Protein AF-0000000077854621 (afdb_homodimer)

Structure (mmCIF, N/CA/C/O backbone):
data_AF-0000000077854621-model_v1
#
loop_
_entity.id
_entity.type
_entity.pdbx_description
1 polymer 'C6 finger domain protein'
#
loop_
_atom_site.group_PDB
_atom_site.id
_atom_site.type_symbol
_atom_site.label_atom_id
_atom_site.label_alt_id
_atom_site.label_comp_id
_atom_site.label_asym_id
_atom_site.label_entity_id
_atom_site.label_seq_id
_atom_site.pdbx_PDB_ins_code
_atom_site.Cartn_x
_atom_site.Cartn_y
_atom_site.Cartn_z
_atom_site.occupancy
_atom_site.B_iso_or_equiv
_atom_site.auth_seq_id
_atom_site.auth_comp_id
_atom_site.auth_asym_id
_atom_site.auth_atom_id
_atom_site.pdbx_PDB_model_num
ATOM 1 N N . MET A 1 1 ? 61.125 0.786 28.875 1 24.34 1 MET A N 1
ATOM 2 C CA . MET A 1 1 ? 61 -0.634 28.562 1 24.34 1 MET A CA 1
ATOM 3 C C . MET A 1 1 ? 60.125 -0.839 27.328 1 24.34 1 MET A C 1
ATOM 5 O O . MET A 1 1 ? 59.094 -0.171 27.172 1 24.34 1 MET A O 1
ATOM 9 N N . PRO A 1 2 ? 60.594 -1.505 26.188 1 27.94 2 PRO A N 1
ATOM 10 C CA . PRO A 1 2 ? 60.094 -1.519 24.812 1 27.94 2 PRO A CA 1
ATOM 11 C C . PRO A 1 2 ? 58.781 -2.256 24.688 1 27.94 2 PRO A C 1
ATOM 13 O O . PRO A 1 2 ? 58.562 -3.309 25.297 1 27.94 2 PRO A O 1
ATOM 16 N N . ARG A 1 3 ? 57.625 -1.532 24.562 1 32.66 3 ARG A N 1
ATOM 17 C CA . ARG A 1 3 ? 56.219 -1.881 24.562 1 32.66 3 ARG A CA 1
ATOM 18 C C . ARG A 1 3 ? 55.938 -2.947 23.516 1 32.66 3 ARG A C 1
ATOM 20 O O . ARG A 1 3 ? 56.188 -2.742 22.328 1 32.66 3 ARG A O 1
ATOM 27 N N . GLU A 1 4 ? 56.125 -4.27 23.906 1 29.75 4 GLU A N 1
ATOM 28 C CA . GLU A 1 4 ? 55.969 -5.48 23.094 1 29.75 4 GLU A CA 1
ATOM 29 C C . GLU A 1 4 ? 54.625 -5.457 22.328 1 29.75 4 GLU A C 1
ATOM 31 O O . GLU A 1 4 ? 53.562 -5.324 22.938 1 29.75 4 GLU A O 1
ATOM 36 N N . THR A 1 5 ? 54.625 -5.168 21.078 1 33.22 5 THR A N 1
ATOM 37 C CA . THR A 1 5 ? 53.688 -4.824 20.016 1 33.22 5 THR A CA 1
ATOM 38 C C . THR A 1 5 ? 52.719 -5.977 19.75 1 33.22 5 THR A C 1
ATOM 40 O O . THR A 1 5 ? 51.531 -5.758 19.5 1 33.22 5 THR A O 1
ATOM 43 N N . ILE A 1 6 ? 53.125 -7.246 19.656 1 38.62 6 ILE A N 1
ATOM 44 C CA . ILE A 1 6 ? 52.562 -7.891 18.469 1 38.62 6 ILE A CA 1
ATOM 45 C C . ILE A 1 6 ? 51.188 -8.461 18.781 1 38.62 6 ILE A C 1
ATOM 47 O O . ILE A 1 6 ? 51.062 -9.453 19.516 1 38.62 6 ILE A O 1
ATOM 51 N N . LYS A 1 7 ? 50.125 -7.867 19.219 1 48.09 7 LYS A N 1
ATOM 52 C CA . LYS A 1 7 ? 48.812 -8.422 19.625 1 48.09 7 LYS A CA 1
ATOM 53 C C . LYS A 1 7 ? 48.125 -9.117 18.453 1 48.09 7 LYS A C 1
ATOM 55 O O . LYS A 1 7 ? 47.812 -8.484 17.453 1 48.09 7 LYS A O 1
ATOM 60 N N . GLN A 1 8 ? 48.406 -10.461 18.125 1 49.38 8 GLN A N 1
ATOM 61 C CA . GLN A 1 8 ? 47.844 -11.211 17.016 1 49.38 8 GLN A CA 1
ATOM 62 C C . GLN A 1 8 ? 46.344 -11.438 17.188 1 49.38 8 GLN A C 1
ATOM 64 O O . GLN A 1 8 ? 45.906 -11.812 18.281 1 49.38 8 GLN A O 1
ATOM 69 N N . ALA A 1 9 ? 45.469 -11.086 16.391 1 59.97 9 ALA A N 1
ATOM 70 C CA . ALA A 1 9 ? 44 -11.203 16.375 1 59.97 9 ALA A CA 1
ATOM 71 C C . ALA A 1 9 ? 43.562 -12.648 16.156 1 59.97 9 ALA A C 1
ATOM 73 O O . ALA A 1 9 ? 44.312 -13.453 15.594 1 59.97 9 ALA A O 1
ATOM 74 N N . CYS A 1 10 ? 42.531 -13.172 16.75 1 59.91 10 CYS A N 1
ATOM 75 C CA . CYS A 1 10 ? 42.031 -14.547 16.641 1 59.91 10 CYS A CA 1
ATOM 76 C C . CYS A 1 10 ? 41.719 -14.906 15.195 1 59.91 10 CYS A C 1
ATOM 78 O O . CYS A 1 10 ? 41.562 -14.023 14.352 1 59.91 10 CYS A O 1
ATOM 80 N N . ASP A 1 11 ? 41.625 -16.016 14.586 1 62.38 11 ASP A N 1
ATOM 81 C CA . ASP A 1 11 ? 41.438 -16.484 13.219 1 62.38 11 ASP A CA 1
ATOM 82 C C . ASP A 1 11 ? 40.156 -15.906 12.602 1 62.38 11 ASP A C 1
ATOM 84 O O . ASP A 1 11 ? 40.125 -15.547 11.422 1 62.38 11 ASP A O 1
ATOM 88 N N . ALA A 1 12 ? 39.031 -15.766 13.328 1 59 12 ALA A N 1
ATOM 89 C CA . ALA A 1 12 ? 37.781 -15.227 12.812 1 59 12 ALA A CA 1
ATOM 90 C C . ALA A 1 12 ? 37.875 -13.719 12.641 1 59 12 ALA A C 1
ATOM 92 O O . ALA A 1 12 ? 37.406 -13.172 11.625 1 59 12 ALA A O 1
ATOM 93 N N . CYS A 1 13 ? 38.281 -13.062 13.609 1 60.16 13 CYS A N 1
ATOM 94 C CA . CYS A 1 13 ? 38.438 -11.609 13.547 1 60.16 13 CYS A CA 1
ATOM 95 C C . CYS A 1 13 ? 39.531 -11.219 12.562 1 60.16 13 CYS A C 1
ATOM 97 O O . CYS A 1 13 ? 39.5 -10.125 12 1 60.16 13 CYS A O 1
ATOM 99 N N . ARG A 1 14 ? 40.531 -11.977 12.312 1 65.88 14 ARG A N 1
ATOM 100 C CA . ARG A 1 14 ? 41.531 -11.742 11.289 1 65.88 14 ARG A CA 1
ATOM 101 C C . ARG A 1 14 ? 40.906 -11.633 9.906 1 65.88 14 ARG A C 1
ATOM 103 O O . ARG A 1 14 ? 41.312 -10.773 9.109 1 65.88 14 ARG A O 1
ATOM 110 N N . ARG A 1 15 ? 39.938 -12.422 9.68 1 59.47 15 ARG A N 1
ATOM 111 C CA . ARG A 1 15 ? 39.219 -12.391 8.391 1 59.47 15 ARG A CA 1
ATOM 112 C C . ARG A 1 15 ? 38.375 -11.133 8.266 1 59.47 15 ARG A C 1
ATOM 114 O O . ARG A 1 15 ? 38.219 -10.594 7.176 1 59.47 15 ARG A O 1
ATOM 121 N N . ARG A 1 16 ? 37.781 -10.57 9.398 1 55.69 16 ARG A N 1
ATOM 122 C CA . ARG A 1 16 ? 36.906 -9.398 9.438 1 55.69 16 ARG A CA 1
ATOM 123 C C . ARG A 1 16 ? 37.719 -8.133 9.695 1 55.69 16 ARG A C 1
ATOM 125 O O . ARG A 1 16 ? 37.156 -7.035 9.75 1 55.69 16 ARG A O 1
ATOM 132 N N . LYS A 1 17 ? 39 -8.188 9.695 1 58.53 17 LYS A N 1
ATOM 133 C CA . LYS A 1 17 ? 39.969 -7.113 9.961 1 58.53 17 LYS A CA 1
ATOM 134 C C . LYS A 1 17 ? 39.562 -6.332 11.219 1 58.53 17 LYS A C 1
ATOM 136 O O . LYS A 1 17 ? 39.656 -5.102 11.234 1 58.53 17 LYS A O 1
ATOM 141 N N . VAL A 1 18 ? 38.969 -7 12.234 1 62.25 18 VAL A N 1
ATOM 142 C CA . VAL A 1 18 ? 38.688 -6.367 13.523 1 62.25 18 VAL A CA 1
ATOM 143 C C . VAL A 1 18 ? 39.75 -6.801 14.539 1 62.25 18 VAL A C 1
ATOM 145 O O . VAL A 1 18 ? 40.281 -7.914 14.461 1 62.25 18 VAL A O 1
ATOM 148 N N . LYS A 1 19 ? 40.156 -5.914 15.352 1 61.94 19 LYS A N 1
ATOM 149 C CA . LYS A 1 19 ? 41.125 -6.121 16.422 1 61.94 19 LYS A CA 1
ATOM 150 C C . LYS A 1 19 ? 40.562 -6.992 17.531 1 61.94 19 LYS A C 1
ATOM 152 O O . LYS A 1 19 ? 39.5 -6.691 18.078 1 61.94 19 LYS A O 1
ATOM 157 N N . CYS A 1 20 ? 40.75 -8.312 17.562 1 58.81 20 CYS A N 1
ATOM 158 C CA . CYS A 1 20 ? 40.312 -9.266 18.594 1 58.81 20 CYS A CA 1
ATOM 159 C C . CYS A 1 20 ? 41.531 -9.992 19.188 1 58.81 20 CYS A C 1
ATOM 161 O O . CYS A 1 20 ? 42.5 -10.258 18.484 1 58.81 20 CYS A O 1
ATOM 163 N N . THR A 1 21 ? 41.875 -9.945 20.516 1 63.12 21 THR A N 1
ATOM 164 C CA . THR A 1 21 ? 42.938 -10.711 21.141 1 63.12 21 THR A CA 1
ATOM 165 C C . THR A 1 21 ? 42.375 -11.844 22 1 63.12 21 THR A C 1
ATOM 167 O O . THR A 1 21 ? 41.219 -11.789 22.422 1 63.12 21 THR A O 1
ATOM 170 N N . THR A 1 22 ? 43.031 -13.047 22.047 1 57.56 22 THR A N 1
ATOM 171 C CA . THR A 1 22 ? 42.656 -14.164 22.891 1 57.56 22 THR A CA 1
ATOM 172 C C . THR A 1 22 ? 42.375 -13.695 24.312 1 57.56 22 THR A C 1
ATOM 174 O O . THR A 1 22 ? 41.562 -14.289 25.031 1 57.56 22 THR A O 1
ATOM 177 N N . GLN A 1 23 ? 43.062 -12.68 24.906 1 63.22 23 GLN A N 1
ATOM 178 C CA . GLN A 1 23 ? 42.875 -12.195 26.266 1 63.22 23 GLN A CA 1
ATOM 179 C C . GLN A 1 23 ? 41.75 -11.172 26.344 1 63.22 23 GLN A C 1
ATOM 181 O O . GLN A 1 23 ? 41.156 -10.961 27.406 1 63.22 23 GLN A O 1
ATOM 186 N N . ARG A 1 24 ? 41.531 -10.328 25.188 1 58.25 24 ARG A N 1
ATOM 187 C CA . ARG A 1 24 ? 40.438 -9.359 25.109 1 58.25 24 ARG A CA 1
ATOM 188 C C . ARG A 1 24 ? 39.594 -9.57 23.844 1 58.25 24 ARG A C 1
ATOM 190 O O . ARG A 1 24 ? 39.875 -8.93 22.812 1 58.25 24 ARG A O 1
ATOM 197 N N . PRO A 1 25 ? 38.719 -10.516 23.75 1 55.84 25 PRO A N 1
ATOM 198 C CA . PRO A 1 25 ? 37.875 -10.828 22.594 1 55.84 25 PRO A CA 1
ATOM 199 C C . PRO A 1 25 ? 37 -9.641 22.141 1 55.84 25 PRO A C 1
ATOM 201 O O . PRO A 1 25 ? 36.656 -8.797 22.969 1 55.84 25 PRO A O 1
ATOM 204 N N . CYS A 1 26 ? 37.031 -9.172 20.859 1 58.97 26 CYS A N 1
ATOM 205 C CA . CYS A 1 26 ? 36.219 -8.07 20.391 1 58.97 26 CYS A CA 1
ATOM 206 C C . CYS A 1 26 ? 34.75 -8.312 20.703 1 58.97 26 CYS A C 1
ATOM 208 O O . CYS A 1 26 ? 34.344 -9.438 21.016 1 58.97 26 CYS A O 1
ATOM 210 N N . GLU A 1 27 ? 33.844 -7.27 20.812 1 63.38 27 GLU A N 1
ATOM 211 C CA . GLU A 1 27 ? 32.438 -7.332 21.219 1 63.38 27 GLU A CA 1
ATOM 212 C C . GLU A 1 27 ? 31.672 -8.352 20.391 1 63.38 27 GLU A C 1
ATOM 214 O O . GLU A 1 27 ? 30.875 -9.125 20.922 1 63.38 27 GLU A O 1
ATOM 219 N N . PRO A 1 28 ? 31.891 -8.383 19.156 1 57.59 28 PRO A N 1
ATOM 220 C CA . PRO A 1 28 ? 31.109 -9.391 18.422 1 57.59 28 PRO A CA 1
ATOM 221 C C . PRO A 1 28 ? 31.516 -10.82 18.781 1 57.59 28 PRO A C 1
ATOM 223 O O . PRO A 1 28 ? 30.656 -11.703 18.859 1 57.59 28 PRO A O 1
ATOM 226 N N . CYS A 1 29 ? 32.719 -11 18.953 1 58.22 29 CYS A N 1
ATOM 227 C CA . CYS A 1 29 ? 33.094 -12.344 19.359 1 58.22 29 CYS A CA 1
ATOM 228 C C . CYS A 1 29 ? 32.594 -12.664 20.75 1 58.22 29 CYS A C 1
ATOM 230 O O . CYS A 1 29 ? 32.156 -13.789 21.016 1 58.22 29 CYS A O 1
ATOM 232 N N . GLN A 1 30 ? 32.656 -11.695 21.672 1 62.84 30 GLN A N 1
ATOM 233 C CA . GLN A 1 30 ? 32.125 -11.891 23.016 1 62.84 30 GLN A CA 1
ATOM 234 C C . GLN A 1 30 ? 30.609 -12.18 22.984 1 62.84 30 GLN A C 1
ATOM 236 O O . GLN A 1 30 ? 30.125 -13.055 23.703 1 62.84 30 GLN A O 1
ATOM 241 N N . SER A 1 31 ? 29.875 -11.453 22.25 1 57.25 31 SER A N 1
ATOM 242 C CA . SER A 1 31 ? 28.422 -11.602 22.219 1 57.25 31 SER A CA 1
ATOM 243 C C . SER A 1 31 ? 28 -12.891 21.531 1 57.25 31 SER A C 1
ATOM 245 O O . SER A 1 31 ? 26.984 -13.484 21.875 1 57.25 31 SER A O 1
ATOM 247 N N . ALA A 1 32 ? 28.703 -13.336 20.5 1 54.53 32 ALA A N 1
ATOM 248 C CA . ALA A 1 32 ? 28.406 -14.578 19.781 1 54.53 32 ALA A CA 1
ATOM 249 C C . ALA A 1 32 ? 29.078 -15.773 20.469 1 54.53 32 ALA A C 1
ATOM 251 O O . ALA A 1 32 ? 28.969 -16.906 20 1 54.53 32 ALA A O 1
ATOM 252 N N . ASN A 1 33 ? 29.406 -15.773 21.734 1 50.69 33 ASN A N 1
ATOM 253 C CA . ASN A 1 33 ? 30.078 -16.781 22.547 1 50.69 33 ASN A CA 1
ATOM 254 C C . ASN A 1 33 ? 31.047 -17.625 21.719 1 50.69 33 ASN A C 1
ATOM 256 O O . ASN A 1 33 ? 31.109 -18.844 21.875 1 50.69 33 ASN A O 1
ATOM 260 N N . LEU A 1 34 ? 31.625 -17.031 20.766 1 48.34 34 LEU A N 1
ATOM 261 C CA . LEU A 1 34 ? 32.594 -17.766 19.953 1 48.34 34 LEU A CA 1
ATOM 262 C C . LEU A 1 34 ? 33.969 -17.781 20.641 1 48.34 34 LEU A C 1
ATOM 264 O O . LEU A 1 34 ? 34.344 -16.812 21.297 1 48.34 34 LEU A O 1
ATOM 268 N N . VAL A 1 35 ? 34.531 -18.953 21 1 52.56 35 VAL A N 1
ATOM 269 C CA . VAL A 1 35 ? 35.844 -19.141 21.578 1 52.56 35 VAL A CA 1
ATOM 270 C C . VAL A 1 35 ? 36.906 -18.688 20.594 1 52.56 35 VAL A C 1
ATOM 272 O O . VAL A 1 35 ? 36.969 -19.188 19.469 1 52.56 35 VAL A O 1
ATOM 275 N N . CYS A 1 36 ? 37.5 -17.484 20.859 1 49.81 36 CYS A N 1
ATOM 276 C CA . CYS A 1 36 ? 38.562 -16.922 20.047 1 49.81 36 CYS A CA 1
ATOM 277 C C . CYS A 1 36 ? 39.781 -17.859 20.016 1 49.81 36 CYS A C 1
ATOM 279 O O . CYS A 1 36 ? 40.406 -18.109 21.031 1 49.81 36 CYS A O 1
ATOM 281 N N . ARG A 1 37 ? 39.781 -18.953 19.297 1 54.47 37 ARG A N 1
ATOM 282 C CA . ARG A 1 37 ? 40.938 -19.844 19.188 1 54.47 37 ARG A CA 1
ATOM 283 C C . ARG A 1 37 ? 41.969 -19.297 18.188 1 54.47 37 ARG A C 1
ATOM 285 O O . ARG A 1 37 ? 41.594 -18.688 17.188 1 54.47 37 ARG A O 1
ATOM 292 N N . THR A 1 38 ? 43.156 -18.953 18.703 1 46.31 38 THR A N 1
ATOM 293 C CA . THR A 1 38 ? 44.25 -18.547 17.875 1 46.31 38 THR A CA 1
ATOM 294 C C . THR A 1 38 ? 45.062 -19.766 17.406 1 46.31 38 THR A C 1
ATOM 296 O O . THR A 1 38 ? 45.594 -20.516 18.234 1 46.31 38 THR A O 1
ATOM 299 N N . SER A 1 39 ? 44.562 -20.609 16.453 1 42.34 39 SER A N 1
ATOM 300 C CA . SER A 1 39 ? 45.469 -21.672 16 1 42.34 39 SER A CA 1
ATOM 301 C C . SER A 1 39 ? 46.812 -21.125 15.578 1 42.34 39 SER A C 1
ATOM 303 O O . SER A 1 39 ? 46.906 -20.062 14.945 1 42.34 39 SER A O 1
ATOM 305 N N . ALA A 1 40 ? 47.812 -21.344 16.422 1 36.53 40 ALA A N 1
ATOM 306 C CA . ALA A 1 40 ? 49.219 -20.922 16.312 1 36.53 40 ALA A CA 1
ATOM 307 C C . ALA A 1 40 ? 49.812 -21.297 14.969 1 36.53 40 ALA A C 1
ATOM 309 O O . ALA A 1 40 ? 51 -21.078 14.719 1 36.53 40 ALA A O 1
ATOM 310 N N . ILE A 1 41 ? 49.125 -22.359 14.305 1 31.61 41 ILE A N 1
ATOM 311 C CA . ILE A 1 41 ? 50.125 -22.922 13.391 1 31.61 41 ILE A CA 1
ATOM 312 C C . ILE A 1 41 ? 50.562 -21.859 12.383 1 31.61 41 ILE A C 1
ATOM 314 O O . ILE A 1 41 ? 49.719 -21.344 11.625 1 31.61 41 ILE A O 1
ATOM 318 N N . ARG A 1 42 ? 51.562 -21.156 12.852 1 29.98 42 ARG A N 1
ATOM 319 C CA . ARG A 1 42 ? 52.219 -20.172 12.008 1 29.98 42 ARG A CA 1
ATOM 320 C C . ARG A 1 42 ? 52.656 -20.797 10.68 1 29.98 42 ARG A C 1
ATOM 322 O O . ARG A 1 42 ? 53.5 -21.703 10.648 1 29.98 42 ARG A O 1
ATOM 329 N N . LEU A 1 43 ? 51.594 -21.328 9.93 1 25.22 43 LEU A N 1
ATOM 330 C CA . LEU A 1 43 ? 52.25 -21.938 8.781 1 25.22 43 LEU A CA 1
ATOM 331 C C . LEU A 1 43 ? 53.188 -20.938 8.094 1 25.22 43 LEU A C 1
ATOM 333 O O . LEU A 1 43 ? 52.812 -19.781 7.895 1 25.22 43 LEU A O 1
ATOM 337 N N . LYS A 1 44 ? 54.344 -21.156 8.352 1 24.89 44 LYS A N 1
ATOM 338 C CA . LYS A 1 44 ? 55.469 -20.438 7.789 1 24.89 44 LYS A CA 1
ATOM 339 C C . LYS A 1 44 ? 55.281 -20.156 6.301 1 24.89 44 LYS A C 1
ATOM 341 O O . LYS A 1 44 ? 54.969 -21.062 5.531 1 24.89 44 LYS A O 1
ATOM 346 N N . LYS A 1 45 ? 54.812 -18.969 5.988 1 24.62 45 LYS A N 1
ATOM 347 C CA . LYS A 1 45 ? 54.469 -18.469 4.652 1 24.62 45 LYS A CA 1
ATOM 348 C C . LYS A 1 45 ? 55.656 -18.656 3.689 1 24.62 45 LYS A C 1
ATOM 350 O O . LYS A 1 45 ? 55.656 -18.094 2.592 1 24.62 45 LYS A O 1
ATOM 355 N N . GLY A 1 46 ? 56.531 -19.625 3.936 1 19.67 46 GLY A N 1
ATOM 356 C CA . GLY A 1 46 ? 57.781 -19.328 3.254 1 19.67 46 GLY A CA 1
ATOM 357 C C . GLY A 1 46 ? 57.625 -19.234 1.748 1 19.67 46 GLY A C 1
ATOM 358 O O . GLY A 1 46 ? 58.281 -18.391 1.108 1 19.67 46 GLY A O 1
ATOM 359 N N . ARG A 1 47 ? 57.031 -20.125 0.979 1 23.75 47 ARG A N 1
ATOM 360 C CA . ARG A 1 47 ? 57.844 -20.578 -0.128 1 23.75 47 ARG A CA 1
ATOM 361 C C . ARG A 1 47 ? 57.812 -19.609 -1.295 1 23.75 47 ARG A C 1
ATOM 363 O O . ARG A 1 47 ? 56.719 -19.094 -1.637 1 23.75 47 ARG A O 1
ATOM 370 N N . GLN A 1 48 ? 58.938 -18.984 -1.866 1 20.38 48 GLN A N 1
ATOM 371 C CA . GLN A 1 48 ? 59.469 -18.031 -2.834 1 20.38 48 GLN A CA 1
ATOM 372 C C . GLN A 1 48 ? 59.094 -18.438 -4.262 1 20.38 48 GLN A C 1
ATOM 374 O O . GLN A 1 48 ? 59.469 -17.75 -5.219 1 20.38 48 GLN A O 1
ATOM 379 N N . GLY A 1 49 ? 58.281 -19.516 -4.605 1 19.23 49 GLY A N 1
ATOM 380 C CA . GLY A 1 49 ? 58.719 -20.234 -5.801 1 19.23 49 GLY A CA 1
ATOM 381 C C . GLY A 1 49 ? 58.5 -19.453 -7.078 1 19.23 49 GLY A C 1
ATOM 382 O O . GLY A 1 49 ? 57.719 -18.5 -7.098 1 19.23 49 GLY A O 1
ATOM 383 N N . SER A 1 50 ? 59.406 -19.594 -8.32 1 20.12 50 SER A N 1
ATOM 384 C CA . SER A 1 50 ? 59.906 -19.016 -9.562 1 20.12 50 SER A CA 1
ATOM 385 C C . SER A 1 50 ? 58.844 -18.953 -10.641 1 20.12 50 SER A C 1
ATOM 387 O O . SER A 1 50 ? 58.906 -18.141 -11.562 1 20.12 50 SER A O 1
ATOM 389 N N . THR A 1 51 ? 57.875 -19.922 -10.664 1 20.56 51 THR A N 1
ATOM 390 C CA . THR A 1 51 ? 57.531 -20.547 -11.938 1 20.56 51 THR A CA 1
ATOM 391 C C . THR A 1 51 ? 56.594 -19.625 -12.75 1 20.56 51 THR A C 1
ATOM 393 O O . THR A 1 51 ? 55.375 -19.641 -12.562 1 20.56 51 THR A O 1
ATOM 396 N N . ALA A 1 52 ? 56.906 -18.281 -12.93 1 19.31 52 ALA A N 1
ATOM 397 C CA . ALA A 1 52 ? 56.156 -17.203 -13.562 1 19.31 52 ALA A CA 1
ATOM 398 C C . ALA A 1 52 ? 55.844 -17.531 -15.023 1 19.31 52 ALA A C 1
ATOM 400 O O . ALA A 1 52 ? 54.938 -16.953 -15.617 1 19.31 52 ALA A O 1
ATOM 401 N N . ASN A 1 53 ? 56.812 -18.328 -15.672 1 17.8 53 ASN A N 1
ATOM 402 C CA . ASN A 1 53 ? 57.125 -17.906 -17.031 1 17.8 53 ASN A CA 1
ATOM 403 C C . ASN A 1 53 ? 55.969 -18.188 -18 1 17.8 53 ASN A C 1
ATOM 405 O O . ASN A 1 53 ? 55.969 -17.672 -19.109 1 17.8 53 ASN A O 1
ATOM 409 N N . VAL A 1 54 ? 55.312 -19.344 -17.781 1 19.05 54 VAL A N 1
ATOM 410 C CA . VAL A 1 54 ? 55.094 -20.141 -18.984 1 19.05 54 VAL A CA 1
ATOM 411 C C . VAL A 1 54 ? 53.938 -19.516 -19.781 1 19.05 54 VAL A C 1
ATOM 413 O O . VAL A 1 54 ? 53.469 -20.109 -20.75 1 19.05 54 VAL A O 1
ATOM 416 N N . LEU A 1 55 ? 53.469 -18.328 -19.375 1 18.48 55 LEU A N 1
ATOM 417 C CA . LEU A 1 55 ? 52.125 -18 -19.859 1 18.48 55 LEU A CA 1
ATOM 418 C C . LEU A 1 55 ? 52.156 -17.688 -21.359 1 18.48 55 LEU A C 1
ATOM 420 O O . LEU A 1 55 ? 51.125 -17.344 -21.953 1 18.48 55 LEU A O 1
ATOM 424 N N . THR A 1 56 ? 53.375 -17.641 -21.953 1 17.5 56 THR A N 1
ATOM 425 C CA . THR A 1 56 ? 53.5 -16.75 -23.109 1 17.5 56 THR A CA 1
ATOM 426 C C . THR A 1 56 ? 52.688 -17.281 -24.297 1 17.5 56 THR A C 1
ATOM 428 O O . THR A 1 56 ? 52.031 -16.531 -24.984 1 17.5 56 THR A O 1
ATOM 431 N N . GLU A 1 57 ? 53.156 -18.516 -24.812 1 18.14 57 GLU A N 1
ATOM 432 C CA . GLU A 1 57 ? 53.406 -18.75 -26.234 1 18.14 57 GLU A CA 1
ATOM 433 C C . GLU A 1 57 ? 52.094 -18.953 -26.984 1 18.14 57 GLU A C 1
ATOM 435 O O . GLU A 1 57 ? 52.031 -18.734 -28.203 1 18.14 57 GLU A O 1
ATOM 440 N N . LEU A 1 58 ? 51.219 -19.734 -26.438 1 18.23 58 LEU A N 1
ATOM 441 C CA . LEU A 1 58 ? 50.406 -20.453 -27.406 1 18.23 58 LEU A CA 1
ATOM 442 C C . LEU A 1 58 ? 49.531 -19.484 -28.203 1 18.23 58 LEU A C 1
ATOM 444 O O . LEU A 1 58 ? 48.469 -19.875 -28.672 1 18.23 58 LEU A O 1
ATOM 448 N N . ARG A 1 59 ? 50.031 -18.172 -28.531 1 20.3 59 ARG A N 1
ATOM 449 C CA . ARG A 1 59 ? 49.438 -17.094 -29.297 1 20.3 59 ARG A CA 1
ATOM 450 C C . ARG A 1 59 ? 49.031 -17.562 -30.688 1 20.3 59 ARG A C 1
ATOM 452 O O . ARG A 1 59 ? 48.25 -16.906 -31.375 1 20.3 59 ARG A O 1
ATOM 459 N N . GLN A 1 60 ? 49.844 -18.438 -31.344 1 19.42 60 GLN A N 1
ATOM 460 C CA . GLN A 1 60 ? 50.062 -18.109 -32.75 1 19.42 60 GLN A CA 1
ATOM 461 C C . GLN A 1 60 ? 48.844 -18.469 -33.594 1 19.42 60 GLN A C 1
ATOM 463 O O . GLN A 1 60 ? 48.438 -17.703 -34.469 1 19.42 60 GLN A O 1
ATOM 468 N N . HIS A 1 61 ? 48.688 -19.734 -34 1 19.58 61 HIS A N 1
ATOM 469 C CA . HIS A 1 61 ? 48.469 -20.109 -35.375 1 19.58 61 HIS A CA 1
ATOM 470 C C . HIS A 1 61 ? 47 -19.906 -35.781 1 19.58 61 HIS A C 1
ATOM 472 O O . HIS A 1 61 ? 46.656 -20 -36.938 1 19.58 61 HIS A O 1
ATOM 478 N N . SER A 1 62 ? 46.062 -20.312 -34.906 1 20.98 62 SER A N 1
ATOM 479 C CA . SER A 1 62 ? 44.844 -20.859 -35.531 1 20.98 62 SER A CA 1
ATOM 480 C C . SER A 1 62 ? 44.125 -19.781 -36.312 1 20.98 62 SER A C 1
ATOM 482 O O . SER A 1 62 ? 43.531 -18.875 -35.719 1 20.98 62 SER A O 1
ATOM 484 N N . SER A 1 63 ? 44.531 -19.281 -37.562 1 21.16 63 SER A N 1
ATOM 485 C CA . SER A 1 63 ? 44.344 -18.234 -38.594 1 21.16 63 SER A CA 1
ATOM 486 C C . SER A 1 63 ? 42.875 -18.141 -39 1 21.16 63 SER A C 1
ATOM 488 O O . SER A 1 63 ? 42.281 -17.062 -39 1 21.16 63 SER A O 1
ATOM 490 N N . GLU A 1 64 ? 42.406 -18.828 -40.219 1 22.28 64 GLU A N 1
ATOM 491 C CA . GLU A 1 64 ? 41.875 -18.406 -41.531 1 22.28 64 GLU A CA 1
ATOM 492 C C . GLU A 1 64 ? 40.344 -18.375 -41.531 1 22.28 64 GLU A C 1
ATOM 494 O O . GLU A 1 64 ? 39.75 -17.719 -42.375 1 22.28 64 GLU A O 1
ATOM 499 N N . TYR A 1 65 ? 39.688 -19.484 -41.281 1 21.06 65 TYR A N 1
ATOM 500 C CA . TYR A 1 65 ? 38.406 -19.672 -41.969 1 21.06 65 TYR A CA 1
ATOM 501 C C . TYR A 1 65 ? 37.406 -18.609 -41.531 1 21.06 65 TYR A C 1
ATOM 503 O O . TYR A 1 65 ? 37 -18.562 -40.375 1 21.06 65 TYR A O 1
ATOM 511 N N . ALA A 1 66 ? 37.375 -17.422 -42.312 1 25.38 66 ALA A N 1
ATOM 512 C CA . ALA A 1 66 ? 36.625 -16.172 -42.219 1 25.38 66 ALA A CA 1
ATOM 513 C C . ALA A 1 66 ? 35.125 -16.438 -42.25 1 25.38 66 ALA A C 1
ATOM 515 O O . ALA A 1 66 ? 34.531 -16.766 -43.281 1 25.38 66 ALA A O 1
ATOM 516 N N . PRO A 1 67 ? 34.531 -17.328 -41.375 1 23.62 67 PRO A N 1
ATOM 517 C CA . PRO A 1 67 ? 33.156 -17.578 -41.812 1 23.62 67 PRO A CA 1
ATOM 518 C C . PRO A 1 67 ? 32.406 -16.312 -42.188 1 23.62 67 PRO A C 1
ATOM 520 O O . PRO A 1 67 ? 32.719 -15.234 -41.625 1 23.62 67 PRO A O 1
ATOM 523 N N . SER A 1 68 ? 31.875 -16.188 -43.406 1 26.28 68 SER A N 1
ATOM 524 C CA . SER A 1 68 ? 31.188 -15.07 -44.031 1 26.28 68 SER A CA 1
ATOM 525 C C . SER A 1 68 ? 30.125 -14.477 -43.094 1 26.28 68 SER A C 1
ATOM 527 O O . SER A 1 68 ? 29.422 -15.219 -42.406 1 26.28 68 SER A O 1
ATOM 529 N N . PRO A 1 69 ? 30.281 -13.133 -42.75 1 26.16 69 PRO A N 1
ATOM 530 C CA . PRO A 1 69 ? 29.547 -12.336 -41.781 1 26.16 69 PRO A CA 1
ATOM 531 C C . PRO A 1 69 ? 28.031 -12.359 -42 1 26.16 69 PRO A C 1
ATOM 533 O O . PRO A 1 69 ? 27.578 -11.977 -43.094 1 26.16 69 PRO A O 1
ATOM 536 N N . SER A 1 70 ? 27.375 -13.516 -41.812 1 28.14 70 SER A N 1
ATOM 537 C CA . SER A 1 70 ? 25.969 -13.445 -42.25 1 28.14 70 SER A CA 1
ATOM 538 C C . SER A 1 70 ? 25.359 -12.102 -41.875 1 28.14 70 SER A C 1
ATOM 540 O O . SER A 1 70 ? 25.688 -11.516 -40.844 1 28.14 70 SER A O 1
ATOM 542 N N . PRO A 1 71 ? 24.828 -11.312 -42.938 1 28.02 71 PRO A N 1
ATOM 543 C CA . PRO A 1 71 ? 24.344 -9.93 -42.781 1 28.02 71 PRO A CA 1
ATOM 544 C C . PRO A 1 71 ? 23.5 -9.719 -41.531 1 28.02 71 PRO A C 1
ATOM 546 O O . PRO A 1 71 ? 22.688 -10.578 -41.188 1 28.02 71 PRO A O 1
ATOM 549 N N . SER A 1 72 ? 24.109 -9.172 -40.562 1 28.42 72 SER A N 1
ATOM 550 C CA . SER A 1 72 ? 23.578 -8.812 -39.25 1 28.42 72 SER A CA 1
ATOM 551 C C . SER A 1 72 ? 22.203 -8.156 -39.375 1 28.42 72 SER A C 1
ATOM 553 O O . SER A 1 72 ? 22.016 -7.258 -40.219 1 28.42 72 SER A O 1
ATOM 555 N N . PRO A 1 73 ? 21.125 -8.938 -39.281 1 29.08 73 PRO A N 1
ATOM 556 C CA . PRO A 1 73 ? 19.891 -8.211 -39.625 1 29.08 73 PRO A CA 1
ATOM 557 C C . PRO A 1 73 ? 19.938 -6.754 -39.188 1 29.08 73 PRO A C 1
ATOM 559 O O . PRO A 1 73 ? 20.672 -6.406 -38.25 1 29.08 73 PRO A O 1
ATOM 562 N N . PRO A 1 74 ? 19.703 -5.746 -40.094 1 26.56 74 PRO A N 1
ATOM 563 C CA . PRO A 1 74 ? 19.828 -4.316 -39.781 1 26.56 74 PRO A CA 1
ATOM 564 C C . PRO A 1 74 ? 19.375 -3.969 -38.375 1 26.56 74 PRO A C 1
ATOM 566 O O . PRO A 1 74 ? 18.5 -4.637 -37.812 1 26.56 74 PRO A O 1
ATOM 569 N N . ALA A 1 75 ? 20.266 -3.561 -37.594 1 30.28 75 ALA A N 1
ATOM 570 C CA . ALA A 1 75 ? 20.109 -2.873 -36.312 1 30.28 75 ALA A CA 1
ATOM 571 C C . ALA A 1 75 ? 18.891 -1.942 -36.344 1 30.28 75 ALA A C 1
ATOM 573 O O . ALA A 1 75 ? 18.938 -0.884 -36.969 1 30.28 75 ALA A O 1
ATOM 574 N N . VAL A 1 76 ? 17.734 -2.516 -36.625 1 29.39 76 VAL A N 1
ATOM 575 C CA . VAL A 1 76 ? 16.641 -1.561 -36.469 1 29.39 76 VAL A CA 1
ATOM 576 C C . VAL A 1 76 ? 16.953 -0.633 -35.281 1 29.39 76 VAL A C 1
ATOM 578 O O . VAL A 1 76 ? 17.016 -1.075 -34.125 1 29.39 76 VAL A O 1
ATOM 581 N N . ARG A 1 77 ? 17.969 0.164 -35.375 1 30.33 77 ARG A N 1
ATOM 582 C CA . ARG A 1 77 ? 18.219 1.362 -34.594 1 30.33 77 ARG A CA 1
ATOM 583 C C . ARG A 1 77 ? 16.922 2.012 -34.125 1 30.33 77 ARG A C 1
ATOM 585 O O . ARG A 1 77 ? 16.203 2.6 -34.938 1 30.33 77 ARG A O 1
ATOM 592 N N . GLN A 1 78 ? 16.078 1.258 -33.375 1 30.7 78 GLN A N 1
ATOM 593 C CA . GLN A 1 78 ? 14.93 1.895 -32.75 1 30.7 78 GLN A CA 1
ATOM 594 C C . GLN A 1 78 ? 15.273 3.309 -32.281 1 30.7 78 GLN A C 1
ATOM 596 O O . GLN A 1 78 ? 15.945 3.494 -31.266 1 30.7 78 GLN A O 1
ATOM 601 N N . ASP A 1 79 ? 15.859 4.039 -33.125 1 31.44 79 ASP A N 1
ATOM 602 C CA . ASP A 1 79 ? 15.727 5.48 -32.938 1 31.44 79 ASP A CA 1
ATOM 603 C C . ASP A 1 79 ? 14.367 5.836 -32.344 1 31.44 79 ASP A C 1
ATOM 605 O O . ASP A 1 79 ? 13.453 6.215 -33.062 1 31.44 79 ASP A O 1
ATOM 609 N N . ARG A 1 80 ? 13.625 4.922 -31.766 1 35.19 80 ARG A N 1
ATOM 610 C CA . ARG A 1 80 ? 12.438 5.355 -31.031 1 35.19 80 ARG A CA 1
ATOM 611 C C . ARG A 1 80 ? 12.609 6.777 -30.5 1 35.19 80 ARG A C 1
ATOM 613 O O . ARG A 1 80 ? 13.453 7.035 -29.656 1 35.19 80 ARG A O 1
ATOM 620 N N . GLY A 1 81 ? 12.727 7.711 -31.281 1 35.78 81 GLY A N 1
ATOM 621 C CA . GLY A 1 81 ? 12.75 9.141 -31.016 1 35.78 81 GLY A CA 1
ATOM 622 C C . GLY A 1 81 ? 12.117 9.5 -29.688 1 35.78 81 GLY A C 1
ATOM 623 O O . GLY A 1 81 ? 10.914 9.352 -29.5 1 35.78 81 GLY A O 1
ATOM 624 N N . LEU A 1 82 ? 12.578 9.133 -28.547 1 43.16 82 LEU A N 1
ATOM 625 C CA . LEU A 1 82 ? 12.336 9.719 -27.234 1 43.16 82 LEU A CA 1
ATOM 626 C C . LEU A 1 82 ? 11.875 11.164 -27.359 1 43.16 82 LEU A C 1
ATOM 628 O O . LEU A 1 82 ? 12.68 12.062 -27.609 1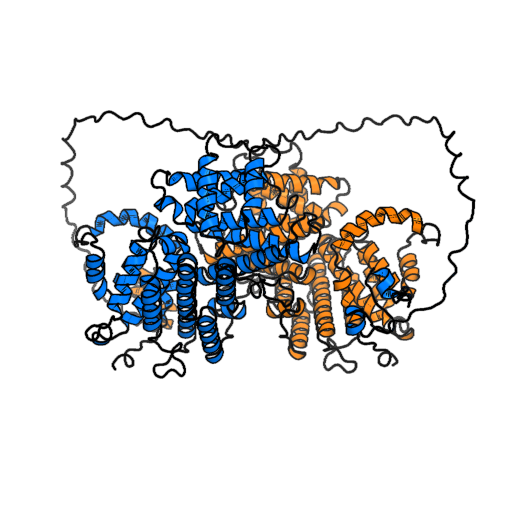 43.16 82 LEU A O 1
ATOM 632 N N . HIS A 1 83 ? 11.094 11.461 -28.188 1 50.94 83 HIS A N 1
ATOM 633 C CA . HIS A 1 83 ? 10.617 12.836 -28.141 1 50.94 83 HIS A CA 1
ATOM 634 C C . HIS A 1 83 ? 10.695 13.398 -26.719 1 50.94 83 HIS A C 1
ATOM 636 O O . HIS A 1 83 ? 10.016 12.906 -25.812 1 50.94 83 HIS A O 1
ATOM 642 N N . GLY A 1 84 ? 11.969 13.648 -26.266 1 64.44 84 GLY A N 1
ATOM 643 C CA . GLY A 1 84 ? 12.477 14.148 -25 1 64.44 84 GLY A CA 1
ATOM 644 C C . GLY A 1 84 ? 11.594 15.227 -24.391 1 64.44 84 GLY A C 1
ATOM 645 O O . GLY A 1 84 ? 10.781 15.828 -25.078 1 64.44 84 GLY A O 1
ATOM 646 N N . PHE A 1 85 ? 11.297 15.219 -23.234 1 82.5 85 PHE A N 1
ATOM 647 C CA . PHE A 1 85 ? 10.609 16.25 -22.469 1 82.5 85 PHE A CA 1
ATOM 648 C C . PHE A 1 85 ? 11.148 17.625 -22.797 1 82.5 85 PHE A C 1
ATOM 650 O O . PHE A 1 85 ? 12.359 17.828 -22.906 1 82.5 85 PHE A O 1
ATOM 657 N N . ARG A 1 86 ? 10.156 18.469 -23.297 1 86.25 86 ARG A N 1
ATOM 658 C CA . ARG A 1 86 ? 10.531 19.859 -23.531 1 86.25 86 ARG A CA 1
ATOM 659 C C . ARG A 1 86 ? 10.148 20.734 -22.344 1 86.25 86 ARG A C 1
ATOM 661 O O . ARG A 1 86 ? 8.969 20.844 -22.016 1 86.25 86 ARG A O 1
ATOM 668 N N . ARG A 1 87 ? 11.109 21.453 -21.828 1 91.31 87 ARG A N 1
ATOM 669 C CA . ARG A 1 87 ? 10.914 22.328 -20.672 1 91.31 87 ARG A CA 1
ATOM 670 C C . ARG A 1 87 ? 10.117 23.562 -21.062 1 91.31 87 ARG A C 1
ATOM 672 O O . ARG A 1 87 ? 10.289 24.109 -22.156 1 91.31 87 ARG A O 1
ATOM 679 N N . THR A 1 88 ? 9.211 23.953 -20.188 1 91.56 88 THR A N 1
ATOM 680 C CA . THR A 1 88 ? 8.516 25.219 -20.375 1 91.56 88 THR A CA 1
ATOM 681 C C . THR A 1 88 ? 9.453 26.406 -20.109 1 91.56 88 THR A C 1
ATOM 683 O O . THR A 1 88 ? 9.914 26.578 -18.969 1 91.56 88 THR A O 1
ATOM 686 N N . PRO A 1 89 ? 9.672 27.188 -21.109 1 90.19 89 PRO A N 1
ATOM 687 C CA . PRO A 1 89 ? 10.641 28.281 -20.938 1 90.19 89 PRO A CA 1
ATOM 688 C C . PRO A 1 89 ? 10.203 29.297 -19.875 1 90.19 89 PRO A C 1
ATOM 690 O O . PRO A 1 89 ? 9.039 29.703 -19.859 1 90.19 89 PRO A O 1
ATOM 693 N N . GLY A 1 90 ? 11.07 29.688 -18.984 1 88.69 90 GLY A N 1
ATOM 694 C CA . GLY A 1 90 ? 10.859 30.766 -18.031 1 88.69 90 GLY A CA 1
ATOM 695 C C . GLY A 1 90 ? 10.062 30.328 -16.812 1 88.69 90 GLY A C 1
ATOM 696 O O . GLY A 1 90 ? 9.812 31.141 -15.906 1 88.69 90 GLY A O 1
ATOM 697 N N . LEU A 1 91 ? 9.617 29.125 -16.797 1 93.12 91 LEU A N 1
ATOM 698 C CA . LEU A 1 91 ? 8.789 28.672 -15.68 1 93.12 91 LEU A CA 1
ATOM 699 C C . LEU A 1 91 ? 9.609 28.578 -14.398 1 93.12 91 LEU A C 1
ATOM 701 O O . LEU A 1 91 ? 9.219 29.109 -13.359 1 93.12 91 LEU A O 1
ATOM 705 N N . LEU A 1 92 ? 10.766 27.875 -14.508 1 92.88 92 LEU A N 1
ATOM 706 C CA . LEU A 1 92 ? 11.641 27.703 -13.352 1 92.88 92 LEU A CA 1
ATOM 707 C C . LEU A 1 92 ? 12.805 28.688 -13.398 1 92.88 92 LEU A C 1
ATOM 709 O O . LEU A 1 92 ? 13.906 28.328 -13.805 1 92.88 92 LEU A O 1
ATOM 713 N N . HIS A 1 93 ? 12.539 29.875 -12.875 1 92.06 93 HIS A N 1
ATOM 714 C CA . HIS A 1 93 ? 13.586 30.891 -12.781 1 92.06 93 HIS A CA 1
ATOM 715 C C . HIS A 1 93 ? 14.445 30.672 -11.539 1 92.06 93 HIS A C 1
ATOM 717 O O . HIS A 1 93 ? 13.93 30.344 -10.469 1 92.06 93 HIS A O 1
ATOM 723 N N . THR A 1 94 ? 15.68 31 -11.664 1 92.56 94 THR A N 1
ATOM 724 C CA . THR A 1 94 ? 16.625 30.797 -10.578 1 92.56 94 THR A CA 1
ATOM 725 C C . THR A 1 94 ? 16.234 31.625 -9.352 1 92.56 94 THR A C 1
ATOM 727 O O . THR A 1 94 ? 16.406 31.172 -8.211 1 92.56 94 THR A O 1
ATOM 730 N N . SER A 1 95 ? 15.75 32.812 -9.57 1 94.44 95 SER A N 1
ATOM 731 C CA . SER A 1 95 ? 15.344 33.656 -8.461 1 94.44 95 SER A CA 1
ATOM 732 C C . SER A 1 95 ? 14.195 33.031 -7.672 1 94.44 95 SER A C 1
ATOM 734 O O . SER A 1 95 ? 14.18 33.094 -6.438 1 94.44 95 SER A O 1
ATOM 736 N N . LEU A 1 96 ? 13.234 32.5 -8.391 1 95.62 96 LEU A N 1
ATOM 737 C CA . LEU A 1 96 ? 12.125 31.812 -7.734 1 95.62 96 LEU A CA 1
ATOM 738 C C . LEU A 1 96 ? 12.609 30.609 -6.938 1 95.62 96 LEU A C 1
ATOM 740 O O . LEU A 1 96 ? 12.203 30.406 -5.789 1 95.62 96 LEU A O 1
ATOM 744 N N . VAL A 1 97 ? 13.484 29.859 -7.551 1 97.62 97 VAL A N 1
ATOM 745 C CA . VAL A 1 97 ? 14 28.625 -6.941 1 97.62 97 VAL A CA 1
ATOM 746 C C . VAL A 1 97 ? 14.727 28.969 -5.641 1 97.62 97 VAL A C 1
ATOM 748 O O . VAL A 1 97 ? 14.5 28.328 -4.613 1 97.62 97 VAL A O 1
ATOM 751 N N . GLN A 1 98 ? 15.523 29.984 -5.684 1 97.31 98 GLN A N 1
ATOM 752 C CA . GLN A 1 98 ? 16.281 30.375 -4.5 1 97.31 98 GLN A CA 1
ATOM 753 C C . GLN A 1 98 ? 15.367 30.938 -3.424 1 97.31 98 GLN A C 1
ATOM 755 O O . GLN A 1 98 ? 15.586 30.719 -2.232 1 97.31 98 GLN A O 1
ATOM 760 N N . SER A 1 99 ? 14.375 31.703 -3.855 1 96.88 99 SER A N 1
ATOM 761 C CA . SER A 1 99 ? 13.406 32.219 -2.908 1 96.88 99 SER A CA 1
ATOM 762 C C . SER A 1 99 ? 12.656 31.109 -2.193 1 96.88 99 SER A C 1
ATOM 764 O O . SER A 1 99 ? 12.445 31.172 -0.98 1 96.88 99 SER A O 1
ATOM 766 N N . CYS A 1 100 ? 12.258 30.094 -2.934 1 97.44 100 CYS A N 1
ATOM 767 C CA . CYS A 1 100 ? 11.586 28.938 -2.357 1 97.44 100 CYS A CA 1
ATOM 768 C C . CYS A 1 100 ? 12.5 28.203 -1.392 1 97.44 100 CYS A C 1
ATOM 770 O O . CYS A 1 100 ? 12.078 27.797 -0.306 1 97.44 100 CYS A O 1
ATOM 772 N N . ALA A 1 101 ? 13.703 28.031 -1.798 1 98 101 ALA A N 1
ATOM 773 C CA . ALA A 1 101 ? 14.688 27.344 -0.966 1 98 101 ALA A CA 1
ATOM 774 C C . ALA A 1 101 ? 14.891 28.062 0.362 1 98 101 ALA A C 1
ATOM 776 O O . ALA A 1 101 ? 14.867 27.438 1.426 1 98 101 ALA A O 1
ATOM 777 N N . ASP A 1 102 ? 15.031 29.328 0.319 1 96.94 102 ASP A N 1
ATOM 778 C CA . ASP A 1 102 ? 15.242 30.141 1.521 1 96.94 102 ASP A CA 1
ATOM 779 C C . ASP A 1 102 ? 14.055 30.016 2.479 1 96.94 102 ASP A C 1
ATOM 781 O O . ASP A 1 102 ? 14.242 29.891 3.691 1 96.94 102 ASP A O 1
ATOM 785 N N . TYR A 1 103 ? 12.922 30.078 1.922 1 96.44 103 TYR A N 1
ATOM 786 C CA . TYR A 1 103 ? 11.727 29.969 2.742 1 96.44 103 TYR A CA 1
ATOM 787 C C . TYR A 1 103 ? 11.625 28.578 3.387 1 96.44 103 TYR A C 1
ATOM 789 O O . TYR A 1 103 ? 11.406 28.469 4.594 1 96.44 103 TYR A O 1
ATOM 797 N N . PHE A 1 104 ? 11.805 27.594 2.598 1 97.06 104 PHE A N 1
ATOM 798 C CA . PHE A 1 104 ? 11.602 26.203 3.033 1 97.06 104 PHE A CA 1
ATOM 799 C C . PHE A 1 104 ? 12.633 25.812 4.086 1 97.06 104 PHE A C 1
ATOM 801 O O . PHE A 1 104 ? 12.281 25.312 5.152 1 97.06 104 PHE A O 1
ATOM 808 N N . PHE A 1 105 ? 13.891 26 3.854 1 96.62 105 PHE A N 1
ATOM 809 C CA . PHE A 1 105 ? 14.953 25.469 4.703 1 96.62 105 PHE A CA 1
ATOM 810 C C . PHE A 1 105 ? 15.047 26.266 6.004 1 96.62 105 PHE A C 1
ATOM 812 O O . PHE A 1 105 ? 15.57 25.766 7 1 96.62 105 PHE A O 1
ATOM 819 N N . ALA A 1 106 ? 14.414 27.406 6.062 1 94.75 106 ALA A N 1
ATOM 820 C CA . ALA A 1 106 ? 14.367 28.188 7.293 1 94.75 106 ALA A CA 1
ATOM 821 C C . ALA A 1 106 ? 13.219 27.75 8.188 1 94.75 106 ALA A C 1
ATOM 823 O O . ALA A 1 106 ? 13.227 28 9.398 1 94.75 106 ALA A O 1
ATOM 824 N N . ARG A 1 107 ? 12.289 27.016 7.605 1 94.69 107 ARG A N 1
ATOM 825 C CA . ARG A 1 107 ? 11.055 26.859 8.375 1 94.69 107 ARG A CA 1
ATOM 826 C C . ARG A 1 107 ? 10.625 25.406 8.438 1 94.69 107 ARG A C 1
ATOM 828 O O . ARG A 1 107 ? 9.984 24.984 9.398 1 94.69 107 ARG A O 1
ATOM 835 N N . MET A 1 108 ? 10.93 24.594 7.434 1 95.25 108 MET A N 1
ATOM 836 C CA . MET A 1 108 ? 10.188 23.359 7.246 1 95.25 108 MET A CA 1
ATOM 837 C C . MET A 1 108 ? 11.055 22.141 7.555 1 95.25 108 MET A C 1
ATOM 839 O O . MET A 1 108 ? 10.594 21 7.473 1 95.25 108 MET A O 1
ATOM 843 N N . MET A 1 109 ? 12.234 22.297 8.023 1 93.69 109 MET A N 1
ATOM 844 C CA . MET A 1 109 ? 13.164 21.188 8.25 1 93.69 109 MET A CA 1
ATOM 845 C C . MET A 1 109 ? 12.727 20.344 9.445 1 93.69 109 MET A C 1
ATOM 847 O O . MET A 1 109 ? 13.18 19.219 9.617 1 93.69 109 MET A O 1
ATOM 851 N N . GLY A 1 110 ? 11.891 20.891 10.297 1 93.25 110 GLY A N 1
ATOM 852 C CA . GLY A 1 110 ? 11.367 20.141 11.422 1 93.25 110 GLY A CA 1
ATOM 853 C C . GLY A 1 110 ? 10.133 19.328 11.078 1 93.25 110 GLY A C 1
ATOM 854 O O . GLY A 1 110 ? 9.719 18.453 11.852 1 93.25 110 GLY A O 1
ATOM 855 N N . THR A 1 111 ? 9.555 19.516 9.883 1 94.69 111 THR A N 1
ATOM 856 C CA . THR A 1 111 ? 8.344 18.828 9.453 1 94.69 111 THR A CA 1
ATOM 857 C C . THR A 1 111 ? 8.633 17.922 8.266 1 94.69 111 THR A C 1
ATOM 859 O O . THR A 1 111 ? 8.133 16.797 8.195 1 94.69 111 THR A O 1
ATOM 862 N N . VAL A 1 112 ? 9.398 18.453 7.348 1 95.94 112 VAL A N 1
ATOM 863 C CA . VAL A 1 112 ? 9.781 17.688 6.16 1 95.94 112 VAL A CA 1
ATOM 864 C C . VAL A 1 112 ? 11.305 17.656 6.031 1 95.94 112 VAL A C 1
ATOM 866 O O . VAL A 1 112 ? 11.867 18.281 5.137 1 95.94 112 VAL A O 1
ATOM 869 N N . PRO A 1 113 ? 11.984 16.812 6.789 1 94.5 113 PRO A N 1
ATOM 870 C CA . PRO A 1 113 ? 13.445 16.828 6.863 1 94.5 113 PRO A CA 1
ATOM 871 C C . PRO A 1 113 ? 14.102 15.883 5.863 1 94.5 113 PRO A C 1
ATOM 873 O O . PRO A 1 113 ? 15.078 15.211 6.195 1 94.5 113 PRO A O 1
ATOM 876 N N . ILE A 1 114 ? 13.625 15.805 4.625 1 91.44 114 ILE A N 1
ATOM 877 C CA . ILE A 1 114 ? 14.156 14.766 3.744 1 91.44 114 ILE A CA 1
ATOM 878 C C . ILE A 1 114 ? 14.945 15.406 2.605 1 91.44 114 ILE A C 1
ATOM 880 O O . ILE A 1 114 ? 15.461 14.711 1.729 1 91.44 114 ILE A O 1
ATOM 884 N N . LEU A 1 115 ? 14.984 16.672 2.562 1 92.5 115 LEU A N 1
ATOM 885 C CA . LEU A 1 115 ? 15.812 17.391 1.592 1 92.5 115 LEU A CA 1
ATOM 886 C C . LEU A 1 115 ? 16.75 18.359 2.291 1 92.5 115 LEU A C 1
ATOM 888 O O . LEU A 1 115 ? 16.312 19.281 2.971 1 92.5 115 LEU A O 1
ATOM 892 N N . LEU A 1 116 ? 18.016 18.141 2.16 1 92.06 116 LEU A N 1
ATOM 893 C CA . LEU A 1 116 ? 19.016 19.016 2.754 1 92.06 116 LEU A CA 1
ATOM 894 C C . LEU A 1 116 ? 19.375 20.156 1.794 1 92.06 116 LEU A C 1
ATOM 896 O O . LEU A 1 116 ? 19.328 19.969 0.575 1 92.06 116 LEU A O 1
ATOM 900 N N . PRO A 1 117 ? 19.812 21.266 2.342 1 94.94 117 PRO A N 1
ATOM 901 C CA . PRO A 1 117 ? 20.125 22.422 1.492 1 94.94 117 PRO A CA 1
ATOM 902 C C . PRO A 1 117 ? 21.203 22.109 0.449 1 94.94 117 PRO A C 1
ATOM 904 O O . PRO A 1 117 ? 21.031 22.438 -0.728 1 94.94 117 PRO A O 1
ATOM 907 N N . ASP A 1 118 ? 22.203 21.438 0.837 1 94.12 118 ASP A N 1
ATOM 908 C CA . ASP A 1 118 ? 23.312 21.156 -0.072 1 94.12 118 ASP A CA 1
ATOM 909 C C . ASP A 1 118 ? 22.875 20.203 -1.188 1 94.12 118 ASP A C 1
ATOM 911 O O . ASP A 1 118 ? 23.25 20.391 -2.348 1 94.12 118 ASP A O 1
ATOM 915 N N . THR A 1 119 ? 22.156 19.219 -0.774 1 92.12 119 THR A N 1
ATOM 916 C CA . THR A 1 119 ? 21.656 18.266 -1.76 1 92.12 119 THR A CA 1
ATOM 917 C C . THR A 1 119 ? 20.734 18.953 -2.764 1 92.12 119 THR A C 1
ATOM 919 O O . THR A 1 119 ? 20.797 18.672 -3.961 1 92.12 119 THR A O 1
ATOM 922 N N . PHE A 1 120 ? 19.953 19.844 -2.279 1 96.31 120 PHE A N 1
ATOM 923 C CA . PHE A 1 120 ? 19.047 20.578 -3.154 1 96.31 120 PHE A CA 1
ATOM 924 C C . PHE A 1 120 ? 19.812 21.453 -4.125 1 96.31 120 PHE A C 1
ATOM 926 O O . PHE A 1 120 ? 19.484 21.516 -5.309 1 96.31 120 PHE A O 1
ATOM 933 N N . GLN A 1 121 ? 20.828 22.109 -3.641 1 96.38 121 GLN A N 1
ATOM 934 C CA . GLN A 1 121 ? 21.625 23 -4.488 1 96.38 121 GLN A CA 1
ATOM 935 C C . GLN A 1 121 ? 22.344 22.219 -5.586 1 96.38 121 GLN A C 1
ATOM 937 O O . GLN A 1 121 ? 22.547 22.734 -6.688 1 96.38 121 GLN A O 1
ATOM 942 N N . LYS A 1 122 ? 22.656 21.016 -5.254 1 94.44 122 LYS A N 1
ATOM 943 C CA . LYS A 1 122 ? 23.234 20.172 -6.285 1 94.44 122 LYS A CA 1
ATOM 944 C C . LYS A 1 122 ? 22.25 19.922 -7.418 1 94.44 122 LYS A C 1
ATOM 946 O O . LYS A 1 122 ? 22.625 19.938 -8.594 1 94.44 122 LYS A O 1
ATOM 951 N N . HIS A 1 123 ? 21.016 19.719 -7.082 1 94.94 123 HIS A N 1
ATOM 952 C CA . HIS A 1 123 ? 19.984 19.547 -8.094 1 94.94 123 HIS A CA 1
ATOM 953 C C . HIS A 1 123 ? 19.766 20.828 -8.891 1 94.94 123 HIS A C 1
ATOM 955 O O . HIS A 1 123 ? 19.547 20.781 -10.102 1 94.94 123 HIS A O 1
ATOM 961 N N . VAL A 1 124 ? 19.828 21.953 -8.18 1 96.81 124 VAL A N 1
ATOM 962 C CA . VAL A 1 124 ? 19.625 23.25 -8.836 1 96.81 124 VAL A CA 1
ATOM 963 C C . VAL A 1 124 ? 20.719 23.469 -9.875 1 96.81 124 VAL A C 1
ATOM 965 O O . VAL A 1 124 ? 20.453 23.953 -10.984 1 96.81 124 VAL A O 1
ATOM 968 N N . ARG A 1 125 ? 21.922 23.094 -9.586 1 95.44 125 ARG A N 1
ATOM 969 C CA . ARG A 1 125 ? 23.047 23.281 -10.492 1 95.44 125 ARG A CA 1
ATOM 970 C C . ARG A 1 125 ? 22.906 22.391 -11.719 1 95.44 125 ARG A C 1
ATOM 972 O O . ARG A 1 125 ? 23.359 22.734 -12.812 1 95.44 125 ARG A O 1
ATOM 979 N N . ARG A 1 126 ? 22.188 21.297 -11.5 1 93.81 126 ARG A N 1
ATOM 980 C CA . ARG A 1 126 ? 22.125 20.297 -12.562 1 93.81 126 ARG A CA 1
ATOM 981 C C . ARG A 1 126 ? 20.797 20.375 -13.32 1 93.81 126 ARG A C 1
ATOM 983 O O . ARG A 1 126 ? 20.609 19.672 -14.312 1 93.81 126 ARG A O 1
ATOM 990 N N . MET A 1 127 ? 19.891 21.203 -12.922 1 92.38 127 MET A N 1
ATOM 991 C CA . MET A 1 127 ? 18.531 21.172 -13.445 1 92.38 127 MET A CA 1
ATOM 992 C C . MET A 1 127 ? 18.5 21.609 -14.906 1 92.38 127 MET A C 1
ATOM 994 O O . MET A 1 127 ? 17.625 21.188 -15.672 1 92.38 127 MET A O 1
ATOM 998 N N . ASP A 1 128 ? 19.547 22.328 -15.352 1 89.31 128 ASP A N 1
ATOM 999 C CA . ASP A 1 128 ? 19.547 22.828 -16.719 1 89.31 128 ASP A CA 1
ATOM 1000 C C . ASP A 1 128 ? 20.25 21.844 -17.656 1 89.31 128 ASP A C 1
ATOM 1002 O O . ASP A 1 128 ? 20.219 22.016 -18.875 1 89.31 128 ASP A O 1
ATOM 1006 N N . ASP A 1 129 ? 20.828 20.797 -17.031 1 86.88 129 ASP A N 1
ATOM 1007 C CA . ASP A 1 129 ? 21.438 19.75 -17.844 1 86.88 129 ASP A CA 1
ATOM 1008 C C . ASP A 1 129 ? 20.375 18.812 -18.422 1 86.88 129 ASP A C 1
ATOM 1010 O O . ASP A 1 129 ? 19.625 18.172 -17.672 1 86.88 129 ASP A O 1
ATOM 1014 N N . ASP A 1 130 ? 20.312 18.688 -19.703 1 79.19 130 ASP A N 1
ATOM 1015 C CA . ASP A 1 130 ? 19.312 17.875 -20.359 1 79.19 130 ASP A CA 1
ATOM 1016 C C . ASP A 1 130 ? 19.453 16.406 -19.969 1 79.19 130 ASP A C 1
ATOM 1018 O O . ASP A 1 130 ? 18.484 15.641 -20.031 1 79.19 130 ASP A O 1
ATOM 1022 N N . ALA A 1 131 ? 20.562 16.062 -19.547 1 78.31 131 ALA A N 1
ATOM 1023 C CA . ALA A 1 131 ? 20.828 14.672 -19.172 1 78.31 131 ALA A CA 1
ATOM 1024 C C . ALA A 1 131 ? 20.312 14.367 -17.781 1 78.31 131 ALA A C 1
ATOM 1026 O O . ALA A 1 131 ? 20.188 13.203 -17.391 1 78.31 131 ALA A O 1
ATOM 1027 N N . CYS A 1 132 ? 19.922 15.445 -17.047 1 86.69 132 CYS A N 1
ATOM 1028 C CA . CYS A 1 132 ? 19.531 15.219 -15.664 1 86.69 132 CYS A CA 1
ATOM 1029 C C . CYS A 1 132 ? 18.078 15.617 -15.445 1 86.69 132 CYS A C 1
ATOM 1031 O O . CYS A 1 132 ? 17.781 16.5 -14.633 1 86.69 132 CYS A O 1
ATOM 1033 N N . LEU A 1 133 ? 17.188 14.984 -16.031 1 90.69 133 LEU A N 1
ATOM 1034 C CA . LEU A 1 133 ? 15.766 15.273 -15.93 1 90.69 133 LEU A CA 1
ATOM 1035 C C . LEU A 1 133 ? 15.281 15.102 -14.492 1 90.69 133 LEU A C 1
ATOM 1037 O O . LEU A 1 133 ? 14.336 15.773 -14.062 1 90.69 133 LEU A O 1
ATOM 1041 N N . TYR A 1 134 ? 15.969 14.258 -13.781 1 91.62 134 TYR A N 1
ATOM 1042 C CA . TYR A 1 134 ? 15.602 14.047 -12.391 1 91.62 134 TYR A CA 1
ATOM 1043 C C . TYR A 1 134 ? 15.758 15.328 -11.578 1 91.62 134 TYR A C 1
ATOM 1045 O O . TYR A 1 134 ? 14.891 15.672 -10.773 1 91.62 134 TYR A O 1
ATOM 1053 N N . SER A 1 135 ? 16.859 15.945 -11.828 1 94.56 135 SER A N 1
ATOM 1054 C CA . SER A 1 135 ? 17.125 17.188 -11.094 1 94.56 135 SER A CA 1
ATOM 1055 C C . SER A 1 135 ? 16.094 18.266 -11.438 1 94.56 135 SER A C 1
ATOM 1057 O O . SER A 1 135 ? 15.625 18.984 -10.555 1 94.56 135 SER A O 1
ATOM 1059 N N . TYR A 1 136 ? 15.773 18.375 -12.703 1 96.25 136 TYR A N 1
ATOM 1060 C CA . TYR A 1 136 ? 14.758 19.328 -13.125 1 96.25 136 TYR A CA 1
ATOM 1061 C C . TYR A 1 136 ? 13.414 19.016 -12.469 1 96.25 136 TYR A C 1
ATOM 1063 O O . TYR A 1 136 ? 12.742 19.922 -11.977 1 96.25 136 TYR A O 1
ATOM 1071 N N . CYS A 1 137 ? 13.016 17.734 -12.469 1 96.56 137 CYS A N 1
ATOM 1072 C CA . CYS A 1 137 ? 11.766 17.312 -11.844 1 96.56 137 CYS A CA 1
ATOM 1073 C C . CYS A 1 137 ? 11.766 17.609 -10.352 1 96.56 137 CYS A C 1
ATOM 1075 O O . CYS A 1 137 ? 10.766 18.109 -9.812 1 96.56 137 CYS A O 1
ATOM 1077 N N . MET A 1 138 ? 12.891 17.375 -9.695 1 96.81 138 MET A N 1
ATOM 1078 C CA . MET A 1 138 ? 13.055 17.609 -8.258 1 96.81 138 MET A CA 1
ATOM 1079 C C . MET A 1 138 ? 12.828 19.078 -7.93 1 96.81 138 MET A C 1
ATOM 1081 O O . MET A 1 138 ? 12.062 19.406 -7.023 1 96.81 138 MET A O 1
ATOM 1085 N N . VAL A 1 139 ? 13.43 19.906 -8.703 1 98.31 139 VAL A N 1
ATOM 1086 C CA . VAL A 1 139 ? 13.367 21.344 -8.43 1 98.31 139 VAL A CA 1
ATOM 1087 C C . VAL A 1 139 ? 11.961 21.859 -8.719 1 98.31 139 VAL A C 1
ATOM 1089 O O . VAL A 1 139 ? 11.406 22.641 -7.934 1 98.31 139 VAL A O 1
ATOM 1092 N N . ALA A 1 140 ? 11.367 21.422 -9.812 1 98.31 140 ALA A N 1
ATOM 1093 C CA . ALA A 1 140 ? 10.008 21.828 -10.141 1 98.31 140 ALA A CA 1
ATOM 1094 C C . ALA A 1 140 ? 9.016 21.375 -9.07 1 98.31 140 ALA A C 1
ATOM 1096 O O . ALA A 1 140 ? 8.18 22.156 -8.625 1 98.31 140 ALA A O 1
ATOM 1097 N N . ALA A 1 141 ? 9.109 20.109 -8.641 1 98.31 141 ALA A N 1
ATOM 1098 C CA . ALA A 1 141 ? 8.227 19.562 -7.613 1 98.31 141 ALA A CA 1
ATOM 1099 C C . ALA A 1 141 ? 8.43 20.281 -6.281 1 98.31 141 ALA A C 1
ATOM 1101 O O . ALA A 1 141 ? 7.469 20.562 -5.566 1 98.31 141 ALA A O 1
ATOM 1102 N N . PHE A 1 142 ? 9.68 20.594 -5.988 1 98.44 142 PHE A N 1
ATOM 1103 C CA . PHE A 1 142 ? 10.016 21.281 -4.754 1 98.44 142 PHE A CA 1
ATOM 1104 C C . PHE A 1 142 ? 9.359 22.672 -4.723 1 98.44 142 PHE A C 1
ATOM 1106 O O . PHE A 1 142 ? 8.711 23.031 -3.738 1 98.44 142 PHE A O 1
ATOM 1113 N N . CYS A 1 143 ? 9.539 23.375 -5.758 1 98.38 143 CYS A N 1
ATOM 1114 C CA . CYS A 1 143 ? 8.961 24.703 -5.812 1 98.38 143 CYS A CA 1
ATOM 1115 C C . CYS A 1 143 ? 7.441 24.641 -5.793 1 98.38 143 CYS A C 1
ATOM 1117 O O . CYS A 1 143 ? 6.793 25.453 -5.121 1 98.38 143 CYS A O 1
ATOM 1119 N N . ALA A 1 144 ? 6.879 23.719 -6.559 1 98 144 ALA A N 1
ATOM 1120 C CA . ALA A 1 144 ? 5.434 23.516 -6.504 1 98 144 ALA A CA 1
ATOM 1121 C C . ALA A 1 144 ? 4.969 23.234 -5.078 1 98 144 ALA A C 1
ATOM 1123 O O . ALA A 1 144 ? 3.953 23.781 -4.629 1 98 144 ALA A O 1
ATOM 1124 N N . PHE A 1 145 ? 5.707 22.438 -4.352 1 97.38 145 PHE A N 1
ATOM 1125 C CA . PHE A 1 145 ? 5.391 22.062 -2.975 1 97.38 145 PHE A CA 1
ATOM 1126 C C . PHE A 1 145 ? 5.414 23.297 -2.07 1 97.38 145 PHE A C 1
ATOM 1128 O O . PHE A 1 145 ? 4.496 23.5 -1.275 1 97.38 145 PHE A O 1
ATOM 1135 N N . VAL A 1 146 ? 6.426 24.062 -2.17 1 97 146 VAL A N 1
ATOM 1136 C CA . VAL A 1 146 ? 6.57 25.25 -1.326 1 97 146 VAL A CA 1
ATOM 1137 C C . VAL A 1 146 ? 5.414 26.219 -1.585 1 97 146 VAL A C 1
ATOM 1139 O O . VAL A 1 146 ? 4.816 26.734 -0.645 1 97 146 VAL A O 1
ATOM 1142 N N . LEU A 1 147 ? 5.039 26.391 -2.807 1 95.69 147 LEU A N 1
ATOM 1143 C CA . LEU A 1 147 ? 3.988 27.344 -3.162 1 95.69 147 LEU A CA 1
ATOM 1144 C C . LEU A 1 147 ? 2.621 26.828 -2.719 1 95.69 147 LEU A C 1
ATOM 1146 O O . LEU A 1 147 ? 1.744 27.625 -2.361 1 95.69 147 LEU A O 1
ATOM 1150 N N . THR A 1 148 ? 2.457 25.516 -2.73 1 93.19 148 THR A N 1
ATOM 1151 C CA . THR A 1 148 ? 1.125 24.953 -2.527 1 93.19 148 THR A CA 1
ATOM 1152 C C . THR A 1 148 ? 0.902 24.609 -1.06 1 93.19 148 THR A C 1
ATOM 1154 O O . THR A 1 148 ? -0.21 24.75 -0.545 1 93.19 148 THR A O 1
ATOM 1157 N N . GLN A 1 149 ? 1.894 24.141 -0.373 1 90.06 149 GLN A N 1
ATOM 1158 C CA . GLN A 1 149 ? 1.714 23.516 0.932 1 90.06 149 GLN A CA 1
ATOM 1159 C C . GLN A 1 149 ? 2.055 24.484 2.061 1 90.06 149 GLN A C 1
ATOM 1161 O O . GLN A 1 149 ? 1.72 24.234 3.221 1 90.06 149 GLN A O 1
ATOM 1166 N N . THR A 1 150 ? 2.707 25.562 1.712 1 90.56 150 THR A N 1
ATOM 1167 C CA . THR A 1 150 ? 3.17 26.438 2.779 1 90.56 150 THR A CA 1
ATOM 1168 C C . THR A 1 150 ? 2.529 27.812 2.662 1 90.56 150 THR A C 1
ATOM 1170 O O . THR A 1 150 ? 1.637 28.016 1.837 1 90.56 150 THR A O 1
ATOM 1173 N N . GLY A 1 151 ? 2.971 28.766 3.572 1 87.12 151 GLY A N 1
ATOM 1174 C CA . GLY A 1 151 ? 2.494 30.141 3.557 1 87.12 151 GLY A CA 1
ATOM 1175 C C . GLY A 1 151 ? 3.293 31.047 2.633 1 87.12 151 GLY A C 1
ATOM 1176 O O . GLY A 1 151 ? 3.16 32.281 2.68 1 87.12 151 GLY A O 1
ATOM 1177 N N . TYR A 1 152 ? 4.035 30.438 1.764 1 91.81 152 TYR A N 1
ATOM 1178 C CA . TYR A 1 152 ? 4.945 31.188 0.905 1 91.81 152 TYR A CA 1
ATOM 1179 C C . TYR A 1 152 ? 4.195 32.25 0.116 1 91.81 152 TYR A C 1
ATOM 1181 O O . TYR A 1 152 ? 4.641 33.406 0.031 1 91.81 152 TYR A O 1
ATOM 1189 N N . LEU A 1 153 ? 3.082 31.969 -0.439 1 88.56 153 LEU A N 1
ATOM 1190 C CA . LEU A 1 153 ? 2.348 32.875 -1.307 1 88.56 153 LEU A CA 1
ATOM 1191 C C . LEU A 1 153 ? 1.797 34.062 -0.512 1 88.56 153 LEU A C 1
ATOM 1193 O O . LEU A 1 153 ? 1.621 35.156 -1.057 1 88.56 153 LEU A O 1
ATOM 1197 N N . SER A 1 154 ? 1.536 33.781 0.74 1 84.12 154 SER A N 1
ATOM 1198 C CA . SER A 1 154 ? 1.068 34.844 1.593 1 84.12 154 SER A CA 1
ATOM 1199 C C . SER A 1 154 ? 2.154 35.906 1.795 1 84.12 154 SER A C 1
ATOM 1201 O O . SER A 1 154 ? 1.857 37.094 1.967 1 84.12 154 SER A O 1
ATOM 1203 N N . TRP A 1 155 ? 3.359 35.5 1.724 1 85.5 155 TRP A N 1
ATOM 1204 C CA . TRP A 1 155 ? 4.5 36.375 1.954 1 85.5 155 TRP A CA 1
ATOM 1205 C C . TRP A 1 155 ? 4.992 37 0.644 1 85.5 155 TRP A C 1
ATOM 1207 O O . TRP A 1 155 ? 5.742 37.969 0.649 1 85.5 155 TRP A O 1
ATOM 1217 N N . HIS A 1 156 ? 4.57 36.406 -0.362 1 88.62 156 HIS A N 1
ATOM 1218 C CA . HIS A 1 156 ? 5 36.844 -1.681 1 88.62 156 HIS A CA 1
ATOM 1219 C C . HIS A 1 156 ? 3.803 37.125 -2.588 1 88.62 156 HIS A C 1
ATOM 1221 O O . HIS A 1 156 ? 3.615 36.438 -3.594 1 88.62 156 HIS A O 1
ATOM 1227 N N . GLY A 1 157 ? 3.096 38.156 -2.314 1 81.69 157 GLY A N 1
ATOM 1228 C CA . GLY A 1 157 ? 1.843 38.5 -2.969 1 81.69 157 GLY A CA 1
ATOM 1229 C C . GLY A 1 157 ? 1.997 38.75 -4.453 1 81.69 157 GLY A C 1
ATOM 1230 O O . GLY A 1 157 ? 1.023 38.688 -5.207 1 81.69 157 GLY A O 1
ATOM 1231 N N . GLU A 1 158 ? 3.193 38.875 -4.918 1 84.62 158 GLU A N 1
ATOM 1232 C CA . GLU A 1 158 ? 3.436 39.188 -6.324 1 84.62 158 GLU A CA 1
ATOM 1233 C C . GLU A 1 158 ? 3.4 37.938 -7.188 1 84.62 158 GLU A C 1
ATOM 1235 O O . GLU A 1 158 ? 3.26 38.031 -8.406 1 84.62 158 GLU A O 1
ATOM 1240 N N . ILE A 1 159 ? 3.496 36.875 -6.52 1 87.12 159 ILE A N 1
ATOM 1241 C CA . ILE A 1 159 ? 3.533 35.594 -7.25 1 87.12 159 ILE A CA 1
ATOM 1242 C C . ILE A 1 159 ? 2.113 35.188 -7.617 1 87.12 159 ILE A C 1
ATOM 1244 O O . ILE A 1 159 ? 1.208 35.219 -6.781 1 87.12 159 ILE A O 1
ATOM 1248 N N . SER A 1 160 ? 1.931 34.844 -8.859 1 84.44 160 SER A N 1
ATOM 1249 C CA . SER A 1 160 ? 0.621 34.438 -9.344 1 84.44 160 SER A CA 1
ATOM 1250 C C . SER A 1 160 ? 0.19 33.125 -8.695 1 84.44 160 SER A C 1
ATOM 1252 O O . SER A 1 160 ? 0.985 32.188 -8.594 1 84.44 160 SER A O 1
ATOM 1254 N N . PRO A 1 161 ? -0.996 33.031 -8.297 1 79.19 161 PRO A N 1
ATOM 1255 C CA . PRO A 1 161 ? -1.478 31.766 -7.711 1 79.19 161 PRO A CA 1
ATOM 1256 C C . PRO A 1 161 ? -1.475 30.609 -8.703 1 79.19 161 PRO A C 1
ATOM 1258 O O . PRO A 1 161 ? -1.394 29.453 -8.305 1 79.19 161 PRO A O 1
ATOM 1261 N N . GLY A 1 162 ? -1.522 30.938 -9.977 1 91.44 162 GLY A N 1
ATOM 1262 C CA . GLY A 1 162 ? -1.52 29.922 -11.008 1 91.44 162 GLY A CA 1
ATOM 1263 C C . GLY A 1 162 ? -0.16 29.266 -11.203 1 91.44 162 GLY A C 1
ATOM 1264 O O . GLY A 1 162 ? -0.055 28.203 -11.805 1 91.44 162 GLY A O 1
ATOM 1265 N N . LEU A 1 163 ? 0.841 29.953 -10.656 1 94.94 163 LEU A N 1
ATOM 1266 C CA . LEU A 1 163 ? 2.197 29.453 -10.844 1 94.94 163 LEU A CA 1
ATOM 1267 C C . LEU A 1 163 ? 2.373 28.094 -10.172 1 94.94 163 LEU A C 1
ATOM 1269 O O . LEU A 1 163 ? 3.047 27.203 -10.703 1 94.94 163 LEU A O 1
ATOM 1273 N N . ALA A 1 164 ? 1.823 27.906 -9 1 95.62 164 ALA A N 1
ATOM 1274 C CA . ALA A 1 164 ? 1.911 26.641 -8.273 1 95.62 164 ALA A CA 1
ATOM 1275 C C . ALA A 1 164 ? 1.385 25.5 -9.125 1 95.62 164 ALA A C 1
ATOM 1277 O O . ALA A 1 164 ? 2.021 24.438 -9.219 1 95.62 164 ALA A O 1
ATOM 1278 N N . ARG A 1 165 ? 0.302 25.734 -9.781 1 95.94 165 ARG A N 1
ATOM 1279 C CA . ARG A 1 165 ? -0.297 24.719 -10.641 1 95.94 165 ARG A CA 1
ATOM 1280 C C . ARG A 1 165 ? 0.576 24.453 -11.859 1 95.94 165 ARG A C 1
ATOM 1282 O O . ARG A 1 165 ? 0.754 23.297 -12.258 1 95.94 165 ARG A O 1
ATOM 1289 N N . ALA A 1 166 ? 1.021 25.5 -12.43 1 97.12 166 ALA A N 1
ATOM 1290 C CA . ALA A 1 166 ? 1.893 25.359 -13.594 1 97.12 166 ALA A CA 1
ATOM 1291 C C . ALA A 1 166 ? 3.131 24.531 -13.25 1 97.12 166 ALA A C 1
ATOM 1293 O O . ALA A 1 166 ? 3.564 23.703 -14.047 1 97.12 166 ALA A O 1
ATOM 1294 N N . LEU A 1 167 ? 3.682 24.781 -12.109 1 97.94 167 LEU A N 1
ATOM 1295 C CA . LEU A 1 167 ? 4.867 24.047 -11.672 1 97.94 167 LEU A CA 1
ATOM 1296 C C . LEU A 1 167 ? 4.535 22.578 -11.422 1 97.94 167 LEU A C 1
ATOM 1298 O O . LEU A 1 167 ? 5.32 21.703 -11.773 1 97.94 167 LEU A O 1
ATOM 1302 N N . LEU A 1 168 ? 3.398 22.312 -10.797 1 97.75 168 LEU A N 1
ATOM 1303 C CA . LEU A 1 168 ? 2.967 20.938 -10.578 1 97.75 168 LEU A CA 1
ATOM 1304 C C . LEU A 1 168 ? 2.777 20.219 -11.906 1 97.75 168 LEU A C 1
ATOM 1306 O O . LEU A 1 168 ? 3.248 19.094 -12.07 1 97.75 168 LEU A O 1
ATOM 1310 N N . ASP A 1 169 ? 2.143 20.891 -12.812 1 96.25 169 ASP A N 1
ATOM 1311 C CA . ASP A 1 169 ? 1.922 20.297 -14.133 1 96.25 169 ASP A CA 1
ATOM 1312 C C . ASP A 1 169 ? 3.246 20 -14.82 1 96.25 169 ASP A C 1
ATOM 1314 O O . ASP A 1 169 ? 3.395 18.953 -15.453 1 96.25 169 ASP A O 1
ATOM 1318 N N . GLU A 1 170 ? 4.168 20.922 -14.68 1 96.94 170 GLU A N 1
ATOM 1319 C CA . GLU A 1 170 ? 5.496 20.719 -15.25 1 96.94 170 GLU A CA 1
ATOM 1320 C C . GLU A 1 170 ? 6.195 19.516 -14.617 1 96.94 170 GLU A C 1
ATOM 1322 O O . GLU A 1 170 ? 6.793 18.703 -15.32 1 96.94 170 GLU A O 1
ATOM 1327 N N . ALA A 1 171 ? 6.141 19.422 -13.312 1 97.38 171 ALA A N 1
ATOM 1328 C CA . ALA A 1 171 ? 6.758 18.297 -12.602 1 97.38 171 ALA A CA 1
ATOM 1329 C C . ALA A 1 171 ? 6.133 16.969 -13.016 1 97.38 171 ALA A C 1
ATOM 1331 O O . ALA A 1 171 ? 6.844 15.992 -13.234 1 97.38 171 ALA A O 1
ATOM 1332 N N . MET A 1 172 ? 4.836 16.953 -13.18 1 95.19 172 MET A N 1
ATOM 1333 C CA . MET A 1 172 ? 4.121 15.75 -13.609 1 95.19 172 MET A CA 1
ATOM 1334 C C . MET A 1 172 ? 4.512 15.352 -15.023 1 95.19 172 MET A C 1
ATOM 1336 O O . MET A 1 172 ? 4.699 14.172 -15.312 1 95.19 172 MET A O 1
ATOM 1340 N N . ALA A 1 173 ? 4.664 16.344 -15.867 1 93.25 173 ALA A N 1
ATOM 1341 C CA . ALA A 1 173 ? 5.035 16.078 -17.266 1 93.25 173 ALA A CA 1
ATOM 1342 C C . ALA A 1 173 ? 6.438 15.492 -17.344 1 93.25 173 ALA A C 1
ATOM 1344 O O . ALA A 1 173 ? 6.656 14.5 -18.062 1 93.25 173 ALA A O 1
ATOM 1345 N N . VAL A 1 174 ? 7.387 16.078 -16.641 1 93.75 174 VAL A N 1
ATOM 1346 C CA . VAL A 1 174 ? 8.766 15.602 -16.703 1 93.75 174 VAL A CA 1
ATOM 1347 C C . VAL A 1 174 ? 8.852 14.227 -16.062 1 93.75 174 VAL A C 1
ATOM 1349 O O . VAL A 1 174 ? 9.625 13.375 -16.5 1 93.75 174 VAL A O 1
ATOM 1352 N N . ARG A 1 175 ? 8.094 13.961 -15 1 93.31 175 ARG A N 1
ATOM 1353 C CA . ARG A 1 175 ? 8.125 12.695 -14.273 1 93.31 175 ARG A CA 1
ATOM 1354 C C . ARG A 1 175 ? 7.785 11.531 -15.203 1 93.31 175 ARG A C 1
ATOM 1356 O O . ARG A 1 175 ? 8.328 10.43 -15.047 1 93.31 175 ARG A O 1
ATOM 1363 N N . ARG A 1 176 ? 6.965 11.773 -16.172 1 88.12 176 ARG A N 1
ATOM 1364 C CA . ARG A 1 176 ? 6.559 10.734 -17.125 1 88.12 176 ARG A CA 1
ATOM 1365 C C . ARG A 1 176 ? 7.75 10.227 -17.922 1 88.12 176 ARG A C 1
ATOM 1367 O O . ARG A 1 176 ? 7.695 9.141 -18.5 1 88.12 176 ARG A O 1
ATOM 1374 N N . HIS A 1 177 ? 8.797 10.961 -17.922 1 87.06 177 HIS A N 1
ATOM 1375 C CA . HIS A 1 177 ? 9.969 10.602 -18.719 1 87.06 177 HIS A CA 1
ATOM 1376 C C . HIS A 1 177 ? 11.078 10.047 -17.828 1 87.06 177 HIS A C 1
ATOM 1378 O O . HIS A 1 177 ? 12.172 9.75 -18.312 1 87.06 177 HIS A O 1
ATOM 1384 N N . LEU A 1 178 ? 10.734 9.977 -16.562 1 88.19 178 LEU A N 1
ATOM 1385 C CA . LEU A 1 178 ? 11.719 9.422 -15.641 1 88.19 178 LEU A CA 1
ATOM 1386 C C . LEU A 1 178 ? 11.516 7.918 -15.477 1 88.19 178 LEU A C 1
ATOM 1388 O O . LEU A 1 178 ? 10.391 7.426 -15.57 1 88.19 178 LEU A O 1
ATOM 1392 N N . ASP A 1 179 ? 12.602 7.219 -15.367 1 84.25 179 ASP A N 1
ATOM 1393 C CA . ASP A 1 179 ? 12.547 5.816 -14.969 1 84.25 179 ASP A CA 1
ATOM 1394 C C . ASP A 1 179 ? 12.773 5.66 -13.469 1 84.25 179 ASP A C 1
ATOM 1396 O O . ASP A 1 179 ? 13.914 5.719 -13 1 84.25 179 ASP A O 1
ATOM 1400 N N . LEU A 1 180 ? 11.766 5.363 -12.773 1 83.81 180 LEU A N 1
ATOM 1401 C CA . LEU A 1 180 ? 11.781 5.305 -11.312 1 83.81 180 LEU A CA 1
ATOM 1402 C C . LEU A 1 180 ? 12.656 4.152 -10.828 1 83.81 180 LEU A C 1
ATOM 1404 O O . LEU A 1 180 ? 13.055 4.121 -9.664 1 83.81 180 LEU A O 1
ATOM 1408 N N . PHE A 1 181 ? 13.047 3.242 -11.727 1 80.81 181 PHE A N 1
ATOM 1409 C CA . PHE A 1 181 ? 13.75 2.049 -11.281 1 80.81 181 PHE A CA 1
ATOM 1410 C C . PHE A 1 181 ? 15.211 2.082 -11.727 1 80.81 181 PHE A C 1
ATOM 1412 O O . PHE A 1 181 ? 16.016 1.273 -11.273 1 80.81 181 PHE A O 1
ATOM 1419 N N . ALA A 1 182 ? 15.508 2.887 -12.625 1 75.06 182 ALA A N 1
ATOM 1420 C CA . ALA A 1 182 ? 16.875 2.98 -13.125 1 75.06 182 ALA A CA 1
ATOM 1421 C C . ALA A 1 182 ? 17.703 3.941 -12.273 1 75.06 182 ALA A C 1
ATOM 1423 O O . ALA A 1 182 ? 18.922 3.793 -12.172 1 75.06 182 ALA A O 1
ATOM 1424 N N . GLY A 1 183 ? 17.078 4.922 -11.641 1 67.88 183 GLY A N 1
ATOM 1425 C CA . GLY A 1 183 ? 17.797 5.93 -10.883 1 67.88 183 GLY A CA 1
ATOM 1426 C C . GLY A 1 183 ? 17.781 5.668 -9.383 1 67.88 183 GLY A C 1
ATOM 1427 O O . GLY A 1 183 ? 17.594 4.531 -8.945 1 67.88 183 GLY A O 1
ATOM 1428 N N . SER A 1 184 ? 18.203 6.633 -8.656 1 80.19 184 SER A N 1
ATOM 1429 C CA . SER A 1 184 ? 18.203 6.633 -7.195 1 80.19 184 SER A CA 1
ATOM 1430 C C . SER A 1 184 ? 16.797 6.477 -6.633 1 80.19 184 SER A C 1
ATOM 1432 O O . SER A 1 184 ? 15.93 7.312 -6.887 1 80.19 184 SER A O 1
ATOM 1434 N N . THR A 1 185 ? 16.594 5.414 -5.926 1 83.88 185 THR A N 1
ATOM 1435 C CA . THR A 1 185 ? 15.305 5.176 -5.285 1 83.88 185 THR A CA 1
ATOM 1436 C C . THR A 1 185 ? 14.953 6.32 -4.336 1 83.88 185 THR A C 1
ATOM 1438 O O . THR A 1 185 ? 13.797 6.73 -4.25 1 83.88 185 THR A O 1
ATOM 1441 N N . ARG A 1 186 ? 16 6.926 -3.742 1 87.81 186 ARG A N 1
ATOM 1442 C CA . ARG A 1 186 ? 15.797 8.016 -2.797 1 87.81 186 ARG A CA 1
ATOM 1443 C C . ARG A 1 186 ? 15.188 9.234 -3.492 1 87.81 186 ARG A C 1
ATOM 1445 O O . ARG A 1 186 ? 14.242 9.844 -2.98 1 87.81 186 ARG A O 1
ATOM 1452 N N . GLN A 1 187 ? 15.742 9.547 -4.625 1 90.5 187 GLN A N 1
ATOM 1453 C CA . GLN A 1 187 ? 15.242 10.703 -5.367 1 90.5 187 GLN A CA 1
ATOM 1454 C C . GLN A 1 187 ? 13.797 10.492 -5.812 1 90.5 187 GLN A C 1
ATOM 1456 O O . GLN A 1 187 ? 12.984 11.414 -5.758 1 90.5 187 GLN A O 1
ATOM 1461 N N . GLY A 1 188 ? 13.539 9.234 -6.223 1 92.69 188 GLY A N 1
ATOM 1462 C CA . GLY A 1 188 ? 12.172 8.914 -6.605 1 92.69 188 GLY A CA 1
ATOM 1463 C C . GLY A 1 188 ? 11.18 9.055 -5.461 1 92.69 188 GLY A C 1
ATOM 1464 O O . GLY A 1 188 ? 10.078 9.57 -5.652 1 92.69 188 GLY A O 1
ATOM 1465 N N . ILE A 1 189 ? 11.586 8.664 -4.254 1 95.62 189 ILE A N 1
ATOM 1466 C CA . ILE A 1 189 ? 10.742 8.75 -3.07 1 95.62 189 ILE A CA 1
ATOM 1467 C C . ILE A 1 189 ? 10.461 10.219 -2.742 1 95.62 189 ILE A C 1
ATOM 1469 O O . ILE A 1 189 ? 9.32 10.594 -2.475 1 95.62 189 ILE A O 1
ATOM 1473 N N . ILE A 1 190 ? 11.5 11.023 -2.816 1 96 190 ILE A N 1
ATOM 1474 C CA . ILE A 1 190 ? 11.367 12.43 -2.469 1 96 190 ILE A CA 1
ATOM 1475 C C . ILE A 1 190 ? 10.422 13.125 -3.455 1 96 190 ILE A C 1
ATOM 1477 O O . ILE A 1 190 ? 9.531 13.875 -3.053 1 96 190 ILE A O 1
ATOM 1481 N N . ILE A 1 191 ? 10.586 12.875 -4.727 1 96.94 191 ILE A N 1
ATOM 1482 C CA . ILE A 1 191 ? 9.727 13.477 -5.742 1 96.94 191 ILE A CA 1
ATOM 1483 C C . ILE A 1 191 ? 8.281 13.055 -5.516 1 96.94 191 ILE A C 1
ATOM 1485 O O . ILE A 1 191 ? 7.375 13.891 -5.516 1 96.94 191 ILE A O 1
ATOM 1489 N N . SER A 1 192 ? 8.047 11.734 -5.301 1 97.44 192 SER A N 1
ATOM 1490 C CA . SER A 1 192 ? 6.695 11.242 -5.035 1 97.44 192 SER A CA 1
ATOM 1491 C C . SER A 1 192 ? 6.094 11.922 -3.809 1 97.44 192 SER A C 1
ATOM 1493 O O . SER A 1 192 ? 4.914 12.281 -3.809 1 97.44 192 SER A O 1
ATOM 1495 N N . PHE A 1 193 ? 6.855 12.141 -2.83 1 97.94 193 PHE A N 1
ATOM 1496 C CA . PHE A 1 193 ? 6.387 12.773 -1.601 1 97.94 193 PHE A CA 1
ATOM 1497 C C . PHE A 1 193 ? 6 14.227 -1.848 1 97.94 193 PHE A C 1
ATOM 1499 O O . PHE A 1 193 ? 4.973 14.695 -1.348 1 97.94 193 PHE A O 1
ATOM 1506 N N . LEU A 1 194 ? 6.891 14.898 -2.561 1 98.38 194 LEU A N 1
ATOM 1507 C CA . LEU A 1 194 ? 6.598 16.297 -2.879 1 98.38 194 LEU A CA 1
ATOM 1508 C C . LEU A 1 194 ? 5.316 16.406 -3.697 1 98.38 194 LEU A C 1
ATOM 1510 O O . LEU A 1 194 ? 4.496 17.297 -3.451 1 98.38 194 LEU A O 1
ATOM 1514 N N . LEU A 1 195 ? 5.152 15.492 -4.605 1 98.19 195 LEU A N 1
ATOM 1515 C CA . LEU A 1 195 ? 3.939 15.5 -5.41 1 98.19 195 LEU A CA 1
ATOM 1516 C C . LEU A 1 195 ? 2.715 15.195 -4.555 1 98.19 195 LEU A C 1
ATOM 1518 O O . LEU A 1 195 ? 1.651 15.789 -4.75 1 98.19 195 LEU A O 1
ATOM 1522 N N . TYR A 1 196 ? 2.877 14.281 -3.639 1 98.06 196 TYR A N 1
ATOM 1523 C CA . TYR A 1 196 ? 1.827 14.016 -2.66 1 98.06 196 TYR A CA 1
ATOM 1524 C C . TYR A 1 196 ? 1.389 15.305 -1.975 1 98.06 196 TYR A C 1
ATOM 1526 O O . TYR A 1 196 ? 0.198 15.625 -1.942 1 98.06 196 TYR A O 1
ATOM 1534 N N . GLY A 1 197 ? 2.344 16.047 -1.513 1 96.81 197 GLY A N 1
ATOM 1535 C CA . GLY A 1 197 ? 2.037 17.297 -0.844 1 96.81 197 GLY A CA 1
ATOM 1536 C C . GLY A 1 197 ? 1.334 18.297 -1.742 1 96.81 197 GLY A C 1
ATOM 1537 O O . GLY A 1 197 ? 0.4 18.969 -1.312 1 96.81 197 GLY A O 1
ATOM 1538 N N . CYS A 1 198 ? 1.802 18.375 -2.957 1 96.81 198 CYS A N 1
ATOM 1539 C CA . CYS A 1 198 ? 1.19 19.312 -3.9 1 96.81 198 CYS A CA 1
ATOM 1540 C C . CYS A 1 198 ? -0.275 18.969 -4.137 1 96.81 198 CYS A C 1
ATOM 1542 O O . CYS A 1 198 ? -1.139 19.844 -4.105 1 96.81 198 CYS A O 1
ATOM 1544 N N . HIS A 1 199 ? -0.508 17.703 -4.32 1 94.88 199 HIS A N 1
ATOM 1545 C CA . HIS A 1 199 ? -1.871 17.281 -4.621 1 94.88 199 HIS A CA 1
ATOM 1546 C C . HIS A 1 199 ? -2.781 17.453 -3.41 1 94.88 199 HIS A C 1
ATOM 1548 O O . HIS A 1 199 ? -3.965 17.766 -3.557 1 94.88 199 HIS A O 1
ATOM 1554 N N . ILE A 1 200 ? -2.303 17.266 -2.234 1 93.62 200 ILE A N 1
ATOM 1555 C CA . ILE A 1 200 ? -3.068 17.578 -1.033 1 93.62 200 ILE A CA 1
ATOM 1556 C C . ILE A 1 200 ? -3.453 19.062 -1.036 1 93.62 200 ILE A C 1
ATOM 1558 O O . ILE A 1 200 ? -4.605 19.406 -0.762 1 93.62 200 ILE A O 1
ATOM 1562 N N . GLY A 1 201 ? -2.477 19.891 -1.37 1 91.19 201 GLY A N 1
ATOM 1563 C CA . GLY A 1 201 ? -2.715 21.328 -1.399 1 91.19 201 GLY A CA 1
ATOM 1564 C C . GLY A 1 201 ? -3.787 21.734 -2.391 1 91.19 201 GLY A C 1
ATOM 1565 O O . GLY A 1 201 ? -4.555 22.672 -2.135 1 91.19 201 GLY A O 1
ATOM 1566 N N . PHE A 1 202 ? -3.861 21.062 -3.449 1 90.81 202 PHE A N 1
ATOM 1567 C CA . PHE A 1 202 ? -4.832 21.391 -4.48 1 90.81 202 PHE A CA 1
ATOM 1568 C C . PHE A 1 202 ? -6.148 20.656 -4.254 1 90.81 202 PHE A C 1
ATOM 1570 O O . PHE A 1 202 ? -7.105 20.844 -5.008 1 90.81 202 PHE A O 1
ATOM 1577 N N . GLY A 1 203 ? -6.172 19.781 -3.283 1 87.25 203 GLY A N 1
ATOM 1578 C CA . GLY A 1 203 ? -7.391 19.062 -2.955 1 87.25 203 GLY A CA 1
ATOM 1579 C C . GLY A 1 203 ? -7.621 17.844 -3.83 1 87.25 203 GLY A C 1
ATOM 1580 O O . GLY A 1 203 ? -8.727 17.312 -3.877 1 87.25 203 GLY A O 1
ATOM 1581 N N . ASN A 1 204 ? -6.574 17.422 -4.609 1 90.5 204 ASN A N 1
ATOM 1582 C CA . ASN A 1 204 ? -6.66 16.219 -5.418 1 90.5 204 ASN A CA 1
ATOM 1583 C C . ASN A 1 204 ? -6.395 14.961 -4.586 1 90.5 204 ASN A C 1
ATOM 1585 O O . ASN A 1 204 ? -5.281 14.43 -4.594 1 90.5 204 ASN A O 1
ATOM 1589 N N . GLN A 1 205 ? -7.363 14.406 -4.031 1 88.81 205 GLN A N 1
ATOM 1590 C CA . GLN A 1 205 ? -7.207 13.375 -3.016 1 88.81 205 GLN A CA 1
ATOM 1591 C C . GLN A 1 205 ? -6.727 12.062 -3.633 1 88.81 205 GLN A C 1
ATOM 1593 O O . GLN A 1 205 ? -5.871 11.375 -3.066 1 88.81 205 GLN A O 1
ATOM 1598 N N . ARG A 1 206 ? -7.285 11.688 -4.754 1 89.69 206 ARG A N 1
ATOM 1599 C CA . ARG A 1 206 ? -6.883 10.438 -5.395 1 89.69 206 ARG A CA 1
ATOM 1600 C C . ARG A 1 206 ? -5.414 10.484 -5.801 1 89.69 206 ARG A C 1
ATOM 1602 O O . ARG A 1 206 ? -4.676 9.516 -5.582 1 89.69 206 ARG A O 1
ATOM 1609 N N . HIS A 1 207 ? -5.043 11.648 -6.402 1 93.31 207 HIS A N 1
ATOM 1610 C CA . HIS A 1 207 ? -3.646 11.82 -6.777 1 93.31 207 HIS A CA 1
ATOM 1611 C C . HIS A 1 207 ? -2.738 11.789 -5.555 1 93.31 207 HIS A C 1
ATOM 1613 O O . HIS A 1 207 ? -1.68 11.156 -5.578 1 93.31 207 HIS A O 1
ATOM 1619 N N . ALA A 1 208 ? -3.229 12.523 -4.539 1 96 208 ALA A N 1
ATOM 1620 C CA . ALA A 1 208 ? -2.436 12.57 -3.312 1 96 208 ALA A CA 1
ATOM 1621 C C . ALA A 1 208 ? -2.207 11.172 -2.75 1 96 208 ALA A C 1
ATOM 1623 O O . ALA A 1 208 ? -1.072 10.797 -2.443 1 96 208 ALA A O 1
ATOM 1624 N N . TYR A 1 209 ? -3.258 10.383 -2.67 1 95.31 209 TYR A N 1
ATOM 1625 C CA . TYR A 1 209 ? -3.154 9.016 -2.168 1 95.31 209 TYR A CA 1
ATOM 1626 C C . TYR A 1 209 ? -2.217 8.188 -3.039 1 95.31 209 TYR A C 1
ATOM 1628 O O . TYR A 1 209 ? -1.387 7.434 -2.525 1 95.31 209 TYR A O 1
ATOM 1636 N N . TYR A 1 210 ? -2.371 8.305 -4.336 1 95.88 210 TYR A N 1
ATOM 1637 C CA . TYR A 1 210 ? -1.543 7.562 -5.285 1 95.88 210 TYR A CA 1
ATOM 1638 C C . TYR A 1 210 ? -0.063 7.836 -5.043 1 95.88 210 TYR A C 1
ATOM 1640 O O . TYR A 1 210 ? 0.741 6.906 -4.957 1 95.88 210 TYR A O 1
ATOM 1648 N N . PHE A 1 211 ? 0.34 9.07 -4.91 1 97.56 211 PHE A N 1
ATOM 1649 C CA . PHE A 1 211 ? 1.753 9.414 -4.809 1 97.56 211 PHE A CA 1
ATOM 1650 C C . PHE A 1 211 ? 2.293 9.07 -3.424 1 97.56 211 PHE A C 1
ATOM 1652 O O . PHE A 1 211 ? 3.463 8.711 -3.281 1 97.56 211 PHE A O 1
ATOM 1659 N N . LEU A 1 212 ? 1.437 9.195 -2.4 1 98.19 212 LEU A N 1
ATOM 1660 C CA . LEU A 1 212 ? 1.858 8.711 -1.089 1 98.19 212 LEU A CA 1
ATOM 1661 C C . LEU A 1 212 ? 2.156 7.219 -1.127 1 98.19 212 LEU A C 1
ATOM 1663 O O . LEU A 1 212 ? 3.186 6.773 -0.611 1 98.19 212 LEU A O 1
ATOM 1667 N N . ARG A 1 213 ? 1.283 6.449 -1.748 1 97.5 213 ARG A N 1
ATOM 1668 C CA . ARG A 1 213 ? 1.48 5.012 -1.896 1 97.5 213 ARG A CA 1
ATOM 1669 C C . ARG A 1 213 ? 2.717 4.711 -2.738 1 97.5 213 ARG A C 1
ATOM 1671 O O . ARG A 1 213 ? 3.449 3.762 -2.459 1 97.5 213 ARG A O 1
ATOM 1678 N N . GLU A 1 214 ? 2.861 5.508 -3.785 1 96.56 214 GLU A N 1
ATOM 1679 C CA . GLU A 1 214 ? 4.059 5.332 -4.602 1 96.56 214 GLU A CA 1
ATOM 1680 C C . GLU A 1 214 ? 5.324 5.539 -3.777 1 96.56 214 GLU A C 1
ATOM 1682 O O . GLU A 1 214 ? 6.27 4.754 -3.877 1 96.56 214 GLU A O 1
ATOM 1687 N N . ALA A 1 215 ? 5.344 6.582 -2.965 1 97.06 215 ALA A N 1
ATOM 1688 C CA . ALA A 1 215 ? 6.508 6.855 -2.123 1 97.06 215 ALA A CA 1
ATOM 1689 C C . ALA A 1 215 ? 6.781 5.691 -1.174 1 97.06 215 ALA A C 1
ATOM 1691 O O . ALA A 1 215 ? 7.918 5.23 -1.057 1 97.06 215 ALA A O 1
ATOM 1692 N N . THR A 1 216 ? 5.73 5.203 -0.503 1 96.81 216 THR A N 1
ATOM 1693 C CA . THR A 1 216 ? 5.914 4.121 0.453 1 96.81 216 THR A CA 1
ATOM 1694 C C . THR A 1 216 ? 6.273 2.82 -0.264 1 96.81 216 THR A C 1
ATOM 1696 O O . THR A 1 216 ? 7 1.986 0.277 1 96.81 216 THR A O 1
ATOM 1699 N N . THR A 1 217 ? 5.758 2.615 -1.508 1 96.06 217 THR A N 1
ATOM 1700 C CA . THR A 1 217 ? 6.102 1.44 -2.301 1 96.06 217 THR A CA 1
ATOM 1701 C C . THR A 1 217 ? 7.582 1.442 -2.658 1 96.06 217 THR A C 1
ATOM 1703 O O . THR A 1 217 ? 8.273 0.435 -2.48 1 96.06 217 THR A O 1
ATOM 1706 N N . LEU A 1 218 ? 8.07 2.586 -3.184 1 93.38 218 LEU A N 1
ATOM 1707 C CA . LEU A 1 218 ? 9.484 2.699 -3.525 1 93.38 218 LEU A CA 1
ATOM 1708 C C . LEU A 1 218 ? 10.359 2.482 -2.295 1 93.38 218 LEU A C 1
ATOM 1710 O O . LEU A 1 218 ? 11.398 1.823 -2.375 1 93.38 218 LEU A O 1
ATOM 1714 N N . TYR A 1 219 ? 9.938 2.99 -1.143 1 93 219 TYR A N 1
ATOM 1715 C CA . TYR A 1 219 ? 10.68 2.818 0.1 1 93 219 TYR A CA 1
ATOM 1716 C C . TYR A 1 219 ? 10.75 1.349 0.493 1 93 219 TYR A C 1
ATOM 1718 O O . TYR A 1 219 ? 11.836 0.829 0.778 1 93 219 TYR A O 1
ATOM 1726 N N . THR A 1 220 ? 9.586 0.661 0.508 1 90.12 220 THR A N 1
ATOM 1727 C CA . THR A 1 220 ? 9.508 -0.731 0.936 1 90.12 220 THR A CA 1
ATOM 1728 C C . THR A 1 220 ? 10.266 -1.638 -0.027 1 90.12 220 THR A C 1
ATOM 1730 O O . THR A 1 220 ? 10.898 -2.605 0.396 1 90.12 220 THR A O 1
ATOM 1733 N N . ALA A 1 221 ? 10.156 -1.342 -1.301 1 86 221 ALA A N 1
ATOM 1734 C CA . ALA A 1 221 ? 10.867 -2.131 -2.301 1 86 221 ALA A CA 1
ATOM 1735 C C . ALA A 1 221 ? 12.375 -1.989 -2.137 1 86 221 ALA A C 1
ATOM 1737 O O . ALA A 1 221 ? 13.125 -2.955 -2.316 1 86 221 ALA A O 1
ATOM 1738 N N . GLY A 1 222 ? 12.891 -0.827 -1.863 1 76.38 222 GLY A N 1
ATOM 1739 C CA . GLY A 1 222 ? 14.312 -0.567 -1.703 1 76.38 222 GLY A CA 1
ATOM 1740 C C . GLY A 1 222 ? 14.883 -1.151 -0.427 1 76.38 222 GLY A C 1
ATOM 1741 O O . GLY A 1 222 ? 16 -1.661 -0.42 1 76.38 222 GLY A O 1
ATOM 1742 N N . MET A 1 223 ? 14.203 -0.94 0.67 1 67 223 MET A N 1
ATOM 1743 C CA . MET A 1 223 ? 14.656 -1.401 1.98 1 67 223 MET A CA 1
ATOM 1744 C C . MET A 1 223 ? 14.766 -2.922 2.014 1 67 223 MET A C 1
ATOM 1746 O O . MET A 1 223 ? 15.727 -3.467 2.564 1 67 223 MET A O 1
ATOM 1750 N N . LEU A 1 224 ? 13.773 -3.48 1.449 1 58.81 224 LEU A N 1
ATOM 1751 C CA . LEU A 1 224 ? 13.688 -4.934 1.561 1 58.81 224 LEU A CA 1
ATOM 1752 C C . LEU A 1 224 ? 14.633 -5.609 0.576 1 58.81 224 LEU A C 1
ATOM 1754 O O . LEU A 1 224 ? 15.133 -6.707 0.838 1 58.81 224 LEU A O 1
ATOM 1758 N N . ASP A 1 225 ? 14.797 -5.137 -0.632 1 59.19 225 ASP A N 1
ATOM 1759 C CA . ASP A 1 225 ? 15.57 -5.844 -1.646 1 59.19 225 ASP A CA 1
ATOM 1760 C C . ASP A 1 225 ? 17.047 -5.461 -1.574 1 59.19 225 ASP A C 1
ATOM 1762 O O . ASP A 1 225 ? 17.922 -6.262 -1.912 1 59.19 225 ASP A O 1
ATOM 1766 N N . GLN A 1 226 ? 17.5 -4.227 -1.416 1 54.25 226 GLN A N 1
ATOM 1767 C CA . GLN A 1 226 ? 18.922 -3.875 -1.541 1 54.25 226 GLN A CA 1
ATOM 1768 C C . GLN A 1 226 ? 19.422 -3.188 -0.277 1 54.25 226 GLN A C 1
ATOM 1770 O O . GLN A 1 226 ? 19.609 -1.968 -0.258 1 54.25 226 GLN A O 1
ATOM 1775 N N . PRO A 1 227 ? 19.422 -4.027 0.81 1 46.72 227 PRO A N 1
ATOM 1776 C CA . PRO A 1 227 ? 20.172 -3.273 1.812 1 46.72 227 PRO A CA 1
ATOM 1777 C C . PRO A 1 227 ? 21.594 -2.969 1.366 1 46.72 227 PRO A C 1
ATOM 1779 O O . PRO A 1 227 ? 22.328 -3.873 0.94 1 46.72 227 PRO A O 1
ATOM 1782 N N . GLY A 1 228 ? 21.891 -1.768 0.783 1 46.66 228 GLY A N 1
ATOM 1783 C CA . GLY A 1 228 ? 23.25 -1.401 0.423 1 46.66 228 GLY A CA 1
ATOM 1784 C C . GLY A 1 228 ? 23.406 -1.085 -1.053 1 46.66 228 GLY A C 1
ATOM 1785 O O . GLY A 1 228 ? 24.516 -0.795 -1.513 1 46.66 228 GLY A O 1
ATOM 1786 N N . ALA A 1 229 ? 22.578 -1.538 -1.879 1 43.84 229 ALA A N 1
ATOM 1787 C CA . ALA A 1 229 ? 22.859 -1.47 -3.311 1 43.84 229 ALA A CA 1
ATOM 1788 C C . ALA A 1 229 ? 23.016 -0.024 -3.77 1 43.84 229 ALA A C 1
ATOM 1790 O O . ALA A 1 229 ? 23.484 0.233 -4.887 1 43.84 229 ALA A O 1
ATOM 1791 N N . ASP A 1 230 ? 22.094 0.743 -3.373 1 46.25 230 ASP A N 1
ATOM 1792 C CA . ASP A 1 230 ? 22.297 2.066 -3.953 1 46.25 230 ASP A CA 1
ATOM 1793 C C . ASP A 1 230 ? 23.672 2.625 -3.582 1 46.25 230 ASP A C 1
ATOM 1795 O O . ASP A 1 230 ? 23.984 2.789 -2.4 1 46.25 230 ASP A O 1
ATOM 1799 N N . GLY A 1 231 ? 24.609 2.145 -4.207 1 42.75 231 GLY A N 1
ATOM 1800 C CA . GLY A 1 231 ? 25.969 2.66 -4.168 1 42.75 231 GLY A CA 1
ATOM 1801 C C . GLY A 1 231 ? 26.047 4.078 -3.641 1 42.75 231 GLY A C 1
ATOM 1802 O O . GLY A 1 231 ? 27.125 4.664 -3.588 1 42.75 231 GLY A O 1
ATOM 1803 N N . ASP A 1 232 ? 25.172 4.883 -4.18 1 44.91 232 ASP A N 1
ATOM 1804 C CA . ASP A 1 232 ? 25.547 6.258 -3.855 1 44.91 232 ASP A CA 1
ATOM 1805 C C . ASP A 1 232 ? 25.797 6.418 -2.357 1 44.91 232 ASP A C 1
ATOM 1807 O O . ASP A 1 232 ? 25.281 5.641 -1.55 1 44.91 232 ASP A O 1
ATOM 1811 N N . GLU A 1 233 ? 26.641 7.367 -2.141 1 45.62 233 GLU A N 1
ATOM 1812 C CA . GLU A 1 233 ? 27.281 7.988 -0.984 1 45.62 233 GLU A CA 1
ATOM 1813 C C . GLU A 1 233 ? 26.344 7.977 0.228 1 45.62 233 GLU A C 1
ATOM 1815 O O . GLU A 1 233 ? 26.797 7.742 1.354 1 45.62 233 GLU A O 1
ATOM 1820 N N . GLU A 1 234 ? 25.141 8.664 0.328 1 48.91 234 GLU A N 1
ATOM 1821 C CA . GLU A 1 234 ? 24.766 9.258 1.609 1 48.91 234 GLU A CA 1
ATOM 1822 C C . GLU A 1 234 ? 23.969 8.273 2.455 1 48.91 234 GLU A C 1
ATOM 1824 O O . GLU A 1 234 ? 22.734 8.352 2.508 1 48.91 234 GLU A O 1
ATOM 1829 N N . HIS A 1 235 ? 24.391 7.094 2.48 1 57.38 235 HIS A N 1
ATOM 1830 C CA . HIS A 1 235 ? 23.922 6.227 3.555 1 57.38 235 HIS A CA 1
ATOM 1831 C C . HIS A 1 235 ? 23.984 6.941 4.902 1 57.38 235 HIS A C 1
ATOM 1833 O O . HIS A 1 235 ? 24.875 6.676 5.711 1 57.38 235 HIS A O 1
ATOM 1839 N N . ASP A 1 236 ? 23.578 7.996 4.883 1 71.94 236 ASP A N 1
ATOM 1840 C CA . ASP A 1 236 ? 23.406 8.734 6.137 1 71.94 236 ASP A CA 1
ATOM 1841 C C . ASP A 1 236 ? 22.266 8.156 6.965 1 71.94 236 ASP A C 1
ATOM 1843 O O . ASP A 1 236 ? 21.094 8.359 6.633 1 71.94 236 ASP A O 1
ATOM 1847 N N . PRO A 1 237 ? 22.625 7.242 7.816 1 75.94 237 PRO A N 1
ATOM 1848 C CA . PRO A 1 237 ? 21.609 6.645 8.672 1 75.94 237 PRO A CA 1
ATOM 1849 C C . PRO A 1 237 ? 20.578 7.668 9.172 1 75.94 237 PRO A C 1
ATOM 1851 O O . PRO A 1 237 ? 19.406 7.34 9.328 1 75.94 237 PRO A O 1
ATOM 1854 N N . SER A 1 238 ? 21.125 8.805 9.336 1 81.25 238 SER A N 1
ATOM 1855 C CA . SER A 1 238 ? 20.219 9.844 9.812 1 81.25 238 SER A CA 1
ATOM 1856 C C . SER A 1 238 ? 19.141 10.156 8.781 1 81.25 238 SER A C 1
ATOM 1858 O O . SER A 1 238 ? 17.984 10.398 9.141 1 81.25 238 SER A O 1
ATOM 1860 N N . PHE A 1 239 ? 19.562 10.086 7.574 1 85.75 239 PHE A N 1
ATOM 1861 C CA . PHE A 1 239 ? 18.594 10.352 6.516 1 85.75 239 PHE A CA 1
ATOM 1862 C C . PHE A 1 239 ? 17.562 9.242 6.441 1 85.75 239 PHE A C 1
ATOM 1864 O O . PHE A 1 239 ? 16.375 9.508 6.258 1 85.75 239 PHE A O 1
ATOM 1871 N N . GLN A 1 240 ? 18.031 8.016 6.621 1 87.19 240 GLN A N 1
ATOM 1872 C CA . GLN A 1 240 ? 17.125 6.879 6.527 1 87.19 240 GLN A CA 1
ATOM 1873 C C . GLN A 1 240 ? 16.062 6.93 7.625 1 87.19 240 GLN A C 1
ATOM 1875 O O . GLN A 1 240 ? 14.891 6.621 7.379 1 87.19 240 GLN A O 1
ATOM 1880 N N . GLY A 1 241 ? 16.547 7.297 8.766 1 91.06 241 GLY A N 1
ATOM 1881 C CA . GLY A 1 241 ? 15.586 7.449 9.844 1 91.06 241 GLY A CA 1
ATOM 1882 C C . GLY A 1 241 ? 14.562 8.539 9.586 1 91.06 241 GLY A C 1
ATOM 1883 O O . GLY A 1 241 ? 13.359 8.328 9.789 1 91.06 241 GLY A O 1
ATOM 1884 N N . ARG A 1 242 ? 14.984 9.672 9.109 1 93.5 242 ARG A N 1
ATOM 1885 C CA . ARG A 1 242 ? 14.094 10.789 8.812 1 93.5 242 ARG A CA 1
ATOM 1886 C C . ARG A 1 242 ? 13.102 10.422 7.715 1 93.5 242 ARG A C 1
ATOM 1888 O O . ARG A 1 242 ? 11.914 10.758 7.801 1 93.5 242 ARG A O 1
ATOM 1895 N N . LEU A 1 243 ? 13.617 9.75 6.738 1 93.44 243 LEU A N 1
ATOM 1896 C CA . LEU A 1 243 ? 12.766 9.352 5.625 1 93.44 243 LEU A CA 1
ATOM 1897 C C . LEU A 1 243 ? 11.68 8.383 6.086 1 93.44 243 LEU A C 1
ATOM 1899 O O . LEU A 1 243 ? 10.508 8.555 5.75 1 93.44 243 LEU A O 1
ATOM 1903 N N . PHE A 1 244 ? 12.047 7.328 6.887 1 94.31 244 PHE A N 1
ATOM 1904 C CA . PHE A 1 244 ? 11.078 6.355 7.375 1 94.31 244 PHE A CA 1
ATOM 1905 C C . PHE A 1 244 ? 9.984 7.043 8.18 1 94.31 244 PHE A C 1
ATOM 1907 O O . PHE A 1 244 ? 8.797 6.832 7.93 1 94.31 244 PHE A O 1
ATOM 1914 N N . TRP A 1 245 ? 10.367 7.84 9.047 1 96.25 245 TRP A N 1
ATOM 1915 C CA . TRP A 1 245 ? 9.398 8.422 9.969 1 96.25 245 TRP A CA 1
ATOM 1916 C C . TRP A 1 245 ? 8.531 9.461 9.266 1 96.25 245 TRP A C 1
ATOM 1918 O O . TRP A 1 245 ? 7.348 9.602 9.57 1 96.25 245 TRP A O 1
ATOM 1928 N N . LEU A 1 246 ? 9.109 10.219 8.344 1 97.19 246 LEU A N 1
ATOM 1929 C CA . LEU A 1 246 ? 8.289 11.156 7.582 1 97.19 246 LEU A CA 1
ATOM 1930 C C . LEU A 1 246 ? 7.195 10.422 6.816 1 97.19 246 LEU A C 1
ATOM 1932 O O . LEU A 1 246 ? 6.035 10.852 6.824 1 97.19 246 LEU A O 1
ATOM 1936 N N . LEU A 1 247 ? 7.586 9.352 6.141 1 97.25 247 LEU A N 1
ATOM 1937 C CA . LEU A 1 247 ? 6.609 8.578 5.383 1 97.25 247 LEU A CA 1
ATOM 1938 C C . LEU A 1 247 ? 5.566 7.965 6.312 1 97.25 247 LEU A C 1
ATOM 1940 O O . LEU A 1 247 ? 4.375 7.957 5.992 1 97.25 247 LEU A O 1
ATOM 1944 N N . LEU A 1 248 ? 6.008 7.473 7.453 1 97.19 248 LEU A N 1
ATOM 1945 C CA . LEU A 1 248 ? 5.09 6.871 8.422 1 97.19 248 LEU A CA 1
ATOM 1946 C C . LEU A 1 248 ? 4.078 7.898 8.914 1 97.19 248 LEU A C 1
ATOM 1948 O O . LEU A 1 248 ? 2.875 7.625 8.945 1 97.19 248 LEU A O 1
ATOM 1952 N N . ILE A 1 249 ? 4.559 9.023 9.281 1 97.81 249 ILE A N 1
ATOM 1953 C CA . ILE A 1 249 ? 3.707 10.094 9.789 1 97.81 249 ILE A CA 1
ATOM 1954 C C . ILE A 1 249 ? 2.68 10.484 8.734 1 97.81 249 ILE A C 1
ATOM 1956 O O . ILE A 1 249 ? 1.487 10.602 9.023 1 97.81 249 ILE A O 1
ATOM 1960 N N . SER A 1 250 ? 3.152 10.688 7.543 1 98.12 250 SER A N 1
ATOM 1961 C CA . SER A 1 250 ? 2.277 11.102 6.457 1 98.12 250 SER A CA 1
ATOM 1962 C C . SER A 1 250 ? 1.229 10.039 6.148 1 98.12 250 SER A C 1
ATOM 1964 O O . SER A 1 250 ? 0.061 10.359 5.914 1 98.12 250 SER A O 1
ATOM 1966 N N . GLU A 1 251 ? 1.682 8.773 6.102 1 97.81 251 GLU A N 1
ATOM 1967 C CA . GLU A 1 251 ? 0.758 7.68 5.832 1 97.81 251 GLU A CA 1
ATOM 1968 C C . GLU A 1 251 ? -0.312 7.578 6.914 1 97.81 251 GLU A C 1
ATOM 1970 O O . GLU A 1 251 ? -1.499 7.438 6.609 1 97.81 251 GLU A O 1
ATOM 1975 N N . ARG A 1 252 ? 0.045 7.703 8.156 1 97.75 252 ARG A N 1
ATOM 1976 C CA . ARG A 1 252 ? -0.899 7.582 9.258 1 97.75 252 ARG A CA 1
ATOM 1977 C C . ARG A 1 252 ? -1.861 8.766 9.289 1 97.75 252 ARG A C 1
ATOM 1979 O O . ARG A 1 252 ? -3.066 8.586 9.477 1 97.75 252 ARG A O 1
ATOM 1986 N N . ALA A 1 253 ? -1.255 9.953 9.133 1 97.56 253 ALA A N 1
ATOM 1987 C CA . ALA A 1 253 ? -2.115 11.133 9.102 1 97.56 253 ALA A CA 1
ATOM 1988 C C . ALA A 1 253 ? -3.143 11.031 7.977 1 97.56 253 ALA A C 1
ATOM 1990 O O . ALA A 1 253 ? -4.328 11.297 8.188 1 97.56 253 ALA A O 1
ATOM 1991 N N . HIS A 1 254 ? -2.68 10.641 6.832 1 96.19 254 HIS A N 1
ATOM 1992 C CA . HIS A 1 254 ? -3.568 10.492 5.684 1 96.19 254 HIS A CA 1
ATOM 1993 C C . HIS A 1 254 ? -4.602 9.398 5.926 1 96.19 254 HIS A C 1
ATOM 1995 O O . HIS A 1 254 ? -5.773 9.555 5.574 1 96.19 254 HIS A O 1
ATOM 2001 N N . ALA A 1 255 ? -4.156 8.289 6.469 1 95.69 255 ALA A N 1
ATOM 2002 C CA . ALA A 1 255 ? -5.031 7.148 6.723 1 95.69 255 ALA A CA 1
ATOM 2003 C C . ALA A 1 255 ? -6.141 7.516 7.703 1 95.69 255 ALA A C 1
ATOM 2005 O O . ALA A 1 255 ? -7.297 7.133 7.512 1 95.69 255 ALA A O 1
ATOM 2006 N N . ILE A 1 256 ? -5.84 8.219 8.727 1 95.62 256 ILE A N 1
ATOM 2007 C CA . ILE A 1 256 ? -6.832 8.625 9.711 1 95.62 256 ILE A CA 1
ATOM 2008 C C . ILE A 1 256 ? -7.844 9.57 9.07 1 95.62 256 ILE A C 1
ATOM 2010 O O . ILE A 1 256 ? -9.055 9.391 9.227 1 95.62 256 ILE A O 1
ATOM 2014 N N . ARG A 1 257 ? -7.316 10.5 8.289 1 92.38 257 ARG A N 1
ATOM 2015 C CA . ARG A 1 257 ? -8.172 11.531 7.715 1 92.38 257 ARG A CA 1
ATOM 2016 C C . ARG A 1 257 ? -9.078 10.961 6.633 1 92.38 257 ARG A C 1
ATOM 2018 O O . ARG A 1 257 ? -10.234 11.359 6.508 1 92.38 257 ARG A O 1
ATOM 2025 N N . ARG A 1 258 ? -8.539 10.023 5.938 1 91.12 258 ARG A N 1
ATOM 2026 C CA . ARG A 1 258 ? -9.266 9.594 4.746 1 91.12 258 ARG A CA 1
ATOM 2027 C C . ARG A 1 258 ? -9.68 8.133 4.859 1 91.12 258 ARG A C 1
ATOM 2029 O O . ARG A 1 258 ? -10.133 7.531 3.881 1 91.12 258 ARG A O 1
ATOM 2036 N N . HIS A 1 259 ? -9.492 7.504 5.977 1 88.88 259 HIS A N 1
ATOM 2037 C CA . HIS A 1 259 ? -9.883 6.121 6.238 1 88.88 259 HIS A CA 1
ATOM 2038 C C . HIS A 1 259 ? -9.227 5.168 5.25 1 88.88 259 HIS A C 1
ATOM 2040 O O . HIS A 1 259 ? -9.898 4.344 4.629 1 88.88 259 HIS A O 1
ATOM 2046 N N . ARG A 1 260 ? -7.941 5.375 5.078 1 91.25 260 ARG A N 1
ATOM 2047 C CA . ARG A 1 260 ? -7.168 4.523 4.18 1 91.25 260 ARG A CA 1
ATOM 2048 C C . ARG A 1 260 ? -6.359 3.494 4.965 1 91.25 260 ARG A C 1
ATOM 2050 O O . ARG A 1 260 ? -6.062 3.697 6.145 1 91.25 260 ARG A O 1
ATOM 2057 N N . PRO A 1 261 ? -6 2.379 4.328 1 90.5 261 PRO A N 1
ATOM 2058 C CA . PRO A 1 261 ? -5.102 1.428 4.988 1 90.5 261 PRO A CA 1
ATOM 2059 C C . PRO A 1 261 ? -3.66 1.925 5.047 1 90.5 261 PRO A C 1
ATOM 2061 O O . PRO A 1 261 ? -3.301 2.879 4.352 1 90.5 261 PRO A O 1
ATOM 2064 N N . ILE A 1 262 ? -2.887 1.302 5.934 1 93.25 262 ILE A N 1
ATOM 2065 C CA . ILE A 1 262 ? -1.48 1.672 6.047 1 93.25 262 ILE A CA 1
ATOM 2066 C C . ILE A 1 262 ? -0.602 0.468 5.715 1 93.25 262 ILE A C 1
ATOM 2068 O O . ILE A 1 262 ? -1.058 -0.677 5.773 1 93.25 262 ILE A O 1
ATOM 2072 N N . THR A 1 263 ? 0.629 0.708 5.336 1 91.69 263 THR A N 1
ATOM 2073 C CA . THR A 1 263 ? 1.536 -0.357 4.922 1 91.69 263 THR A CA 1
ATOM 2074 C C . THR A 1 263 ? 2.781 -0.38 5.801 1 91.69 263 THR A C 1
ATOM 2076 O O . THR A 1 263 ? 3.324 -1.448 6.094 1 91.69 263 THR A O 1
ATOM 2079 N N . LEU A 1 264 ? 3.279 0.82 6.254 1 91.88 264 LEU A N 1
ATOM 2080 C CA . LEU A 1 264 ? 4.527 0.889 7.004 1 91.88 264 LEU A CA 1
ATOM 2081 C C . LEU A 1 264 ? 4.328 0.409 8.438 1 91.88 264 LEU A C 1
ATOM 2083 O O . LEU A 1 264 ? 3.332 0.751 9.078 1 91.88 264 LEU A O 1
ATOM 2087 N N . GLN A 1 265 ? 5.203 -0.435 8.883 1 88.25 265 GLN A N 1
ATOM 2088 C CA . GLN A 1 265 ? 5.156 -0.983 10.234 1 88.25 265 GLN A CA 1
ATOM 2089 C C . GLN A 1 265 ? 6.438 -0.675 11 1 88.25 265 GLN A C 1
ATOM 2091 O O . GLN A 1 265 ? 7.52 -0.605 10.414 1 88.25 265 GLN A O 1
ATOM 2096 N N . ILE A 1 266 ? 6.23 -0.418 12.242 1 89.25 266 ILE A N 1
ATOM 2097 C CA . ILE A 1 266 ? 7.391 -0.213 13.102 1 89.25 266 ILE A CA 1
ATOM 2098 C C . ILE A 1 266 ? 7.934 -1.562 13.57 1 89.25 266 ILE A C 1
ATOM 2100 O O . ILE A 1 266 ? 7.258 -2.293 14.297 1 89.25 266 ILE A O 1
ATOM 2104 N N . THR A 1 267 ? 9.039 -1.908 13.062 1 82.44 267 THR A N 1
ATOM 2105 C CA . THR A 1 267 ? 9.719 -3.146 13.422 1 82.44 267 THR A CA 1
ATOM 2106 C C . THR A 1 267 ? 11 -2.854 14.195 1 82.44 267 THR A C 1
ATOM 2108 O O . THR A 1 267 ? 11.445 -1.704 14.266 1 82.44 267 THR A O 1
ATOM 2111 N N . PRO A 1 268 ? 11.609 -3.785 14.812 1 77.81 268 PRO A N 1
ATOM 2112 C CA . PRO A 1 268 ? 12.844 -3.537 15.57 1 77.81 268 PRO A CA 1
ATOM 2113 C C . PRO A 1 268 ? 13.992 -3.053 14.688 1 77.81 268 PRO A C 1
ATOM 2115 O O . PRO A 1 268 ? 14.914 -2.393 15.18 1 77.81 268 PRO A O 1
ATOM 2118 N N . ASP A 1 269 ? 13.867 -3.322 13.375 1 77.75 269 ASP A N 1
ATOM 2119 C CA . ASP A 1 269 ? 14.969 -3.002 12.477 1 77.75 269 ASP A CA 1
ATOM 2120 C C . ASP A 1 269 ? 14.758 -1.647 11.805 1 77.75 269 ASP A C 1
ATOM 2122 O O . ASP A 1 269 ? 15.484 -1.281 10.883 1 77.75 269 ASP A O 1
ATOM 2126 N N . ILE A 1 270 ? 13.883 -0.887 12.32 1 82.75 270 ILE A N 1
ATOM 2127 C CA . ILE A 1 270 ? 13.625 0.408 11.695 1 82.75 270 ILE A CA 1
ATOM 2128 C C . ILE A 1 270 ? 14.781 1.358 11.992 1 82.75 270 ILE A C 1
ATOM 2130 O O . ILE A 1 270 ? 15.391 1.293 13.07 1 82.75 270 ILE A O 1
ATOM 2134 N N . PRO A 1 271 ? 15.039 2.18 11 1 83.5 271 PRO A N 1
ATOM 2135 C CA . PRO A 1 271 ? 16.109 3.15 11.25 1 83.5 271 PRO A CA 1
ATOM 2136 C C . PRO A 1 271 ? 15.781 4.102 12.398 1 83.5 271 PRO A C 1
ATOM 2138 O O . PRO A 1 271 ? 14.633 4.535 12.539 1 83.5 271 PRO A O 1
ATOM 2141 N N . ALA A 1 272 ? 16.766 4.34 13.25 1 79.88 272 ALA A N 1
ATOM 2142 C CA . ALA A 1 272 ? 16.578 5.18 14.43 1 79.88 272 ALA A CA 1
ATOM 2143 C C . ALA A 1 272 ? 16.594 6.66 14.055 1 79.88 272 ALA A C 1
ATOM 2145 O O . ALA A 1 272 ? 17.25 7.062 13.094 1 79.88 272 ALA A O 1
ATOM 2146 N N . LEU A 1 273 ? 15.672 7.363 14.734 1 84.06 273 LEU A N 1
ATOM 2147 C CA . LEU A 1 273 ? 15.742 8.812 14.633 1 84.06 273 LEU A CA 1
ATOM 2148 C C . LEU A 1 273 ? 16.781 9.383 15.594 1 84.06 273 LEU A C 1
ATOM 2150 O O . LEU A 1 273 ? 16.797 9.031 16.781 1 84.06 273 LEU A O 1
ATOM 2154 N N . ASP A 1 274 ? 17.891 9.734 15.258 1 76.44 274 ASP A N 1
ATOM 2155 C CA . ASP A 1 274 ? 18.969 10.219 16.109 1 76.44 274 ASP A CA 1
ATOM 2156 C C . ASP A 1 274 ? 18.562 11.516 16.812 1 76.44 274 ASP A C 1
ATOM 2158 O O . ASP A 1 274 ? 19.031 12.594 16.438 1 76.44 274 ASP A O 1
ATOM 2162 N N . THR A 1 275 ? 17.703 11.438 17.812 1 74.75 275 THR A N 1
ATOM 2163 C CA . THR A 1 275 ? 17.266 12.625 18.516 1 74.75 275 THR A CA 1
ATOM 2164 C C . THR A 1 275 ? 18.062 12.82 19.797 1 74.75 275 THR A C 1
ATOM 2166 O O . THR A 1 275 ? 18.094 13.922 20.359 1 74.75 275 THR A O 1
ATOM 2169 N N . ALA A 1 276 ? 18.672 11.828 20.344 1 64.5 276 ALA A N 1
ATOM 2170 C CA . ALA A 1 276 ? 19.281 11.852 21.672 1 64.5 276 ALA A CA 1
ATOM 2171 C C . ALA A 1 276 ? 20.5 12.773 21.688 1 64.5 276 ALA A C 1
ATOM 2173 O O . ALA A 1 276 ? 20.812 13.375 22.719 1 64.5 276 ALA A O 1
ATOM 2174 N N . GLN A 1 277 ? 21.062 12.828 20.625 1 67.06 277 GLN A N 1
ATOM 2175 C CA . GLN A 1 277 ? 22.344 13.508 20.734 1 67.06 277 GLN A CA 1
ATOM 2176 C C . GLN A 1 277 ? 22.328 14.852 20.016 1 67.06 277 GLN A C 1
ATOM 2178 O O . GLN A 1 277 ? 23.375 15.406 19.688 1 67.06 277 GLN A O 1
ATOM 2183 N N . THR A 1 278 ? 21.062 15.375 19.922 1 76.44 278 THR A N 1
ATOM 2184 C CA . THR A 1 278 ? 21.109 16.609 19.125 1 76.44 278 THR A CA 1
ATOM 2185 C C . THR A 1 278 ? 20.406 17.75 19.859 1 76.44 278 THR A C 1
ATOM 2187 O O . THR A 1 278 ? 19.469 17.516 20.625 1 76.44 278 THR A O 1
ATOM 2190 N N . ASP A 1 279 ? 20.969 18.969 19.828 1 85.62 279 ASP A N 1
ATOM 2191 C CA . ASP A 1 279 ? 20.328 20.172 20.328 1 85.62 279 ASP A CA 1
ATOM 2192 C C . ASP A 1 279 ? 19.641 20.922 19.188 1 85.62 279 ASP A C 1
ATOM 2194 O O . ASP A 1 279 ? 19.172 22.062 19.375 1 85.62 279 ASP A O 1
ATOM 2198 N N . ASP A 1 280 ? 19.562 20.328 18.062 1 89.88 280 ASP A N 1
ATOM 2199 C CA . ASP A 1 280 ? 18.891 20.953 16.938 1 89.88 280 ASP A CA 1
ATOM 2200 C C . ASP A 1 280 ? 17.375 20.922 17.125 1 89.88 280 ASP A C 1
ATOM 2202 O O . ASP A 1 280 ? 16.75 19.859 17.172 1 89.88 280 ASP A O 1
ATOM 2206 N N . PRO A 1 281 ? 16.781 22.109 17.203 1 92.94 281 PRO A N 1
ATOM 2207 C CA . PRO A 1 281 ? 15.336 22.172 17.453 1 92.94 281 PRO A CA 1
ATOM 2208 C C . PRO A 1 281 ? 14.516 21.453 16.391 1 92.94 281 PRO A C 1
ATOM 2210 O O . PRO A 1 281 ? 13.461 20.875 16.703 1 92.94 281 PRO A O 1
ATOM 2213 N N . PHE A 1 282 ? 14.977 21.5 15.227 1 92.12 282 PHE A N 1
ATOM 2214 C CA . PHE A 1 282 ? 14.227 20.891 14.141 1 92.12 282 PHE A CA 1
ATOM 2215 C C . PHE A 1 282 ? 14.211 19.359 14.297 1 92.12 282 PHE A C 1
ATOM 2217 O O . PHE A 1 282 ? 13.188 18.719 14.062 1 92.12 282 PHE A O 1
ATOM 2224 N N . ILE A 1 283 ? 15.328 18.812 14.68 1 91.88 283 ILE A N 1
ATOM 2225 C CA . ILE A 1 283 ? 15.414 17.375 14.891 1 91.88 283 ILE A CA 1
ATOM 2226 C C . ILE A 1 283 ? 14.57 16.984 16.094 1 91.88 283 ILE A C 1
ATOM 2228 O O . ILE A 1 283 ? 13.867 15.961 16.062 1 91.88 283 ILE A O 1
ATOM 2232 N N . LEU A 1 284 ? 14.625 17.812 17.109 1 93.19 284 LEU A N 1
ATOM 2233 C CA . LEU A 1 284 ? 13.836 17.547 18.312 1 93.19 284 LEU A CA 1
ATOM 2234 C C . LEU A 1 284 ? 12.344 17.625 18 1 93.19 284 LEU A C 1
ATOM 2236 O O . LEU A 1 284 ? 11.57 16.766 18.438 1 93.19 284 LEU A O 1
ATOM 2240 N N . GLY A 1 285 ? 11.992 18.688 17.312 1 95.19 285 GLY A N 1
ATOM 2241 C CA . GLY A 1 285 ? 10.594 18.828 16.922 1 95.19 285 GLY A CA 1
ATOM 2242 C C . GLY A 1 285 ? 10.094 17.672 16.094 1 95.19 285 GLY A C 1
ATOM 2243 O O . GLY A 1 285 ? 8.992 17.156 16.328 1 95.19 285 GLY A O 1
ATOM 2244 N N . PHE A 1 286 ? 10.93 17.219 15.141 1 96 286 PHE A N 1
ATOM 2245 C CA . PHE A 1 286 ? 10.547 16.078 14.305 1 96 286 PHE A CA 1
ATOM 2246 C C . PHE A 1 286 ? 10.422 14.812 15.141 1 96 286 PHE A C 1
ATOM 2248 O O . PHE A 1 286 ? 9.547 13.977 14.883 1 96 286 PHE A O 1
ATOM 2255 N N . GLY A 1 287 ? 11.328 14.664 16.047 1 95.12 287 GLY A N 1
ATOM 2256 C CA . GLY A 1 287 ? 11.234 13.539 16.969 1 95.12 287 GLY A CA 1
ATOM 2257 C C . GLY A 1 287 ? 9.922 13.5 17.734 1 95.12 287 GLY A C 1
ATOM 2258 O O . GLY A 1 287 ? 9.32 12.438 17.891 1 95.12 287 GLY A O 1
ATOM 2259 N N . CYS A 1 288 ? 9.438 14.648 18.203 1 96.38 288 CYS A N 1
ATOM 2260 C CA . CYS A 1 288 ? 8.164 14.75 18.906 1 96.38 288 CYS A CA 1
ATOM 2261 C C . CYS A 1 288 ? 7.008 14.383 17.984 1 96.38 288 CYS A C 1
ATOM 2263 O O . CYS A 1 288 ? 6.062 13.711 18.406 1 96.38 288 CYS A O 1
ATOM 2265 N N . LEU A 1 289 ? 7.141 14.852 16.781 1 97.25 289 LEU A N 1
ATOM 2266 C CA . LEU A 1 289 ? 6.117 14.531 15.789 1 97.25 289 LEU A CA 1
ATOM 2267 C C . LEU A 1 289 ? 6.043 13.031 15.547 1 97.25 289 LEU A C 1
ATOM 2269 O O . LEU A 1 289 ? 4.949 12.469 15.445 1 97.25 289 LEU A O 1
ATOM 2273 N N . ALA A 1 290 ? 7.191 12.414 15.414 1 96.5 290 ALA A N 1
ATOM 2274 C CA . ALA A 1 290 ? 7.258 10.961 15.25 1 96.5 290 ALA A CA 1
ATOM 2275 C C . ALA A 1 290 ? 6.594 10.25 16.422 1 96.5 290 ALA A C 1
ATOM 2277 O O . ALA A 1 290 ? 5.84 9.297 16.234 1 96.5 290 ALA A O 1
ATOM 2278 N N . GLU A 1 291 ? 6.824 10.742 17.594 1 96.5 291 GLU A N 1
ATOM 2279 C CA . GLU A 1 291 ? 6.254 10.125 18.781 1 96.5 291 GLU A CA 1
ATOM 2280 C C . GLU A 1 291 ? 4.738 10.289 18.828 1 96.5 291 GLU A C 1
ATOM 2282 O O . GLU A 1 291 ? 4.027 9.406 19.312 1 96.5 291 GLU A O 1
ATOM 2287 N N . LEU A 1 292 ? 4.27 11.391 18.312 1 98.19 292 LEU A N 1
ATOM 2288 C CA . LEU A 1 292 ? 2.832 11.625 18.266 1 98.19 292 LEU A CA 1
ATOM 2289 C C . LEU A 1 292 ? 2.137 10.562 17.422 1 98.19 292 LEU A C 1
ATOM 2291 O O . LEU A 1 292 ? 1.062 10.078 17.781 1 98.19 292 LEU A O 1
ATOM 2295 N N . TYR A 1 293 ? 2.73 10.156 16.328 1 98.06 293 TYR A N 1
ATOM 2296 C CA . TYR A 1 293 ? 2.041 9.312 15.367 1 98.06 293 TYR A CA 1
ATOM 2297 C C . TYR A 1 293 ? 2.422 7.844 15.555 1 98.06 293 TYR A C 1
ATOM 2299 O O . TYR A 1 293 ? 1.76 6.953 15.016 1 98.06 293 TYR A O 1
ATOM 2307 N N . ARG A 1 294 ? 3.398 7.555 16.344 1 96 294 ARG A N 1
ATOM 2308 C CA . ARG A 1 294 ? 3.949 6.223 16.562 1 96 294 ARG A CA 1
ATOM 2309 C C . ARG A 1 294 ? 2.859 5.242 16.984 1 96 294 ARG A C 1
ATOM 2311 O O . ARG A 1 294 ? 2.783 4.129 16.469 1 96 294 ARG A O 1
ATOM 2318 N N . PRO A 1 295 ? 1.936 5.609 17.812 1 95.75 295 PRO A N 1
ATOM 2319 C CA . PRO A 1 295 ? 1.005 4.605 18.328 1 95.75 295 PRO A CA 1
ATOM 2320 C C . PRO A 1 295 ? -0.144 4.309 17.375 1 95.75 295 PRO A C 1
ATOM 2322 O O . PRO A 1 295 ? -0.907 3.363 17.594 1 95.75 295 PRO A O 1
ATOM 2325 N N . PHE A 1 296 ? -0.31 5.102 16.391 1 96.25 296 PHE A N 1
ATOM 2326 C CA . PHE A 1 296 ? -1.438 4.93 15.484 1 96.25 296 PHE A CA 1
ATOM 2327 C C . PHE A 1 296 ? -1.116 3.896 14.414 1 96.25 296 PHE A C 1
ATOM 2329 O O . PHE A 1 296 ? -1.03 4.23 13.227 1 96.25 296 PHE A O 1
ATOM 2336 N N . ASP A 1 297 ? -1.08 2.66 14.828 1 90.94 297 ASP A N 1
ATOM 2337 C CA . ASP A 1 297 ? -0.665 1.53 14 1 90.94 297 ASP A CA 1
ATOM 2338 C C . ASP A 1 297 ? -1.871 0.842 13.367 1 90.94 297 ASP A C 1
ATOM 2340 O O . ASP A 1 297 ? -2.963 1.41 13.32 1 90.94 297 ASP A O 1
ATOM 2344 N N . GLN A 1 298 ? -1.653 -0.319 12.867 1 87.69 298 GLN A N 1
ATOM 2345 C CA . GLN A 1 298 ? -2.68 -1.065 12.148 1 87.69 298 GLN A CA 1
ATOM 2346 C C . GLN A 1 298 ? -3.859 -1.396 13.055 1 87.69 298 GLN A C 1
ATOM 2348 O O . GLN A 1 298 ? -5.008 -1.406 12.609 1 87.69 298 GLN A O 1
ATOM 2353 N N . SER A 1 299 ? -3.576 -1.759 14.297 1 86 299 SER A N 1
ATOM 2354 C CA . SER A 1 299 ? -4.648 -2.078 15.234 1 86 299 SER A CA 1
ATOM 2355 C C . SER A 1 299 ? -5.59 -0.893 15.422 1 86 299 SER A C 1
ATOM 2357 O O . SER A 1 299 ? -6.812 -1.061 15.438 1 86 299 SER A O 1
ATOM 2359 N N . PHE A 1 300 ? -4.992 0.277 15.602 1 91.88 300 PHE A N 1
ATOM 2360 C CA . PHE A 1 300 ? -5.812 1.475 15.734 1 91.88 300 PHE A CA 1
ATOM 2361 C C . PHE A 1 300 ? -6.637 1.705 14.477 1 91.88 300 PHE A C 1
ATOM 2363 O O . PHE A 1 300 ? -7.84 1.956 14.555 1 91.88 300 PHE A O 1
ATOM 2370 N N . LEU A 1 301 ? -6 1.635 13.312 1 90.5 301 LEU A N 1
ATOM 2371 C CA . LEU A 1 301 ? -6.664 1.961 12.055 1 90.5 301 LEU A CA 1
ATOM 2372 C C . LEU A 1 301 ? -7.727 0.921 11.711 1 90.5 301 LEU A C 1
ATOM 2374 O O . LEU A 1 301 ? -8.742 1.247 11.102 1 90.5 301 LEU A O 1
ATOM 2378 N N . SER A 1 302 ? -7.5 -0.338 12.078 1 86.5 302 SER A N 1
ATOM 2379 C CA . SER A 1 302 ? -8.523 -1.354 11.859 1 86.5 302 SER A CA 1
ATOM 2380 C C . SER A 1 302 ? -9.789 -1.043 12.648 1 86.5 302 SER A C 1
ATOM 2382 O O . SER A 1 302 ? -10.898 -1.226 12.148 1 86.5 302 SER A O 1
ATOM 2384 N N . GLN A 1 303 ? -9.625 -0.558 13.828 1 87.75 303 GLN A N 1
ATOM 2385 C CA . GLN A 1 303 ? -10.781 -0.139 14.617 1 87.75 303 GLN A CA 1
ATOM 2386 C C . GLN A 1 303 ? -11.391 1.143 14.062 1 87.75 303 GLN A C 1
ATOM 2388 O O . GLN A 1 303 ? -12.617 1.275 14 1 87.75 303 GLN A O 1
ATOM 2393 N N . TRP A 1 304 ? -10.492 2.043 13.742 1 90.12 304 TRP A N 1
ATOM 2394 C CA . TRP A 1 304 ? -10.898 3.33 13.188 1 90.12 304 TRP A CA 1
ATOM 2395 C C . TRP A 1 304 ? -11.727 3.139 11.922 1 90.12 304 TRP A C 1
ATOM 2397 O O . TRP A 1 304 ? -12.711 3.854 11.703 1 90.12 304 TRP A O 1
ATOM 2407 N N . ASN A 1 305 ? -11.367 2.133 11.164 1 83 305 ASN A N 1
ATOM 2408 C CA . ASN A 1 305 ? -12.047 1.865 9.898 1 83 305 ASN A CA 1
ATOM 2409 C C . ASN A 1 305 ? -13.164 0.844 10.07 1 83 305 ASN A C 1
ATOM 2411 O O . ASN A 1 305 ? -13.844 0.492 9.102 1 83 305 ASN A O 1
ATOM 2415 N N . GLY A 1 306 ? -13.352 0.309 11.297 1 78.5 306 GLY A N 1
ATOM 2416 C CA . GLY A 1 306 ? -14.477 -0.568 11.594 1 78.5 306 GLY A CA 1
ATOM 2417 C C . GLY A 1 306 ? -14.227 -2.01 11.195 1 78.5 306 GLY A C 1
ATOM 2418 O O . GLY A 1 306 ? -15.172 -2.781 11.016 1 78.5 306 GLY A O 1
ATOM 2419 N N . THR A 1 307 ? -13 -2.473 11.016 1 74.25 307 THR A N 1
ATOM 2420 C CA . THR A 1 307 ? -12.719 -3.828 10.555 1 74.25 307 THR A CA 1
ATOM 2421 C C . THR A 1 307 ? -12.445 -4.754 11.742 1 74.25 307 THR A C 1
ATOM 2423 O O . THR A 1 307 ? -12.609 -5.969 11.633 1 74.25 307 THR A O 1
ATOM 2426 N N . GLN A 1 308 ? -11.898 -4.242 12.781 1 74.31 308 GLN A N 1
ATOM 2427 C CA . GLN A 1 308 ? -11.617 -5.039 13.969 1 74.31 308 GLN A CA 1
ATOM 2428 C C . GLN A 1 308 ? -12 -4.293 15.242 1 74.31 308 GLN A C 1
ATOM 2430 O O . GLN A 1 308 ? -12.078 -3.062 15.25 1 74.31 308 GLN A O 1
ATOM 2435 N N . THR A 1 309 ? -12.336 -5.078 16.203 1 67.12 309 THR A N 1
ATOM 2436 C CA . THR A 1 309 ? -12.57 -4.496 17.516 1 67.12 309 THR A CA 1
ATOM 2437 C C . THR A 1 309 ? -11.477 -4.906 18.5 1 67.12 309 THR A C 1
ATOM 2439 O O . THR A 1 309 ? -11.492 -6.027 19.016 1 67.12 309 THR A O 1
ATOM 2442 N N . ALA A 1 310 ? -10.508 -4.055 18.484 1 67 310 ALA A N 1
ATOM 2443 C CA . ALA A 1 310 ? -9.344 -4.488 19.25 1 67 310 ALA A CA 1
ATOM 2444 C C . ALA A 1 310 ? -9.133 -3.609 20.469 1 67 310 ALA A C 1
ATOM 2446 O O . ALA A 1 310 ? -8.57 -4.059 21.484 1 67 310 ALA A O 1
ATOM 2447 N N . TYR A 1 311 ? -9.688 -2.396 20.531 1 78.94 311 TYR A N 1
ATOM 2448 C CA . TYR A 1 311 ? -9.273 -1.467 21.578 1 78.94 311 TYR A CA 1
ATOM 2449 C C . TYR A 1 311 ? -10.211 -1.54 22.781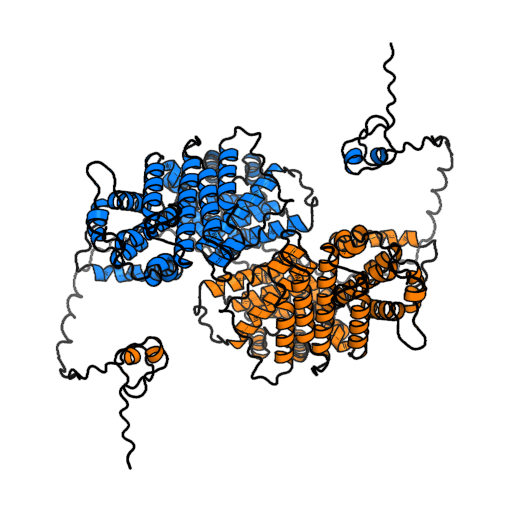 1 78.94 311 TYR A C 1
ATOM 2451 O O . TYR A 1 311 ? -11.43 -1.679 22.609 1 78.94 311 TYR A O 1
ATOM 2459 N N . SER A 1 312 ? -9.594 -1.522 23.844 1 89 312 SER A N 1
ATOM 2460 C CA . SER A 1 312 ? -10.289 -1.403 25.125 1 89 312 SER A CA 1
ATOM 2461 C C . SER A 1 312 ? -10.242 0.028 25.641 1 89 312 SER A C 1
ATOM 2463 O O . SER A 1 312 ? -9.516 0.868 25.109 1 89 312 SER A O 1
ATOM 2465 N N . ARG A 1 313 ? -11.039 0.281 26.688 1 91.94 313 ARG A N 1
ATOM 2466 C CA . ARG A 1 313 ? -11 1.579 27.359 1 91.94 313 ARG A CA 1
ATOM 2467 C C . ARG A 1 313 ? -9.594 1.898 27.859 1 91.94 313 ARG A C 1
ATOM 2469 O O . ARG A 1 313 ? -9.102 3.014 27.672 1 91.94 313 ARG A O 1
ATOM 2476 N N . ASP A 1 314 ? -8.977 0.878 28.344 1 93.5 314 ASP A N 1
ATOM 2477 C CA . ASP A 1 314 ? -7.645 1.063 28.891 1 93.5 314 ASP A CA 1
ATOM 2478 C C . ASP A 1 314 ? -6.633 1.395 27.797 1 93.5 314 ASP A C 1
ATOM 2480 O O . ASP A 1 314 ? -5.73 2.209 28.016 1 93.5 314 ASP A O 1
ATOM 2484 N N . SER A 1 315 ? -6.773 0.752 26.703 1 92.75 315 SER A N 1
ATOM 2485 C CA . SER A 1 315 ? -5.867 1.01 25.578 1 92.75 315 SER A CA 1
ATOM 2486 C C . SER A 1 315 ? -5.996 2.445 25.078 1 92.75 315 SER A C 1
ATOM 2488 O O . SER A 1 315 ? -5.004 3.066 24.703 1 92.75 315 SER A O 1
ATOM 2490 N N . LEU A 1 316 ? -7.188 2.992 25.094 1 94.19 316 LEU A N 1
ATOM 2491 C CA . LEU A 1 316 ? -7.406 4.359 24.641 1 94.19 316 LEU A CA 1
ATOM 2492 C C . LEU A 1 316 ? -6.836 5.363 25.641 1 94.19 316 LEU A C 1
ATOM 2494 O O . LEU A 1 316 ? -6.301 6.402 25.25 1 94.19 316 LEU A O 1
ATOM 2498 N N . VAL A 1 317 ? -6.988 5.012 26.938 1 95.88 317 VAL A N 1
ATOM 2499 C CA . VAL A 1 317 ? -6.422 5.863 27.984 1 95.88 317 VAL A CA 1
ATOM 2500 C C . VAL A 1 317 ? -4.898 5.891 27.859 1 95.88 317 VAL A C 1
ATOM 2502 O O . VAL A 1 317 ? -4.281 6.945 28 1 95.88 317 VAL A O 1
ATOM 2505 N N . GLN A 1 318 ? -4.359 4.754 27.547 1 95.62 318 GLN A N 1
ATOM 2506 C CA . GLN A 1 318 ? -2.912 4.684 27.359 1 95.62 318 GLN A CA 1
ATOM 2507 C C . GLN A 1 318 ? -2.475 5.516 26.156 1 95.62 318 GLN A C 1
ATOM 2509 O O . GLN A 1 318 ? -1.419 6.152 26.188 1 95.62 318 GLN A O 1
ATOM 2514 N N . LEU A 1 319 ? -3.229 5.469 25.109 1 96.12 319 LEU A N 1
ATOM 2515 C CA . LEU A 1 319 ? -2.951 6.266 23.922 1 96.12 319 LEU A CA 1
ATOM 2516 C C . LEU A 1 319 ? -2.988 7.758 24.234 1 96.12 319 LEU A C 1
ATOM 2518 O O . LEU A 1 319 ? -2.127 8.516 23.797 1 96.12 319 LEU A O 1
ATOM 2522 N N . GLU A 1 320 ? -3.955 8.188 25.016 1 96.25 320 GLU A N 1
ATOM 2523 C CA . GLU A 1 320 ? -4.09 9.57 25.453 1 96.25 320 GLU A CA 1
ATOM 2524 C C . GLU A 1 320 ? -2.883 10.008 26.281 1 96.25 320 GLU A C 1
ATOM 2526 O O . GLU A 1 320 ? -2.35 11.102 26.078 1 96.25 320 GLU A O 1
ATOM 2531 N N . ASP A 1 321 ? -2.52 9.164 27.156 1 96.62 321 ASP A N 1
ATOM 2532 C CA . ASP A 1 321 ? -1.369 9.469 28 1 96.62 321 ASP A CA 1
ATOM 2533 C C . ASP A 1 321 ? -0.098 9.609 27.156 1 96.62 321 ASP A C 1
ATOM 2535 O O . ASP A 1 321 ? 0.724 10.492 27.422 1 96.62 321 ASP A O 1
ATOM 2539 N N . HIS A 1 322 ? 0.012 8.75 26.203 1 97.75 322 HIS A N 1
ATOM 2540 C CA . HIS A 1 322 ? 1.162 8.82 25.312 1 97.75 322 HIS A CA 1
ATOM 2541 C C . HIS A 1 322 ? 1.204 10.156 24.578 1 97.75 322 HIS A C 1
ATOM 2543 O O . HIS A 1 322 ? 2.266 10.766 24.453 1 97.75 322 HIS A O 1
ATOM 2549 N N . LEU A 1 323 ? 0.129 10.664 24.078 1 97.69 323 LEU A N 1
ATOM 2550 C CA . LEU A 1 323 ? 0.066 11.914 23.328 1 97.69 323 LEU A CA 1
ATOM 2551 C C . LEU A 1 323 ? 0.453 13.094 24.203 1 97.69 323 LEU A C 1
ATOM 2553 O O . LEU A 1 323 ? 1.132 14.016 23.734 1 97.69 323 LEU A O 1
ATOM 2557 N N . GLN A 1 324 ? -0.029 13.023 25.438 1 95.12 324 GLN A N 1
ATOM 2558 C CA . GLN A 1 324 ? 0.29 14.109 26.359 1 95.12 324 GLN A CA 1
ATOM 2559 C C . GLN A 1 324 ? 1.787 14.164 26.656 1 95.12 324 GLN A C 1
ATOM 2561 O O . GLN A 1 324 ? 2.363 15.242 26.766 1 95.12 324 GLN A O 1
ATOM 2566 N N . HIS A 1 325 ? 2.395 13.031 26.625 1 95.44 325 HIS A N 1
ATOM 2567 C CA . HIS A 1 325 ? 3.814 12.961 26.953 1 95.44 325 HIS A CA 1
ATOM 2568 C C . HIS A 1 325 ? 4.676 13.195 25.719 1 95.44 325 HIS A C 1
ATOM 2570 O O . HIS A 1 325 ? 5.848 13.562 25.828 1 95.44 325 HIS A O 1
ATOM 2576 N N . ALA A 1 326 ? 4.137 12.914 24.547 1 96.75 326 ALA A N 1
ATOM 2577 C CA . ALA A 1 326 ? 4.887 13.078 23.297 1 96.75 326 ALA A CA 1
ATOM 2578 C C . ALA A 1 326 ? 5.266 14.531 23.078 1 96.75 326 ALA A C 1
ATOM 2580 O O . ALA A 1 326 ? 6.316 14.828 22.5 1 96.75 326 ALA A O 1
ATOM 2581 N N . VAL A 1 327 ? 4.398 15.469 23.438 1 96.56 327 VAL A N 1
ATOM 2582 C CA . VAL A 1 327 ? 4.664 16.906 23.406 1 96.56 327 VAL A CA 1
ATOM 2583 C C . VAL A 1 327 ? 4.375 17.516 24.781 1 96.56 327 VAL A C 1
ATOM 2585 O O . VAL A 1 327 ? 3.305 18.094 25 1 96.56 327 VAL A O 1
ATOM 2588 N N . PRO A 1 328 ? 5.363 17.5 25.547 1 91.31 328 PRO A N 1
ATOM 2589 C CA . PRO A 1 328 ? 5.148 17.984 26.906 1 91.31 328 PRO A CA 1
ATOM 2590 C C . PRO A 1 328 ? 4.77 19.453 26.953 1 91.31 328 PRO A C 1
ATOM 2592 O O . PRO A 1 328 ? 5.125 20.219 26.062 1 91.31 328 PRO A O 1
ATOM 2595 N N . SER A 1 329 ? 4.109 19.875 28.031 1 89.5 329 SER A N 1
ATOM 2596 C CA . SER A 1 329 ? 3.592 21.234 28.172 1 89.5 329 SER A CA 1
ATOM 2597 C C . SER A 1 329 ? 4.727 22.25 28.281 1 89.5 329 SER A C 1
ATOM 2599 O O . SER A 1 329 ? 4.57 23.406 27.859 1 89.5 329 SER A O 1
ATOM 2601 N N . ASP A 1 330 ? 5.867 21.781 28.719 1 90.19 330 ASP A N 1
ATOM 2602 C CA . ASP A 1 330 ? 6.969 22.703 28.938 1 90.19 330 ASP A CA 1
ATOM 2603 C C . ASP A 1 330 ? 7.949 22.688 27.766 1 90.19 330 ASP A C 1
ATOM 2605 O O . ASP A 1 330 ? 9.039 23.25 27.859 1 90.19 330 ASP A O 1
ATOM 2609 N N . LEU A 1 331 ? 7.586 22.016 26.75 1 90.88 331 LEU A N 1
ATOM 2610 C CA . LEU A 1 331 ? 8.445 21.984 25.562 1 90.88 331 LEU A CA 1
ATOM 2611 C C . LEU A 1 331 ? 8.641 23.375 25 1 90.88 331 LEU A C 1
ATOM 2613 O O . LEU A 1 331 ? 7.668 24.109 24.797 1 90.88 331 LEU A O 1
ATOM 2617 N N . ASP A 1 332 ? 9.883 23.75 24.812 1 91.38 332 ASP A N 1
ATOM 2618 C CA . ASP A 1 332 ? 10.195 25.078 24.297 1 91.38 332 ASP A CA 1
ATOM 2619 C C . ASP A 1 332 ? 10.953 24.984 22.969 1 91.38 332 ASP A C 1
ATOM 2621 O O . ASP A 1 332 ? 12.188 24.875 22.969 1 91.38 332 ASP A O 1
ATOM 2625 N N . LEU A 1 333 ? 10.219 25 21.906 1 94.88 333 LEU A N 1
ATOM 2626 C CA . LEU A 1 333 ? 10.75 25 20.547 1 94.88 333 LEU A CA 1
ATOM 2627 C C . LEU A 1 333 ? 10.227 26.188 19.766 1 94.88 333 LEU A C 1
ATOM 2629 O O . LEU A 1 333 ? 9.312 26.891 20.219 1 94.88 333 LEU A O 1
ATOM 2633 N N . PRO A 1 334 ? 10.914 26.531 18.641 1 95.62 334 PRO A N 1
ATOM 2634 C CA . PRO A 1 334 ? 10.422 27.656 17.828 1 95.62 334 PRO A CA 1
ATOM 2635 C C . PRO A 1 334 ? 8.938 27.516 17.469 1 95.62 334 PRO A C 1
ATOM 2637 O O . PRO A 1 334 ? 8.445 26.406 17.281 1 95.62 334 PRO A O 1
ATOM 2640 N N . ASP A 1 335 ? 8.266 28.625 17.297 1 96.69 335 ASP A N 1
ATOM 2641 C CA . ASP A 1 335 ? 6.82 28.688 17.094 1 96.69 335 ASP A CA 1
ATOM 2642 C C . ASP A 1 335 ? 6.398 27.828 15.906 1 96.69 335 ASP A C 1
ATOM 2644 O O . ASP A 1 335 ? 5.336 27.203 15.93 1 96.69 335 ASP A O 1
ATOM 2648 N N . VAL A 1 336 ? 7.211 27.875 14.922 1 96.25 336 VAL A N 1
ATOM 2649 C CA . VAL A 1 336 ? 6.844 27.156 13.703 1 96.25 336 VAL A CA 1
ATOM 2650 C C . VAL A 1 336 ? 6.715 25.656 14 1 96.25 336 VAL A C 1
ATOM 2652 O O . VAL A 1 336 ? 5.82 24.984 13.484 1 96.25 336 VAL A O 1
ATOM 2655 N N . LEU A 1 337 ? 7.582 25.094 14.844 1 96.88 337 LEU A N 1
ATOM 2656 C CA . LEU A 1 337 ? 7.52 23.688 15.242 1 96.88 337 LEU A CA 1
ATOM 2657 C C . LEU A 1 337 ? 6.359 23.453 16.203 1 96.88 337 LEU A C 1
ATOM 2659 O O . LEU A 1 337 ? 5.621 22.469 16.062 1 96.88 337 LEU A O 1
ATOM 2663 N N . MET A 1 338 ? 6.23 24.422 17.094 1 97.31 338 MET A N 1
ATOM 2664 C CA . MET A 1 338 ? 5.191 24.266 18.109 1 97.31 338 MET A CA 1
ATOM 2665 C C . MET A 1 338 ? 3.805 24.297 17.469 1 97.31 338 MET A C 1
ATOM 2667 O O . MET A 1 338 ? 2.893 23.609 17.953 1 97.31 338 MET A O 1
ATOM 2671 N N . ALA A 1 339 ? 3.643 25.078 16.453 1 97.19 339 ALA A N 1
ATOM 2672 C CA . ALA A 1 339 ? 2.357 25.156 15.758 1 97.19 339 ALA A CA 1
ATOM 2673 C C . ALA A 1 339 ? 1.928 23.781 15.242 1 97.19 339 ALA A C 1
ATOM 2675 O O . ALA A 1 339 ? 0.804 23.344 15.492 1 97.19 339 ALA A O 1
ATOM 2676 N N . ASP A 1 340 ? 2.814 23.109 14.539 1 97.06 340 ASP A N 1
ATOM 2677 C CA . ASP A 1 340 ? 2.518 21.781 13.992 1 97.06 340 ASP A CA 1
ATOM 2678 C C . ASP A 1 340 ? 2.312 20.766 15.102 1 97.06 340 ASP A C 1
ATOM 2680 O O . ASP A 1 340 ? 1.383 19.953 15.047 1 97.06 340 ASP A O 1
ATOM 2684 N N . LEU A 1 341 ? 3.141 20.797 16.125 1 98 341 LEU A N 1
ATOM 2685 C CA . LEU A 1 341 ? 3.125 19.812 17.203 1 98 341 LEU A CA 1
ATOM 2686 C C . LEU A 1 341 ? 1.846 19.922 18.031 1 98 341 LEU A C 1
ATOM 2688 O O . LEU A 1 341 ? 1.151 18.938 18.25 1 98 341 LEU A O 1
ATOM 2692 N N . ARG A 1 342 ? 1.514 21.141 18.422 1 98 342 ARG A N 1
ATOM 2693 C CA . ARG A 1 342 ? 0.372 21.344 19.312 1 98 342 ARG A CA 1
ATOM 2694 C C . ARG A 1 342 ? -0.941 21.078 18.578 1 98 342 ARG A C 1
ATOM 2696 O O . ARG A 1 342 ? -1.854 20.469 19.141 1 98 342 ARG A O 1
ATOM 2703 N N . VAL A 1 343 ? -1.03 21.547 17.359 1 97.94 343 VAL A N 1
ATOM 2704 C CA . VAL A 1 343 ? -2.25 21.312 16.594 1 97.94 343 VAL A CA 1
ATOM 2705 C C . VAL A 1 343 ? -2.426 19.828 16.328 1 97.94 343 VAL A C 1
ATOM 2707 O O . VAL A 1 343 ? -3.521 19.281 16.484 1 97.94 343 VAL A O 1
ATOM 2710 N N . SER A 1 344 ? -1.361 19.141 15.883 1 98.38 344 SER A N 1
ATOM 2711 C CA . SER A 1 344 ? -1.431 17.703 15.625 1 98.38 344 SER A CA 1
ATOM 2712 C C . SER A 1 344 ? -1.788 16.938 16.891 1 98.38 344 SER A C 1
ATOM 2714 O O . SER A 1 344 ? -2.57 15.984 16.844 1 98.38 344 SER A O 1
ATOM 2716 N N . GLN A 1 345 ? -1.202 17.344 18.016 1 98.56 345 GLN A N 1
ATOM 2717 C CA . GLN A 1 345 ? -1.477 16.688 19.297 1 98.56 345 GLN A CA 1
ATOM 2718 C C . GLN A 1 345 ? -2.963 16.75 19.641 1 98.56 345 GLN A C 1
ATOM 2720 O O . GLN A 1 345 ? -3.576 15.734 19.953 1 98.56 345 GLN A O 1
ATOM 2725 N N . GLN A 1 346 ? -3.539 17.953 19.547 1 98.31 346 GLN A N 1
ATOM 2726 C CA . GLN A 1 346 ? -4.949 18.109 19.891 1 98.31 346 GLN A CA 1
ATOM 2727 C C . GLN A 1 346 ? -5.848 17.406 18.875 1 98.31 346 GLN A C 1
ATOM 2729 O O . GLN A 1 346 ? -6.895 16.875 19.219 1 98.31 346 GLN A O 1
ATOM 2734 N N . TRP A 1 347 ? -5.43 17.484 17.641 1 98.44 347 TRP A N 1
ATOM 2735 C CA . TRP A 1 347 ? -6.184 16.781 16.609 1 98.44 347 TRP A CA 1
ATOM 2736 C C . TRP A 1 347 ? -6.227 15.281 16.891 1 98.44 347 TRP A C 1
ATOM 2738 O O . TRP A 1 347 ? -7.293 14.664 16.828 1 98.44 347 TRP A O 1
ATOM 2748 N N . LEU A 1 348 ? -5.109 14.68 17.188 1 98.56 348 LEU A N 1
ATOM 2749 C CA . LEU A 1 348 ? -5.047 13.25 17.469 1 98.56 348 LEU A CA 1
ATOM 2750 C C . LEU A 1 348 ? -5.867 12.891 18.703 1 98.56 348 LEU A C 1
ATOM 2752 O O . LEU A 1 348 ? -6.523 11.844 18.734 1 98.56 348 LEU A O 1
ATOM 2756 N N . ARG A 1 349 ? -5.828 13.758 19.688 1 97.94 349 ARG A N 1
ATOM 2757 C CA . ARG A 1 349 ? -6.668 13.555 20.859 1 97.94 349 ARG A CA 1
ATOM 2758 C C . ARG A 1 349 ? -8.148 13.539 20.469 1 97.94 349 ARG A C 1
ATOM 2760 O O . ARG A 1 349 ? -8.93 12.758 21.016 1 97.94 349 ARG A O 1
ATOM 2767 N N . THR A 1 350 ? -8.484 14.406 19.609 1 97.69 350 THR A N 1
ATOM 2768 C CA . THR A 1 350 ? -9.852 14.445 19.109 1 97.69 350 THR A CA 1
ATOM 2769 C C . THR A 1 350 ? -10.211 13.141 18.406 1 97.69 350 THR A C 1
ATOM 2771 O O . THR A 1 350 ? -11.32 12.625 18.578 1 97.69 350 THR A O 1
ATOM 2774 N N . MET A 1 351 ? -9.328 12.602 17.609 1 96.75 351 MET A N 1
ATOM 2775 C CA . MET A 1 351 ? -9.562 11.344 16.906 1 96.75 351 MET A CA 1
ATOM 2776 C C . MET A 1 351 ? -9.766 10.195 17.891 1 96.75 351 MET A C 1
ATOM 2778 O O . MET A 1 351 ? -10.625 9.336 17.688 1 96.75 351 MET A O 1
ATOM 2782 N N . ILE A 1 352 ? -8.953 10.164 18.953 1 96.56 352 ILE A N 1
ATOM 2783 C CA . ILE A 1 352 ? -9.086 9.133 19.969 1 96.56 352 ILE A CA 1
ATOM 2784 C C . ILE A 1 352 ? -10.469 9.227 20.625 1 96.56 352 ILE A C 1
ATOM 2786 O O . ILE A 1 352 ? -11.133 8.211 20.828 1 96.56 352 ILE A O 1
ATOM 2790 N N . TRP A 1 353 ? -10.859 10.422 20.906 1 96.5 353 TRP A N 1
ATOM 2791 C CA . TRP A 1 353 ? -12.164 10.625 21.516 1 96.5 353 TRP A CA 1
ATOM 2792 C C . TRP A 1 353 ? -13.281 10.156 20.594 1 96.5 353 TRP A C 1
ATOM 2794 O O . TRP A 1 353 ? -14.25 9.539 21.047 1 96.5 353 TRP A O 1
ATOM 2804 N N . GLN A 1 354 ? -13.156 10.477 19.359 1 94.31 354 GLN A N 1
ATOM 2805 C CA . GLN A 1 354 ? -14.141 10.031 18.375 1 94.31 354 GLN A CA 1
ATOM 2806 C C . GLN A 1 354 ? -14.203 8.508 18.312 1 94.31 354 GLN A C 1
ATOM 2808 O O . GLN A 1 354 ? -15.289 7.93 18.188 1 94.31 354 GLN A O 1
ATOM 2813 N N . LEU A 1 355 ? -13.07 7.934 18.375 1 93.62 355 LEU A N 1
ATOM 2814 C CA . LEU A 1 355 ? -13.047 6.477 18.391 1 93.62 355 LEU A CA 1
ATOM 2815 C C . LEU A 1 355 ? -13.75 5.938 19.641 1 93.62 355 LEU A C 1
ATOM 2817 O O . LEU A 1 355 ? -14.5 4.961 19.547 1 93.62 355 LEU A O 1
ATOM 2821 N N . ALA A 1 356 ? -13.469 6.535 20.781 1 93.31 356 ALA A N 1
ATOM 2822 C CA . ALA A 1 356 ? -14.109 6.137 22.031 1 93.31 356 ALA A CA 1
ATOM 2823 C C . ALA A 1 356 ? -15.625 6.285 21.953 1 93.31 356 ALA A C 1
ATOM 2825 O O . ALA A 1 356 ? -16.375 5.453 22.469 1 93.31 356 ALA A O 1
ATOM 2826 N N . THR A 1 357 ? -16.047 7.348 21.344 1 91.06 357 THR A N 1
ATOM 2827 C CA . THR A 1 357 ? -17.469 7.598 21.141 1 91.06 357 THR A CA 1
ATOM 2828 C C . THR A 1 357 ? -18.094 6.492 20.312 1 91.06 357 THR A C 1
ATOM 2830 O O . THR A 1 357 ? -19.141 5.949 20.672 1 91.06 357 THR A O 1
ATOM 2833 N N . GLY A 1 358 ? -17.453 6.16 19.203 1 86.75 358 GLY A N 1
ATOM 2834 C CA . GLY A 1 358 ? -17.969 5.117 18.328 1 86.75 358 GLY A CA 1
ATOM 2835 C C . GLY A 1 358 ? -18 3.752 18.984 1 86.75 358 GLY A C 1
ATOM 2836 O O . GLY A 1 358 ? -18.859 2.93 18.672 1 86.75 358 GLY A O 1
ATOM 2837 N N . ALA A 1 359 ? -17.078 3.545 19.906 1 87.31 359 ALA A N 1
ATOM 2838 C CA . ALA A 1 359 ? -16.969 2.252 20.578 1 87.31 359 ALA A CA 1
ATOM 2839 C C . ALA A 1 359 ? -17.875 2.191 21.797 1 87.31 359 ALA A C 1
ATOM 2841 O O . ALA A 1 359 ? -17.969 1.153 22.453 1 87.31 359 ALA A O 1
ATOM 2842 N N . GLY A 1 360 ? -18.516 3.301 22.188 1 88.25 360 GLY A N 1
ATOM 2843 C CA . GLY A 1 360 ? -19.406 3.338 23.328 1 88.25 360 GLY A CA 1
ATOM 2844 C C . GLY A 1 360 ? -18.688 3.35 24.656 1 88.25 360 GLY A C 1
ATOM 2845 O O . GLY A 1 360 ? -19.188 2.842 25.656 1 88.25 360 GLY A O 1
ATOM 2846 N N . PHE A 1 361 ? -17.531 3.906 24.609 1 91.88 361 PHE A N 1
ATOM 2847 C CA . PHE A 1 361 ? -16.703 3.857 25.812 1 91.88 361 PHE A CA 1
ATOM 2848 C C . PHE A 1 361 ? -16.922 5.086 26.672 1 91.88 361 PHE A C 1
ATOM 2850 O O . PHE A 1 361 ? -16.469 5.141 27.812 1 91.88 361 PHE A O 1
ATOM 2857 N N . LEU A 1 362 ? -17.609 6.102 26.25 1 91.75 362 LEU A N 1
ATOM 2858 C CA . LEU A 1 362 ? -17.781 7.359 26.984 1 91.75 362 LEU A CA 1
ATOM 2859 C C . LEU A 1 362 ? -18.734 7.188 28.156 1 91.75 362 LEU A C 1
ATOM 2861 O O . LEU A 1 362 ? -19.594 6.301 28.125 1 91.75 362 LEU A O 1
ATOM 2865 N N . SER A 1 363 ? -18.453 7.957 29.125 1 89.75 363 SER A N 1
ATOM 2866 C CA . SER A 1 363 ? -19.281 7.902 30.328 1 89.75 363 SER A CA 1
ATOM 2867 C C . SER A 1 363 ? -19.406 9.281 30.969 1 89.75 363 SER A C 1
ATOM 2869 O O . SER A 1 363 ? -18.547 10.141 30.766 1 89.75 363 SER A O 1
ATOM 2871 N N . SER A 1 364 ? -20.484 9.523 31.719 1 82.44 364 SER A N 1
ATOM 2872 C CA . SER A 1 364 ? -20.656 10.75 32.5 1 82.44 364 SER A CA 1
ATOM 2873 C C . SER A 1 364 ? -19.828 10.727 33.781 1 82.44 364 SER A C 1
ATOM 2875 O O . SER A 1 364 ? -19.594 11.773 34.375 1 82.44 364 SER A O 1
ATOM 2877 N N . THR A 1 365 ? -19.547 9.555 34.156 1 88.94 365 THR A N 1
ATOM 2878 C CA . THR A 1 365 ? -18.625 9.375 35.281 1 88.94 365 THR A CA 1
ATOM 2879 C C . THR A 1 365 ? -17.391 8.602 34.844 1 88.94 365 THR A C 1
ATOM 2881 O O . THR A 1 365 ? -17.188 7.465 35.25 1 88.94 365 THR A O 1
ATOM 2884 N N . PRO A 1 366 ? -16.625 9.297 34.031 1 89.94 366 PRO A N 1
ATOM 2885 C CA . PRO A 1 366 ? -15.523 8.578 33.406 1 89.94 366 PRO A CA 1
ATOM 2886 C C . PRO A 1 366 ? -14.383 8.258 34.375 1 89.94 366 PRO A C 1
ATOM 2888 O O . PRO A 1 366 ? -14.141 9.016 35.312 1 89.94 366 PRO A O 1
ATOM 2891 N N . THR A 1 367 ? -13.664 7.184 34.156 1 90.31 367 THR A N 1
ATOM 2892 C CA . THR A 1 367 ? -12.477 6.805 34.938 1 90.31 367 THR A CA 1
ATOM 2893 C C . THR A 1 367 ? -11.289 7.684 34.531 1 90.31 367 THR A C 1
ATOM 2895 O O . THR A 1 367 ? -10.344 7.836 35.312 1 90.31 367 THR A O 1
ATOM 2898 N N . HIS A 1 368 ? -11.391 8.188 33.375 1 93.88 368 HIS A N 1
ATOM 2899 C CA . HIS A 1 368 ? -10.383 9.086 32.812 1 93.88 368 HIS A CA 1
ATOM 2900 C C . HIS A 1 368 ? -11.031 10.203 32.031 1 93.88 368 HIS A C 1
ATOM 2902 O O . HIS A 1 368 ? -12.008 9.977 31.297 1 93.88 368 HIS A O 1
ATOM 2908 N N . PRO A 1 369 ? -10.445 11.391 32.062 1 93.81 369 PRO A N 1
ATOM 2909 C CA . PRO A 1 369 ? -11.062 12.531 31.375 1 93.81 369 PRO A CA 1
ATOM 2910 C C . PRO A 1 369 ? -11.289 12.273 29.891 1 93.81 369 PRO A C 1
ATOM 2912 O O . PRO A 1 369 ? -12.25 12.781 29.312 1 93.81 369 PRO A O 1
ATOM 2915 N N . CYS A 1 370 ? -10.461 11.5 29.281 1 94.69 370 CYS A N 1
ATOM 2916 C CA . CYS A 1 370 ? -10.539 11.305 27.844 1 94.69 370 CYS A CA 1
ATOM 2917 C C . CYS A 1 370 ? -11.766 10.484 27.469 1 94.69 370 CYS A C 1
ATOM 2919 O O . CYS A 1 370 ? -12.164 10.445 26.312 1 94.69 370 CYS A O 1
ATOM 2921 N N . LEU A 1 371 ? -12.398 9.883 28.469 1 95.31 371 LEU A N 1
ATOM 2922 C CA . LEU A 1 371 ? -13.602 9.086 28.219 1 95.31 371 LEU A CA 1
ATOM 2923 C C . LEU A 1 371 ? -14.852 9.867 28.609 1 95.31 371 LEU A C 1
ATOM 2925 O O . LEU A 1 371 ? -15.945 9.305 28.672 1 95.31 371 LEU A O 1
ATOM 2929 N N . ASP A 1 372 ? -14.625 11.125 28.828 1 94.62 372 ASP A N 1
ATOM 2930 C CA . ASP A 1 372 ? -15.734 12.016 29.141 1 94.62 372 ASP A CA 1
ATOM 2931 C C . ASP A 1 372 ? -16.391 12.539 27.875 1 94.62 372 ASP A C 1
ATOM 2933 O O . ASP A 1 372 ? -15.711 12.844 26.891 1 94.62 372 ASP A O 1
ATOM 2937 N N . PHE A 1 373 ? -17.703 12.703 27.953 1 91.06 373 PHE A N 1
ATOM 2938 C CA . PHE A 1 373 ? -18.453 13.242 26.828 1 91.06 373 PHE A CA 1
ATOM 2939 C C . PHE A 1 373 ? -18.047 14.68 26.531 1 91.06 373 PHE A C 1
ATOM 2941 O O . PHE A 1 373 ? -18.125 15.133 25.391 1 91.06 373 PHE A O 1
ATOM 2948 N N . ARG A 1 374 ? -17.516 15.312 27.516 1 92.12 374 ARG A N 1
ATOM 2949 C CA . ARG A 1 374 ? -17.188 16.734 27.391 1 92.12 374 ARG A CA 1
ATOM 2950 C C . ARG A 1 374 ? -15.711 16.938 27.094 1 92.12 374 ARG A C 1
ATOM 2952 O O . ARG A 1 374 ? -15.242 18.078 27.031 1 92.12 374 ARG A O 1
ATOM 2959 N N . TYR A 1 375 ? -15.031 15.906 26.812 1 95.94 375 TYR A N 1
ATOM 2960 C CA . TYR A 1 375 ? -13.578 16 26.688 1 95.94 375 TYR A CA 1
ATOM 2961 C C . TYR A 1 375 ? -13.195 16.906 25.531 1 95.94 375 TYR A C 1
ATOM 2963 O O . TYR A 1 375 ? -12.18 17.609 25.594 1 95.94 375 TYR A O 1
ATOM 2971 N N . PRO A 1 376 ? -13.938 17 24.406 1 96.31 376 PRO A N 1
ATOM 2972 C CA . PRO A 1 376 ? -13.602 17.906 23.312 1 96.31 376 PRO A CA 1
ATOM 2973 C C . PRO A 1 376 ? -13.578 19.375 23.734 1 96.31 376 PRO A C 1
ATOM 2975 O O . PRO A 1 376 ? -12.906 20.188 23.109 1 96.31 376 PRO A O 1
ATOM 2978 N N . LEU A 1 377 ? -14.32 19.766 24.797 1 95.31 377 LEU A N 1
ATOM 2979 C CA . LEU A 1 377 ? -14.242 21.125 25.328 1 95.31 377 LEU A CA 1
ATOM 2980 C C . LEU A 1 377 ? -12.844 21.422 25.859 1 95.31 377 LEU A C 1
ATOM 2982 O O . LEU A 1 377 ? -12.312 22.516 25.625 1 95.31 377 LEU A O 1
ATOM 2986 N N . GLN A 1 378 ? -12.336 20.406 26.531 1 95.94 378 GLN A N 1
ATOM 2987 C CA . GLN A 1 378 ? -10.977 20.562 27.047 1 95.94 378 GLN A CA 1
ATOM 2988 C C . GLN A 1 378 ? -9.961 20.625 25.906 1 95.94 378 GLN A C 1
ATOM 2990 O O . GLN A 1 378 ? -9.008 21.391 25.969 1 95.94 378 GLN A O 1
ATOM 2995 N N . ILE A 1 379 ? -10.141 19.781 24.891 1 97.88 379 ILE A N 1
ATOM 2996 C CA . ILE A 1 379 ? -9.258 19.781 23.734 1 97.88 379 ILE A CA 1
ATOM 2997 C C . ILE A 1 379 ? -9.289 21.141 23.047 1 97.88 379 ILE A C 1
ATOM 2999 O O . ILE A 1 379 ? -8.25 21.688 22.688 1 97.88 379 ILE A O 1
ATOM 3003 N N . ALA A 1 380 ? -10.453 21.688 22.875 1 97.75 380 ALA A N 1
ATOM 3004 C CA . ALA A 1 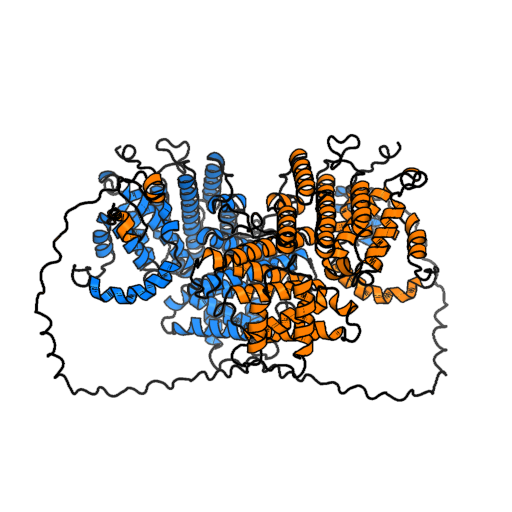380 ? -10.617 22.984 22.25 1 97.75 380 ALA A CA 1
ATOM 3005 C C . ALA A 1 380 ? -9.945 24.078 23.078 1 97.75 380 ALA A C 1
ATOM 3007 O O . ALA A 1 380 ? -9.328 25 22.516 1 97.75 380 ALA A O 1
ATOM 3008 N N . ARG A 1 381 ? -10.133 23.984 24.344 1 96.31 381 ARG A N 1
ATOM 3009 C CA . ARG A 1 381 ? -9.461 24.938 25.234 1 96.31 381 ARG A CA 1
ATOM 3010 C C . ARG A 1 381 ? -7.949 24.859 25.062 1 96.31 381 ARG A C 1
ATOM 3012 O O . ARG A 1 381 ? -7.293 25.891 24.875 1 96.31 381 ARG A O 1
ATOM 3019 N N . ASP A 1 382 ? -7.441 23.672 25.141 1 96.38 382 ASP A N 1
ATOM 3020 C CA . ASP A 1 382 ? -5.996 23.484 25.016 1 96.38 382 ASP A CA 1
ATOM 3021 C C . ASP A 1 382 ? -5.484 23.984 23.672 1 96.38 382 ASP A C 1
ATOM 3023 O O . ASP A 1 382 ? -4.43 24.625 23.594 1 96.38 382 ASP A O 1
ATOM 3027 N N . LEU A 1 383 ? -6.215 23.672 22.609 1 98 383 LEU A N 1
ATOM 3028 C CA . LEU A 1 383 ? -5.82 24.109 21.281 1 98 383 LEU A CA 1
ATOM 3029 C C . LEU A 1 383 ? -5.852 25.641 21.188 1 98 383 LEU A C 1
ATOM 3031 O O . LEU A 1 383 ? -4.945 26.25 20.609 1 98 383 LEU A O 1
ATOM 3035 N N . SER A 1 384 ? -6.906 26.281 21.719 1 97.44 384 SER A N 1
ATOM 3036 C CA . SER A 1 384 ? -7.035 27.734 21.688 1 97.44 384 SER A CA 1
ATOM 3037 C C . SER A 1 384 ? -5.887 28.406 22.438 1 97.44 384 SER A C 1
ATOM 3039 O O . SER A 1 384 ? -5.266 29.344 21.922 1 97.44 384 SER A O 1
ATOM 3041 N N . LEU A 1 385 ? -5.637 27.875 23.594 1 95.38 385 LEU A N 1
ATOM 3042 C CA . LEU A 1 385 ? -4.566 28.438 24.406 1 95.38 385 LEU A CA 1
ATOM 3043 C C . LEU A 1 385 ? -3.217 28.281 23.703 1 95.38 385 LEU A C 1
ATOM 3045 O O . LEU A 1 385 ? -2.389 29.203 23.734 1 95.38 385 LEU A O 1
ATOM 3049 N N . ALA A 1 386 ? -2.99 27.156 23.109 1 95.5 386 ALA A N 1
ATOM 3050 C CA . ALA A 1 386 ? -1.734 26.906 22.406 1 95.5 386 ALA A CA 1
ATOM 3051 C C . ALA A 1 386 ? -1.575 27.828 21.203 1 95.5 386 ALA A C 1
ATOM 3053 O O . ALA A 1 386 ? -0.481 28.328 20.938 1 95.5 386 ALA A O 1
ATOM 3054 N N . THR A 1 387 ? -2.602 28.078 20.453 1 96.19 387 THR A N 1
ATOM 3055 C CA . THR A 1 387 ? -2.51 28.828 19.203 1 96.19 387 THR A CA 1
ATOM 3056 C C . THR A 1 387 ? -2.543 30.328 19.453 1 96.19 387 THR A C 1
ATOM 3058 O O . THR A 1 387 ? -2.076 31.109 18.625 1 96.19 387 THR A O 1
ATOM 3061 N N . TRP A 1 388 ? -3.059 30.703 20.578 1 93.94 388 TRP A N 1
ATOM 3062 C CA . TRP A 1 388 ? -3.086 32.125 20.922 1 93.94 388 TRP A CA 1
ATOM 3063 C C . TRP A 1 388 ? -1.672 32.656 21.094 1 93.94 388 TRP A C 1
ATOM 3065 O O . TRP A 1 388 ? -1.423 33.844 20.844 1 93.94 388 TRP A O 1
ATOM 3075 N N . LYS A 1 389 ? -0.825 31.797 21.5 1 91.69 389 LYS A N 1
ATOM 3076 C CA . LYS A 1 389 ? 0.543 32.188 21.797 1 91.69 389 LYS A CA 1
ATOM 3077 C C . LYS A 1 389 ? 1.428 32.156 20.562 1 91.69 389 LYS A C 1
ATOM 3079 O O . LYS A 1 389 ? 2.543 32.656 20.562 1 91.69 389 LYS A O 1
ATOM 3084 N N . LEU A 1 390 ? 0.931 31.641 19.531 1 94.94 390 LEU A N 1
ATOM 3085 C CA . LEU A 1 390 ? 1.753 31.406 18.344 1 94.94 390 LEU A CA 1
ATOM 3086 C C . LEU A 1 390 ? 1.606 32.562 17.344 1 94.94 390 LEU A C 1
ATOM 3088 O O . LEU A 1 390 ? 0.549 33.188 17.266 1 94.94 390 LEU A O 1
ATOM 3092 N N . SER A 1 391 ? 2.701 32.812 16.625 1 93.56 391 SER A N 1
ATOM 3093 C CA . SER A 1 391 ? 2.635 33.812 15.57 1 93.56 391 SER A CA 1
ATOM 3094 C C . SER A 1 391 ? 1.801 33.344 14.391 1 93.56 391 SER A C 1
ATOM 3096 O O . SER A 1 391 ? 1.767 32.125 14.109 1 93.56 391 SER A O 1
ATOM 3098 N N . ARG A 1 392 ? 1.194 34.25 13.75 1 90.75 392 ARG A N 1
ATOM 3099 C CA . ARG A 1 392 ? 0.395 33.906 12.578 1 90.75 392 ARG A CA 1
ATOM 3100 C C . ARG A 1 392 ? 1.257 33.281 11.484 1 90.75 392 ARG A C 1
ATOM 3102 O O . ARG A 1 392 ? 0.835 32.344 10.828 1 90.75 392 ARG A O 1
ATOM 3109 N N . ASP A 1 393 ? 2.416 33.812 11.344 1 91.81 393 ASP A N 1
ATOM 3110 C CA . ASP A 1 393 ? 3.346 33.312 10.328 1 91.81 393 ASP A CA 1
ATOM 3111 C C . ASP A 1 393 ? 3.699 31.844 10.578 1 91.81 393 ASP A C 1
ATOM 3113 O O . ASP A 1 393 ? 3.816 31.062 9.633 1 91.81 393 ASP A O 1
ATOM 3117 N N . SER A 1 394 ? 3.867 31.516 11.812 1 94.56 394 SER A N 1
ATOM 3118 C CA . SER A 1 394 ? 4.227 30.141 12.164 1 94.56 394 SER A CA 1
ATOM 3119 C C . SER A 1 394 ? 3.107 29.172 11.812 1 94.56 394 SER A C 1
ATOM 3121 O O . SER A 1 394 ? 3.367 28.047 11.359 1 94.56 394 SER A O 1
ATOM 3123 N N . MET A 1 395 ? 1.894 29.594 11.945 1 94.88 395 MET A N 1
ATOM 3124 C CA . MET A 1 395 ? 0.755 28.734 11.641 1 94.88 395 MET A CA 1
ATOM 3125 C C . MET A 1 395 ? 0.516 28.672 10.133 1 94.88 395 MET A C 1
ATOM 3127 O O . MET A 1 395 ? 0.235 27.594 9.594 1 94.88 395 MET A O 1
ATOM 3131 N N . GLU A 1 396 ? 0.767 29.797 9.469 1 92.69 396 GLU A N 1
ATOM 3132 C CA . GLU A 1 396 ? 0.579 29.859 8.023 1 92.69 396 GLU A CA 1
ATOM 3133 C C . GLU A 1 396 ? 1.559 28.938 7.301 1 92.69 396 GLU A C 1
ATOM 3135 O O . GLU A 1 396 ? 1.244 28.406 6.234 1 92.69 396 GLU A O 1
ATOM 3140 N N . THR A 1 397 ? 2.631 28.719 7.848 1 94.12 397 THR A N 1
ATOM 3141 C CA . THR A 1 397 ? 3.699 27.922 7.254 1 94.12 397 THR A CA 1
ATOM 3142 C C . THR A 1 397 ? 3.229 26.484 7.004 1 94.12 397 THR A C 1
ATOM 3144 O O . THR A 1 397 ? 3.666 25.844 6.047 1 94.12 397 THR A O 1
ATOM 3147 N N . HIS A 1 398 ? 2.326 25.953 7.824 1 93.5 398 HIS A N 1
ATOM 3148 C CA . HIS A 1 398 ? 1.914 24.562 7.734 1 93.5 398 HIS A CA 1
ATOM 3149 C C . HIS A 1 398 ? 0.713 24.391 6.809 1 93.5 398 HIS A C 1
ATOM 3151 O O . HIS A 1 398 ? 0.282 23.266 6.535 1 93.5 398 HIS A O 1
ATOM 3157 N N . GLY A 1 399 ? 0.198 25.438 6.297 1 88 399 GLY A N 1
ATOM 3158 C CA . GLY A 1 399 ? -0.741 25.453 5.188 1 88 399 GLY A CA 1
ATOM 3159 C C . GLY A 1 399 ? -2.049 24.75 5.504 1 88 399 GLY A C 1
ATOM 3160 O O . GLY A 1 399 ? -2.566 24.859 6.617 1 88 399 GLY A O 1
ATOM 3161 N N . ILE A 1 400 ? -2.541 24.062 4.523 1 87.06 400 ILE A N 1
ATOM 3162 C CA . ILE A 1 400 ? -3.889 23.5 4.543 1 87.06 400 ILE A CA 1
ATOM 3163 C C . ILE A 1 400 ? -3.951 22.344 5.535 1 87.06 400 ILE A C 1
ATOM 3165 O O . ILE A 1 400 ? -4.992 22.094 6.145 1 87.06 400 ILE A O 1
ATOM 3169 N N . GLY A 1 401 ? -2.883 21.641 5.664 1 90.38 401 GLY A N 1
ATOM 3170 C CA . GLY A 1 401 ? -2.859 20.531 6.609 1 90.38 401 GLY A CA 1
ATOM 3171 C C . GLY A 1 401 ? -3.195 20.953 8.023 1 90.38 401 GLY A C 1
ATOM 3172 O O . GLY A 1 401 ? -3.941 20.266 8.727 1 90.38 401 GLY A O 1
ATOM 3173 N N . LEU A 1 402 ? -2.695 22.062 8.461 1 94.62 402 LEU A N 1
ATOM 3174 C CA . LEU A 1 402 ? -2.963 22.578 9.797 1 94.62 402 LEU A CA 1
ATOM 3175 C C . LEU A 1 402 ? -4.414 23.031 9.93 1 94.62 402 LEU A C 1
ATOM 3177 O O . LEU A 1 402 ? -5.078 22.734 10.922 1 94.62 402 LEU A O 1
ATOM 3181 N N . ILE A 1 403 ? -4.902 23.641 8.961 1 93.94 403 ILE A N 1
ATOM 3182 C CA . ILE A 1 403 ? -6.254 24.188 8.984 1 93.94 403 ILE A CA 1
ATOM 3183 C C . ILE A 1 403 ? -7.27 23.062 9.039 1 93.94 403 ILE A C 1
ATOM 3185 O O . ILE A 1 403 ? -8.297 23.172 9.719 1 93.94 403 ILE A O 1
ATOM 3189 N N . GLU A 1 404 ? -6.973 22.062 8.273 1 93.81 404 GLU A N 1
ATOM 3190 C CA . GLU A 1 404 ? -7.875 20.922 8.273 1 93.81 404 GLU A CA 1
ATOM 3191 C C . GLU A 1 404 ? -7.996 20.297 9.664 1 93.81 404 GLU A C 1
ATOM 3193 O O . GLU A 1 404 ? -9.078 19.875 10.07 1 93.81 404 GLU A O 1
ATOM 3198 N N . LYS A 1 405 ? -6.949 20.219 10.367 1 96.56 405 LYS A N 1
ATOM 3199 C CA . LYS A 1 405 ? -6.965 19.688 11.727 1 96.56 405 LYS A CA 1
ATOM 3200 C C . LYS A 1 405 ? -7.766 20.594 12.656 1 96.56 405 LYS A C 1
ATOM 3202 O O . LYS A 1 405 ? -8.57 20.109 13.461 1 96.56 405 LYS A O 1
ATOM 3207 N N . VAL A 1 406 ? -7.531 21.891 12.523 1 97.56 406 VAL A N 1
ATOM 3208 C CA . VAL A 1 406 ? -8.281 22.844 13.328 1 97.56 406 VAL A CA 1
ATOM 3209 C C . VAL A 1 406 ? -9.766 22.75 13 1 97.56 406 VAL A C 1
ATOM 3211 O O . VAL A 1 406 ? -10.609 22.766 13.906 1 97.56 406 VAL A O 1
ATOM 3214 N N . PHE A 1 407 ? -10.031 22.656 11.773 1 96.62 407 PHE A N 1
ATOM 3215 C CA . PHE A 1 407 ? -11.398 22.5 11.297 1 96.62 407 PHE A CA 1
ATOM 3216 C C . PHE A 1 407 ? -12.07 21.297 11.961 1 96.62 407 PHE A C 1
ATOM 3218 O O . PHE A 1 407 ? -13.203 21.406 12.43 1 96.62 407 PHE A O 1
ATOM 3225 N N . GLU A 1 408 ? -11.391 20.172 11.992 1 96 408 GLU A N 1
ATOM 3226 C CA . GLU A 1 408 ? -11.953 18.953 12.555 1 96 408 GLU A CA 1
ATOM 3227 C C . GLU A 1 408 ? -12.203 19.109 14.055 1 96 408 GLU A C 1
ATOM 3229 O O . GLU A 1 408 ? -13.203 18.609 14.578 1 96 408 GLU A O 1
ATOM 3234 N N . VAL A 1 409 ? -11.328 19.734 14.719 1 97.94 409 VAL A N 1
ATOM 3235 C CA . VAL A 1 409 ? -11.508 19.984 16.141 1 97.94 409 VAL A CA 1
ATOM 3236 C C . VAL A 1 409 ? -12.719 20.891 16.359 1 97.94 409 VAL A C 1
ATOM 3238 O O . VAL A 1 409 ? -13.531 20.656 17.25 1 97.94 409 VAL A O 1
ATOM 3241 N N . ALA A 1 410 ? -12.812 21.891 15.516 1 97.69 410 ALA A N 1
ATOM 3242 C CA . ALA A 1 410 ? -13.938 22.812 15.609 1 97.69 410 ALA A CA 1
ATOM 3243 C C . ALA A 1 410 ? -15.258 22.094 15.352 1 97.69 410 ALA A C 1
ATOM 3245 O O . ALA A 1 410 ? -16.25 22.344 16.031 1 97.69 410 ALA A O 1
ATOM 3246 N N . CYS A 1 411 ? -15.273 21.203 14.391 1 95.81 411 CYS A N 1
ATOM 3247 C CA . CYS A 1 411 ? -16.469 20.438 14.086 1 95.81 411 CYS A CA 1
ATOM 3248 C C . CYS A 1 411 ? -16.875 19.562 15.273 1 95.81 411 CYS A C 1
ATOM 3250 O O . CYS A 1 411 ? -18.047 19.484 15.625 1 95.81 411 CYS A O 1
ATOM 3252 N N . THR A 1 412 ? -15.906 18.938 15.852 1 95.81 412 THR A N 1
ATOM 3253 C CA . THR A 1 412 ? -16.172 18.078 17 1 95.81 412 THR A CA 1
ATOM 3254 C C . THR A 1 412 ? -16.672 18.906 18.188 1 95.81 412 THR A C 1
ATOM 3256 O O . THR A 1 412 ? -17.578 18.484 18.906 1 95.81 412 THR A O 1
ATOM 3259 N N . LEU A 1 413 ? -16.047 20.062 18.375 1 96.69 413 LEU A N 1
ATOM 3260 C CA . LEU A 1 413 ? -16.5 20.984 19.422 1 96.69 413 LEU A CA 1
ATOM 3261 C C . LEU A 1 413 ? -17.953 21.375 19.219 1 96.69 413 LEU A C 1
ATOM 3263 O O . LEU A 1 413 ? -18.734 21.422 20.172 1 96.69 413 LEU A O 1
ATOM 3267 N N . THR A 1 414 ? -18.312 21.656 17.984 1 95.19 414 THR A N 1
ATOM 3268 C CA . THR A 1 414 ? -19.672 22.031 17.641 1 95.19 414 THR A CA 1
ATOM 3269 C C . THR A 1 414 ? -20.656 20.938 18.016 1 95.19 414 THR A C 1
ATOM 3271 O O . THR A 1 414 ? -21.719 21.203 18.594 1 95.19 414 THR A O 1
ATOM 3274 N N . ASP A 1 415 ? -20.297 19.719 17.781 1 92.38 415 ASP A N 1
ATOM 3275 C CA . ASP A 1 415 ? -21.141 18.578 18.094 1 92.38 415 ASP A CA 1
ATOM 3276 C C . ASP A 1 415 ? -21.359 18.469 19.609 1 92.38 415 ASP A C 1
ATOM 3278 O O . ASP A 1 415 ? -22.484 18.219 20.062 1 92.38 415 ASP A O 1
ATOM 3282 N N . VAL A 1 416 ? -20.312 18.656 20.344 1 93.19 416 VAL A N 1
ATOM 3283 C CA . VAL A 1 416 ? -20.406 18.5 21.797 1 93.19 416 VAL A CA 1
ATOM 3284 C C . VAL A 1 416 ? -21.188 19.672 22.391 1 93.19 416 VAL A C 1
ATOM 3286 O O . VAL A 1 416 ? -21.984 19.484 23.312 1 93.19 416 VAL A O 1
ATOM 3289 N N . MET A 1 417 ? -20.984 20.844 21.859 1 93.44 417 MET A N 1
ATOM 3290 C CA . MET A 1 417 ? -21.672 22.031 22.344 1 93.44 417 MET A CA 1
ATOM 3291 C C . MET A 1 417 ? -23.172 21.922 22.125 1 93.44 417 MET A C 1
ATOM 3293 O O . MET A 1 417 ? -23.969 22.453 22.922 1 93.44 417 MET A O 1
ATOM 3297 N N . ALA A 1 418 ? -23.547 21.234 21.078 1 90.25 418 ALA A N 1
ATOM 3298 C CA . ALA A 1 418 ? -24.969 21.047 20.781 1 90.25 418 ALA A CA 1
ATOM 3299 C C . ALA A 1 418 ? -25.656 20.234 21.859 1 90.25 418 ALA A C 1
ATOM 3301 O O . ALA A 1 418 ? -26.875 20.328 22.031 1 90.25 418 ALA A O 1
ATOM 3302 N N . CYS A 1 419 ? -24.875 19.5 22.578 1 86.88 419 CYS A N 1
ATOM 3303 C CA . CYS A 1 419 ? -25.422 18.641 23.625 1 86.88 419 CYS A CA 1
ATOM 3304 C C . CYS A 1 419 ? -25.375 19.328 24.984 1 86.88 419 CYS A C 1
ATOM 3306 O O . CYS A 1 419 ? -25.875 18.797 25.969 1 86.88 419 CYS A O 1
ATOM 3308 N N . LEU A 1 420 ? -24.844 20.5 25.047 1 85.56 420 LEU A N 1
ATOM 3309 C CA . LEU A 1 420 ? -24.719 21.203 26.312 1 85.56 420 LEU A CA 1
ATOM 3310 C C . LEU A 1 420 ? -25.922 22.109 26.562 1 85.56 420 LEU A C 1
ATOM 3312 O O . LEU A 1 420 ? -26.562 22.562 25.625 1 85.56 420 LEU A O 1
ATOM 3316 N N . SER A 1 421 ? -26.219 22.266 27.875 1 79.06 421 SER A N 1
ATOM 3317 C CA . SER A 1 421 ? -27.25 23.234 28.25 1 79.06 421 SER A CA 1
ATOM 3318 C C . SER A 1 421 ? -26.781 24.672 28 1 79.06 421 SER A C 1
ATOM 3320 O O . SER A 1 421 ? -25.594 24.906 27.781 1 79.06 421 SER A O 1
ATOM 3322 N N . SER A 1 422 ? -27.719 25.578 28 1 74.5 422 SER A N 1
ATOM 3323 C CA . SER A 1 422 ? -27.406 27 27.797 1 74.5 422 SER A CA 1
ATOM 3324 C C . SER A 1 422 ? -26.406 27.5 28.828 1 74.5 422 SER A C 1
ATOM 3326 O O . SER A 1 422 ? -25.531 28.312 28.516 1 74.5 422 SER A O 1
ATOM 3328 N N . THR A 1 423 ? -26.516 27.016 29.984 1 72.06 423 THR A N 1
ATOM 3329 C CA . THR A 1 423 ? -25.594 27.406 31.062 1 72.06 423 THR A CA 1
ATOM 3330 C C . THR A 1 423 ? -24.203 26.828 30.812 1 72.06 423 THR A C 1
ATOM 3332 O O . THR A 1 423 ? -23.203 27.484 31.125 1 72.06 423 THR A O 1
ATOM 3335 N N . GLY A 1 424 ? -24.172 25.734 30.219 1 75.75 424 GLY A N 1
ATOM 3336 C CA . GLY A 1 424 ? -22.906 25.078 29.938 1 75.75 424 GLY A CA 1
ATOM 3337 C C . GLY A 1 424 ? -22.141 25.703 28.781 1 75.75 424 GLY A C 1
ATOM 3338 O O . GLY A 1 424 ? -20.922 25.516 28.656 1 75.75 424 GLY A O 1
ATOM 3339 N N . LEU A 1 425 ? -22.906 26.391 28.016 1 74.56 425 LEU A N 1
ATOM 3340 C CA . LEU A 1 425 ? -22.312 27.031 26.844 1 74.56 425 LEU A CA 1
ATOM 3341 C C . LEU A 1 425 ? -21.672 28.375 27.234 1 74.56 425 LEU A C 1
ATOM 3343 O O . LEU A 1 425 ? -20.766 28.844 26.547 1 74.56 425 LEU A O 1
ATOM 3347 N N . ARG A 1 426 ? -22.281 29 28.297 1 70.25 426 ARG A N 1
ATOM 3348 C CA . ARG A 1 426 ? -21.859 30.344 28.656 1 70.25 426 ARG A CA 1
ATOM 3349 C C . ARG A 1 426 ? -20.672 30.312 29.609 1 70.25 426 ARG A C 1
ATOM 3351 O O . ARG A 1 426 ? -20.531 29.359 30.391 1 70.25 426 ARG A O 1
ATOM 3358 N N . SER A 1 427 ? -19.719 31.219 29.328 1 70 427 SER A N 1
ATOM 3359 C CA . SER A 1 427 ? -18.547 31.391 30.172 1 70 427 SER A CA 1
ATOM 3360 C C . SER A 1 427 ? -18.938 31.938 31.547 1 70 427 SER A C 1
ATOM 3362 O O . SER A 1 427 ? -19.953 32.594 31.688 1 70 427 SER A O 1
ATOM 3364 N N . SER A 1 428 ? -18.297 31.281 32.531 1 64.56 428 SER A N 1
ATOM 3365 C CA . SER A 1 428 ? -18.484 31.844 33.844 1 64.56 428 SER A CA 1
ATOM 3366 C C . SER A 1 428 ? -17.562 33.031 34.094 1 64.56 428 SER A C 1
ATOM 3368 O O . SER A 1 428 ? -16.344 32.906 34.156 1 64.56 428 SER A O 1
ATOM 3370 N N . GLY A 1 429 ? -18.109 34.25 34.125 1 63.84 429 GLY A N 1
ATOM 3371 C CA . GLY A 1 429 ? -17.344 35.438 34.469 1 63.84 429 GLY A CA 1
ATOM 3372 C C . GLY A 1 429 ? -16.344 35.844 33.406 1 63.84 429 GLY A C 1
ATOM 3373 O O . GLY A 1 429 ? -16.703 36 32.219 1 63.84 429 GLY A O 1
ATOM 3374 N N . PHE A 1 430 ? -15.039 35.906 33.844 1 73.81 430 PHE A N 1
ATOM 3375 C CA . PHE A 1 430 ? -13.961 36.406 33 1 73.81 430 PHE A CA 1
ATOM 3376 C C . PHE A 1 430 ? -13.195 35.25 32.375 1 73.81 430 PHE A C 1
ATOM 3378 O O . PHE A 1 430 ? -12.227 35.469 31.641 1 73.81 430 PHE A O 1
ATOM 3385 N N . GLU A 1 431 ? -13.719 34.094 32.594 1 84.06 431 GLU A N 1
ATOM 3386 C CA . GLU A 1 431 ? -13.031 32.938 32.031 1 84.06 431 GLU A CA 1
ATOM 3387 C C . GLU A 1 431 ? -13.57 32.594 30.641 1 84.06 431 GLU A C 1
ATOM 3389 O O . GLU A 1 431 ? -14.742 32.844 30.344 1 84.06 431 GLU A O 1
ATOM 3394 N N . MET A 1 432 ? -12.703 32.125 29.812 1 88.06 432 MET A N 1
ATOM 3395 C CA . MET A 1 432 ? -13.125 31.719 28.484 1 88.06 432 MET A CA 1
ATOM 3396 C C . MET A 1 432 ? -13.977 30.453 28.531 1 88.06 432 MET A C 1
ATOM 3398 O O . MET A 1 432 ? -13.742 29.578 29.375 1 88.06 432 MET A O 1
ATOM 3402 N N . GLY A 1 433 ? -14.977 30.406 27.719 1 90 433 GLY A N 1
ATOM 3403 C CA . GLY A 1 433 ? -15.859 29.266 27.625 1 90 433 GLY A CA 1
ATOM 3404 C C . GLY A 1 433 ? -15.914 28.641 26.25 1 90 433 GLY A C 1
ATOM 3405 O O . GLY A 1 433 ? -15.156 29.047 25.359 1 90 433 GLY A O 1
ATOM 3406 N N . PRO A 1 434 ? -16.766 27.656 26.062 1 93.06 434 PRO A N 1
ATOM 3407 C CA . PRO A 1 434 ? -16.859 26.922 24.797 1 93.06 434 PRO A CA 1
ATOM 3408 C C . PRO A 1 434 ? -17.156 27.828 23.609 1 93.06 434 PRO A C 1
ATOM 3410 O O . PRO A 1 434 ? -16.625 27.625 22.516 1 93.06 434 PRO A O 1
ATOM 3413 N N . GLN A 1 435 ? -17.969 28.875 23.766 1 93.06 435 GLN A N 1
ATOM 3414 C CA . GLN A 1 435 ? -18.297 29.797 22.688 1 93.06 435 GLN A CA 1
ATOM 3415 C C . GLN A 1 435 ? -17.078 30.578 22.234 1 93.06 435 GLN A C 1
ATOM 3417 O O . GLN A 1 435 ? -16.906 30.844 21.031 1 93.06 435 GLN A O 1
ATOM 3422 N N . ASP A 1 436 ? -16.297 30.922 23.219 1 93.62 436 ASP A N 1
ATOM 3423 C CA . ASP A 1 436 ? -15.078 31.672 22.906 1 93.62 436 ASP A CA 1
ATOM 3424 C C . ASP A 1 436 ? -14.086 30.812 22.125 1 93.62 436 ASP A C 1
ATOM 3426 O O . ASP A 1 436 ? -13.445 31.281 21.203 1 93.62 436 ASP A O 1
ATOM 3430 N N . TYR A 1 437 ? -13.953 29.594 22.625 1 95.94 437 TYR A N 1
ATOM 3431 C CA . TYR A 1 437 ? -13.062 28.672 21.922 1 95.94 437 TYR A CA 1
ATOM 3432 C C . TYR A 1 437 ? -13.508 28.469 20.484 1 95.94 437 TYR A C 1
ATOM 3434 O O . TYR A 1 437 ? -12.695 28.484 19.562 1 95.94 437 TYR A O 1
ATOM 3442 N N . LEU A 1 438 ? -14.789 28.234 20.266 1 96.44 438 LEU A N 1
ATOM 3443 C CA . LEU A 1 438 ? -15.328 28.031 18.922 1 96.44 438 LEU A CA 1
ATOM 3444 C C . LEU A 1 438 ? -15.07 29.25 18.047 1 96.44 438 LEU A C 1
ATOM 3446 O O . LEU A 1 438 ? -14.648 29.109 16.891 1 96.44 438 LEU A O 1
ATOM 3450 N N . LYS A 1 439 ? -15.305 30.453 18.578 1 95.44 439 LYS A N 1
ATOM 3451 C CA . LYS A 1 439 ? -15.055 31.672 17.828 1 95.44 439 LYS A CA 1
ATOM 3452 C C . LYS A 1 439 ? -13.594 31.766 17.406 1 95.44 439 LYS A C 1
ATOM 3454 O O . LYS A 1 439 ? -13.289 32.156 16.281 1 95.44 439 LYS A O 1
ATOM 3459 N N . HIS A 1 440 ? -12.766 31.422 18.344 1 96.44 440 HIS A N 1
ATOM 3460 C CA . HIS A 1 440 ? -11.336 31.484 18.062 1 96.44 440 HIS A CA 1
ATOM 3461 C C . HIS A 1 440 ? -10.961 30.5 16.953 1 96.44 440 HIS A C 1
ATOM 3463 O O . HIS A 1 440 ? -10.242 30.859 16.016 1 96.44 440 HIS A O 1
ATOM 3469 N N . LEU A 1 441 ? -11.406 29.266 17.062 1 97.44 441 LEU A N 1
ATOM 3470 C CA . LEU A 1 441 ? -11.078 28.25 16.078 1 97.44 441 LEU A CA 1
ATOM 3471 C C . LEU A 1 441 ? -11.641 28.609 14.703 1 97.44 441 LEU A C 1
ATOM 3473 O O . LEU A 1 441 ? -10.977 28.438 13.68 1 97.44 441 LEU A O 1
ATOM 3477 N N . VAL A 1 442 ? -12.836 29.141 14.703 1 97.12 442 VAL A N 1
ATOM 3478 C CA . VAL A 1 442 ? -13.438 29.562 13.445 1 97.12 442 VAL A CA 1
ATOM 3479 C C . VAL A 1 442 ? -12.633 30.719 12.836 1 97.12 442 VAL A C 1
ATOM 3481 O O . VAL A 1 442 ? -12.469 30.797 11.617 1 97.12 442 VAL A O 1
ATOM 3484 N N . THR A 1 443 ? -12.148 31.547 13.656 1 96.44 443 THR A N 1
ATOM 3485 C CA . THR A 1 443 ? -11.32 32.656 13.195 1 96.44 443 THR A CA 1
ATOM 3486 C C . THR A 1 443 ? -10.031 32.125 12.562 1 96.44 443 THR A C 1
ATOM 3488 O O . THR A 1 443 ? -9.562 32.688 11.562 1 96.44 443 THR A O 1
ATOM 3491 N N . LEU A 1 444 ? -9.453 31.156 13.18 1 96.06 444 LEU A N 1
ATOM 3492 C CA . LEU A 1 444 ? -8.258 30.547 12.602 1 96.06 444 LEU A CA 1
ATOM 3493 C C . LEU A 1 444 ? -8.555 29.984 11.219 1 96.06 444 LEU A C 1
ATOM 3495 O O . LEU A 1 444 ? -7.789 30.188 10.281 1 96.06 444 LEU A O 1
ATOM 3499 N N . VAL A 1 445 ? -9.664 29.266 11.062 1 95.88 445 VAL A N 1
ATOM 3500 C CA . VAL A 1 445 ? -10.055 28.688 9.781 1 95.88 445 VAL A CA 1
ATOM 3501 C C . VAL A 1 445 ? -10.289 29.797 8.766 1 95.88 445 VAL A C 1
ATOM 3503 O O . VAL A 1 445 ? -9.898 29.672 7.598 1 95.88 445 VAL A O 1
ATOM 3506 N N . TYR A 1 446 ? -10.805 30.875 9.203 1 93.81 446 TYR A N 1
ATOM 3507 C CA . TYR A 1 446 ? -11.109 32 8.344 1 93.81 446 TYR A CA 1
ATOM 3508 C C . TYR A 1 446 ? -9.836 32.719 7.898 1 93.81 446 TYR A C 1
ATOM 3510 O O . TYR A 1 446 ? -9.711 33.094 6.734 1 93.81 446 TYR A O 1
ATOM 3518 N N . SER A 1 447 ? -8.914 32.875 8.789 1 91.62 447 SER A N 1
ATOM 3519 C CA . SER A 1 447 ? -7.801 33.781 8.57 1 91.62 447 SER A CA 1
ATOM 3520 C C . SER A 1 447 ? -6.625 33.094 7.902 1 91.62 447 SER A C 1
ATOM 3522 O O . SER A 1 447 ? -5.824 33.719 7.219 1 91.62 447 SER A O 1
ATOM 3524 N N . LEU A 1 448 ? -6.441 31.844 8.062 1 90.62 448 LEU A N 1
ATOM 3525 C CA . LEU A 1 448 ? -5.281 31.141 7.531 1 90.62 448 LEU A CA 1
ATOM 3526 C C . LEU A 1 448 ? -5.512 30.719 6.082 1 90.62 448 LEU A C 1
ATOM 3528 O O . LEU A 1 448 ? -6.652 30.484 5.676 1 90.62 448 LEU A O 1
ATOM 3532 N N . PRO A 1 449 ? -4.41 30.672 5.344 1 83.88 449 PRO A N 1
ATOM 3533 C CA . PRO A 1 449 ? -4.543 30.406 3.908 1 83.88 449 PRO A CA 1
ATOM 3534 C C . PRO A 1 449 ? -5.219 29.062 3.611 1 83.88 449 PRO A C 1
ATOM 3536 O O . PRO A 1 449 ? -4.875 28.047 4.215 1 83.88 449 PRO A O 1
ATOM 3539 N N . GLY A 1 450 ? -6.207 29.125 2.682 1 80.5 450 GLY A N 1
ATOM 3540 C CA . GLY A 1 450 ? -6.922 27.938 2.258 1 80.5 450 GLY A CA 1
ATOM 3541 C C . GLY A 1 450 ? -8.164 27.656 3.078 1 80.5 450 GLY A C 1
ATOM 3542 O O . GLY A 1 450 ? -9.047 26.906 2.646 1 80.5 450 GLY A O 1
ATOM 3543 N N . GLY A 1 451 ? -8.273 28.281 4.242 1 87 451 GLY A N 1
ATOM 3544 C CA . GLY A 1 451 ? -9.375 28 5.152 1 87 451 GLY A CA 1
ATOM 3545 C C . GLY A 1 451 ? -10.688 28.641 4.723 1 87 451 GLY A C 1
ATOM 3546 O O . GLY A 1 451 ? -11.734 28 4.758 1 87 451 GLY A O 1
ATOM 3547 N N . ARG A 1 452 ? -10.602 29.766 4.234 1 85.31 452 ARG A N 1
ATOM 3548 C CA . ARG A 1 452 ? -11.789 30.547 3.91 1 85.31 452 ARG A CA 1
ATOM 3549 C C . ARG A 1 452 ? -12.562 29.906 2.764 1 85.31 452 ARG A C 1
ATOM 3551 O O . ARG A 1 452 ? -13.797 29.812 2.807 1 85.31 452 ARG A O 1
ATOM 3558 N N . ARG A 1 453 ? -11.859 29.391 1.896 1 82.88 453 ARG A N 1
ATOM 3559 C CA . ARG A 1 453 ? -12.523 28.875 0.705 1 82.88 453 ARG A CA 1
ATOM 3560 C C . ARG A 1 453 ? -12.898 27.406 0.881 1 82.88 453 ARG A C 1
ATOM 3562 O O . ARG A 1 453 ? -13.992 26.984 0.487 1 82.88 453 ARG A O 1
ATOM 3569 N N . ARG A 1 454 ? -12.141 26.719 1.544 1 87.06 454 ARG A N 1
ATOM 3570 C CA . ARG A 1 454 ? -12.305 25.266 1.516 1 87.06 454 ARG A CA 1
ATOM 3571 C C . ARG A 1 454 ? -13.023 24.781 2.764 1 87.06 454 ARG A C 1
ATOM 3573 O O . ARG A 1 454 ? -13.836 23.859 2.693 1 87.06 454 ARG A O 1
ATOM 3580 N N . PHE A 1 455 ? -12.773 25.422 3.914 1 91.62 455 PHE A N 1
ATOM 3581 C CA . PHE A 1 455 ? -13.234 24.781 5.141 1 91.62 455 PHE A CA 1
ATOM 3582 C C . PHE A 1 455 ? -14.289 25.641 5.836 1 91.62 455 PHE A C 1
ATOM 3584 O O . PHE A 1 455 ? -15.164 25.109 6.52 1 91.62 455 PHE A O 1
ATOM 3591 N N . LEU A 1 456 ? -14.234 26.906 5.652 1 92.81 456 LEU A N 1
ATOM 3592 C CA . LEU A 1 456 ? -15.156 27.781 6.359 1 92.81 456 LEU A CA 1
ATOM 3593 C C . LEU A 1 456 ? -16.594 27.5 5.941 1 92.81 456 LEU A C 1
ATOM 3595 O O . LEU A 1 456 ? -17.484 27.375 6.793 1 92.81 456 LEU A O 1
ATOM 3599 N N . PRO A 1 457 ? -16.859 27.375 4.645 1 89.69 457 PRO A N 1
ATOM 3600 C CA . PRO A 1 457 ? -18.25 27.062 4.258 1 89.69 457 PRO A CA 1
ATOM 3601 C C . PRO A 1 457 ? -18.75 25.766 4.863 1 89.69 457 PRO A C 1
ATOM 3603 O O . PRO A 1 457 ? -19.922 25.688 5.277 1 89.69 457 PRO A O 1
ATOM 3606 N N . LEU A 1 458 ? -17.891 24.828 4.926 1 90.38 458 LEU A N 1
ATOM 3607 C CA . LEU A 1 458 ? -18.266 23.547 5.508 1 90.38 458 LEU A CA 1
ATOM 3608 C C . LEU A 1 458 ? -18.531 23.688 7 1 90.38 458 LEU A C 1
ATOM 3610 O O . LEU A 1 458 ? -19.484 23.094 7.516 1 90.38 458 LEU A O 1
ATOM 3614 N N . LEU A 1 459 ? -17.719 24.469 7.633 1 93.56 459 LEU A N 1
ATOM 3615 C CA . LEU A 1 459 ? -17.859 24.688 9.07 1 93.56 459 LEU A CA 1
ATOM 3616 C C . LEU A 1 459 ? -19.156 25.453 9.367 1 93.56 459 LEU A C 1
ATOM 3618 O O . LEU A 1 459 ? -19.875 25.109 10.312 1 93.56 459 LEU A O 1
ATOM 3622 N N . LEU A 1 460 ? -19.453 26.391 8.562 1 91.5 460 LEU A N 1
ATOM 3623 C CA . LEU A 1 460 ? -20.672 27.172 8.75 1 91.5 460 LEU A CA 1
ATOM 3624 C C . LEU A 1 460 ? -21.906 26.312 8.477 1 91.5 460 LEU A C 1
ATOM 3626 O O . LEU A 1 460 ? -22.922 26.453 9.164 1 91.5 460 LEU A O 1
ATOM 3630 N N . THR A 1 461 ? -21.812 25.453 7.492 1 88.56 461 THR A N 1
ATOM 3631 C CA . THR A 1 461 ? -22.906 24.531 7.215 1 88.56 461 THR A CA 1
ATOM 3632 C C . THR A 1 461 ? -23.141 23.594 8.398 1 88.56 461 THR A C 1
ATOM 3634 O O . THR A 1 461 ? -24.281 23.375 8.797 1 88.56 461 THR A O 1
ATOM 3637 N N . LYS A 1 462 ? -22.094 23.156 8.945 1 91.62 462 LYS A N 1
ATOM 3638 C CA . LYS A 1 462 ? -22.188 22.281 10.125 1 91.62 462 LYS A CA 1
ATOM 3639 C C . LYS A 1 462 ? -22.812 23.031 11.297 1 91.62 462 LYS A C 1
ATOM 3641 O O . LYS A 1 462 ? -23.672 22.484 12 1 91.62 462 LYS A O 1
ATOM 3646 N N . LEU A 1 463 ? -22.391 24.188 11.484 1 91.62 463 LEU A N 1
ATOM 3647 C CA . LEU A 1 463 ? -22.938 25.016 12.555 1 91.62 463 LEU A CA 1
ATOM 3648 C C . LEU A 1 463 ? -24.422 25.266 12.352 1 91.62 463 LEU A C 1
ATOM 3650 O O . LEU A 1 463 ? -25.203 25.172 13.305 1 91.62 463 LEU A O 1
ATOM 3654 N N . GLY A 1 464 ? -24.812 25.5 11.172 1 89.25 464 GLY A N 1
ATOM 3655 C CA . GLY A 1 464 ? -26.203 25.734 10.867 1 89.25 464 GLY A CA 1
ATOM 3656 C C . GLY A 1 464 ? -27.094 24.531 11.148 1 89.25 464 GLY A C 1
ATOM 3657 O O . GLY A 1 464 ? -28.234 24.672 11.578 1 89.25 464 GLY A O 1
ATOM 3658 N N . GLN A 1 465 ? -26.516 23.375 10.992 1 88.81 465 GLN A N 1
ATOM 3659 C CA . GLN A 1 465 ? -27.281 22.141 11.141 1 88.81 465 GLN A CA 1
ATOM 3660 C C . GLN A 1 465 ? -27.281 21.656 12.594 1 88.81 465 GLN A C 1
ATOM 3662 O O . GLN A 1 465 ? -28.297 21.156 13.086 1 88.81 465 GLN A O 1
ATOM 3667 N N . THR A 1 466 ? -26.203 21.875 13.266 1 90.75 466 THR A N 1
ATOM 3668 C CA . THR A 1 466 ? -26 21.219 14.555 1 90.75 466 THR A CA 1
ATOM 3669 C C . THR A 1 466 ? -26.172 22.203 15.703 1 90.75 466 THR A C 1
ATOM 3671 O O . THR A 1 466 ? -26.625 21.844 16.781 1 90.75 466 THR A O 1
ATOM 3674 N N . LEU A 1 467 ? -25.75 23.516 15.516 1 91.81 467 LEU A N 1
ATOM 3675 C CA . LEU A 1 467 ? -25.75 24.547 16.547 1 91.81 467 LEU A CA 1
ATOM 3676 C C . LEU A 1 467 ? -26.125 25.906 15.945 1 91.81 467 LEU A C 1
ATOM 3678 O O . LEU A 1 467 ? -25.359 26.859 16.047 1 91.81 467 LEU A O 1
ATOM 3682 N N . PRO A 1 468 ? -27.344 25.938 15.492 1 90.88 468 PRO A N 1
ATOM 3683 C CA . PRO A 1 468 ? -27.781 27.141 14.758 1 90.88 468 PRO A CA 1
ATOM 3684 C C . PRO A 1 468 ? -27.688 28.406 15.602 1 90.88 468 PRO A C 1
ATOM 3686 O O . PRO A 1 468 ? -27.5 29.5 15.062 1 90.88 468 PRO A O 1
ATOM 3689 N N . SER A 1 469 ? -27.797 28.312 16.891 1 89.06 469 SER A N 1
ATOM 3690 C CA . SER A 1 469 ? -27.766 29.469 17.781 1 89.06 469 SER A CA 1
ATOM 3691 C C . SER A 1 469 ? -26.422 30.203 17.688 1 89.06 469 SER A C 1
ATOM 3693 O O . SER A 1 469 ? -26.328 31.375 18.047 1 89.06 469 SER A O 1
ATOM 3695 N N . MET A 1 470 ? -25.422 29.516 17.234 1 91.56 470 MET A N 1
ATOM 3696 C CA . MET A 1 470 ? -24.094 30.094 17.188 1 91.56 470 MET A CA 1
ATOM 3697 C C . MET A 1 470 ? -23.797 30.672 15.812 1 91.56 470 MET A C 1
ATOM 3699 O O . MET A 1 470 ? -22.812 31.406 15.633 1 91.56 470 MET A O 1
ATOM 3703 N N . LEU A 1 471 ? -24.562 30.453 14.836 1 91.56 471 LEU A N 1
ATOM 3704 C CA . LEU A 1 471 ? -24.312 30.891 13.469 1 91.56 471 LEU A CA 1
ATOM 3705 C C . LEU A 1 471 ? -24.234 32.406 13.391 1 91.56 471 LEU A C 1
ATOM 3707 O O . LEU A 1 471 ? -23.328 32.969 12.781 1 91.56 471 LEU A O 1
ATOM 3711 N N . GLN A 1 472 ? -25.234 33.031 13.992 1 89.38 472 GLN A N 1
ATOM 3712 C CA . GLN A 1 472 ? -25.281 34.5 13.93 1 89.38 472 GLN A CA 1
ATOM 3713 C C . GLN A 1 472 ? -24.141 35.125 14.711 1 89.38 472 GLN A C 1
ATOM 3715 O O . GLN A 1 472 ? -23.453 36 14.203 1 89.38 472 GLN A O 1
ATOM 3720 N N . PRO A 1 473 ? -23.922 34.719 15.914 1 90.25 473 PRO A N 1
ATOM 3721 C CA . PRO A 1 473 ? -22.781 35.25 16.656 1 90.25 473 PRO A CA 1
ATOM 3722 C C . PRO A 1 473 ? -21.453 35.062 15.914 1 90.25 473 PRO A C 1
ATOM 3724 O O . PRO A 1 473 ? -20.609 35.969 15.922 1 90.25 473 PRO A O 1
ATOM 3727 N N . ILE A 1 474 ? -21.219 33.969 15.297 1 93.81 474 ILE A N 1
ATOM 3728 C CA . ILE A 1 474 ? -19.984 33.656 14.586 1 93.81 474 ILE A CA 1
ATOM 3729 C C . ILE A 1 474 ? -19.891 34.531 13.328 1 93.81 474 ILE A C 1
ATOM 3731 O O . ILE A 1 474 ? -18.828 35.062 13.008 1 93.81 474 ILE A O 1
ATOM 3735 N N . SER A 1 475 ? -20.969 34.688 12.648 1 91.38 475 SER A N 1
ATOM 3736 C CA . SER A 1 475 ? -21 35.531 11.453 1 91.38 475 SER A CA 1
ATOM 3737 C C . SER A 1 475 ? -20.672 36.969 11.797 1 91.38 475 SER A C 1
ATOM 3739 O O . SER A 1 475 ? -19.938 37.656 11.055 1 91.38 475 SER A O 1
ATOM 3741 N N . ARG A 1 476 ? -21.234 37.406 12.844 1 91.69 476 ARG A N 1
ATOM 3742 C CA . ARG A 1 476 ? -20.938 38.75 13.312 1 91.69 476 ARG A CA 1
ATOM 3743 C C . ARG A 1 476 ? -19.469 38.906 13.719 1 91.69 476 ARG A C 1
ATOM 3745 O O . ARG A 1 476 ? -18.828 39.906 13.422 1 91.69 476 ARG A O 1
ATOM 3752 N N . HIS A 1 477 ? -19.047 37.844 14.383 1 91.5 477 HIS A N 1
ATOM 3753 C CA . HIS A 1 477 ? -17.656 37.844 14.852 1 91.5 477 HIS A CA 1
ATOM 3754 C C . HIS A 1 477 ? -16.688 37.906 13.68 1 91.5 477 HIS A C 1
ATOM 3756 O O . HIS A 1 477 ? -15.641 38.562 13.773 1 91.5 477 HIS A O 1
ATOM 3762 N N . LEU A 1 478 ? -16.984 37.312 12.594 1 92.31 478 LEU A N 1
ATOM 3763 C CA . LEU A 1 478 ? -16.109 37.25 11.43 1 92.31 478 LEU A CA 1
ATOM 3764 C C . LEU A 1 478 ? -16.422 38.406 10.461 1 92.31 478 LEU A C 1
ATOM 3766 O O . LEU A 1 478 ? -15.75 38.531 9.438 1 92.31 478 LEU A O 1
ATOM 3770 N N . ASN A 1 479 ? -17.469 39.281 10.836 1 88.94 479 ASN A N 1
ATOM 3771 C CA . ASN A 1 479 ? -17.922 40.375 9.984 1 88.94 479 ASN A CA 1
ATOM 3772 C C . ASN A 1 479 ? -18.312 39.875 8.594 1 88.94 479 ASN A C 1
ATOM 3774 O O . ASN A 1 479 ? -17.891 40.438 7.59 1 88.94 479 ASN A O 1
ATOM 3778 N N . LEU A 1 480 ? -19 38.719 8.562 1 85.44 480 LEU A N 1
ATOM 3779 C CA . LEU A 1 480 ? -19.5 38.188 7.297 1 85.44 480 LEU A CA 1
ATOM 3780 C C . LEU A 1 480 ? -20.781 38.906 6.891 1 85.44 480 LEU A C 1
ATOM 3782 O O . LEU A 1 480 ? -21.578 39.281 7.746 1 85.44 480 LEU A O 1
ATOM 3786 N N . PRO A 1 481 ? -21.016 39.344 5.645 1 70.38 481 PRO A N 1
ATOM 3787 C CA . PRO A 1 481 ? -22.25 40.031 5.238 1 70.38 481 PRO A CA 1
ATOM 3788 C C . PRO A 1 481 ? -23.5 39.219 5.582 1 70.38 481 PRO A C 1
ATOM 3790 O O . PRO A 1 481 ? -23.469 38 5.555 1 70.38 481 PRO A O 1
ATOM 3793 N N . GLY A 1 482 ? -24.328 39.656 6.414 1 52.88 482 GLY A N 1
ATOM 3794 C CA . GLY A 1 482 ? -25.562 39.031 6.859 1 52.88 482 GLY A CA 1
ATOM 3795 C C . GLY A 1 482 ? -26.297 38.312 5.746 1 52.88 482 GLY A C 1
ATOM 3796 O O . GLY A 1 482 ? -26.406 38.812 4.633 1 52.88 482 GLY A O 1
ATOM 3797 N N . ARG A 1 483 ? -26.312 36.969 5.77 1 47.19 483 ARG A N 1
ATOM 3798 C CA . ARG A 1 483 ? -27.25 36.281 4.891 1 47.19 483 ARG A CA 1
ATOM 3799 C C . ARG A 1 483 ? -28.656 36.844 5.059 1 47.19 483 ARG A C 1
ATOM 3801 O O . ARG A 1 483 ? -29.297 36.625 6.09 1 47.19 483 ARG A O 1
ATOM 3808 N N . SER A 1 484 ? -29.125 38.062 4.676 1 34.53 484 SER A N 1
ATOM 3809 C CA . SER A 1 484 ? -30.562 38.281 4.59 1 34.53 484 SER A CA 1
ATOM 3810 C C . SER A 1 484 ? -31.266 37.094 3.934 1 34.53 484 SER A C 1
ATOM 3812 O O . SER A 1 484 ? -30.656 36.375 3.156 1 34.53 484 SER A O 1
ATOM 3814 N N . GLU A 1 485 ? -32.531 36.625 4.379 1 38.34 485 GLU A N 1
ATOM 3815 C CA . GLU A 1 485 ? -33.406 35.594 3.852 1 38.34 485 GLU A CA 1
ATOM 3816 C C . GLU A 1 485 ? -33.344 35.531 2.328 1 38.34 485 GLU A C 1
ATOM 3818 O O . GLU A 1 485 ? -33.656 34.5 1.728 1 38.34 485 GLU A O 1
ATOM 3823 N N . ASP A 1 486 ? -33.312 36.656 1.534 1 36.94 486 ASP A N 1
ATOM 3824 C CA . ASP A 1 486 ? -33.5 36.719 0.091 1 36.94 486 ASP A CA 1
ATOM 3825 C C . ASP A 1 486 ? -32.281 36.219 -0.665 1 36.94 486 ASP A C 1
ATOM 3827 O O . ASP A 1 486 ? -32.344 35.969 -1.868 1 36.94 486 ASP A O 1
ATOM 3831 N N . THR A 1 487 ? -31.047 36.438 -0.291 1 36.84 487 THR A N 1
ATOM 3832 C CA . THR A 1 487 ? -29.906 36.125 -1.143 1 36.84 487 THR A CA 1
ATOM 3833 C C . THR A 1 487 ? -29.5 34.656 -0.979 1 36.84 487 THR A C 1
ATOM 3835 O O . THR A 1 487 ? -28.438 34.25 -1.47 1 36.84 487 THR A O 1
ATOM 3838 N N . MET A 1 488 ? -30.047 33.906 -0.274 1 37.41 488 MET A N 1
ATOM 3839 C CA . MET A 1 488 ? -29.781 32.469 -0.27 1 37.41 488 MET A CA 1
ATOM 3840 C C . MET A 1 488 ? -29.906 31.875 -1.674 1 37.41 488 MET A C 1
ATOM 3842 O O . MET A 1 488 ? -29.578 30.719 -1.9 1 37.41 488 MET A O 1
ATOM 3846 N N . GLU A 1 489 ? -30.594 32.562 -2.598 1 36.72 489 GLU A N 1
ATOM 3847 C CA . GLU A 1 489 ? -30.844 32.031 -3.936 1 36.72 489 GLU A CA 1
ATOM 3848 C C . GLU A 1 489 ? -29.594 32.094 -4.801 1 36.72 489 GLU A C 1
ATOM 3850 O O . GLU A 1 489 ? -29.406 31.266 -5.691 1 36.72 489 GLU A O 1
ATOM 3855 N N . GLU A 1 490 ? -28.812 33.156 -4.781 1 36.97 490 GLU A N 1
ATOM 3856 C CA . GLU A 1 490 ? -27.734 33.281 -5.766 1 36.97 490 GLU A CA 1
ATOM 3857 C C . GLU A 1 490 ? -26.562 32.375 -5.418 1 36.97 490 GLU A C 1
ATOM 3859 O O . GLU A 1 490 ? -25.781 32 -6.293 1 36.97 490 GLU A O 1
ATOM 3864 N N . GLU A 1 491 ? -26.156 32.156 -4.273 1 37.97 491 GLU A N 1
ATOM 3865 C CA . GLU A 1 491 ? -25 31.344 -3.932 1 37.97 491 GLU A CA 1
ATOM 3866 C C . GLU A 1 491 ? -25.297 29.859 -4.148 1 37.97 491 GLU A C 1
ATOM 3868 O O . GLU A 1 491 ? -24.469 29 -3.814 1 37.97 491 GLU A O 1
ATOM 3873 N N . GLU A 1 492 ? -26.406 29.516 -4.582 1 36.41 492 GLU A N 1
ATOM 3874 C CA . GLU A 1 492 ? -26.672 28.141 -5.02 1 36.41 492 GLU A CA 1
ATOM 3875 C C . GLU A 1 492 ? -25.734 27.734 -6.156 1 36.41 492 GLU A C 1
ATOM 3877 O O . GLU A 1 492 ? -25.531 26.547 -6.391 1 36.41 492 GLU A O 1
ATOM 3882 N N . LYS A 1 493 ? -25.328 28.703 -6.91 1 39.81 493 LYS A N 1
ATOM 3883 C CA . LYS A 1 493 ? -24.5 28.312 -8.055 1 39.81 493 LYS A CA 1
ATOM 3884 C C . LYS A 1 493 ? -23.094 27.938 -7.609 1 39.81 493 LYS A C 1
ATOM 3886 O O . LYS A 1 493 ? -22.422 27.156 -8.281 1 39.81 493 LYS A O 1
ATOM 3891 N N . ASP A 1 494 ? -22.5 28.672 -6.781 1 34.81 494 ASP A N 1
ATOM 3892 C CA . ASP A 1 494 ? -21.203 28.234 -6.277 1 34.81 494 ASP A CA 1
ATOM 3893 C C . ASP A 1 494 ? -21.328 26.938 -5.465 1 34.81 494 ASP A C 1
ATOM 3895 O O . ASP A 1 494 ? -20.344 26.422 -4.953 1 34.81 494 ASP A O 1
ATOM 3899 N N . GLU A 1 495 ? -22.375 26.484 -5.094 1 36.75 495 GLU A N 1
ATOM 3900 C CA . GLU A 1 495 ? -22.719 25.188 -4.5 1 36.75 495 GLU A CA 1
ATOM 3901 C C . GLU A 1 495 ? -22.266 24.031 -5.375 1 36.75 495 GLU A C 1
ATOM 3903 O O . GLU A 1 495 ? -22.109 22.906 -4.898 1 36.75 495 GLU A O 1
ATOM 3908 N N . THR A 1 496 ? -22.172 24.266 -6.641 1 39.28 496 THR A N 1
ATOM 3909 C CA . THR A 1 496 ? -21.688 23.188 -7.488 1 39.28 496 THR A CA 1
ATOM 3910 C C . THR A 1 496 ? -20.234 22.859 -7.176 1 39.28 496 THR A C 1
ATOM 3912 O O . THR A 1 496 ? -19.828 21.703 -7.211 1 39.28 496 THR A O 1
ATOM 3915 N N . VAL A 1 497 ? -19.422 23.906 -7.027 1 37.97 497 VAL A N 1
ATOM 3916 C CA . VAL A 1 497 ? -18.031 23.656 -6.672 1 37.97 497 VAL A CA 1
ATOM 3917 C C . VAL A 1 497 ? -17.969 23.078 -5.262 1 37.97 497 VAL A C 1
ATOM 3919 O O . VAL A 1 497 ? -17.188 22.156 -5 1 37.97 497 VAL A O 1
ATOM 3922 N N . LEU A 1 498 ? -18.797 23.562 -4.344 1 37.72 498 LEU A N 1
ATOM 3923 C CA . LEU A 1 498 ? -18.891 23.016 -2.996 1 37.72 498 LEU A CA 1
ATOM 3924 C C . LEU A 1 498 ? -19.406 21.578 -3.023 1 37.72 498 LEU A C 1
ATOM 3926 O O . LEU A 1 498 ? -18.953 20.734 -2.234 1 37.72 498 LEU A O 1
ATOM 3930 N N . THR A 1 499 ? -20.25 21.281 -3.918 1 39.16 499 THR A N 1
ATOM 3931 C CA . THR A 1 499 ? -20.75 19.906 -4.023 1 39.16 499 THR A CA 1
ATOM 3932 C C . THR A 1 499 ? -19.625 18.953 -4.398 1 39.16 499 THR A C 1
ATOM 3934 O O . THR A 1 499 ? -19.594 17.812 -3.914 1 39.16 499 THR A O 1
ATOM 3937 N N . GLU A 1 500 ? -18.812 19.422 -5.25 1 40.53 500 GLU A N 1
ATOM 3938 C CA . GLU A 1 500 ? -17.719 18.516 -5.621 1 40.53 500 GLU A CA 1
ATOM 3939 C C . GLU A 1 500 ? -16.734 18.328 -4.465 1 40.53 500 GLU A C 1
ATOM 3941 O O . GLU A 1 500 ? -16.25 17.219 -4.23 1 40.53 500 GLU A O 1
ATOM 3946 N N . TYR A 1 501 ? -16.359 19.484 -3.82 1 40.09 501 TYR A N 1
ATOM 3947 C CA . TYR A 1 501 ? -15.508 19.375 -2.645 1 40.09 501 TYR A CA 1
ATOM 3948 C C . TYR A 1 501 ? -16.203 18.609 -1.526 1 40.09 501 TYR A C 1
ATOM 3950 O O . TYR A 1 501 ? -15.578 17.844 -0.8 1 40.09 501 TYR A O 1
ATOM 3958 N N . VAL A 1 502 ? -17.531 18.938 -1.363 1 38.62 502 VAL A N 1
ATOM 3959 C CA . VAL A 1 502 ? -18.328 18.25 -0.36 1 38.62 502 VAL A CA 1
ATOM 3960 C C . VAL A 1 502 ? -18.422 16.766 -0.689 1 38.62 502 VAL A C 1
ATOM 3962 O O . VAL A 1 502 ? -18.438 15.922 0.212 1 38.62 502 VAL A O 1
ATOM 3965 N N . ARG A 1 503 ? -18.422 16.531 -1.868 1 41.12 503 ARG A N 1
ATOM 3966 C CA . ARG A 1 503 ? -18.531 15.125 -2.254 1 41.12 503 ARG A CA 1
ATOM 3967 C C . ARG A 1 503 ? -17.359 14.32 -1.715 1 41.12 503 ARG A C 1
ATOM 3969 O O . ARG A 1 503 ? -17.531 13.164 -1.309 1 41.12 503 ARG A O 1
ATOM 3976 N N . ASP A 1 504 ? -16.297 14.953 -1.88 1 41.47 504 ASP A N 1
ATOM 3977 C CA . ASP A 1 504 ? -15.125 14.188 -1.456 1 41.47 504 ASP A CA 1
ATOM 3978 C C . ASP A 1 504 ? -14.969 14.219 0.063 1 41.47 504 ASP A C 1
ATOM 3980 O O . ASP A 1 504 ? -14.109 13.531 0.619 1 41.47 504 ASP A O 1
ATOM 3984 N N . PHE A 1 505 ? -15.547 15.289 0.655 1 39.91 505 PHE A N 1
ATOM 3985 C CA . PHE A 1 505 ? -15.555 15.312 2.113 1 39.91 505 PHE A CA 1
ATOM 3986 C C . PHE A 1 505 ? -16.703 14.484 2.664 1 39.91 505 PHE A C 1
ATOM 3988 O O . PHE A 1 505 ? -17.875 14.789 2.418 1 39.91 505 PHE A O 1
ATOM 3995 N N . ASN A 1 506 ? -16.609 13.242 2.668 1 36.88 506 ASN A N 1
ATOM 3996 C CA . ASN A 1 506 ? -17.641 12.461 3.324 1 36.88 506 ASN A CA 1
ATOM 3997 C C . ASN A 1 506 ? -18.078 13.094 4.648 1 36.88 506 ASN A C 1
ATOM 3999 O O . ASN A 1 506 ? -17.484 12.82 5.691 1 36.88 506 ASN A O 1
ATOM 4003 N N . TRP A 1 507 ? -18.828 14.109 4.566 1 36.31 507 TRP A N 1
ATOM 4004 C CA . TRP A 1 507 ? -19.406 14.812 5.715 1 36.31 507 TRP A CA 1
ATOM 4005 C C . TRP A 1 507 ? -20.016 13.828 6.703 1 36.31 507 TRP A C 1
ATOM 4007 O O . TRP A 1 507 ? -19.906 14 7.918 1 36.31 507 TRP A O 1
ATOM 4017 N N . ALA A 1 508 ? -20.875 13.062 6.094 1 34.59 508 ALA A N 1
ATOM 4018 C CA . ALA A 1 508 ? -21.672 12.164 6.934 1 34.59 508 ALA A CA 1
ATOM 4019 C C . ALA A 1 508 ? -20.766 11.352 7.855 1 34.59 508 ALA A C 1
ATOM 4021 O O . ALA A 1 508 ? -21.109 11.086 9.008 1 34.59 508 ALA A O 1
ATOM 4022 N N . GLU A 1 509 ? -19.641 10.969 7.281 1 35.06 509 GLU A N 1
ATOM 4023 C CA . GLU A 1 509 ? -18.797 10.117 8.102 1 35.06 509 GLU A CA 1
ATOM 4024 C C . GLU A 1 509 ? -18 10.93 9.109 1 35.06 509 GLU A C 1
ATOM 4026 O O . GLU A 1 509 ? -17.641 10.43 10.18 1 35.06 509 GLU A O 1
ATOM 4031 N N . MET A 1 510 ? -17.656 12.102 8.812 1 34.44 510 MET A N 1
ATOM 4032 C CA . MET A 1 510 ? -16.922 12.875 9.812 1 34.44 510 MET A CA 1
ATOM 4033 C C . MET A 1 510 ? -17.781 13.141 11.039 1 34.44 510 MET A C 1
ATOM 4035 O O . MET A 1 510 ? -17.297 13.133 12.164 1 34.44 510 MET A O 1
ATOM 4039 N N . SER A 1 511 ? -19 13.727 10.867 1 34.56 511 SER A N 1
ATOM 4040 C CA . SER A 1 511 ? -19.844 14.047 12.008 1 34.56 511 SER A CA 1
ATOM 4041 C C . SER A 1 511 ? -20.578 12.812 12.516 1 34.56 511 SER A C 1
ATOM 4043 O O . SER A 1 511 ? -21.688 12.922 13.047 1 34.56 511 SER A O 1
ATOM 4045 N N . ARG A 1 512 ? -20.219 11.75 12.227 1 32 512 ARG A N 1
ATOM 4046 C CA . ARG A 1 512 ? -21.016 10.633 12.734 1 32 512 ARG A CA 1
ATOM 4047 C C . ARG A 1 512 ? -21.188 10.734 14.25 1 32 512 ARG A C 1
ATOM 4049 O O . ARG A 1 512 ? -21.641 9.789 14.891 1 32 512 ARG A O 1
ATOM 4056 N N . ILE A 1 513 ? -20.625 11.656 14.812 1 31.89 513 ILE A N 1
ATOM 4057 C CA . ILE A 1 513 ? -20.891 11.703 16.25 1 31.89 513 ILE A CA 1
ATOM 4058 C C . ILE A 1 513 ? -22.391 11.812 16.484 1 31.89 513 ILE A C 1
ATOM 4060 O O . ILE A 1 513 ? -22.938 11.18 17.406 1 31.89 513 ILE A O 1
ATOM 4064 N N . GLY A 1 514 ? -23.141 12.633 15.773 1 30.59 514 GLY A N 1
ATOM 4065 C CA . GLY A 1 514 ? -24.547 12.82 16.109 1 30.59 514 GLY A CA 1
ATOM 4066 C C . GLY A 1 514 ? -25.375 11.555 15.945 1 30.59 514 GLY A C 1
ATOM 4067 O O . GLY A 1 514 ? -26.375 11.383 16.625 1 30.59 514 GLY A O 1
ATOM 4068 N N . ALA A 1 515 ? -25.188 10.859 14.906 1 31.34 515 ALA A N 1
ATOM 4069 C CA . ALA A 1 515 ? -26.141 9.773 14.695 1 31.34 515 ALA A CA 1
ATOM 4070 C C . ALA A 1 515 ? -25.938 8.664 15.719 1 31.34 515 ALA A C 1
ATOM 4072 O O . ALA A 1 515 ? -26.875 7.914 16.031 1 31.34 515 ALA A O 1
ATOM 4073 N N . LYS A 1 516 ? -24.672 8.469 15.938 1 32.19 516 LYS A N 1
ATOM 4074 C CA . LYS A 1 516 ? -24.531 7.359 16.875 1 32.19 516 LYS A CA 1
ATOM 4075 C C . LYS A 1 516 ? -24.578 7.84 18.312 1 32.19 516 LYS A C 1
ATOM 4077 O O . LYS A 1 516 ? -24.281 7.078 19.25 1 32.19 516 LYS A O 1
ATOM 4082 N N . THR A 1 517 ? -24.453 9.148 18.547 1 27.17 517 THR A N 1
ATOM 4083 C CA . THR A 1 517 ? -24.578 9.539 19.938 1 27.17 517 THR A CA 1
ATOM 4084 C C . THR A 1 517 ? -25.938 9.109 20.5 1 27.17 517 THR A C 1
ATOM 4086 O O . THR A 1 517 ? -26.984 9.492 19.969 1 27.17 517 THR A O 1
ATOM 4089 N N . PRO A 1 518 ? -25.969 8.164 21.25 1 31.06 518 PRO A N 1
ATOM 4090 C CA . PRO A 1 518 ? -27.234 7.926 21.938 1 31.06 518 PRO A CA 1
ATOM 4091 C C . PRO A 1 518 ? -27.859 9.203 22.484 1 31.06 518 PRO A C 1
ATOM 4093 O O . PRO A 1 518 ? -27.156 10.18 22.734 1 31.06 518 PRO A O 1
ATOM 4096 N N . GLU A 1 519 ? -29.109 9.43 22.281 1 29.38 519 GLU A N 1
ATOM 4097 C CA . GLU A 1 519 ? -29.922 10.469 22.922 1 29.38 519 GLU A CA 1
ATOM 4098 C C . GLU A 1 519 ? -29.484 10.703 24.359 1 29.38 519 GLU A C 1
ATOM 4100 O O . GLU A 1 519 ? -29.703 9.852 25.219 1 29.38 519 GLU A O 1
ATOM 4105 N N . VAL A 1 520 ? -28.422 11.203 24.625 1 32.31 520 VAL A N 1
ATOM 4106 C CA . VAL A 1 520 ? -27.984 11.602 25.953 1 32.31 520 VAL A CA 1
ATOM 4107 C C . VAL A 1 520 ? -28.875 12.711 26.484 1 32.31 520 VAL A C 1
ATOM 4109 O O . VAL A 1 520 ? -28.656 13.891 26.203 1 32.31 520 VAL A O 1
ATOM 4112 N N . ASP A 1 521 ? -30.094 12.844 26.422 1 30.34 521 ASP A N 1
ATOM 4113 C CA . ASP A 1 521 ? -30.953 13.859 27.031 1 30.34 521 ASP A CA 1
ATOM 4114 C C . ASP A 1 521 ? -30.562 14.078 28.5 1 30.34 521 ASP A C 1
ATOM 4116 O O . ASP A 1 521 ? -30.5 15.219 28.969 1 30.34 521 ASP A O 1
ATOM 4120 N N . GLU A 1 522 ? -30.547 13.016 29.328 1 32.28 522 GLU A N 1
ATOM 4121 C CA . GLU A 1 522 ? -30.594 13.242 30.766 1 32.28 522 GLU A CA 1
ATOM 4122 C C . GLU A 1 522 ? -29.25 13.703 31.297 1 32.28 522 GLU A C 1
ATOM 4124 O O . GLU A 1 522 ? -29.172 14.289 32.375 1 32.28 522 GLU A O 1
ATOM 4129 N N . ALA A 1 523 ? -28.172 13.328 30.688 1 32.12 523 ALA A N 1
ATOM 4130 C CA . ALA A 1 523 ? -26.922 13.469 31.422 1 32.12 523 ALA A CA 1
ATOM 4131 C C . ALA A 1 523 ? -26.422 14.906 31.375 1 32.12 523 ALA A C 1
ATOM 4133 O O . ALA A 1 523 ? -25.469 15.266 32.094 1 32.12 523 ALA A O 1
ATOM 4134 N N . PHE A 1 524 ? -26.625 15.656 30.406 1 32.28 524 PHE A N 1
ATOM 4135 C CA . PHE A 1 524 ? -26.047 17 30.375 1 32.28 524 PHE A CA 1
ATOM 4136 C C . PHE A 1 524 ? -26.891 17.953 31.234 1 32.28 524 PHE A C 1
ATOM 4138 O O . PHE A 1 524 ? -26.672 19.156 31.203 1 32.28 524 PHE A O 1
ATOM 4145 N N . ARG A 1 525 ? -28.047 17.562 31.844 1 28.8 525 ARG A N 1
ATOM 4146 C CA . ARG A 1 525 ? -28.812 18.406 32.75 1 28.8 525 ARG A CA 1
ATOM 4147 C C . ARG A 1 525 ? -28.047 18.688 34.031 1 28.8 525 ARG A C 1
ATOM 4149 O O . ARG A 1 525 ? -28.594 19.203 35 1 28.8 525 ARG A O 1
ATOM 4156 N N . LEU A 1 526 ? -26.734 18.453 34.188 1 23.89 526 LEU A N 1
ATOM 4157 C CA . LEU A 1 526 ? -26.344 19 35.469 1 23.89 526 LEU A CA 1
ATOM 4158 C C . LEU A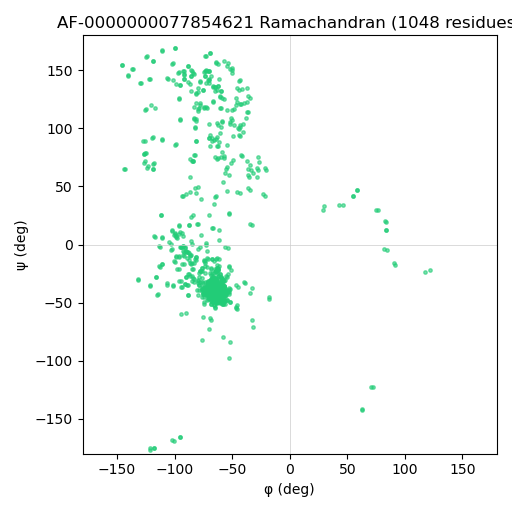 1 526 ? -26.281 20.531 35.438 1 23.89 526 LEU A C 1
ATOM 4160 O O . LEU A 1 526 ? -25.812 21.094 34.438 1 23.89 526 LEU A O 1
ATOM 4164 N N . MET B 1 1 ? -64.125 -11.711 -10.492 1 24.66 1 MET B N 1
ATOM 4165 C CA . MET B 1 1 ? -64.312 -10.555 -9.617 1 24.66 1 MET B CA 1
ATOM 4166 C C . MET B 1 1 ? -63.125 -9.594 -9.75 1 24.66 1 MET B C 1
ATOM 4168 O O . MET B 1 1 ? -61.969 -10.016 -9.82 1 24.66 1 MET B O 1
ATOM 4172 N N . PRO B 1 2 ? -63.312 -8.258 -10.219 1 27.77 2 PRO B N 1
ATOM 4173 C CA . PRO B 1 2 ? -62.344 -7.289 -10.727 1 27.77 2 PRO B CA 1
ATOM 4174 C C . PRO B 1 2 ? -61.375 -6.816 -9.664 1 27.77 2 PRO B C 1
ATOM 4176 O O . PRO B 1 2 ? -61.781 -6.48 -8.547 1 27.77 2 PRO B O 1
ATOM 4179 N N . ARG B 1 3 ? -60.25 -7.473 -9.523 1 31.91 3 ARG B N 1
ATOM 4180 C CA . ARG B 1 3 ? -59.219 -7.332 -8.516 1 31.91 3 ARG B CA 1
ATOM 4181 C C . ARG B 1 3 ? -58.812 -5.867 -8.344 1 31.91 3 ARG B C 1
ATOM 4183 O O . ARG B 1 3 ? -58.438 -5.199 -9.312 1 31.91 3 ARG B O 1
ATOM 4190 N N . GLU B 1 4 ? -59.469 -5.152 -7.352 1 29.97 4 GLU B N 1
ATOM 4191 C CA . GLU B 1 4 ? -59.312 -3.766 -6.914 1 29.97 4 GLU B CA 1
ATOM 4192 C C . GLU B 1 4 ? -57.844 -3.383 -6.766 1 29.97 4 GLU B C 1
ATOM 4194 O O . GLU B 1 4 ? -57.094 -4.035 -6.027 1 29.97 4 GLU B O 1
ATOM 4199 N N . THR B 1 5 ? -57.25 -2.693 -7.711 1 33.97 5 THR B N 1
ATOM 4200 C CA . THR B 1 5 ? -55.906 -2.281 -8.109 1 33.97 5 THR B CA 1
ATOM 4201 C C . THR B 1 5 ? -55.281 -1.376 -7.051 1 33.97 5 THR B C 1
ATOM 4203 O O . THR B 1 5 ? -54.062 -1.32 -6.918 1 33.97 5 THR B O 1
ATOM 4206 N N . ILE B 1 6 ? -56.031 -0.513 -6.328 1 39.28 6 ILE B N 1
ATOM 4207 C CA . ILE B 1 6 ? -55.344 0.77 -6.227 1 39.28 6 ILE B CA 1
ATOM 4208 C C . ILE B 1 6 ? -54.312 0.721 -5.094 1 39.28 6 ILE B C 1
ATOM 4210 O O . ILE B 1 6 ? -54.688 0.77 -3.918 1 39.28 6 ILE B O 1
ATOM 4214 N N . LYS B 1 7 ? -53.406 -0.165 -4.824 1 48.19 7 LYS B N 1
ATOM 4215 C CA . LYS B 1 7 ? -52.594 -0.246 -3.6 1 48.19 7 LYS B CA 1
ATOM 4216 C C . LYS B 1 7 ? -51.719 0.976 -3.447 1 48.19 7 LYS B C 1
ATOM 4218 O O . LYS B 1 7 ? -50.844 1.218 -4.285 1 48.19 7 LYS B O 1
ATOM 4223 N N . GLN B 1 8 ? -52.156 2.172 -2.863 1 49.75 8 GLN B N 1
ATOM 4224 C CA . GLN B 1 8 ? -51.406 3.414 -2.691 1 49.75 8 GLN B CA 1
ATOM 4225 C C . GLN B 1 8 ? -50.25 3.229 -1.712 1 49.75 8 GLN B C 1
ATOM 4227 O O . GLN B 1 8 ? -50.438 2.609 -0.659 1 49.75 8 GLN B O 1
ATOM 4232 N N . ALA B 1 9 ? -49.062 3.461 -1.982 1 60 9 ALA B N 1
ATOM 4233 C CA . ALA B 1 9 ? -47.844 3.359 -1.203 1 60 9 ALA B CA 1
ATOM 4234 C C . ALA B 1 9 ? -47.812 4.406 -0.091 1 60 9 ALA B C 1
ATOM 4236 O O . ALA B 1 9 ? -48.469 5.441 -0.186 1 60 9 ALA B O 1
ATOM 4237 N N . CYS B 1 10 ? -47.281 4.191 1.101 1 60.06 10 CYS B N 1
ATOM 4238 C CA . CYS B 1 10 ? -47.25 5.094 2.248 1 60.06 10 CYS B CA 1
ATOM 4239 C C . CYS B 1 10 ? -46.469 6.363 1.909 1 60.06 10 CYS B C 1
ATOM 4241 O O . CYS B 1 10 ? -45.719 6.402 0.927 1 60.06 10 CYS B O 1
ATOM 4243 N N . ASP B 1 11 ? -46.531 7.535 2.404 1 62.22 11 ASP B N 1
ATOM 4244 C CA . ASP B 1 11 ? -45.938 8.844 2.125 1 62.22 11 ASP B CA 1
ATOM 4245 C C . ASP B 1 11 ? -44.406 8.758 2.043 1 62.22 11 ASP B C 1
ATOM 4247 O O . ASP B 1 11 ? -43.781 9.414 1.205 1 62.22 11 ASP B O 1
ATOM 4251 N N . ALA B 1 12 ? -43.719 7.965 2.889 1 58.78 12 ALA B N 1
ATOM 4252 C CA . ALA B 1 12 ? -42.25 7.84 2.877 1 58.78 12 ALA B CA 1
ATOM 4253 C C . ALA B 1 12 ? -41.781 7.012 1.684 1 58.78 12 ALA B C 1
ATOM 4255 O O . ALA B 1 12 ? -40.812 7.371 1.02 1 58.78 12 ALA B O 1
ATOM 4256 N N . CYS B 1 13 ? -42.344 5.906 1.479 1 60.03 13 CYS B N 1
ATOM 4257 C CA . CYS B 1 13 ? -42 5.043 0.36 1 60.03 13 CYS B CA 1
ATOM 4258 C C . CYS B 1 13 ? -42.406 5.676 -0.967 1 60.03 13 CYS B C 1
ATOM 4260 O O . CYS B 1 13 ? -41.781 5.395 -2.004 1 60.03 13 CYS B O 1
ATOM 4262 N N . ARG B 1 14 ? -43.375 6.492 -1.073 1 65.94 14 ARG B N 1
ATOM 4263 C CA . ARG B 1 14 ? -43.75 7.238 -2.275 1 65.94 14 ARG B CA 1
ATOM 4264 C C . ARG B 1 14 ? -42.594 8.117 -2.744 1 65.94 14 ARG B C 1
ATOM 4266 O O . ARG B 1 14 ? -42.312 8.203 -3.941 1 65.94 14 ARG B O 1
ATOM 4273 N N . ARG B 1 15 ? -41.906 8.664 -1.79 1 58.69 15 ARG B N 1
ATOM 4274 C CA . ARG B 1 15 ? -40.781 9.508 -2.123 1 58.69 15 ARG B CA 1
ATOM 4275 C C . ARG B 1 15 ? -39.594 8.664 -2.621 1 58.69 15 ARG B C 1
ATOM 4277 O O . ARG B 1 15 ? -38.844 9.109 -3.484 1 58.69 15 ARG B O 1
ATOM 4284 N N . ARG B 1 16 ? -39.375 7.363 -2.131 1 55.69 16 ARG B N 1
ATOM 4285 C CA . ARG B 1 16 ? -38.281 6.461 -2.48 1 55.69 16 ARG B CA 1
ATOM 4286 C C . ARG B 1 16 ? -38.688 5.539 -3.629 1 55.69 16 ARG B C 1
ATOM 4288 O O . ARG B 1 16 ? -37.906 4.707 -4.066 1 55.69 16 ARG B O 1
ATOM 4295 N N . LYS B 1 17 ? -39.781 5.758 -4.273 1 58.28 17 LYS B N 1
ATOM 4296 C CA . LYS B 1 17 ? -40.406 4.98 -5.355 1 58.28 17 LYS B CA 1
ATOM 4297 C C . LYS B 1 17 ? -40.344 3.484 -5.059 1 58.28 17 LYS B C 1
ATOM 4299 O O . LYS B 1 17 ? -40 2.684 -5.934 1 58.28 17 LYS B O 1
ATOM 4304 N N . VAL B 1 18 ? -40.438 3.107 -3.734 1 62.03 18 VAL B N 1
ATOM 4305 C CA . VAL B 1 18 ? -40.531 1.701 -3.359 1 62.03 18 VAL B CA 1
ATOM 4306 C C . VAL B 1 18 ? -42 1.346 -3.092 1 62.03 18 VAL B C 1
ATOM 4308 O O . VAL B 1 18 ? -42.781 2.188 -2.631 1 62.03 18 VAL B O 1
ATOM 4311 N N . LYS B 1 19 ? -42.438 0.22 -3.535 1 61.97 19 LYS B N 1
ATOM 4312 C CA . LYS B 1 19 ? -43.75 -0.332 -3.348 1 61.97 19 LYS B CA 1
ATOM 4313 C C . LYS B 1 19 ? -44.031 -0.669 -1.881 1 61.97 19 LYS B C 1
ATOM 4315 O O . LYS B 1 19 ? -43.25 -1.421 -1.271 1 61.97 19 LYS B O 1
ATOM 4320 N N . CYS B 1 20 ? -44.562 0.19 -1.027 1 59.53 20 CYS B N 1
ATOM 4321 C CA . CYS B 1 20 ? -44.938 0.004 0.371 1 59.53 20 CYS B CA 1
ATOM 4322 C C . CYS B 1 20 ? -46.438 0.189 0.567 1 59.53 20 CYS B C 1
ATOM 4324 O O . CYS B 1 20 ? -47.062 1.014 -0.106 1 59.53 20 CYS B O 1
ATOM 4326 N N . THR B 1 21 ? -47.281 -0.808 1.02 1 63.31 21 THR B N 1
ATOM 4327 C CA . THR B 1 21 ? -48.688 -0.656 1.32 1 63.31 21 THR B CA 1
ATOM 4328 C C . THR B 1 21 ? -48.938 -0.641 2.828 1 63.31 21 THR B C 1
ATOM 4330 O O . THR B 1 21 ? -48.094 -1.138 3.596 1 63.31 21 THR B O 1
ATOM 4333 N N . THR B 1 22 ? -49.906 0.198 3.346 1 57.97 22 THR B N 1
ATOM 4334 C CA . THR B 1 22 ? -50.312 0.227 4.75 1 57.97 22 THR B CA 1
ATOM 4335 C C . THR B 1 22 ? -50.5 -1.188 5.285 1 57.97 22 THR B C 1
ATOM 4337 O O . THR B 1 22 ? -50.281 -1.445 6.473 1 57.97 22 THR B O 1
ATOM 4340 N N . GLN B 1 23 ? -51.031 -2.164 4.484 1 63.84 23 GLN B N 1
ATOM 4341 C CA . GLN B 1 23 ? -51.281 -3.529 4.922 1 63.84 23 GLN B CA 1
ATOM 4342 C C . GLN B 1 23 ? -50.031 -4.395 4.832 1 63.84 23 GLN B C 1
ATOM 4344 O O . GLN B 1 23 ? -49.938 -5.41 5.52 1 63.84 23 GLN B O 1
ATOM 4349 N N . ARG B 1 24 ? -49.094 -4.09 3.777 1 58.62 24 ARG B N 1
ATOM 4350 C CA . ARG B 1 24 ? -47.844 -4.801 3.621 1 58.62 24 ARG B CA 1
ATOM 4351 C C . ARG B 1 24 ? -46.656 -3.822 3.561 1 58.62 24 ARG B C 1
ATOM 4353 O O . ARG B 1 24 ? -46.25 -3.422 2.477 1 58.62 24 ARG B O 1
ATOM 4360 N N . PRO B 1 25 ? -46.188 -3.279 4.66 1 56.72 25 PRO B N 1
ATOM 4361 C CA . PRO B 1 25 ? -45.094 -2.316 4.734 1 56.72 25 PRO B CA 1
ATOM 4362 C C . PRO B 1 25 ? -43.781 -2.857 4.141 1 56.72 25 PRO B C 1
ATOM 4364 O O . PRO B 1 25 ? -43.562 -4.066 4.164 1 56.72 25 PRO B O 1
ATOM 4367 N N . CYS B 1 26 ? -43.094 -2.16 3.162 1 59.69 26 CYS B N 1
ATOM 4368 C CA . CYS B 1 26 ? -41.844 -2.611 2.592 1 59.69 26 CYS B CA 1
ATOM 4369 C C . CYS B 1 26 ? -40.812 -2.875 3.686 1 59.69 26 CYS B C 1
ATOM 4371 O O . CYS B 1 26 ? -40.969 -2.428 4.82 1 59.69 26 CYS B O 1
ATOM 4373 N N . GLU B 1 27 ? -39.75 -3.807 3.486 1 64.44 27 GLU B N 1
ATOM 4374 C CA . GLU B 1 27 ? -38.781 -4.27 4.469 1 64.44 27 GLU B CA 1
ATOM 4375 C C . GLU B 1 27 ? -38.094 -3.094 5.152 1 64.44 27 GLU B C 1
ATOM 4377 O O . GLU B 1 27 ? -37.906 -3.098 6.371 1 64.44 27 GLU B O 1
ATOM 4382 N N . PRO B 1 28 ? -37.75 -2.072 4.441 1 58.84 28 PRO B N 1
ATOM 4383 C CA . PRO B 1 28 ? -37.094 -0.976 5.164 1 58.84 28 PRO B CA 1
ATOM 4384 C C . PRO B 1 28 ? -38.062 -0.269 6.133 1 58.84 28 PRO B C 1
ATOM 4386 O O . PRO B 1 28 ? -37.656 0.119 7.227 1 58.84 28 PRO B O 1
ATOM 4389 N N . CYS B 1 29 ? -39.219 -0.123 5.715 1 58.66 29 CYS B N 1
ATOM 4390 C CA . CYS B 1 29 ? -40.156 0.498 6.637 1 58.66 29 CYS B CA 1
ATOM 4391 C C . CYS B 1 29 ? -40.406 -0.4 7.844 1 58.66 29 CYS B C 1
ATOM 4393 O O . CYS B 1 29 ? -40.5 0.082 8.977 1 58.66 29 CYS B O 1
ATOM 4395 N N . GLN B 1 30 ? -40.531 -1.744 7.605 1 63.41 30 GLN B N 1
ATOM 4396 C CA . GLN B 1 30 ? -40.719 -2.693 8.695 1 63.41 30 GLN B CA 1
ATOM 4397 C C . GLN B 1 30 ? -39.531 -2.654 9.672 1 63.41 30 GLN B C 1
ATOM 4399 O O . GLN B 1 30 ? -39.75 -2.672 10.891 1 63.41 30 GLN B O 1
ATOM 4404 N N . SER B 1 31 ? -38.375 -2.664 9.172 1 57.5 31 SER B N 1
ATOM 4405 C CA . SER B 1 31 ? -37.188 -2.736 10.031 1 57.5 31 SER B CA 1
ATOM 4406 C C . SER B 1 31 ? -36.969 -1.433 10.789 1 57.5 31 SER B C 1
ATOM 4408 O O . SER B 1 31 ? -36.469 -1.439 11.914 1 57.5 31 SER B O 1
ATOM 4410 N N . ALA B 1 32 ? -37.25 -0.272 10.18 1 54.69 32 ALA B N 1
ATOM 4411 C CA . ALA B 1 32 ? -37.094 1.023 10.836 1 54.69 32 ALA B CA 1
ATOM 4412 C C . ALA B 1 32 ? -38.312 1.369 11.664 1 54.69 32 ALA B C 1
ATOM 4414 O O . ALA B 1 32 ? -38.375 2.439 12.273 1 54.69 32 ALA B O 1
ATOM 4415 N N . ASN B 1 33 ? -39.125 0.45 12.156 1 50.97 33 ASN B N 1
ATOM 4416 C CA . ASN B 1 33 ? -40.375 0.583 12.922 1 50.97 33 ASN B CA 1
ATOM 4417 C C . ASN B 1 33 ? -41.125 1.872 12.578 1 50.97 33 ASN B C 1
ATOM 4419 O O . ASN B 1 33 ? -41.625 2.555 13.469 1 50.97 33 ASN B O 1
ATOM 4423 N N . LEU B 1 34 ? -40.969 2.314 11.375 1 47.75 34 LEU B N 1
ATOM 4424 C CA . LEU B 1 34 ? -41.688 3.525 10.969 1 47.75 34 LEU B CA 1
ATOM 4425 C C . LEU B 1 34 ? -43.156 3.223 10.633 1 47.75 34 LEU B C 1
ATOM 4427 O O . LEU B 1 34 ? -43.438 2.154 10.102 1 47.75 34 LEU B O 1
ATOM 4431 N N . VAL B 1 35 ? -44.125 3.789 11.359 1 52.72 35 VAL B N 1
ATOM 4432 C CA . VAL B 1 35 ? -45.562 3.656 11.109 1 52.72 35 VAL B CA 1
ATOM 4433 C C . VAL B 1 35 ? -45.906 4.238 9.734 1 52.72 35 VAL B C 1
ATOM 4435 O O . VAL B 1 35 ? -45.656 5.418 9.477 1 52.72 35 VAL B O 1
ATOM 4438 N N . CYS B 1 36 ? -46.125 3.34 8.727 1 49.94 36 CYS B N 1
ATOM 4439 C CA . CYS B 1 36 ? -46.531 3.736 7.379 1 49.94 36 CYS B CA 1
ATOM 4440 C C . CYS B 1 36 ? -47.812 4.531 7.406 1 49.94 36 CYS B C 1
ATOM 4442 O O . CYS B 1 36 ? -48.875 4.004 7.793 1 49.94 36 CYS B O 1
ATOM 4444 N N . ARG B 1 37 ? -47.844 5.793 7.812 1 53.09 37 ARG B N 1
ATOM 4445 C CA . ARG B 1 37 ? -49.062 6.609 7.805 1 53.09 37 ARG B CA 1
ATOM 4446 C C . ARG B 1 37 ? -49.344 7.141 6.406 1 53.09 37 ARG B C 1
ATOM 4448 O O . ARG B 1 37 ? -48.406 7.43 5.641 1 53.09 37 ARG B O 1
ATOM 4455 N N . THR B 1 38 ? -50.469 6.723 5.84 1 46.38 38 THR B N 1
ATOM 4456 C CA . THR B 1 38 ? -50.969 7.266 4.574 1 46.38 38 THR B CA 1
ATOM 4457 C C . THR B 1 38 ? -51.781 8.523 4.805 1 46.38 38 THR B C 1
ATOM 4459 O O . THR B 1 38 ? -52.812 8.492 5.508 1 46.38 38 THR B O 1
ATOM 4462 N N . SER B 1 39 ? -51.188 9.727 5.172 1 42.38 39 SER B N 1
ATOM 4463 C CA . SER B 1 39 ? -52.031 10.906 5.281 1 42.38 39 SER B CA 1
ATOM 4464 C C . SER B 1 39 ? -52.906 11.086 4.027 1 42.38 39 SER B C 1
ATOM 4466 O O . SER B 1 39 ? -52.406 10.875 2.91 1 42.38 39 SER B O 1
ATOM 4468 N N . ALA B 1 40 ? -54.219 10.82 4.125 1 36.34 40 ALA B N 1
ATOM 4469 C CA . ALA B 1 40 ? -55.281 10.844 3.113 1 36.34 40 ALA B CA 1
ATOM 4470 C C . ALA B 1 40 ? -55.312 12.188 2.391 1 36.34 40 ALA B C 1
ATOM 4472 O O . ALA B 1 40 ? -56.156 12.391 1.505 1 36.34 40 ALA B O 1
ATOM 4473 N N . ILE B 1 41 ? -54.781 13.305 3.127 1 31.3 41 ILE B N 1
ATOM 4474 C CA . ILE B 1 41 ? -55.406 14.492 2.561 1 31.3 41 ILE B CA 1
ATOM 4475 C C . ILE B 1 41 ? -55 14.633 1.093 1 31.3 41 ILE B C 1
ATOM 4477 O O . ILE B 1 41 ? -53.844 14.758 0.771 1 31.3 41 ILE B O 1
ATOM 4481 N N . ARG B 1 42 ? -55.875 14.047 0.321 1 30.2 42 ARG B N 1
ATOM 4482 C CA . ARG B 1 42 ? -55.812 14.18 -1.131 1 30.2 42 ARG B CA 1
ATOM 4483 C C . ARG B 1 42 ? -55.844 15.648 -1.545 1 30.2 42 ARG B C 1
ATOM 4485 O O . ARG B 1 42 ? -56.844 16.344 -1.325 1 30.2 42 ARG B O 1
ATOM 4492 N N . LEU B 1 43 ? -54.781 16.438 -1.088 1 25.33 43 LEU B N 1
ATOM 4493 C CA . LEU B 1 43 ? -55.031 17.812 -1.521 1 25.33 43 LEU B CA 1
ATOM 4494 C C . LEU B 1 43 ? -55.344 17.859 -3.016 1 25.33 43 LEU B C 1
ATOM 4496 O O . LEU B 1 43 ? -54.688 17.172 -3.805 1 25.33 43 LEU B O 1
ATOM 4500 N N . LYS B 1 44 ? -56.531 18.109 -3.275 1 24.41 44 LYS B N 1
ATOM 4501 C CA . LYS B 1 44 ? -57.094 18.312 -4.598 1 24.41 44 LYS B CA 1
ATOM 4502 C C . LYS B 1 44 ? -56.219 19.172 -5.477 1 24.41 44 LYS B C 1
ATOM 4504 O O . LYS B 1 44 ? -55.75 20.234 -5.047 1 24.41 44 LYS B O 1
ATOM 4509 N N . LYS B 1 45 ? -55.531 18.578 -6.363 1 24.92 45 LYS B N 1
ATOM 4510 C CA . LYS B 1 45 ? -54.625 19.172 -7.324 1 24.92 45 LYS B CA 1
ATOM 4511 C C . LYS B 1 45 ? -55.312 20.297 -8.109 1 24.92 45 LYS B C 1
ATOM 4513 O O . LYS B 1 45 ? -54.781 20.75 -9.133 1 24.92 45 LYS B O 1
ATOM 4518 N N . GLY B 1 46 ? -56.312 20.953 -7.559 1 19.53 46 GLY B N 1
ATOM 4519 C CA . GLY B 1 46 ? -57.094 21.594 -8.609 1 19.53 46 GLY B CA 1
ATOM 4520 C C . GLY B 1 46 ? -56.281 22.547 -9.461 1 19.53 46 GLY B C 1
ATOM 4521 O O . GLY B 1 46 ? -56.312 22.453 -10.695 1 19.53 46 GLY B O 1
ATOM 4522 N N . ARG B 1 47 ? -55.969 23.797 -9.055 1 23.22 47 ARG B N 1
ATOM 4523 C CA . ARG B 1 47 ? -56.344 24.969 -9.836 1 23.22 47 ARG B CA 1
ATOM 4524 C C . ARG B 1 47 ? -55.281 25.25 -10.906 1 23.22 47 ARG B C 1
ATOM 4526 O O . ARG B 1 47 ? -54.094 25.062 -10.688 1 23.22 47 ARG B O 1
ATOM 4533 N N . GLN B 1 48 ? -55.656 25.5 -12.266 1 20.73 48 GLN B N 1
ATOM 4534 C CA . GLN B 1 48 ? -55.25 25.766 -13.641 1 20.73 48 GLN B CA 1
ATOM 4535 C C . GLN B 1 48 ? -54.469 27.078 -13.742 1 20.73 48 GLN B C 1
ATOM 4537 O O . GLN B 1 48 ? -54.094 27.5 -14.836 1 20.73 48 GLN B O 1
ATOM 4542 N N . GLY B 1 49 ? -54 27.734 -12.625 1 19.12 49 GLY B N 1
ATOM 4543 C CA . GLY B 1 49 ? -53.969 29.172 -12.797 1 19.12 49 GLY B CA 1
ATOM 4544 C C . GLY B 1 49 ? -53.062 29.641 -13.906 1 19.12 49 GLY B C 1
ATOM 4545 O O . GLY B 1 49 ? -52.156 28.891 -14.32 1 19.12 49 GLY B O 1
ATOM 4546 N N . SER B 1 50 ? -53.406 30.781 -14.781 1 20.05 50 SER B N 1
ATOM 4547 C CA . SER B 1 50 ? -53.188 31.469 -16.047 1 20.05 50 SER B CA 1
ATOM 4548 C C . SER B 1 50 ? -51.781 32.062 -16.109 1 20.05 50 SER B C 1
ATOM 4550 O O . SER B 1 50 ? -51.219 32.25 -17.188 1 20.05 50 SER B O 1
ATOM 4552 N N . THR B 1 51 ? -51.219 32.531 -14.891 1 20.11 51 THR B N 1
ATOM 4553 C CA . THR B 1 51 ? -50.562 33.812 -14.93 1 20.11 51 THR B CA 1
ATOM 4554 C C . THR B 1 51 ? -49.188 33.719 -15.562 1 20.11 51 THR B C 1
ATOM 4556 O O . THR B 1 51 ? -48.188 33.438 -14.875 1 20.11 51 THR B O 1
ATOM 4559 N N . ALA B 1 52 ? -48.969 32.906 -16.656 1 19.2 52 ALA B N 1
ATOM 4560 C CA . ALA B 1 52 ? -47.688 32.562 -17.266 1 19.2 52 ALA B CA 1
ATOM 4561 C C . ALA B 1 52 ? -46.969 33.844 -17.734 1 19.2 52 ALA B C 1
ATOM 4563 O O . ALA B 1 52 ? -45.75 33.812 -18.016 1 19.2 52 ALA B O 1
ATOM 4564 N N . ASN B 1 53 ? -47.75 34.906 -18.109 1 18.36 53 ASN B N 1
ATOM 4565 C CA . ASN B 1 53 ? -47.344 35.688 -19.281 1 18.36 53 ASN B CA 1
ATOM 4566 C C . ASN B 1 53 ? -46.125 36.562 -18.953 1 18.36 53 ASN B C 1
ATOM 4568 O O . ASN B 1 53 ? -45.562 37.188 -19.859 1 18.36 53 ASN B O 1
ATOM 4572 N N . VAL B 1 54 ? -46.031 37.125 -17.672 1 18.41 54 VAL B N 1
ATOM 4573 C CA . VAL B 1 54 ? -45.688 38.531 -17.625 1 18.41 54 VAL B CA 1
ATOM 4574 C C . VAL B 1 54 ? -44.25 38.719 -18.078 1 18.41 54 VAL B C 1
ATOM 4576 O O . VAL B 1 54 ? -43.938 39.656 -18.859 1 18.41 54 VAL B O 1
ATOM 4579 N N . LEU B 1 55 ? -43.219 38.156 -17.359 1 19.16 55 LEU B N 1
ATOM 4580 C CA . LEU B 1 55 ? -42.125 39.062 -17.094 1 19.16 55 LEU B CA 1
ATOM 4581 C C . LEU B 1 55 ? -41.188 39.156 -18.312 1 19.16 55 LEU B C 1
ATOM 4583 O O . LEU B 1 55 ? -40.062 38.688 -18.266 1 19.16 55 LEU B O 1
ATOM 4587 N N . THR B 1 56 ? -41.75 39.281 -19.594 1 18.61 56 THR B N 1
ATOM 4588 C CA . THR B 1 56 ? -41.062 39.312 -20.891 1 18.61 56 THR B CA 1
ATOM 4589 C C . THR B 1 56 ? -40.031 40.438 -20.906 1 18.61 56 THR B C 1
ATOM 4591 O O . THR B 1 56 ? -38.969 40.281 -21.5 1 18.61 56 THR B O 1
ATOM 4594 N N . GLU B 1 57 ? -40.5 41.719 -20.516 1 18.7 57 GLU B N 1
ATOM 4595 C CA . GLU B 1 57 ? -40.188 42.906 -21.266 1 18.7 57 GLU B CA 1
ATOM 4596 C C . GLU B 1 57 ? -38.75 43.344 -21.016 1 18.7 57 GLU B C 1
ATOM 4598 O O . GLU B 1 57 ? -38.156 44.062 -21.844 1 18.7 57 GLU B O 1
ATOM 4603 N N . LEU B 1 58 ? -38.344 43.281 -19.766 1 19.66 58 LEU B N 1
ATOM 4604 C CA . LEU B 1 58 ? -37.406 44.344 -19.453 1 19.66 58 LEU B CA 1
ATOM 4605 C C . LEU B 1 58 ? -36.062 44.125 -20.156 1 19.66 58 LEU B C 1
ATOM 4607 O O . LEU B 1 58 ? -35.031 44.656 -19.766 1 19.66 58 LEU B O 1
ATOM 4611 N N . ARG B 1 59 ? -36.094 43.344 -21.375 1 19.88 59 ARG B N 1
ATOM 4612 C CA . ARG B 1 59 ? -34.938 43 -22.203 1 19.88 59 ARG B CA 1
ATOM 4613 C C . ARG B 1 59 ? -34.25 44.25 -22.703 1 19.88 59 ARG B C 1
ATOM 4615 O O . ARG B 1 59 ? -33.219 44.188 -23.375 1 19.88 59 ARG B O 1
ATOM 4622 N N . GLN B 1 60 ? -35.062 45.344 -22.844 1 20.03 60 GLN B N 1
ATOM 4623 C CA . GLN B 1 60 ? -34.625 46.094 -24.031 1 20.03 60 GLN B CA 1
ATOM 4624 C C . GLN B 1 60 ? -33.281 46.781 -23.797 1 20.03 60 GLN B C 1
ATOM 4626 O O . GLN B 1 60 ? -32.438 46.781 -24.688 1 20.03 60 GLN B O 1
ATOM 4631 N N . HIS B 1 61 ? -33.281 47.844 -22.984 1 19.41 61 HIS B N 1
ATOM 4632 C CA . HIS B 1 61 ? -32.625 49.062 -23.422 1 19.41 61 HIS B CA 1
ATOM 4633 C C . HIS B 1 61 ? -31.109 48.969 -23.344 1 19.41 61 HIS B C 1
ATOM 4635 O O . HIS B 1 61 ? -30.391 49.5 -24.172 1 19.41 61 HIS B O 1
ATOM 4641 N N . SER B 1 62 ? -30.547 48.781 -22.109 1 22.22 62 SER B N 1
ATOM 4642 C CA . SER B 1 62 ? -29.391 49.625 -21.797 1 22.22 62 SER B CA 1
ATOM 4643 C C . SER B 1 62 ? -28.188 49.219 -22.641 1 22.22 62 SER B C 1
ATOM 4645 O O . SER B 1 62 ? -27.672 48.094 -22.484 1 22.22 62 SER B O 1
ATOM 4647 N N . SER B 1 63 ? -28 49.719 -23.953 1 21.69 63 SER B N 1
ATOM 4648 C CA . SER B 1 63 ? -27.203 49.562 -25.172 1 21.69 63 SER B CA 1
ATOM 4649 C C . SER B 1 63 ? -25.719 49.594 -24.859 1 21.69 63 SER B C 1
ATOM 4651 O O . SER B 1 63 ? -24.969 48.719 -25.328 1 21.69 63 SER B O 1
ATOM 4653 N N . GLU B 1 64 ? -25.062 50.844 -24.75 1 22.55 64 GLU B N 1
ATOM 4654 C CA . GLU B 1 64 ? -24 51.438 -25.562 1 22.55 64 GLU B CA 1
ATOM 4655 C C . GLU B 1 64 ? -22.625 51.062 -25 1 22.55 64 GLU B C 1
ATOM 4657 O O . GLU B 1 64 ? -21.641 51.062 -25.734 1 22.55 64 GLU B O 1
ATOM 4662 N N . TYR B 1 65 ? -22.344 51.406 -23.766 1 21.42 65 TYR B N 1
ATOM 4663 C CA . TYR B 1 65 ? -20.969 51.781 -23.531 1 21.42 65 TYR B CA 1
ATOM 4664 C C . TYR B 1 65 ? -20.031 50.594 -23.688 1 21.42 65 TYR B C 1
ATOM 4666 O O . TYR B 1 65 ? -20.125 49.625 -22.922 1 21.42 65 TYR B O 1
ATOM 4674 N N . ALA B 1 66 ? -19.531 50.375 -24.953 1 26.34 66 ALA B N 1
ATOM 4675 C CA . ALA B 1 66 ? -18.688 49.344 -25.547 1 26.34 66 ALA B CA 1
ATOM 4676 C C . ALA B 1 66 ? -17.375 49.188 -24.781 1 26.34 66 ALA B C 1
ATOM 4678 O O . ALA B 1 66 ? -16.484 50.031 -24.906 1 26.34 66 ALA B O 1
ATOM 4679 N N . PRO B 1 67 ? -17.344 49.125 -23.375 1 24.11 67 PRO B N 1
ATOM 4680 C CA . PRO B 1 67 ? -15.953 49.344 -22.953 1 24.11 67 PRO B CA 1
ATOM 4681 C C . PRO B 1 67 ? -14.953 48.5 -23.766 1 24.11 67 PRO B C 1
ATOM 4683 O O . PRO B 1 67 ? -15.305 47.469 -24.297 1 24.11 67 PRO B O 1
ATOM 4686 N N . SER B 1 68 ? -13.938 49.125 -24.375 1 25.89 68 SER B N 1
ATOM 4687 C CA . SER B 1 68 ? -12.875 48.688 -25.281 1 25.89 68 SER B CA 1
ATOM 4688 C C . SER B 1 68 ? -12.195 47.438 -24.75 1 25.89 68 SER B C 1
ATOM 4690 O O . SER B 1 68 ? -11.945 47.312 -23.547 1 25.89 68 SER B O 1
ATOM 4692 N N . PRO B 1 69 ? -12.289 46.25 -25.531 1 26.7 69 PRO B N 1
ATOM 4693 C CA . PRO B 1 69 ? -11.906 44.875 -25.266 1 26.7 69 PRO B CA 1
ATOM 4694 C C . PRO B 1 69 ? -10.438 44.719 -24.875 1 26.7 69 PRO B C 1
ATOM 4696 O O . PRO B 1 69 ? -9.547 45.094 -25.641 1 26.7 69 PRO B O 1
ATOM 4699 N N . SER B 1 70 ? -10 45.281 -23.719 1 28.39 70 SER B N 1
ATOM 4700 C CA . SER B 1 70 ? -8.562 45.219 -23.5 1 28.39 70 SER B CA 1
ATOM 4701 C C . SER B 1 70 ? -7.965 43.906 -24 1 28.39 70 SER B C 1
ATOM 4703 O O . SER B 1 70 ? -8.609 42.875 -23.906 1 28.39 70 SER B O 1
ATOM 4705 N N . PRO B 1 71 ? -6.941 44 -24.969 1 28.47 71 PRO B N 1
ATOM 4706 C CA . PRO B 1 71 ? -6.328 42.875 -25.688 1 28.47 71 PRO B CA 1
ATOM 4707 C C . PRO B 1 71 ? -6.012 41.688 -24.781 1 28.47 71 PRO B C 1
ATOM 4709 O O . PRO B 1 71 ? -5.531 41.875 -23.672 1 28.47 71 PRO B O 1
ATOM 4712 N N . SER B 1 72 ? -6.848 40.719 -24.797 1 29.16 72 SER B N 1
ATOM 4713 C CA . SER B 1 72 ? -6.809 39.438 -24.094 1 29.16 72 SER B CA 1
ATOM 4714 C C . SER B 1 72 ? -5.422 38.812 -24.156 1 29.16 72 SER B C 1
ATOM 4716 O O . SER B 1 72 ? -4.82 38.75 -25.234 1 29.16 72 SER B O 1
ATOM 4718 N N . PRO B 1 73 ? -4.559 39.031 -23.156 1 29.64 73 PRO B N 1
ATOM 4719 C CA . PRO B 1 73 ? -3.199 38.562 -23.391 1 29.64 73 PRO B CA 1
ATOM 4720 C C . PRO B 1 73 ? -3.168 37.25 -24.172 1 29.64 73 PRO B C 1
ATOM 4722 O O . PRO B 1 73 ? -4.148 36.5 -24.188 1 29.64 73 PRO B O 1
ATOM 4725 N N . PRO B 1 74 ? -2.369 37.188 -25.328 1 26.83 74 PRO B N 1
ATOM 4726 C CA . PRO B 1 74 ? -2.342 36.031 -26.25 1 26.83 74 PRO B CA 1
ATOM 4727 C C . PRO B 1 74 ? -2.453 34.719 -25.516 1 26.83 74 PRO B C 1
ATOM 4729 O O . PRO B 1 74 ? -2.014 34.594 -24.375 1 26.83 74 PRO B O 1
ATOM 4732 N N . ALA B 1 75 ? -3.469 34.031 -25.688 1 30.67 75 ALA B N 1
ATOM 4733 C CA . ALA B 1 75 ? -3.729 32.625 -25.391 1 30.67 75 ALA B CA 1
ATOM 4734 C C . ALA B 1 75 ? -2.486 31.766 -25.625 1 30.67 75 ALA B C 1
ATOM 4736 O O . ALA B 1 75 ? -2.113 31.5 -26.781 1 30.67 75 ALA B O 1
ATOM 4737 N N . VAL B 1 76 ? -1.397 32.062 -24.906 1 29.84 76 VAL B N 1
ATOM 4738 C CA . VAL B 1 76 ? -0.332 31.078 -25.047 1 29.84 76 VAL B CA 1
ATOM 4739 C C . VAL B 1 76 ? -0.937 29.688 -25.219 1 29.84 76 VAL B C 1
ATOM 4741 O O . VAL B 1 76 ? -1.553 29.156 -24.297 1 29.84 76 VAL B O 1
ATOM 4744 N N . ARG B 1 77 ? -1.645 29.469 -26.281 1 30.3 77 ARG B N 1
ATOM 4745 C CA . ARG B 1 77 ? -1.976 28.156 -26.812 1 30.3 77 ARG B CA 1
ATOM 4746 C C . ARG B 1 77 ? -0.862 27.141 -26.531 1 30.3 77 ARG B C 1
ATOM 4748 O O . ARG B 1 77 ? 0.225 27.234 -27.094 1 30.3 77 ARG B O 1
ATOM 4755 N N . GLN B 1 78 ? -0.563 26.875 -25.25 1 30.98 78 GLN B N 1
ATOM 4756 C CA . GLN B 1 78 ? 0.314 25.766 -24.891 1 30.98 78 GLN B CA 1
ATOM 4757 C C . GLN B 1 78 ? 0.129 24.594 -25.844 1 30.98 78 GLN B C 1
ATOM 4759 O O . GLN B 1 78 ? -0.831 23.828 -25.719 1 30.98 78 GLN B O 1
ATOM 4764 N N . ASP B 1 79 ? 0.119 24.844 -27.078 1 32.19 79 ASP B N 1
ATOM 4765 C CA . ASP B 1 79 ? 0.427 23.766 -28 1 32.19 79 ASP B CA 1
ATOM 4766 C C . ASP B 1 79 ? 1.477 22.812 -27.406 1 32.19 79 ASP B C 1
ATOM 4768 O O . ASP B 1 79 ? 2.664 22.938 -27.719 1 32.19 79 ASP B O 1
ATOM 4772 N N . ARG B 1 80 ? 1.73 22.797 -26.125 1 35.38 80 ARG B N 1
ATOM 4773 C CA . ARG B 1 80 ? 2.582 21.75 -25.594 1 35.38 80 ARG B CA 1
ATOM 4774 C C . ARG B 1 80 ? 2.482 20.484 -26.438 1 35.38 80 ARG B C 1
ATOM 4776 O O . ARG B 1 80 ? 1.421 19.859 -26.531 1 35.38 80 ARG B O 1
ATOM 4783 N N . GLY B 1 81 ? 2.889 20.484 -27.625 1 36.19 81 GLY B N 1
ATOM 4784 C CA . GLY B 1 81 ? 3.039 19.375 -28.547 1 36.19 81 GLY B CA 1
ATOM 4785 C C . GLY B 1 81 ? 3.146 18.031 -27.844 1 36.19 81 GLY B C 1
ATOM 4786 O O . GLY B 1 81 ? 4.125 17.781 -27.141 1 36.19 81 GLY B O 1
ATOM 4787 N N . LEU B 1 82 ? 2.211 17.5 -27.172 1 43.34 82 LEU B N 1
ATOM 4788 C CA . LEU B 1 82 ? 2.023 16.094 -26.797 1 43.34 82 LEU B CA 1
ATOM 4789 C C . LEU B 1 82 ? 2.773 15.18 -27.75 1 43.34 82 LEU B C 1
ATOM 4791 O O . LEU B 1 82 ? 2.332 14.953 -28.875 1 43.34 82 LEU B O 1
ATOM 4795 N N . HIS B 1 83 ? 3.889 15.406 -28.125 1 51.06 83 HIS B N 1
ATOM 4796 C CA . HIS B 1 83 ? 4.551 14.383 -28.922 1 51.06 83 HIS B CA 1
ATOM 4797 C C . HIS B 1 83 ? 4.016 12.992 -28.578 1 51.06 83 HIS B C 1
ATOM 4799 O O . HIS B 1 83 ? 4.16 12.516 -27.453 1 51.06 83 HIS B O 1
ATOM 4805 N N . GLY B 1 84 ? 2.775 12.703 -29.078 1 64.19 84 GLY B N 1
ATOM 4806 C CA . GLY B 1 84 ? 1.909 11.539 -28.969 1 64.19 84 GLY B CA 1
ATOM 4807 C C . GLY B 1 84 ? 2.658 10.227 -29.078 1 64.19 84 GLY B C 1
ATOM 4808 O O . GLY B 1 84 ? 3.787 10.188 -29.562 1 64.19 84 GLY B O 1
ATOM 4809 N N . PHE B 1 85 ? 2.494 9.305 -28.344 1 82.56 85 PHE B N 1
ATOM 4810 C CA . PHE B 1 85 ? 3 7.938 -28.406 1 82.56 85 PHE B CA 1
ATOM 4811 C C . PHE B 1 85 ? 2.918 7.398 -29.844 1 82.56 85 PHE B C 1
ATOM 4813 O O . PHE B 1 85 ? 1.908 7.582 -30.516 1 82.56 85 PHE B O 1
ATOM 4820 N N . ARG B 1 86 ? 4.176 7.027 -30.344 1 86.06 86 ARG B N 1
ATOM 4821 C CA . ARG B 1 86 ? 4.195 6.379 -31.656 1 86.06 86 ARG B CA 1
ATOM 4822 C C . ARG B 1 86 ? 4.23 4.859 -31.516 1 86.06 86 ARG B C 1
ATOM 4824 O O . ARG B 1 86 ? 5.172 4.309 -30.938 1 86.06 86 ARG B O 1
ATOM 4831 N N . ARG B 1 87 ? 3.316 4.188 -32.125 1 91.38 87 ARG B N 1
ATOM 4832 C CA . ARG B 1 87 ? 3.195 2.734 -32.094 1 91.38 87 ARG B CA 1
ATOM 4833 C C . ARG B 1 87 ? 4.305 2.061 -32.875 1 91.38 87 ARG B C 1
ATOM 4835 O O . ARG B 1 87 ? 4.699 2.555 -33.938 1 91.38 87 ARG B O 1
ATOM 4842 N N . THR B 1 88 ? 4.84 0.98 -32.344 1 91.56 88 THR B N 1
ATOM 4843 C CA . THR B 1 88 ? 5.785 0.173 -33.094 1 91.56 88 THR B CA 1
ATOM 4844 C C . THR B 1 88 ? 5.066 -0.61 -34.188 1 91.56 88 THR B C 1
ATOM 4846 O O . THR B 1 88 ? 4.238 -1.474 -33.906 1 91.56 88 THR B O 1
ATOM 4849 N N . PRO B 1 89 ? 5.426 -0.344 -35.406 1 90.12 89 PRO B N 1
ATOM 4850 C CA . PRO B 1 89 ? 4.699 -0.989 -36.5 1 90.12 89 PRO B CA 1
ATOM 4851 C C . PRO B 1 89 ? 4.867 -2.508 -36.531 1 90.12 89 PRO B C 1
ATOM 4853 O O . PRO B 1 89 ? 5.98 -3.01 -36.344 1 90.12 89 PRO B O 1
ATOM 4856 N N . GLY B 1 90 ? 3.799 -3.252 -36.656 1 88.62 90 GLY B N 1
ATOM 4857 C CA . GLY B 1 90 ? 3.816 -4.691 -36.875 1 88.62 90 GLY B CA 1
ATOM 4858 C C . GLY B 1 90 ? 3.953 -5.469 -35.562 1 88.62 90 GLY B C 1
ATOM 4859 O O . GLY B 1 90 ? 3.971 -6.699 -35.562 1 88.62 90 GLY B O 1
ATOM 4860 N N . LEU B 1 91 ? 4.117 -4.773 -34.5 1 93.06 91 LEU B N 1
ATOM 4861 C CA . LEU B 1 91 ? 4.316 -5.465 -33.219 1 93.06 91 LEU B CA 1
ATOM 4862 C C . LEU B 1 91 ? 3.039 -6.18 -32.781 1 93.06 91 LEU B C 1
ATOM 4864 O O . LEU B 1 91 ? 3.07 -7.371 -32.469 1 93.06 91 LEU B O 1
ATOM 4868 N N . LEU B 1 92 ? 1.919 -5.418 -32.781 1 92.88 92 LEU B N 1
ATOM 4869 C CA . LEU B 1 92 ? 0.637 -5.988 -32.406 1 92.88 92 LEU B CA 1
ATOM 4870 C C . LEU B 1 92 ? -0.197 -6.363 -33.625 1 92.88 92 LEU B C 1
ATOM 4872 O O . LEU B 1 92 ? -1.082 -5.605 -34.031 1 92.88 92 LEU B O 1
ATOM 4876 N N . HIS B 1 93 ? 0.057 -7.566 -34.094 1 92 93 HIS B N 1
ATOM 4877 C CA . HIS B 1 93 ? -0.722 -8.078 -35.219 1 92 93 HIS B CA 1
ATOM 4878 C C . HIS B 1 93 ? -2.031 -8.703 -34.75 1 92 93 HIS B C 1
ATOM 4880 O O . HIS B 1 93 ? -2.064 -9.367 -33.719 1 92 93 HIS B O 1
ATOM 4886 N N . THR B 1 94 ? -3.02 -8.586 -35.562 1 92.56 94 THR B N 1
ATOM 4887 C CA . THR B 1 94 ? -4.348 -9.078 -35.188 1 92.56 94 THR B CA 1
ATOM 4888 C C . THR B 1 94 ? -4.328 -10.586 -34.969 1 92.56 94 THR B C 1
ATOM 4890 O O . THR B 1 94 ? -5.027 -11.102 -34.094 1 92.56 94 THR B O 1
ATOM 4893 N N . SER B 1 95 ? -3.578 -11.281 -35.781 1 94.38 95 SER B N 1
ATOM 4894 C CA . SER B 1 95 ? -3.498 -12.727 -35.625 1 94.38 95 SER B CA 1
ATOM 4895 C C . SER B 1 95 ? -2.916 -13.125 -34.281 1 94.38 95 SER B C 1
ATOM 4897 O O . SER B 1 95 ? -3.391 -14.07 -33.656 1 94.38 95 SER B O 1
ATOM 4899 N N . LEU B 1 96 ? -1.885 -12.438 -33.875 1 95.62 96 LEU B N 1
ATOM 4900 C CA . LEU B 1 96 ? -1.285 -12.703 -32.594 1 95.62 96 LEU B CA 1
ATOM 4901 C C . LEU B 1 96 ? -2.277 -12.414 -31.469 1 95.62 96 LEU B C 1
ATOM 4903 O O . LEU B 1 96 ? -2.414 -13.211 -30.531 1 95.62 96 LEU B O 1
ATOM 4907 N N . VAL B 1 97 ? -2.955 -11.297 -31.594 1 97.62 97 VAL B N 1
ATOM 4908 C CA . VAL B 1 97 ? -3.9 -10.859 -30.578 1 97.62 97 VAL B CA 1
ATOM 4909 C C . VAL B 1 97 ? -5.008 -11.898 -30.406 1 97.62 97 VAL B C 1
ATOM 4911 O O . VAL B 1 97 ? -5.344 -12.281 -29.281 1 97.62 97 VAL B O 1
ATOM 4914 N N . GLN B 1 98 ? -5.5 -12.367 -31.5 1 97.31 98 GLN B N 1
ATOM 4915 C CA . GLN B 1 98 ? -6.578 -13.352 -31.469 1 97.31 98 GLN B CA 1
ATOM 4916 C C . GLN B 1 98 ? -6.082 -14.688 -30.922 1 97.31 98 GLN B C 1
ATOM 4918 O O . GLN B 1 98 ? -6.801 -15.383 -30.203 1 97.31 98 GLN B O 1
ATOM 4923 N N . SER B 1 99 ? -4.883 -15.055 -31.312 1 96.88 99 SER B N 1
ATOM 4924 C CA . SER B 1 99 ? -4.293 -16.281 -30.797 1 96.88 99 SER B CA 1
ATOM 4925 C C . SER B 1 99 ? -4.125 -16.234 -29.281 1 96.88 99 SER B C 1
ATOM 4927 O O . SER B 1 99 ? -4.414 -17.203 -28.594 1 96.88 99 SER B O 1
ATOM 4929 N N . CYS B 1 100 ? -3.662 -15.117 -28.766 1 97.44 100 CYS B N 1
ATOM 4930 C CA . CYS B 1 100 ? -3.518 -14.914 -27.328 1 97.44 100 CYS B CA 1
ATOM 4931 C C . CYS B 1 100 ? -4.871 -14.977 -26.641 1 97.44 100 CYS B C 1
ATOM 4933 O O . CYS B 1 100 ? -5.004 -15.602 -25.578 1 97.44 100 CYS B O 1
ATOM 4935 N N . ALA B 1 101 ? -5.816 -14.328 -27.234 1 98 101 ALA B N 1
ATOM 4936 C CA . ALA B 1 101 ? -7.164 -14.312 -26.656 1 98 101 ALA B CA 1
ATOM 4937 C C . ALA B 1 101 ? -7.738 -15.719 -26.562 1 98 101 ALA B C 1
ATOM 4939 O O . ALA B 1 101 ? -8.266 -16.109 -25.516 1 98 101 ALA B O 1
ATOM 4940 N N . ASP B 1 102 ? -7.598 -16.484 -27.578 1 96.94 102 ASP B N 1
ATOM 4941 C CA . ASP B 1 102 ? -8.117 -17.844 -27.609 1 96.94 102 ASP B CA 1
ATOM 4942 C C . ASP B 1 102 ? -7.469 -18.703 -26.516 1 96.94 102 ASP B C 1
ATOM 4944 O O . ASP B 1 102 ? -8.148 -19.484 -25.844 1 96.94 102 ASP B O 1
ATOM 4948 N N . TYR B 1 103 ? -6.215 -18.547 -26.406 1 96.38 103 TYR B N 1
ATOM 4949 C CA . TYR B 1 103 ? -5.496 -19.312 -25.391 1 96.38 103 TYR B CA 1
ATOM 4950 C C . TYR B 1 103 ? -5.945 -18.922 -23.984 1 96.38 103 TYR B C 1
ATOM 4952 O O . TYR B 1 103 ? -6.258 -19.781 -23.156 1 96.38 103 TYR B O 1
ATOM 4960 N N . PHE B 1 104 ? -5.973 -17.656 -23.75 1 97 104 PHE B N 1
ATOM 4961 C CA . PHE B 1 104 ? -6.242 -17.125 -22.422 1 97 104 PHE B CA 1
ATOM 4962 C C . PHE B 1 104 ? -7.664 -17.453 -21.984 1 97 104 PHE B C 1
ATOM 4964 O O . PHE B 1 104 ? -7.879 -17.984 -20.891 1 97 104 PHE B O 1
ATOM 4971 N N . PHE B 1 105 ? -8.648 -17.156 -22.75 1 96.5 105 PHE B N 1
ATOM 4972 C CA . PHE B 1 105 ? -10.047 -17.25 -22.328 1 96.5 105 PHE B CA 1
ATOM 4973 C C . PHE B 1 105 ? -10.5 -18.703 -22.25 1 96.5 105 PHE B C 1
ATOM 4975 O O . PHE B 1 105 ? -11.477 -19.016 -21.562 1 96.5 105 PHE B O 1
ATOM 4982 N N . ALA B 1 106 ? -9.734 -19.609 -22.812 1 94.62 106 ALA B N 1
ATOM 4983 C CA . ALA B 1 106 ? -10.039 -21.031 -22.719 1 94.62 106 ALA B CA 1
ATOM 4984 C C . ALA B 1 106 ? -9.461 -21.625 -21.438 1 94.62 106 ALA B C 1
ATOM 4986 O O . ALA B 1 106 ? -9.906 -22.672 -20.969 1 94.62 106 ALA B O 1
ATOM 4987 N N . ARG B 1 107 ? -8.531 -20.906 -20.828 1 94.44 107 ARG B N 1
ATOM 4988 C CA . ARG B 1 107 ? -7.766 -21.609 -19.812 1 94.44 107 ARG B CA 1
ATOM 4989 C C . ARG B 1 107 ? -7.691 -20.797 -18.516 1 94.44 107 ARG B C 1
ATOM 4991 O O . ARG B 1 107 ? -7.586 -21.359 -17.422 1 94.44 107 ARG B O 1
ATOM 4998 N N . MET B 1 108 ? -7.711 -19.469 -18.578 1 95.12 108 MET B N 1
ATOM 4999 C CA . MET B 1 108 ? -7.207 -18.672 -17.453 1 95.12 108 MET B CA 1
ATOM 5000 C C . MET B 1 108 ? -8.352 -17.953 -16.75 1 95.12 108 MET B C 1
ATOM 5002 O O . MET B 1 108 ? -8.125 -17.234 -15.766 1 95.12 108 MET B O 1
ATOM 5006 N N . MET B 1 109 ? -9.562 -18.188 -17.078 1 93.56 109 MET B N 1
ATOM 5007 C CA . MET B 1 109 ? -10.703 -17.453 -16.516 1 93.56 109 MET B CA 1
ATOM 5008 C C . MET B 1 109 ? -10.961 -17.875 -15.078 1 93.56 109 MET B C 1
ATOM 5010 O O . MET B 1 109 ? -11.656 -17.188 -14.344 1 93.56 109 MET B O 1
ATOM 5014 N N . GLY B 1 110 ? -10.438 -19.016 -14.672 1 93.19 110 GLY B N 1
ATOM 5015 C CA . GLY B 1 110 ? -10.578 -19.469 -13.297 1 93.19 110 GLY B CA 1
ATOM 5016 C C . GLY B 1 110 ? -9.492 -18.922 -12.383 1 93.19 110 GLY B C 1
ATOM 5017 O O . GLY B 1 110 ? -9.609 -19 -11.156 1 93.19 110 GLY B O 1
ATOM 5018 N N . THR B 1 111 ? -8.445 -18.281 -12.953 1 94.62 111 THR B N 1
ATOM 5019 C CA . THR B 1 111 ? -7.32 -17.75 -12.188 1 94.62 111 THR B CA 1
ATOM 5020 C C . THR B 1 111 ? -7.277 -16.234 -12.281 1 94.62 111 THR B C 1
ATOM 5022 O O . THR B 1 111 ? -7.023 -15.555 -11.281 1 94.62 111 THR B O 1
ATOM 5025 N N . VAL B 1 112 ? -7.508 -15.742 -13.469 1 95.94 112 VAL B N 1
ATOM 5026 C CA . VAL B 1 112 ? -7.516 -14.305 -13.703 1 95.94 112 VAL B CA 1
ATOM 5027 C C . VAL B 1 112 ? -8.828 -13.891 -14.359 1 95.94 112 VAL B C 1
ATOM 5029 O O . VAL B 1 112 ? -8.859 -13.523 -15.539 1 95.94 112 VAL B O 1
ATOM 5032 N N . PRO B 1 113 ? -9.906 -13.766 -13.594 1 94.56 113 PRO B N 1
ATOM 5033 C CA . PRO B 1 113 ? -11.242 -13.555 -14.164 1 94.56 113 PRO B CA 1
ATOM 5034 C C . PRO B 1 113 ? -11.609 -12.078 -14.266 1 94.56 113 PRO B C 1
ATOM 5036 O O . PRO B 1 113 ? -12.75 -11.703 -13.984 1 94.56 113 PRO B O 1
ATOM 5039 N N . ILE B 1 114 ? -10.711 -11.195 -14.68 1 91.5 114 ILE B N 1
ATOM 5040 C CA . ILE B 1 114 ? -11.031 -9.773 -14.602 1 91.5 114 ILE B CA 1
ATOM 5041 C C . ILE B 1 114 ? -11.141 -9.188 -16 1 91.5 114 ILE B C 1
ATOM 5043 O O . ILE B 1 114 ? -11.383 -7.992 -16.172 1 91.5 114 ILE B O 1
ATOM 5047 N N . LEU B 1 115 ? -10.922 -9.969 -17 1 92.5 115 LEU B N 1
ATOM 5048 C CA . LEU B 1 115 ? -11.125 -9.547 -18.375 1 92.5 115 LEU B CA 1
ATOM 5049 C C . LEU B 1 115 ? -12.062 -10.508 -19.109 1 92.5 115 LEU B C 1
ATOM 5051 O O . LEU B 1 115 ? -11.75 -11.688 -19.25 1 92.5 115 LEU B O 1
ATOM 5055 N N . LEU B 1 116 ? -13.188 -10.031 -19.516 1 92.06 116 LEU B N 1
ATOM 5056 C CA . LEU B 1 116 ? -14.141 -10.844 -20.25 1 92.06 116 LEU B CA 1
ATOM 5057 C C . LEU B 1 116 ? -13.859 -10.797 -21.75 1 92.06 116 LEU B C 1
ATOM 5059 O O . LEU B 1 116 ? -13.352 -9.789 -22.266 1 92.06 116 LEU B O 1
ATOM 5063 N N . PRO B 1 117 ? -14.25 -11.836 -22.469 1 94.94 117 PRO B N 1
ATOM 5064 C CA . PRO B 1 117 ? -13.969 -11.891 -23.906 1 94.94 117 PRO B CA 1
ATOM 5065 C C . PRO B 1 117 ? -14.57 -10.711 -24.656 1 94.94 117 PRO B C 1
ATOM 5067 O O . PRO B 1 117 ? -13.883 -10.086 -25.484 1 94.94 117 PRO B O 1
ATOM 5070 N N . ASP B 1 118 ? -15.742 -10.367 -24.359 1 94.12 118 ASP B N 1
ATOM 5071 C CA . ASP B 1 118 ? -16.422 -9.305 -25.094 1 94.12 118 ASP B CA 1
ATOM 5072 C C . ASP B 1 118 ? -15.766 -7.949 -24.812 1 94.12 118 ASP B C 1
ATOM 5074 O O . ASP B 1 118 ? -15.602 -7.141 -25.734 1 94.12 118 ASP B O 1
ATOM 5078 N N . THR B 1 119 ? -15.477 -7.758 -23.578 1 92.12 119 THR B N 1
ATOM 5079 C CA . THR B 1 119 ? -14.82 -6.508 -23.203 1 92.12 119 THR B CA 1
ATOM 5080 C C . THR B 1 119 ? -13.461 -6.387 -23.875 1 92.12 119 THR B C 1
ATOM 5082 O O . THR B 1 119 ? -13.078 -5.309 -24.344 1 92.12 119 THR B O 1
ATOM 5085 N N . PHE B 1 120 ? -12.797 -7.477 -23.969 1 96.25 120 PHE B N 1
ATOM 5086 C CA . PHE B 1 120 ? -11.484 -7.477 -24.609 1 96.25 120 PHE B CA 1
ATOM 5087 C C . PHE B 1 120 ? -11.609 -7.188 -26.094 1 96.25 120 PHE B C 1
ATOM 5089 O O . PHE B 1 120 ? -10.828 -6.414 -26.656 1 96.25 120 PHE B O 1
ATOM 5096 N N . GLN B 1 121 ? -12.586 -7.762 -26.719 1 96.44 121 GLN B N 1
ATOM 5097 C CA . GLN B 1 121 ? -12.781 -7.559 -28.156 1 96.44 121 GLN B CA 1
ATOM 5098 C C . GLN B 1 121 ? -13.125 -6.105 -28.453 1 96.44 121 GLN B C 1
ATOM 5100 O O . GLN B 1 121 ? -12.766 -5.582 -29.516 1 96.44 121 GLN B O 1
ATOM 5105 N N . LYS B 1 122 ? -13.789 -5.516 -27.516 1 94.5 122 LYS B N 1
ATOM 5106 C CA . LYS B 1 122 ? -14.055 -4.09 -27.688 1 94.5 122 LYS B CA 1
ATOM 5107 C C . LYS B 1 122 ? -12.758 -3.287 -27.719 1 94.5 122 LYS B C 1
ATOM 5109 O O . LYS B 1 122 ? -12.617 -2.359 -28.516 1 94.5 122 LYS B O 1
ATOM 5114 N N . HIS B 1 123 ? -11.828 -3.652 -26.891 1 94.94 123 HIS B N 1
ATOM 5115 C CA . HIS B 1 123 ? -10.531 -2.99 -26.891 1 94.94 123 HIS B CA 1
ATOM 5116 C C . HIS B 1 123 ? -9.773 -3.275 -28.188 1 94.94 123 HIS B C 1
ATOM 5118 O O . HIS B 1 123 ? -9.094 -2.395 -28.719 1 94.94 123 HIS B O 1
ATOM 5124 N N . VAL B 1 124 ? -9.891 -4.508 -28.672 1 96.81 124 VAL B N 1
ATOM 5125 C CA . VAL B 1 124 ? -9.203 -4.898 -29.891 1 96.81 124 VAL B CA 1
ATOM 5126 C C . VAL B 1 124 ? -9.719 -4.062 -31.062 1 96.81 124 VAL B C 1
ATOM 5128 O O . VAL B 1 124 ? -8.938 -3.607 -31.906 1 96.81 124 VAL B O 1
ATOM 5131 N N . ARG B 1 125 ? -10.969 -3.801 -31.109 1 95.38 125 ARG B N 1
ATOM 5132 C CA . ARG B 1 125 ? -11.57 -3.031 -32.188 1 95.38 125 ARG B CA 1
ATOM 5133 C C . ARG B 1 125 ? -11.133 -1.572 -32.125 1 95.38 125 ARG B C 1
ATOM 5135 O O . ARG B 1 125 ? -11.031 -0.909 -33.156 1 95.38 125 ARG B O 1
ATOM 5142 N N . ARG B 1 126 ? -10.773 -1.168 -30.922 1 93.88 126 ARG B N 1
ATOM 5143 C CA . ARG B 1 126 ? -10.484 0.25 -30.719 1 93.88 126 ARG B CA 1
ATOM 5144 C C . ARG B 1 126 ? -8.984 0.5 -30.656 1 93.88 126 ARG B C 1
ATOM 5146 O O . ARG B 1 126 ? -8.547 1.649 -30.609 1 93.88 126 ARG B O 1
ATOM 5153 N N . MET B 1 127 ? -8.172 -0.503 -30.688 1 92.38 127 MET B N 1
ATOM 5154 C CA . MET B 1 127 ? -6.75 -0.351 -30.406 1 92.38 127 MET B CA 1
ATOM 5155 C C . MET B 1 127 ? -6.051 0.439 -31.5 1 92.38 127 MET B C 1
ATOM 5157 O O . MET B 1 127 ? -5.035 1.093 -31.25 1 92.38 127 MET B O 1
ATOM 5161 N N . ASP B 1 128 ? -6.664 0.494 -32.688 1 89.38 128 ASP B N 1
ATOM 5162 C CA . ASP B 1 128 ? -6.023 1.185 -33.812 1 89.38 128 ASP B CA 1
ATOM 5163 C C . ASP B 1 128 ? -6.461 2.646 -33.875 1 89.38 128 ASP B C 1
ATOM 5165 O O . ASP B 1 128 ? -5.91 3.43 -34.656 1 89.38 128 ASP B O 1
ATOM 5169 N N . ASP B 1 129 ? -7.422 2.977 -33 1 86.88 129 ASP B N 1
ATOM 5170 C CA . ASP B 1 129 ? -7.84 4.371 -32.875 1 86.88 129 ASP B CA 1
ATOM 5171 C C . ASP B 1 129 ? -6.836 5.188 -32.062 1 86.88 129 ASP B C 1
ATOM 5173 O O . ASP B 1 129 ? -6.609 4.914 -30.891 1 86.88 129 ASP B O 1
ATOM 5177 N N . ASP B 1 130 ? -6.281 6.191 -32.656 1 79.12 130 ASP B N 1
ATOM 5178 C CA . ASP B 1 130 ? -5.27 7.012 -31.984 1 79.12 130 ASP B CA 1
ATOM 5179 C C . ASP B 1 130 ? -5.844 7.707 -30.75 1 79.12 130 ASP B C 1
ATOM 5181 O O . ASP B 1 130 ? -5.102 8.055 -29.844 1 79.12 130 ASP B O 1
ATOM 5185 N N . ALA B 1 131 ? -7.078 7.824 -30.719 1 78.31 131 ALA B N 1
ATOM 5186 C CA . ALA B 1 131 ? -7.734 8.5 -29.609 1 78.31 131 ALA B CA 1
ATOM 5187 C C . ALA B 1 131 ? -7.895 7.562 -28.422 1 78.31 131 ALA B C 1
ATOM 5189 O O . ALA B 1 131 ? -8.164 8.008 -27.297 1 78.31 131 ALA B O 1
ATOM 5190 N N . CYS B 1 132 ? -7.629 6.266 -28.672 1 86.62 132 CYS B N 1
ATOM 5191 C CA . CYS B 1 132 ? -7.883 5.305 -27.594 1 86.62 132 CYS B CA 1
ATOM 5192 C C . CYS B 1 132 ? -6.598 4.602 -27.188 1 86.62 132 CYS B C 1
ATOM 5194 O O . CYS B 1 132 ? -6.5 3.377 -27.266 1 86.62 132 CYS B O 1
ATOM 5196 N N . LEU B 1 133 ? -5.703 5.277 -26.672 1 90.62 133 LEU B N 1
ATOM 5197 C CA . LEU B 1 133 ? -4.418 4.734 -26.25 1 90.62 133 LEU B CA 1
ATOM 5198 C C . LEU B 1 133 ? -4.598 3.691 -25.156 1 90.62 133 LEU B C 1
ATOM 5200 O O . LEU B 1 133 ? -3.803 2.756 -25.047 1 90.62 133 LEU B O 1
ATOM 5204 N N . TYR B 1 134 ? -5.656 3.842 -24.438 1 91.62 134 TYR B N 1
ATOM 5205 C CA . TYR B 1 134 ? -5.941 2.879 -23.375 1 91.62 134 TYR B CA 1
ATOM 5206 C C . TYR B 1 134 ? -6.156 1.484 -23.953 1 91.62 134 TYR B C 1
ATOM 5208 O O . TYR B 1 134 ? -5.645 0.498 -23.406 1 91.62 134 TYR B O 1
ATOM 5216 N N . SER B 1 135 ? -6.918 1.483 -24.984 1 94.56 135 SER B N 1
ATOM 5217 C CA . SER B 1 135 ? -7.207 0.198 -25.609 1 94.56 135 SER B CA 1
ATOM 5218 C C . SER B 1 135 ? -5.941 -0.442 -26.172 1 94.56 135 SER B C 1
ATOM 5220 O O . SER B 1 135 ? -5.742 -1.651 -26.047 1 94.56 135 SER B O 1
ATOM 5222 N N . TYR B 1 136 ? -5.129 0.355 -26.812 1 96.25 136 TYR B N 1
ATOM 5223 C CA . TYR B 1 136 ? -3.865 -0.148 -27.344 1 96.25 136 TYR B CA 1
ATOM 5224 C C . TYR B 1 136 ? -2.99 -0.693 -26.219 1 96.25 136 TYR B C 1
ATOM 5226 O O . TYR B 1 136 ? -2.416 -1.777 -26.344 1 96.25 136 TYR B O 1
ATOM 5234 N N . CYS B 1 137 ? -2.879 0.059 -25.109 1 96.56 137 CYS B N 1
ATOM 5235 C CA . CYS B 1 137 ? -2.096 -0.362 -23.953 1 96.56 137 CYS B CA 1
ATOM 5236 C C . CYS B 1 137 ? -2.643 -1.659 -23.359 1 96.56 137 CYS B C 1
ATOM 5238 O O . CYS B 1 137 ? -1.877 -2.568 -23.031 1 96.56 137 CYS B O 1
ATOM 5240 N N . MET B 1 138 ? -3.957 -1.778 -23.281 1 96.81 138 MET B N 1
ATOM 5241 C CA . MET B 1 138 ? -4.633 -2.959 -22.75 1 96.81 138 MET B CA 1
ATOM 5242 C C . MET B 1 138 ? -4.285 -4.199 -23.578 1 96.81 138 MET B C 1
ATOM 5244 O O . MET B 1 138 ? -3.902 -5.23 -23.016 1 96.81 138 MET B O 1
ATOM 5248 N N . VAL B 1 139 ? -4.355 -4.035 -24.844 1 98.31 139 VAL B N 1
ATOM 5249 C CA . VAL B 1 139 ? -4.129 -5.172 -25.734 1 98.31 139 VAL B CA 1
ATOM 5250 C C . VAL B 1 139 ? -2.656 -5.57 -25.703 1 98.31 139 VAL B C 1
ATOM 5252 O O . VAL B 1 139 ? -2.33 -6.758 -25.625 1 98.31 139 VAL B O 1
ATOM 5255 N N . ALA B 1 140 ? -1.773 -4.602 -25.734 1 98.31 140 ALA B N 1
ATOM 5256 C CA . ALA B 1 140 ? -0.343 -4.887 -25.656 1 98.31 140 ALA B CA 1
ATOM 5257 C C . ALA B 1 140 ? 0.02 -5.574 -24.344 1 98.31 140 ALA B C 1
ATOM 5259 O O . ALA B 1 140 ? 0.742 -6.574 -24.344 1 98.31 140 ALA B O 1
ATOM 5260 N N . ALA B 1 141 ? -0.477 -5.047 -23.219 1 98.38 141 ALA B N 1
ATOM 5261 C CA . ALA B 1 141 ? -0.212 -5.625 -21.906 1 98.38 141 ALA B CA 1
ATOM 5262 C C . ALA B 1 141 ? -0.793 -7.035 -21.797 1 98.38 141 ALA B C 1
ATOM 5264 O O . ALA B 1 141 ? -0.169 -7.93 -21.219 1 98.38 141 ALA B O 1
ATOM 5265 N N . PHE B 1 142 ? -1.975 -7.211 -22.375 1 98.44 142 PHE B N 1
ATOM 5266 C CA . PHE B 1 142 ? -2.637 -8.508 -22.359 1 98.44 142 PHE B CA 1
ATOM 5267 C C . PHE B 1 142 ? -1.802 -9.555 -23.094 1 98.44 142 PHE B C 1
ATOM 5269 O O . PHE B 1 142 ? -1.548 -10.641 -22.562 1 98.44 142 PHE B O 1
ATOM 5276 N N . CYS B 1 143 ? -1.406 -9.203 -24.234 1 98.38 143 CYS B N 1
ATOM 5277 C CA . CYS B 1 143 ? -0.61 -10.141 -25.016 1 98.38 143 CYS B CA 1
ATOM 5278 C C . CYS B 1 143 ? 0.731 -10.414 -24.344 1 98.38 143 CYS B C 1
ATOM 5280 O O . CYS B 1 143 ? 1.193 -11.555 -24.312 1 98.38 143 CYS B O 1
ATOM 5282 N N . ALA B 1 144 ? 1.362 -9.352 -23.844 1 98 144 ALA B N 1
ATOM 5283 C CA . ALA B 1 144 ? 2.6 -9.555 -23.094 1 98 144 ALA B CA 1
ATOM 5284 C C . ALA B 1 144 ? 2.385 -10.508 -21.922 1 98 144 ALA B C 1
ATOM 5286 O O . ALA B 1 144 ? 3.217 -11.383 -21.672 1 98 144 ALA B O 1
ATOM 5287 N N . PHE B 1 145 ? 1.279 -10.383 -21.234 1 97.38 145 PHE B N 1
ATOM 5288 C CA . PHE B 1 145 ? 0.94 -11.219 -20.094 1 97.38 145 PHE B CA 1
ATOM 5289 C C . PHE B 1 145 ? 0.789 -12.68 -20.516 1 97.38 145 PHE B C 1
ATOM 5291 O O . PHE B 1 145 ? 1.33 -13.578 -19.875 1 97.38 145 PHE B O 1
ATOM 5298 N N . VAL B 1 146 ? 0.083 -12.914 -21.562 1 97 146 VAL B N 1
ATOM 5299 C CA . VAL B 1 146 ? -0.159 -14.273 -22.031 1 97 146 VAL B CA 1
ATOM 5300 C C . VAL B 1 146 ? 1.165 -14.93 -22.422 1 97 146 VAL B C 1
ATOM 5302 O O . VAL B 1 146 ? 1.424 -16.078 -22.062 1 97 146 VAL B O 1
ATOM 5305 N N . LEU B 1 147 ? 2.025 -14.219 -23.062 1 95.62 147 LEU B N 1
ATOM 5306 C CA . LEU B 1 147 ? 3.293 -14.773 -23.531 1 95.62 147 LEU B CA 1
ATOM 5307 C C . LEU B 1 147 ? 4.234 -15.039 -22.359 1 95.62 147 LEU B C 1
ATOM 5309 O O . LEU B 1 147 ? 5.027 -15.984 -22.406 1 95.62 147 LEU B O 1
ATOM 5313 N N . THR B 1 148 ? 4.141 -14.203 -21.328 1 93.06 148 THR B N 1
ATOM 5314 C CA . THR B 1 148 ? 5.145 -14.25 -20.281 1 93.06 148 THR B CA 1
ATOM 5315 C C . THR B 1 148 ? 4.684 -15.156 -19.141 1 93.06 148 THR B C 1
ATOM 5317 O O . THR B 1 148 ? 5.496 -15.844 -18.516 1 93.06 148 THR B O 1
ATOM 5320 N N . GLN B 1 149 ? 3.432 -15.164 -18.812 1 89.88 149 GLN B N 1
ATOM 5321 C CA . GLN B 1 149 ? 2.945 -15.758 -17.562 1 89.88 149 GLN B CA 1
ATOM 5322 C C . GLN B 1 149 ? 2.373 -17.156 -17.812 1 89.88 149 GLN B C 1
ATOM 5324 O O . GLN B 1 149 ? 2.162 -17.922 -16.859 1 89.88 149 GLN B O 1
ATOM 5329 N N . THR B 1 150 ? 2.129 -17.469 -19.062 1 90.44 150 THR B N 1
ATOM 5330 C CA . THR B 1 150 ? 1.453 -18.734 -19.312 1 90.44 150 THR B CA 1
ATOM 5331 C C . THR B 1 150 ? 2.344 -19.656 -20.141 1 90.44 150 THR B C 1
ATOM 5333 O O . THR B 1 150 ? 3.518 -19.359 -20.359 1 90.44 150 THR B O 1
ATOM 5336 N N . GLY B 1 151 ? 1.765 -20.859 -20.547 1 86.88 151 GLY B N 1
ATOM 5337 C CA . GLY B 1 151 ? 2.465 -21.828 -21.375 1 86.88 151 GLY B CA 1
ATOM 5338 C C . GLY B 1 151 ? 2.301 -21.562 -22.859 1 86.88 151 GLY B C 1
ATOM 5339 O O . GLY B 1 151 ? 2.643 -22.406 -23.688 1 86.88 151 GLY B O 1
ATOM 5340 N N . TYR B 1 152 ? 1.875 -20.375 -23.172 1 91.69 152 TYR B N 1
ATOM 5341 C CA . TYR B 1 152 ? 1.553 -20.062 -24.562 1 91.69 152 TYR B CA 1
ATOM 5342 C C . TYR B 1 152 ? 2.75 -20.297 -25.469 1 91.69 152 TYR B C 1
ATOM 5344 O O . TYR B 1 152 ? 2.609 -20.891 -26.547 1 91.69 152 TYR B O 1
ATOM 5352 N N . LEU B 1 153 ? 3.91 -19.906 -25.109 1 88.38 153 LEU B N 1
ATOM 5353 C CA . LEU B 1 153 ? 5.094 -20 -25.953 1 88.38 153 LEU B CA 1
ATOM 5354 C C . LEU B 1 153 ? 5.496 -21.453 -26.172 1 88.38 153 LEU B C 1
ATOM 5356 O O . LEU B 1 153 ? 6.082 -21.797 -27.203 1 88.38 153 LEU B O 1
ATOM 5360 N N . SER B 1 154 ? 5.172 -22.25 -25.172 1 83.94 154 SER B N 1
ATOM 5361 C CA . SER B 1 154 ? 5.461 -23.672 -25.328 1 83.94 154 SER B CA 1
ATOM 5362 C C . SER B 1 154 ? 4.605 -24.297 -26.422 1 83.94 154 SER B C 1
ATOM 5364 O O . SER B 1 154 ? 5.035 -25.234 -27.078 1 83.94 154 SER B O 1
ATOM 5366 N N . TRP B 1 155 ? 3.473 -23.75 -26.656 1 85.38 155 TRP B N 1
ATOM 5367 C CA . TRP B 1 155 ? 2.527 -24.281 -27.641 1 85.38 155 TRP B CA 1
ATOM 5368 C C . TRP B 1 155 ? 2.729 -23.609 -28.984 1 85.38 155 TRP B C 1
ATOM 5370 O O . TRP B 1 155 ? 2.244 -24.109 -30.016 1 85.38 155 TRP B O 1
ATOM 5380 N N . HIS B 1 156 ? 3.389 -22.547 -28.922 1 88.62 156 HIS B N 1
ATOM 5381 C CA . HIS B 1 156 ? 3.623 -21.797 -30.141 1 88.62 156 HIS B CA 1
ATOM 5382 C C . HIS B 1 156 ? 5.109 -21.531 -30.359 1 88.62 156 HIS B C 1
ATOM 5384 O O . HIS B 1 156 ? 5.555 -20.391 -30.328 1 88.62 156 HIS B O 1
ATOM 5390 N N . GLY B 1 157 ? 5.84 -22.547 -30.703 1 81.88 157 GLY B N 1
ATOM 5391 C CA . GLY B 1 157 ? 7.289 -22.531 -30.797 1 81.88 157 GLY B CA 1
ATOM 5392 C C . GLY B 1 157 ? 7.801 -21.578 -31.859 1 81.88 157 GLY B C 1
ATOM 5393 O O . GLY B 1 157 ? 8.961 -21.156 -31.828 1 81.88 157 GLY B O 1
ATOM 5394 N N . GLU B 1 158 ? 6.945 -21.078 -32.688 1 84.75 158 GLU B N 1
ATOM 5395 C CA . GLU B 1 158 ? 7.359 -20.219 -33.781 1 84.75 158 GLU B CA 1
ATOM 5396 C C . GLU B 1 158 ? 7.496 -18.766 -33.312 1 84.75 158 GLU B C 1
ATOM 5398 O O . GLU B 1 158 ? 8.133 -17.953 -33.969 1 84.75 158 GLU B O 1
ATOM 5403 N N . ILE B 1 159 ? 6.93 -18.547 -32.188 1 87.25 159 ILE B N 1
ATOM 5404 C CA . ILE B 1 159 ? 6.949 -17.188 -31.672 1 87.25 159 ILE B CA 1
ATOM 5405 C C . ILE B 1 159 ? 8.281 -16.906 -30.984 1 87.25 159 ILE B C 1
ATOM 5407 O O . ILE B 1 159 ? 8.766 -17.734 -30.203 1 87.25 159 ILE B O 1
ATOM 5411 N N . SER B 1 160 ? 8.883 -15.82 -31.344 1 84.81 160 SER B N 1
ATOM 5412 C CA . SER B 1 160 ? 10.172 -15.438 -30.781 1 84.81 160 SER B CA 1
ATOM 5413 C C . SER B 1 160 ? 10.039 -15.156 -29.281 1 84.81 160 SER B C 1
ATOM 5415 O O . SER B 1 160 ? 9.117 -14.461 -28.859 1 84.81 160 SER B O 1
ATOM 5417 N N . PRO B 1 161 ? 10.914 -15.617 -28.516 1 79.25 161 PRO B N 1
ATOM 5418 C CA . PRO B 1 161 ? 10.867 -15.336 -27.078 1 79.25 161 PRO B CA 1
ATOM 5419 C C . PRO B 1 161 ? 11.047 -13.852 -26.766 1 79.25 161 PRO B C 1
ATOM 5421 O O . PRO B 1 161 ? 10.578 -13.383 -25.719 1 79.25 161 PRO B O 1
ATOM 5424 N N . GLY B 1 162 ? 11.672 -13.133 -27.656 1 91.44 162 GLY B N 1
ATOM 5425 C CA . GLY B 1 162 ? 11.883 -11.711 -27.453 1 91.44 162 GLY B CA 1
ATOM 5426 C C . GLY B 1 162 ? 10.625 -10.883 -27.641 1 91.44 162 GLY B C 1
ATOM 5427 O O . GLY B 1 162 ? 10.562 -9.727 -27.203 1 91.44 162 GLY B O 1
ATOM 5428 N N . LEU B 1 163 ? 9.633 -11.531 -28.234 1 94.94 163 LEU B N 1
ATOM 5429 C CA . LEU B 1 163 ? 8.391 -10.812 -28.516 1 94.94 163 LEU B CA 1
ATOM 5430 C C . LEU B 1 163 ? 7.703 -10.398 -27.219 1 94.94 163 LEU B C 1
ATOM 5432 O O . LEU B 1 163 ? 7.148 -9.297 -27.125 1 94.94 163 LEU B O 1
ATOM 5436 N N . ALA B 1 164 ? 7.688 -11.258 -26.234 1 95.56 164 ALA B N 1
ATOM 5437 C CA . ALA B 1 164 ? 7.074 -10.945 -24.938 1 95.56 164 ALA B CA 1
ATOM 5438 C C . ALA B 1 164 ? 7.668 -9.68 -24.344 1 95.56 164 ALA B C 1
ATOM 5440 O O . ALA B 1 164 ? 6.934 -8.805 -23.875 1 95.56 164 ALA B O 1
ATOM 5441 N N . ARG B 1 165 ? 8.945 -9.57 -24.422 1 95.94 165 ARG B N 1
ATOM 5442 C CA . ARG B 1 165 ? 9.633 -8.391 -23.906 1 95.94 165 ARG B CA 1
ATOM 5443 C C . ARG B 1 165 ? 9.297 -7.148 -24.719 1 95.94 165 ARG B C 1
ATOM 5445 O O . ARG B 1 165 ? 9.078 -6.074 -24.156 1 95.94 165 ARG B O 1
ATOM 5452 N N . ALA B 1 166 ? 9.328 -7.328 -25.984 1 97.12 166 ALA B N 1
ATOM 5453 C CA . ALA B 1 166 ? 8.992 -6.207 -26.875 1 97.12 166 ALA B CA 1
ATOM 5454 C C . ALA B 1 166 ? 7.586 -5.684 -26.578 1 97.12 166 ALA B C 1
ATOM 5456 O O . ALA B 1 166 ? 7.359 -4.473 -26.578 1 97.12 166 ALA B O 1
ATOM 5457 N N . LEU B 1 167 ? 6.68 -6.57 -26.359 1 97.94 167 LEU B N 1
ATOM 5458 C CA . LEU B 1 167 ? 5.305 -6.188 -26.062 1 97.94 167 LEU B CA 1
ATOM 5459 C C . LEU B 1 167 ? 5.215 -5.484 -24.703 1 97.94 167 LEU B C 1
ATOM 5461 O O . LEU B 1 167 ? 4.488 -4.504 -24.562 1 97.94 167 LEU B O 1
ATOM 5465 N N . LEU B 1 168 ? 5.926 -6.004 -23.719 1 97.75 168 LEU B N 1
ATOM 5466 C CA . LEU B 1 168 ? 5.957 -5.363 -22.406 1 97.75 168 LEU B CA 1
ATOM 5467 C C . LEU B 1 168 ? 6.523 -3.949 -22.5 1 97.75 168 LEU B C 1
ATOM 5469 O O . LEU B 1 168 ? 5.953 -3.006 -21.953 1 97.75 168 LEU B O 1
ATOM 5473 N N . ASP B 1 169 ? 7.598 -3.842 -23.25 1 96.25 169 ASP B N 1
ATOM 5474 C CA . ASP B 1 169 ? 8.211 -2.529 -23.422 1 96.25 169 ASP B CA 1
ATOM 5475 C C . ASP B 1 169 ? 7.246 -1.562 -24.109 1 96.25 169 ASP B C 1
ATOM 5477 O O . ASP B 1 169 ? 7.172 -0.389 -23.75 1 96.25 169 ASP B O 1
ATOM 5481 N N . GLU B 1 170 ? 6.535 -2.084 -25.094 1 96.94 170 GLU B N 1
ATOM 5482 C CA . GLU B 1 170 ? 5.539 -1.277 -25.797 1 96.94 170 GLU B CA 1
ATOM 5483 C C . GLU B 1 170 ? 4.426 -0.833 -24.844 1 96.94 170 GLU B C 1
ATOM 5485 O O . GLU B 1 170 ? 4.02 0.332 -24.859 1 96.94 170 GLU B O 1
ATOM 5490 N N . ALA B 1 171 ? 3.93 -1.751 -24.031 1 97.38 171 ALA B N 1
ATOM 5491 C CA . ALA B 1 171 ? 2.877 -1.436 -23.078 1 97.38 171 ALA B CA 1
ATOM 5492 C C . ALA B 1 171 ? 3.344 -0.386 -22.078 1 97.38 171 ALA B C 1
ATOM 5494 O O . ALA B 1 171 ? 2.604 0.546 -21.75 1 97.38 171 ALA B O 1
ATOM 5495 N N . MET B 1 172 ? 4.57 -0.497 -21.609 1 95.25 172 MET B N 1
ATOM 5496 C CA . MET B 1 172 ? 5.148 0.453 -20.672 1 95.25 172 MET B CA 1
ATOM 5497 C C . MET B 1 172 ? 5.293 1.833 -21.297 1 95.25 172 MET B C 1
ATOM 5499 O O . MET B 1 172 ? 5.02 2.848 -20.656 1 95.25 172 MET B O 1
ATOM 5503 N N . ALA B 1 173 ? 5.691 1.854 -22.547 1 93.25 173 ALA B N 1
ATOM 5504 C CA . ALA B 1 173 ? 5.871 3.117 -23.25 1 93.25 173 ALA B CA 1
ATOM 5505 C C . ALA B 1 173 ? 4.539 3.84 -23.438 1 93.25 173 ALA B C 1
ATOM 5507 O O . ALA B 1 173 ? 4.438 5.043 -23.172 1 93.25 173 ALA B O 1
ATOM 5508 N N . VAL B 1 174 ? 3.52 3.121 -23.875 1 93.75 174 VAL B N 1
ATOM 5509 C CA . VAL B 1 174 ? 2.219 3.742 -24.109 1 93.75 174 VAL B CA 1
ATOM 5510 C C . VAL B 1 174 ? 1.605 4.168 -22.781 1 93.75 174 VAL B C 1
ATOM 5512 O O . VAL B 1 174 ? 0.936 5.203 -22.703 1 93.75 174 VAL B O 1
ATOM 5515 N N . ARG B 1 175 ? 1.807 3.404 -21.703 1 93.38 175 ARG B N 1
ATOM 5516 C CA . ARG B 1 175 ? 1.244 3.691 -20.391 1 93.38 175 ARG B CA 1
ATOM 5517 C C . ARG B 1 175 ? 1.692 5.062 -19.891 1 93.38 175 ARG B C 1
ATOM 5519 O O . ARG B 1 175 ? 0.935 5.758 -19.219 1 93.38 175 ARG B O 1
ATOM 5526 N N . ARG B 1 176 ? 2.875 5.457 -20.234 1 88.06 176 ARG B N 1
ATOM 5527 C CA . ARG B 1 176 ? 3.414 6.742 -19.812 1 88.06 176 ARG B CA 1
ATOM 5528 C C . ARG B 1 176 ? 2.572 7.898 -20.344 1 88.06 176 ARG B C 1
ATOM 5530 O O . ARG B 1 176 ? 2.641 9.016 -19.828 1 88.06 176 ARG B O 1
ATOM 5537 N N . HIS B 1 177 ? 1.787 7.645 -21.328 1 87.06 177 HIS B N 1
ATOM 5538 C CA . HIS B 1 177 ? 0.986 8.688 -21.969 1 87.06 177 HIS B CA 1
ATOM 5539 C C . HIS B 1 177 ? -0.471 8.602 -21.516 1 87.06 177 HIS B C 1
ATOM 5541 O O . HIS B 1 177 ? -1.315 9.359 -22.016 1 87.06 177 HIS B O 1
ATOM 5547 N N . LEU B 1 178 ? -0.697 7.645 -20.656 1 88.25 178 LEU B N 1
ATOM 5548 C CA . LEU B 1 178 ? -2.055 7.512 -20.141 1 88.25 178 LEU B CA 1
ATOM 5549 C C . LEU B 1 178 ? -2.23 8.32 -18.859 1 88.25 178 LEU B C 1
ATOM 5551 O O . LEU B 1 178 ? -1.288 8.461 -18.078 1 88.25 178 LEU B O 1
ATOM 5555 N N . ASP B 1 179 ? -3.367 8.906 -18.719 1 84.38 179 ASP B N 1
ATOM 5556 C CA . ASP B 1 179 ? -3.758 9.5 -17.438 1 84.38 179 ASP B CA 1
ATOM 5557 C C . ASP B 1 179 ? -4.605 8.531 -16.625 1 84.38 179 ASP B C 1
ATOM 5559 O O . ASP B 1 179 ? -5.801 8.367 -16.875 1 84.38 179 ASP B O 1
ATOM 5563 N N . LEU B 1 180 ? -4.051 8.008 -15.617 1 84.06 180 LEU B N 1
ATOM 5564 C CA . LEU B 1 180 ? -4.676 6.969 -14.805 1 84.06 180 LEU B CA 1
ATOM 5565 C C . LEU B 1 180 ? -5.875 7.52 -14.047 1 84.06 180 LEU B C 1
ATOM 5567 O O . LEU B 1 180 ? -6.711 6.758 -13.562 1 84.06 180 LEU B O 1
ATOM 5571 N N . PHE B 1 181 ? -6.035 8.844 -14.016 1 80.81 181 PHE B N 1
ATOM 5572 C CA . PHE B 1 181 ? -7.082 9.422 -13.18 1 80.81 181 PHE B CA 1
ATOM 5573 C C . PHE B 1 181 ? -8.195 10.016 -14.039 1 80.81 181 PHE B C 1
ATOM 5575 O O . PHE B 1 181 ? -9.266 10.359 -13.531 1 80.81 181 PHE B O 1
ATOM 5582 N N . ALA B 1 182 ? -7.934 10.234 -15.258 1 75.12 182 ALA B N 1
ATOM 5583 C CA . ALA B 1 182 ? -8.93 10.812 -16.156 1 75.12 182 ALA B CA 1
ATOM 5584 C C . ALA B 1 182 ? -9.836 9.727 -16.734 1 75.12 182 ALA B C 1
ATOM 5586 O O . ALA B 1 182 ? -10.992 9.992 -17.078 1 75.12 182 ALA B O 1
ATOM 5587 N N . GLY B 1 183 ? -9.352 8.508 -16.844 1 67.81 183 GLY B N 1
ATOM 5588 C CA . GLY B 1 183 ? -10.117 7.438 -17.469 1 67.81 183 GLY B CA 1
ATOM 5589 C C . GLY B 1 183 ? -10.75 6.496 -16.453 1 67.81 183 GLY B C 1
ATOM 5590 O O . GLY B 1 183 ? -10.992 6.879 -15.312 1 67.81 183 GLY B O 1
ATOM 5591 N N . SER B 1 184 ? -11.234 5.41 -16.938 1 80 184 SER B N 1
ATOM 5592 C CA . SER B 1 184 ? -11.828 4.332 -16.156 1 80 184 SER B CA 1
ATOM 5593 C C . SER B 1 184 ? -10.82 3.75 -15.172 1 80 184 SER B C 1
ATOM 5595 O O . SER B 1 184 ? -9.781 3.232 -15.57 1 80 184 SER B O 1
ATOM 5597 N N . THR B 1 185 ? -11.117 3.879 -13.914 1 83.94 185 THR B N 1
ATOM 5598 C CA . THR B 1 185 ? -10.266 3.311 -12.875 1 83.94 185 THR B CA 1
ATOM 5599 C C . THR B 1 185 ? -10.117 1.804 -13.062 1 83.94 185 THR B C 1
ATOM 5601 O O . THR B 1 185 ? -9.031 1.253 -12.852 1 83.94 185 THR B O 1
ATOM 5604 N N . ARG B 1 186 ? -11.164 1.171 -13.617 1 87.69 186 ARG B N 1
ATOM 5605 C CA . ARG B 1 186 ? -11.148 -0.273 -13.828 1 87.69 186 ARG B CA 1
ATOM 5606 C C . ARG B 1 186 ? -10.086 -0.664 -14.859 1 87.69 186 ARG B C 1
ATOM 5608 O O . ARG B 1 186 ? -9.336 -1.614 -14.648 1 87.69 186 ARG B O 1
ATOM 5615 N N . GLN B 1 187 ? -10.07 0.08 -15.914 1 90.38 187 GLN B N 1
ATOM 5616 C CA . GLN B 1 187 ? -9.102 -0.216 -16.969 1 90.38 187 GLN B CA 1
ATOM 5617 C C . GLN B 1 187 ? -7.672 -0.031 -16.469 1 90.38 187 GLN B C 1
ATOM 5619 O O . GLN B 1 187 ? -6.785 -0.824 -16.797 1 90.38 187 GLN B O 1
ATOM 5624 N N . GLY B 1 188 ? -7.52 1.038 -15.664 1 92.62 188 GLY B N 1
ATOM 5625 C CA . GLY B 1 188 ? -6.203 1.261 -15.078 1 92.62 188 GLY B CA 1
ATOM 5626 C C . GLY B 1 188 ? -5.758 0.135 -14.172 1 92.62 188 GLY B C 1
ATOM 5627 O O . GLY B 1 188 ? -4.59 -0.269 -14.195 1 92.62 188 GLY B O 1
ATOM 5628 N N . ILE B 1 189 ? -6.668 -0.42 -13.383 1 95.5 189 ILE B N 1
ATOM 5629 C CA . ILE B 1 189 ? -6.371 -1.515 -12.469 1 95.5 189 ILE B CA 1
ATOM 5630 C C . ILE B 1 189 ? -5.969 -2.758 -13.258 1 95.5 189 ILE B C 1
ATOM 5632 O O . ILE B 1 189 ? -4.98 -3.418 -12.93 1 95.5 189 ILE B O 1
ATOM 5636 N N . ILE B 1 190 ? -6.707 -3.021 -14.312 1 95.94 190 ILE B N 1
ATOM 5637 C CA . ILE B 1 190 ? -6.457 -4.215 -15.109 1 95.94 190 ILE B CA 1
ATOM 5638 C C . ILE B 1 190 ? -5.086 -4.113 -15.773 1 95.94 190 ILE B C 1
ATOM 5640 O O . ILE B 1 190 ? -4.305 -5.066 -15.75 1 95.94 190 ILE B O 1
ATOM 5644 N N . ILE B 1 191 ? -4.77 -2.988 -16.344 1 96.88 191 ILE B N 1
ATOM 5645 C CA . ILE B 1 191 ? -3.48 -2.793 -16.984 1 96.88 191 ILE B CA 1
ATOM 5646 C C . ILE B 1 191 ? -2.357 -2.969 -15.969 1 96.88 191 ILE B C 1
ATOM 5648 O O . ILE B 1 191 ? -1.384 -3.682 -16.234 1 96.88 191 ILE B O 1
ATOM 5652 N N . SER B 1 192 ? -2.486 -2.316 -14.789 1 97.38 192 SER B N 1
ATOM 5653 C CA . SER B 1 192 ? -1.479 -2.457 -13.742 1 97.38 192 SER B CA 1
ATOM 5654 C C . SER B 1 192 ? -1.306 -3.916 -13.336 1 97.38 192 SER B C 1
ATOM 5656 O O . SER B 1 192 ? -0.182 -4.379 -13.125 1 97.38 192 SER B O 1
ATOM 5658 N N . PHE B 1 193 ? -2.336 -4.637 -13.281 1 97.88 193 PHE B N 1
ATOM 5659 C CA . PHE B 1 193 ? -2.289 -6.043 -12.883 1 97.88 193 PHE B CA 1
ATOM 5660 C C . PHE B 1 193 ? -1.564 -6.875 -13.938 1 97.88 193 PHE B C 1
ATOM 5662 O O . PHE B 1 193 ? -0.76 -7.746 -13.602 1 97.88 193 PHE B O 1
ATOM 5669 N N . LEU B 1 194 ? -1.949 -6.605 -15.18 1 98.31 194 LEU B N 1
ATOM 5670 C CA . LEU B 1 194 ? -1.291 -7.328 -16.266 1 98.31 194 LEU B CA 1
ATOM 5671 C C . LEU B 1 194 ? 0.208 -7.047 -16.266 1 98.31 194 LEU B C 1
ATOM 5673 O O . LEU B 1 194 ? 1.015 -7.961 -16.469 1 98.31 194 LEU B O 1
ATOM 5677 N N . LEU B 1 195 ? 0.544 -5.82 -16.031 1 98.19 195 LEU B N 1
ATOM 5678 C CA . LEU B 1 195 ? 1.957 -5.465 -15.977 1 98.19 195 LEU B CA 1
ATOM 5679 C C . LEU B 1 195 ? 2.645 -6.137 -14.797 1 98.19 195 LEU B C 1
ATOM 5681 O O . LEU B 1 195 ? 3.791 -6.578 -14.906 1 98.19 195 LEU B O 1
ATOM 5685 N N . TYR B 1 196 ? 1.966 -6.191 -13.688 1 98.06 196 TYR B N 1
ATOM 5686 C CA . TYR B 1 196 ? 2.459 -6.949 -12.539 1 98.06 196 TYR B CA 1
ATOM 5687 C C . TYR B 1 196 ? 2.82 -8.375 -12.945 1 98.06 196 TYR B C 1
ATOM 5689 O O . TYR B 1 196 ? 3.934 -8.836 -12.68 1 98.06 196 TYR B O 1
ATOM 5697 N N . GLY B 1 197 ? 1.915 -9 -13.625 1 96.75 197 GLY B N 1
ATOM 5698 C CA . GLY B 1 197 ? 2.16 -10.367 -14.07 1 96.75 197 GLY B CA 1
ATOM 5699 C C . GLY B 1 197 ? 3.346 -10.484 -15.008 1 96.75 197 GLY B C 1
ATOM 5700 O O . GLY B 1 197 ? 4.137 -11.422 -14.898 1 96.75 197 GLY B O 1
ATOM 5701 N N . CYS B 1 198 ? 3.436 -9.555 -15.914 1 96.81 198 CYS B N 1
ATOM 5702 C CA . CYS B 1 198 ? 4.543 -9.578 -16.859 1 96.81 198 CYS B CA 1
ATOM 5703 C C . CYS B 1 198 ? 5.879 -9.461 -16.141 1 96.81 198 CYS B C 1
ATOM 5705 O O . CYS B 1 198 ? 6.812 -10.219 -16.422 1 96.81 198 CYS B O 1
ATOM 5707 N N . HIS B 1 199 ? 5.918 -8.555 -15.227 1 94.88 199 HIS B N 1
ATOM 5708 C CA . HIS B 1 199 ? 7.176 -8.328 -14.523 1 94.88 199 HIS B CA 1
ATOM 5709 C C . HIS B 1 199 ? 7.535 -9.508 -13.633 1 94.88 199 HIS B C 1
ATOM 5711 O O . HIS B 1 199 ? 8.711 -9.836 -13.469 1 94.88 199 HIS B O 1
ATOM 5717 N N . ILE B 1 200 ? 6.598 -10.164 -13.047 1 93.62 200 ILE B N 1
ATOM 5718 C CA . ILE B 1 200 ? 6.859 -11.406 -12.32 1 93.62 200 ILE B CA 1
ATOM 5719 C C . ILE B 1 200 ? 7.488 -12.43 -13.258 1 93.62 200 ILE B C 1
ATOM 5721 O O . ILE B 1 200 ? 8.477 -13.086 -12.906 1 93.62 200 ILE B O 1
ATOM 5725 N N . GLY B 1 201 ? 6.914 -12.531 -14.461 1 91.12 201 GLY B N 1
ATOM 5726 C CA . GLY B 1 201 ? 7.414 -13.484 -15.438 1 91.12 201 GLY B CA 1
ATOM 5727 C C . GLY B 1 201 ? 8.852 -13.227 -15.836 1 91.12 201 GLY B C 1
ATOM 5728 O O . GLY B 1 201 ? 9.617 -14.164 -16.078 1 91.12 201 GLY B O 1
ATOM 5729 N N . PHE B 1 202 ? 9.211 -12.023 -15.883 1 90.81 202 PHE B N 1
ATOM 5730 C CA . PHE B 1 202 ? 10.562 -11.672 -16.297 1 90.81 202 PHE B CA 1
ATOM 5731 C C . PHE B 1 202 ? 11.5 -11.625 -15.094 1 90.81 202 PHE B C 1
ATOM 5733 O O . PHE B 1 202 ? 12.703 -11.367 -15.25 1 90.81 202 PHE B O 1
ATOM 5740 N N . GLY B 1 203 ? 10.961 -11.773 -13.906 1 87.25 203 GLY B N 1
ATOM 5741 C CA . GLY B 1 203 ? 11.781 -11.789 -12.703 1 87.25 203 GLY B CA 1
ATOM 5742 C C . GLY B 1 203 ? 12.102 -10.398 -12.18 1 87.25 203 GLY B C 1
ATOM 5743 O O . GLY B 1 203 ? 13.008 -10.227 -11.359 1 87.25 203 GLY B O 1
ATOM 5744 N N . ASN B 1 204 ? 11.391 -9.352 -12.711 1 90.62 204 ASN B N 1
ATOM 5745 C CA . ASN B 1 204 ? 11.562 -7.984 -12.227 1 90.62 204 ASN B CA 1
ATOM 5746 C C . ASN B 1 204 ? 10.75 -7.734 -10.961 1 90.62 204 ASN B C 1
ATOM 5748 O O . ASN B 1 204 ? 9.656 -7.168 -11.016 1 90.62 204 ASN B O 1
ATOM 5752 N N . GLN B 1 205 ? 11.289 -7.98 -9.859 1 88.69 205 GLN B N 1
ATOM 5753 C CA . GLN B 1 205 ? 10.531 -8.023 -8.609 1 88.69 205 GLN B CA 1
ATOM 5754 C C . GLN B 1 205 ? 10.102 -6.629 -8.172 1 88.69 205 GLN B C 1
ATOM 5756 O O . GLN B 1 205 ? 8.977 -6.438 -7.707 1 88.69 205 GLN B O 1
ATOM 5761 N N . ARG B 1 206 ? 10.984 -5.668 -8.273 1 89.75 206 ARG B N 1
ATOM 5762 C CA . ARG B 1 206 ? 10.641 -4.309 -7.863 1 89.75 206 ARG B CA 1
ATOM 5763 C C . ARG B 1 206 ? 9.508 -3.748 -8.711 1 89.75 206 ARG B C 1
ATOM 5765 O O . ARG B 1 206 ? 8.57 -3.146 -8.18 1 89.75 206 ARG B O 1
ATOM 5772 N N . HIS B 1 207 ? 9.641 -3.988 -10.047 1 93.31 207 HIS B N 1
ATOM 5773 C CA . HIS B 1 207 ? 8.578 -3.551 -10.938 1 93.31 207 HIS B CA 1
ATOM 5774 C C . HIS B 1 207 ? 7.266 -4.258 -10.625 1 93.31 207 HIS B C 1
ATOM 5776 O O . HIS B 1 207 ? 6.207 -3.625 -10.594 1 93.31 207 HIS B O 1
ATOM 5782 N N . ALA B 1 208 ? 7.434 -5.574 -10.414 1 95.94 208 ALA B N 1
ATOM 5783 C CA . ALA B 1 208 ? 6.238 -6.355 -10.109 1 95.94 208 ALA B CA 1
ATOM 5784 C C . ALA B 1 208 ? 5.535 -5.82 -8.867 1 95.94 208 ALA B C 1
ATOM 5786 O O . ALA B 1 208 ? 4.328 -5.586 -8.883 1 95.94 208 ALA B O 1
ATOM 5787 N N . TYR B 1 209 ? 6.289 -5.578 -7.812 1 95.38 209 TYR B N 1
ATOM 5788 C CA . TYR B 1 209 ? 5.73 -5.047 -6.574 1 95.38 209 TYR B CA 1
ATOM 5789 C C . TYR B 1 209 ? 5.086 -3.686 -6.809 1 95.38 209 TYR B C 1
ATOM 5791 O O . TYR B 1 209 ? 3.99 -3.416 -6.309 1 95.38 209 TYR B O 1
ATOM 5799 N N . TYR B 1 210 ? 5.777 -2.826 -7.543 1 95.88 210 TYR B N 1
ATOM 5800 C CA . TYR B 1 210 ? 5.273 -1.49 -7.844 1 95.88 210 TYR B CA 1
ATOM 5801 C C . TYR B 1 210 ? 3.904 -1.56 -8.516 1 95.88 210 TYR B C 1
ATOM 5803 O O . TYR B 1 210 ? 2.971 -0.869 -8.102 1 95.88 210 TYR B O 1
ATOM 5811 N N . PHE B 1 211 ? 3.727 -2.373 -9.508 1 97.56 211 PHE B N 1
ATOM 5812 C CA . PHE B 1 211 ? 2.488 -2.396 -10.281 1 97.56 211 PHE B CA 1
ATOM 5813 C C . PHE B 1 211 ? 1.381 -3.096 -9.5 1 97.56 211 PHE B C 1
ATOM 5815 O O . PHE B 1 211 ? 0.207 -2.74 -9.625 1 97.56 211 PHE B O 1
ATOM 5822 N N . LEU B 1 212 ? 1.755 -4.094 -8.688 1 98.19 212 LEU B N 1
ATOM 5823 C CA . LEU B 1 212 ? 0.755 -4.672 -7.793 1 98.19 212 LEU B CA 1
ATOM 5824 C C . LEU B 1 212 ? 0.213 -3.625 -6.828 1 98.19 212 LEU B C 1
ATOM 5826 O O . LEU B 1 212 ? -1.001 -3.52 -6.637 1 98.19 212 LEU B O 1
ATOM 5830 N N . ARG B 1 213 ? 1.098 -2.842 -6.238 1 97.5 213 ARG B N 1
ATOM 5831 C CA . ARG B 1 213 ? 0.699 -1.769 -5.336 1 97.5 213 ARG B CA 1
ATOM 5832 C C . ARG B 1 213 ? -0.12 -0.71 -6.066 1 97.5 213 ARG B C 1
ATOM 5834 O O . ARG B 1 213 ? -1.072 -0.161 -5.512 1 97.5 213 ARG B O 1
ATOM 5841 N N . GLU B 1 214 ? 0.325 -0.418 -7.281 1 96.56 214 GLU B N 1
ATOM 5842 C CA . GLU B 1 214 ? -0.448 0.531 -8.078 1 96.56 214 GLU B CA 1
ATOM 5843 C C . GLU B 1 214 ? -1.875 0.036 -8.297 1 96.56 214 GLU B C 1
ATOM 5845 O O . GLU B 1 214 ? -2.832 0.799 -8.148 1 96.56 214 GLU B O 1
ATOM 5850 N N . ALA B 1 215 ? -2.018 -1.237 -8.633 1 97 215 ALA B N 1
ATOM 5851 C CA . ALA B 1 215 ? -3.344 -1.81 -8.852 1 97 215 ALA B CA 1
ATOM 5852 C C . ALA B 1 215 ? -4.195 -1.705 -7.586 1 97 215 ALA B C 1
ATOM 5854 O O . ALA B 1 215 ? -5.352 -1.275 -7.645 1 97 215 ALA B O 1
ATOM 5855 N N . THR B 1 216 ? -3.625 -2.088 -6.438 1 96.75 216 THR B N 1
ATOM 5856 C CA . THR B 1 216 ? -4.387 -2.057 -5.195 1 96.75 216 THR B CA 1
ATOM 5857 C C . THR B 1 216 ? -4.668 -0.619 -4.77 1 96.75 216 THR B C 1
ATOM 5859 O O . THR B 1 216 ? -5.699 -0.338 -4.156 1 96.75 216 THR B O 1
ATOM 5862 N N . THR B 1 217 ? -3.74 0.33 -5.082 1 96 217 THR B N 1
ATOM 5863 C CA . THR B 1 217 ? -3.955 1.742 -4.785 1 96 217 THR B CA 1
ATOM 5864 C C . THR B 1 217 ? -5.137 2.289 -5.582 1 96 217 THR B C 1
ATOM 5866 O O . THR B 1 217 ? -6.02 2.941 -5.023 1 96 217 THR B O 1
ATOM 5869 N N . LEU B 1 218 ? -5.133 2.031 -6.906 1 93.44 218 LEU B N 1
ATOM 5870 C CA . LEU B 1 218 ? -6.238 2.48 -7.746 1 93.44 218 LEU B CA 1
ATOM 5871 C C . LEU B 1 218 ? -7.559 1.881 -7.273 1 93.44 218 LEU B C 1
ATOM 5873 O O . LEU B 1 218 ? -8.586 2.564 -7.254 1 93.44 218 LEU B O 1
ATOM 5877 N N . TYR B 1 219 ? -7.531 0.62 -6.863 1 92.88 219 TYR B N 1
ATOM 5878 C CA . TYR B 1 219 ? -8.734 -0.042 -6.367 1 92.88 219 TYR B CA 1
ATOM 5879 C C . TYR B 1 219 ? -9.25 0.634 -5.102 1 92.88 219 TYR B C 1
ATOM 5881 O O . TYR B 1 219 ? -10.43 0.965 -5 1 92.88 219 TYR B O 1
ATOM 5889 N N . THR B 1 220 ? -8.352 0.854 -4.113 1 90.19 220 THR B N 1
ATOM 5890 C CA . THR B 1 220 ? -8.727 1.425 -2.822 1 90.19 220 THR B CA 1
ATOM 5891 C C . THR B 1 220 ? -9.195 2.869 -2.984 1 90.19 220 THR B C 1
ATOM 5893 O O . THR B 1 220 ? -10.109 3.312 -2.293 1 90.19 220 THR B O 1
ATOM 5896 N N . ALA B 1 221 ? -8.516 3.586 -3.852 1 85.88 221 ALA B N 1
ATOM 5897 C CA . ALA B 1 221 ? -8.898 4.973 -4.102 1 85.88 221 ALA B CA 1
ATOM 5898 C C . ALA B 1 221 ? -10.289 5.062 -4.723 1 85.88 221 ALA B C 1
ATOM 5900 O O . ALA B 1 221 ? -11.062 5.969 -4.402 1 85.88 221 ALA B O 1
ATOM 5901 N N . GLY B 1 222 ? -10.633 4.211 -5.633 1 76 222 GLY B N 1
ATOM 5902 C CA . GLY B 1 222 ? -11.922 4.207 -6.312 1 76 222 GLY B CA 1
ATOM 5903 C C . GLY B 1 222 ? -13.062 3.748 -5.426 1 76 222 GLY B C 1
ATOM 5904 O O . GLY B 1 222 ? -14.172 4.285 -5.5 1 76 222 GLY B O 1
ATOM 5905 N N . MET B 1 223 ? -12.859 2.65 -4.727 1 66.5 223 MET B N 1
ATOM 5906 C CA . MET B 1 223 ? -13.883 2.053 -3.873 1 66.5 223 MET B CA 1
ATOM 5907 C C . MET B 1 223 ? -14.305 3.02 -2.773 1 66.5 223 MET B C 1
ATOM 5909 O O . MET B 1 223 ? -15.492 3.139 -2.469 1 66.5 223 MET B O 1
ATOM 5913 N N . LEU B 1 224 ? -13.289 3.59 -2.221 1 58.75 224 LEU B N 1
ATOM 5914 C CA . LEU B 1 224 ? -13.57 4.418 -1.053 1 58.75 224 LEU B CA 1
ATOM 5915 C C . LEU B 1 224 ? -14.172 5.758 -1.467 1 58.75 224 LEU B C 1
ATOM 5917 O O . LEU B 1 224 ? -14.969 6.34 -0.726 1 58.75 224 LEU B O 1
ATOM 5921 N N . ASP B 1 225 ? -13.711 6.406 -2.557 1 58.19 225 ASP B N 1
ATOM 5922 C CA . ASP B 1 225 ? -14.148 7.762 -2.871 1 58.19 225 ASP B CA 1
ATOM 5923 C C . ASP B 1 225 ? -15.414 7.75 -3.729 1 58.19 225 ASP B C 1
ATOM 5925 O O . ASP B 1 225 ? -16.219 8.68 -3.67 1 58.19 225 ASP B O 1
ATOM 5929 N N . GLN B 1 226 ? -15.648 6.934 -4.781 1 52.62 226 GLN B N 1
ATOM 5930 C CA . GLN B 1 226 ? -16.781 7.113 -5.676 1 52.62 226 GLN B CA 1
ATOM 5931 C C . GLN B 1 226 ? -17.641 5.859 -5.727 1 52.62 226 GLN B C 1
ATOM 5933 O O . GLN B 1 226 ? -17.531 5.051 -6.652 1 52.62 226 GLN B O 1
ATOM 5938 N N . PRO B 1 227 ? -18.297 5.586 -4.559 1 46.16 227 PRO B N 1
ATOM 5939 C CA . PRO B 1 227 ? -19.266 4.562 -4.941 1 46.16 227 PRO B CA 1
ATOM 5940 C C . PRO B 1 227 ? -20.234 5.047 -6.012 1 46.16 227 PRO B C 1
ATOM 5942 O O . PRO B 1 227 ? -20.828 6.129 -5.875 1 46.16 227 PRO B O 1
ATOM 5945 N N . GLY B 1 228 ? -20.062 4.695 -7.328 1 46.19 228 GLY B N 1
ATOM 5946 C CA . GLY B 1 228 ? -21.047 5.047 -8.352 1 46.19 228 GLY B CA 1
ATOM 5947 C C . GLY B 1 228 ? -20.484 5.969 -9.414 1 46.19 228 GLY B C 1
ATOM 5948 O O . GLY B 1 228 ? -21.188 6.367 -10.336 1 46.19 228 GLY B O 1
ATOM 5949 N N . ALA B 1 229 ? -19.469 6.707 -9.164 1 43.16 229 ALA B N 1
ATOM 5950 C CA . ALA B 1 229 ? -19.094 7.773 -10.094 1 43.16 229 ALA B CA 1
ATOM 5951 C C . ALA B 1 229 ? -18.766 7.211 -11.469 1 43.16 229 ALA B C 1
ATOM 5953 O O . ALA B 1 229 ? -18.656 7.961 -12.445 1 43.16 229 ALA B O 1
ATOM 5954 N N . ASP B 1 230 ? -17.953 6.23 -11.461 1 45.84 230 ASP B N 1
ATOM 5955 C CA . ASP B 1 230 ? -17.641 5.84 -12.836 1 45.84 230 ASP B CA 1
ATOM 5956 C C . ASP B 1 230 ? -18.906 5.457 -13.594 1 45.84 230 ASP B C 1
ATOM 5958 O O . ASP B 1 230 ? -19.641 4.555 -13.188 1 45.84 230 ASP B O 1
ATOM 5962 N N . GLY B 1 231 ? -19.547 6.383 -13.992 1 42.75 231 GLY B N 1
ATOM 5963 C CA . GLY B 1 231 ? -20.656 6.266 -14.922 1 42.75 231 GLY B CA 1
ATOM 5964 C C . GLY B 1 231 ? -20.672 4.949 -15.68 1 42.75 231 GLY B C 1
ATOM 5965 O O . GLY B 1 231 ? -21.516 4.734 -16.547 1 42.75 231 GLY B O 1
ATOM 5966 N N . ASP B 1 232 ? -19.5 4.617 -16.141 1 45.03 232 ASP B N 1
ATOM 5967 C CA . ASP B 1 232 ? -19.641 3.523 -17.094 1 45.03 232 ASP B CA 1
ATOM 5968 C C . ASP B 1 232 ? -20.484 2.393 -16.5 1 45.03 232 ASP B C 1
ATOM 5970 O O . ASP B 1 232 ? -20.547 2.227 -15.281 1 45.03 232 ASP B O 1
ATOM 5974 N N . GLU B 1 233 ? -21.156 1.815 -17.406 1 45.66 233 GLU B N 1
ATOM 5975 C CA . GLU B 1 233 ? -22.109 0.71 -17.469 1 45.66 233 GLU B CA 1
ATOM 5976 C C . GLU B 1 233 ? -21.797 -0.35 -16.406 1 45.66 233 GLU B C 1
ATOM 5978 O O . GLU B 1 233 ? -22.703 -0.877 -15.773 1 45.66 233 GLU B O 1
ATOM 5983 N N . GLU B 1 234 ? -20.688 -1.207 -16.453 1 48.75 234 GLU B N 1
ATOM 5984 C CA . GLU B 1 234 ? -20.812 -2.6 -16.031 1 48.75 234 GLU B CA 1
ATOM 5985 C C . GLU B 1 234 ? -20.594 -2.746 -14.531 1 48.75 234 GLU B C 1
ATOM 5987 O O . GLU B 1 234 ? -19.5 -3.098 -14.086 1 48.75 234 GLU B O 1
ATOM 5992 N N . HIS B 1 235 ? -21.172 -1.912 -13.797 1 57.34 235 HIS B N 1
ATOM 5993 C CA . HIS B 1 235 ? -21.359 -2.229 -12.383 1 57.34 235 HIS B CA 1
ATOM 5994 C C . HIS B 1 235 ? -21.812 -3.672 -12.195 1 57.34 235 HIS B C 1
ATOM 5996 O O . HIS B 1 235 ? -22.984 -3.926 -11.938 1 57.34 235 HIS B O 1
ATOM 6002 N N . ASP B 1 236 ? -21.234 -4.426 -12.828 1 71.81 236 ASP B N 1
ATOM 6003 C CA . ASP B 1 236 ? -21.453 -5.855 -12.625 1 71.81 236 ASP B CA 1
ATOM 6004 C C . ASP B 1 236 ? -20.875 -6.312 -11.289 1 71.81 236 ASP B C 1
ATOM 6006 O O . ASP B 1 236 ? -19.656 -6.426 -11.141 1 71.81 236 ASP B O 1
ATOM 6010 N N . PRO B 1 237 ? -21.703 -6.277 -10.305 1 75.88 237 PRO B N 1
ATOM 6011 C CA . PRO B 1 237 ? -21.25 -6.719 -8.984 1 75.88 237 PRO B CA 1
ATOM 6012 C C . PRO B 1 237 ? -20.344 -7.941 -9.047 1 75.88 237 PRO B C 1
ATOM 6014 O O . PRO B 1 237 ? -19.422 -8.078 -8.242 1 75.88 237 PRO B O 1
ATOM 6017 N N . SER B 1 238 ? -20.672 -8.688 -10.023 1 81.31 238 SER B N 1
ATOM 6018 C CA . SER B 1 238 ? -19.844 -9.891 -10.164 1 81.31 238 SER B CA 1
ATOM 6019 C C . SER B 1 238 ? -18.406 -9.547 -10.516 1 81.31 238 SER B C 1
ATOM 6021 O O . SER B 1 238 ? -17.469 -10.188 -10.031 1 81.31 238 SER B O 1
ATOM 6023 N N . PHE B 1 239 ? -18.297 -8.531 -11.281 1 85.69 239 PHE B N 1
ATOM 6024 C CA . PHE B 1 239 ? -16.953 -8.109 -11.656 1 85.69 239 PHE B CA 1
ATOM 6025 C C . PHE B 1 239 ? -16.219 -7.539 -10.453 1 85.69 239 PHE B C 1
ATOM 6027 O O . PHE B 1 239 ? -15.023 -7.805 -10.273 1 85.69 239 PHE B O 1
ATOM 6034 N N . GLN B 1 240 ? -16.953 -6.793 -9.648 1 87.12 240 GLN B N 1
ATOM 6035 C CA . GLN B 1 240 ? -16.312 -6.164 -8.492 1 87.12 240 GLN B CA 1
ATOM 6036 C C . GLN B 1 240 ? -15.805 -7.211 -7.508 1 87.12 240 GLN B C 1
ATOM 6038 O O . GLN B 1 240 ? -14.719 -7.059 -6.938 1 87.12 240 GLN B O 1
ATOM 6043 N N . GLY B 1 241 ? -16.625 -8.203 -7.355 1 91 241 GLY B N 1
ATOM 6044 C CA . GLY B 1 241 ? -16.172 -9.281 -6.496 1 91 241 GLY B CA 1
ATOM 6045 C C . GLY B 1 241 ? -14.945 -9.992 -7.023 1 91 241 GLY B C 1
ATOM 6046 O O . GLY B 1 241 ? -14 -10.242 -6.273 1 91 241 GLY B O 1
ATOM 6047 N N . ARG B 1 242 ? -14.914 -10.289 -8.289 1 93.56 242 ARG B N 1
ATOM 6048 C CA . ARG B 1 242 ? -13.781 -10.961 -8.914 1 93.56 242 ARG B CA 1
ATOM 6049 C C . ARG B 1 242 ? -12.523 -10.102 -8.828 1 93.56 242 ARG B C 1
ATOM 6051 O O . ARG B 1 242 ? -11.43 -10.609 -8.562 1 93.56 242 ARG B O 1
ATOM 6058 N N . LEU B 1 243 ? -12.719 -8.844 -9.078 1 93.44 243 LEU B N 1
ATOM 6059 C CA . LEU B 1 243 ? -11.586 -7.926 -9.047 1 93.44 243 LEU B CA 1
ATOM 6060 C C . LEU B 1 243 ? -10.984 -7.855 -7.641 1 93.44 243 LEU B C 1
ATOM 6062 O O . LEU B 1 243 ? -9.766 -7.945 -7.477 1 93.44 243 LEU B O 1
ATOM 6066 N N . PHE B 1 244 ? -11.836 -7.703 -6.582 1 94.25 244 PHE B N 1
ATOM 6067 C CA . PHE B 1 244 ? -11.359 -7.621 -5.207 1 94.25 244 PHE B CA 1
ATOM 6068 C C . PHE B 1 244 ? -10.57 -8.875 -4.836 1 94.25 244 PHE B C 1
ATOM 6070 O O . PHE B 1 244 ? -9.445 -8.781 -4.34 1 94.25 244 PHE B O 1
ATOM 6077 N N . TRP B 1 245 ? -11.102 -9.953 -5.125 1 96.19 245 TRP B N 1
ATOM 6078 C CA . TRP B 1 245 ? -10.5 -11.195 -4.664 1 96.19 245 TRP B CA 1
ATOM 6079 C C . TRP B 1 245 ? -9.234 -11.516 -5.461 1 96.19 245 TRP B C 1
ATOM 6081 O O . TRP B 1 245 ? -8.273 -12.062 -4.918 1 96.19 245 TRP B O 1
ATOM 6091 N N . LEU B 1 246 ? -9.234 -11.211 -6.746 1 97.12 246 LEU B N 1
ATOM 6092 C CA . LEU B 1 246 ? -8.016 -11.414 -7.52 1 97.12 246 LEU B CA 1
ATOM 6093 C C . LEU B 1 246 ? -6.867 -10.586 -6.949 1 97.12 246 LEU B C 1
ATOM 6095 O O . LEU B 1 246 ? -5.754 -11.086 -6.785 1 97.12 246 LEU B O 1
ATOM 6099 N N . LEU B 1 247 ? -7.164 -9.312 -6.676 1 97.19 247 LEU B N 1
ATOM 6100 C CA . LEU B 1 247 ? -6.137 -8.445 -6.117 1 97.19 247 LEU B CA 1
ATOM 6101 C C . LEU B 1 247 ? -5.695 -8.938 -4.742 1 97.19 247 LEU B C 1
ATOM 6103 O O . LEU B 1 247 ? -4.5 -8.93 -4.43 1 97.19 247 LEU B O 1
ATOM 6107 N N . LEU B 1 248 ? -6.641 -9.375 -3.947 1 97.12 248 LEU B N 1
ATOM 6108 C CA . LEU B 1 248 ? -6.328 -9.875 -2.615 1 97.12 248 LEU B CA 1
ATOM 6109 C C . LEU B 1 248 ? -5.426 -11.102 -2.693 1 97.12 248 LEU B C 1
ATOM 6111 O O . LEU B 1 248 ? -4.414 -11.18 -1.992 1 97.12 248 LEU B O 1
ATOM 6115 N N . ILE B 1 249 ? -5.781 -12.008 -3.52 1 97.75 249 ILE B N 1
ATOM 6116 C CA . ILE B 1 249 ? -5.023 -13.242 -3.689 1 97.75 249 ILE B CA 1
ATOM 6117 C C . ILE B 1 249 ? -3.6 -12.914 -4.137 1 97.75 249 ILE B C 1
ATOM 6119 O O . ILE B 1 249 ? -2.631 -13.438 -3.578 1 97.75 249 ILE B O 1
ATOM 6123 N N . SER B 1 250 ? -3.504 -12.078 -5.113 1 98.12 250 SER B N 1
ATOM 6124 C CA . SER B 1 250 ? -2.199 -11.711 -5.656 1 98.12 250 SER B CA 1
ATOM 6125 C C . SER B 1 250 ? -1.345 -11 -4.613 1 98.12 250 SER B C 1
ATOM 6127 O O . SER B 1 250 ? -0.144 -11.258 -4.504 1 98.12 250 SER B O 1
ATOM 6129 N N . GLU B 1 251 ? -1.981 -10.062 -3.881 1 97.75 251 GLU B N 1
ATOM 6130 C CA . GLU B 1 251 ? -1.26 -9.336 -2.842 1 97.75 251 GLU B CA 1
ATOM 6131 C C . GLU B 1 251 ? -0.764 -10.273 -1.75 1 97.75 251 GLU B C 1
ATOM 6133 O O . GLU B 1 251 ? 0.391 -10.188 -1.326 1 97.75 251 GLU B O 1
ATOM 6138 N N . ARG B 1 252 ? -1.56 -11.203 -1.328 1 97.69 252 ARG B N 1
ATOM 6139 C CA . ARG B 1 252 ? -1.186 -12.125 -0.261 1 97.69 252 ARG B CA 1
ATOM 6140 C C . ARG B 1 252 ? -0.102 -13.094 -0.729 1 97.69 252 ARG B C 1
ATOM 6142 O O . ARG B 1 252 ? 0.862 -13.352 -0.005 1 97.69 252 ARG B O 1
ATOM 6149 N N . ALA B 1 253 ? -0.352 -13.617 -1.929 1 97.5 253 ALA B N 1
ATOM 6150 C CA . ALA B 1 253 ? 0.658 -14.523 -2.467 1 97.5 253 ALA B CA 1
ATOM 6151 C C . ALA B 1 253 ? 2.012 -13.828 -2.584 1 97.5 253 ALA B C 1
ATOM 6153 O O . ALA B 1 253 ? 3.039 -14.391 -2.186 1 97.5 253 ALA B O 1
ATOM 6154 N N . HIS B 1 254 ? 1.987 -12.648 -3.104 1 96.12 254 HIS B N 1
ATOM 6155 C CA . HIS B 1 254 ? 3.217 -11.875 -3.252 1 96.12 254 HIS B CA 1
ATOM 6156 C C . HIS B 1 254 ? 3.828 -11.547 -1.895 1 96.12 254 HIS B C 1
ATOM 6158 O O . HIS B 1 254 ? 5.047 -11.617 -1.724 1 96.12 254 HIS B O 1
ATOM 6164 N N . ALA B 1 255 ? 2.998 -11.148 -0.962 1 95.69 255 ALA B N 1
ATOM 6165 C CA . ALA B 1 255 ? 3.455 -10.766 0.372 1 95.69 255 ALA B CA 1
ATOM 6166 C C . ALA B 1 255 ? 4.117 -11.945 1.081 1 95.69 255 ALA B C 1
ATOM 6168 O O . ALA B 1 255 ? 5.156 -11.781 1.729 1 95.69 255 ALA B O 1
ATOM 6169 N N . ILE B 1 256 ? 3.572 -13.094 0.987 1 95.56 256 ILE B N 1
ATOM 6170 C CA . ILE B 1 256 ? 4.133 -14.281 1.621 1 95.56 256 ILE B CA 1
ATOM 6171 C C . ILE B 1 256 ? 5.484 -14.617 0.986 1 95.56 256 ILE B C 1
ATOM 6173 O O . ILE B 1 256 ? 6.469 -14.844 1.691 1 95.56 256 ILE B O 1
ATOM 6177 N N . ARG B 1 257 ? 5.512 -14.531 -0.335 1 92.25 257 ARG B N 1
ATOM 6178 C CA . ARG B 1 257 ? 6.707 -14.945 -1.062 1 92.25 257 ARG B CA 1
ATOM 6179 C C . ARG B 1 257 ? 7.844 -13.953 -0.855 1 92.25 257 ARG B C 1
ATOM 6181 O O . ARG B 1 257 ? 9.008 -14.344 -0.748 1 92.25 257 ARG B O 1
ATOM 6188 N N . ARG B 1 258 ? 7.465 -12.727 -0.762 1 91.06 258 ARG B N 1
ATOM 6189 C CA . ARG B 1 258 ? 8.508 -11.711 -0.796 1 91.06 258 ARG B CA 1
ATOM 6190 C C . ARG B 1 258 ? 8.555 -10.922 0.511 1 91.06 258 ARG B C 1
ATOM 6192 O O . ARG B 1 258 ? 9.242 -9.906 0.609 1 91.06 258 ARG B O 1
ATOM 6199 N N . HIS B 1 259 ? 7.801 -11.312 1.506 1 88.88 259 HIS B N 1
ATOM 6200 C CA . HIS B 1 259 ? 7.777 -10.688 2.822 1 88.88 259 HIS B CA 1
ATOM 6201 C C . HIS B 1 259 ? 7.406 -9.211 2.725 1 88.88 259 HIS B C 1
ATOM 6203 O O . HIS B 1 259 ? 8.109 -8.352 3.266 1 88.88 259 HIS B O 1
ATOM 6209 N N . ARG B 1 260 ? 6.363 -8.977 1.962 1 91.31 260 ARG B N 1
ATOM 6210 C CA . ARG B 1 260 ? 5.871 -7.609 1.789 1 91.31 260 ARG B CA 1
ATOM 6211 C C . ARG B 1 260 ? 4.633 -7.363 2.643 1 91.31 260 ARG B C 1
ATOM 6213 O O . ARG B 1 260 ? 3.928 -8.305 3.01 1 91.31 260 ARG B O 1
ATOM 6220 N N . PRO B 1 261 ? 4.367 -6.094 2.99 1 90.56 261 PRO B N 1
ATOM 6221 C CA . PRO B 1 261 ? 3.117 -5.789 3.686 1 90.56 261 PRO B CA 1
ATOM 6222 C C . PRO B 1 261 ? 1.896 -5.875 2.771 1 90.56 261 PRO B C 1
ATOM 6224 O O . PRO B 1 261 ? 2.039 -5.906 1.547 1 90.56 261 PRO B O 1
ATOM 6227 N N . ILE B 1 262 ? 0.724 -5.969 3.387 1 93.31 262 ILE B N 1
ATOM 6228 C CA . ILE B 1 262 ? -0.51 -6.02 2.611 1 93.31 262 ILE B CA 1
ATOM 6229 C C . ILE B 1 262 ? -1.392 -4.824 2.959 1 93.31 262 ILE B C 1
ATOM 6231 O O . ILE B 1 262 ? -1.224 -4.207 4.016 1 93.31 262 ILE B O 1
ATOM 6235 N N . THR B 1 263 ? -2.287 -4.477 2.074 1 91.75 263 THR B N 1
ATOM 6236 C CA . THR B 1 263 ? -3.135 -3.305 2.26 1 91.75 263 THR B CA 1
ATOM 6237 C C . THR B 1 263 ? -4.609 -3.697 2.256 1 91.75 263 THR B C 1
ATOM 6239 O O . THR B 1 263 ? -5.414 -3.121 2.99 1 91.75 263 THR B O 1
ATOM 6242 N N . LEU B 1 264 ? -5.016 -4.703 1.422 1 91.88 264 LEU B N 1
ATOM 6243 C CA . LEU B 1 264 ? -6.422 -5.059 1.274 1 91.88 264 LEU B CA 1
ATOM 6244 C C . LEU B 1 264 ? -6.914 -5.844 2.486 1 91.88 264 LEU B C 1
ATOM 6246 O O . LEU B 1 264 ? -6.211 -6.719 2.994 1 91.88 264 LEU B O 1
ATOM 6250 N N . GLN B 1 265 ? -8.039 -5.461 2.992 1 88.31 265 GLN B N 1
ATOM 6251 C CA . GLN B 1 265 ? -8.648 -6.109 4.148 1 88.31 265 GLN B CA 1
ATOM 6252 C C . GLN B 1 265 ? -10.039 -6.629 3.818 1 88.31 265 GLN B C 1
ATOM 6254 O O . GLN B 1 265 ? -10.758 -6.031 3.014 1 88.31 265 GLN B O 1
ATOM 6259 N N . ILE B 1 266 ? -10.305 -7.758 4.387 1 89.25 266 ILE B N 1
ATOM 6260 C CA . ILE B 1 266 ? -11.648 -8.305 4.238 1 89.25 266 ILE B CA 1
ATOM 6261 C C . ILE B 1 266 ? -12.586 -7.676 5.266 1 89.25 266 ILE B C 1
ATOM 6263 O O . ILE B 1 266 ? -12.414 -7.879 6.473 1 89.25 266 ILE B O 1
ATOM 6267 N N . THR B 1 267 ? -13.438 -6.855 4.793 1 82.5 267 THR B N 1
ATOM 6268 C CA . THR B 1 267 ? -14.43 -6.188 5.629 1 82.5 267 THR B CA 1
ATOM 6269 C C . THR B 1 267 ? -15.828 -6.707 5.316 1 82.5 267 THR B C 1
ATOM 6271 O O . THR B 1 267 ? -16.031 -7.414 4.328 1 82.5 267 THR B O 1
ATOM 6274 N N . PRO B 1 268 ? -16.797 -6.441 6.09 1 77.81 268 PRO B N 1
ATOM 6275 C CA . PRO B 1 268 ? -18.156 -6.93 5.824 1 77.81 268 PRO B CA 1
ATOM 6276 C C . PRO B 1 268 ? -18.734 -6.371 4.527 1 77.81 268 PRO B C 1
ATOM 6278 O O . PRO B 1 268 ? -19.625 -6.984 3.936 1 77.81 268 PRO B O 1
ATOM 6281 N N . ASP B 1 269 ? -18.156 -5.25 4.062 1 77.75 269 ASP B N 1
ATOM 6282 C CA . ASP B 1 269 ? -18.719 -4.586 2.893 1 77.75 269 ASP B CA 1
ATOM 6283 C C . ASP B 1 269 ? -17.984 -5.004 1.618 1 77.75 269 ASP B C 1
ATOM 6285 O O . ASP B 1 269 ? -18.188 -4.414 0.556 1 77.75 269 ASP B O 1
ATOM 6289 N N . ILE B 1 270 ? -17.266 -6.051 1.682 1 82.75 270 ILE B N 1
ATOM 6290 C CA . ILE B 1 270 ? -16.531 -6.477 0.493 1 82.75 270 ILE B CA 1
ATOM 6291 C C . ILE B 1 270 ? -17.516 -7.086 -0.517 1 82.75 270 ILE B C 1
ATOM 6293 O O . ILE B 1 270 ? -18.5 -7.723 -0.135 1 82.75 270 ILE B O 1
ATOM 6297 N N . PRO B 1 271 ? -17.172 -6.824 -1.768 1 83.19 271 PRO B N 1
ATOM 6298 C CA . PRO B 1 271 ? -18.031 -7.426 -2.781 1 83.19 271 PRO B CA 1
ATOM 6299 C C . PRO B 1 271 ? -18.031 -8.953 -2.734 1 83.19 271 PRO B C 1
ATOM 6301 O O . PRO B 1 271 ? -16.969 -9.562 -2.514 1 83.19 271 PRO B O 1
ATOM 6304 N N . ALA B 1 272 ? -19.188 -9.539 -2.85 1 79.81 272 ALA B N 1
ATOM 6305 C CA . ALA B 1 272 ? -19.344 -10.992 -2.752 1 79.81 272 ALA B CA 1
ATOM 6306 C C . ALA B 1 272 ? -18.922 -11.672 -4.051 1 79.81 272 ALA B C 1
ATOM 6308 O O . ALA B 1 272 ? -19.047 -11.094 -5.133 1 79.81 272 ALA B O 1
ATOM 6309 N N . LEU B 1 273 ? -18.25 -12.812 -3.828 1 84.06 273 LEU B N 1
ATOM 6310 C CA . LEU B 1 273 ? -17.984 -13.672 -4.98 1 84.06 273 LEU B CA 1
ATOM 6311 C C . LEU B 1 273 ? -19.188 -14.539 -5.297 1 84.06 273 LEU B C 1
ATOM 6313 O O . LEU B 1 273 ? -19.75 -15.188 -4.402 1 84.06 273 LEU B O 1
ATOM 6317 N N . ASP B 1 274 ? -19.984 -14.297 -6.191 1 76.31 274 ASP B N 1
ATOM 6318 C CA . ASP B 1 274 ? -21.203 -15.039 -6.512 1 76.31 274 ASP B CA 1
ATOM 6319 C C . ASP B 1 274 ? -20.875 -16.469 -6.938 1 76.31 274 ASP B C 1
ATOM 6321 O O . ASP B 1 274 ? -20.938 -16.797 -8.125 1 76.31 274 ASP B O 1
ATOM 6325 N N . THR B 1 275 ? -20.5 -17.312 -6.004 1 74.62 275 THR B N 1
ATOM 6326 C CA . THR B 1 275 ? -20.172 -18.703 -6.32 1 74.62 275 THR B CA 1
ATOM 6327 C C . THR B 1 275 ? -21.359 -19.625 -6.09 1 74.62 275 THR B C 1
ATOM 6329 O O . THR B 1 275 ? -21.406 -20.734 -6.625 1 74.62 275 THR B O 1
ATOM 6332 N N . ALA B 1 276 ? -22.312 -19.234 -5.305 1 64.75 276 ALA B N 1
ATOM 6333 C CA . ALA B 1 276 ? -23.391 -20.109 -4.852 1 64.75 276 ALA B CA 1
ATOM 6334 C C . ALA B 1 276 ? -24.312 -20.484 -6.008 1 64.75 276 ALA B C 1
ATOM 6336 O O . ALA B 1 276 ? -24.906 -21.562 -6.012 1 64.75 276 ALA B O 1
ATOM 6337 N N . GLN B 1 277 ? -24.359 -19.625 -6.863 1 67.19 277 GLN B N 1
ATOM 6338 C CA . GLN B 1 277 ? -25.422 -19.891 -7.824 1 67.19 277 GLN B CA 1
ATOM 6339 C C . GLN B 1 277 ? -24.859 -20.234 -9.195 1 67.19 277 GLN B C 1
ATOM 6341 O O . GLN B 1 277 ? -25.562 -20.141 -10.211 1 67.19 277 GLN B O 1
ATOM 6346 N N . THR B 1 278 ? -23.578 -20.766 -9.125 1 76.25 278 THR B N 1
ATOM 6347 C CA . THR B 1 278 ? -23.078 -20.969 -10.477 1 76.25 278 THR B CA 1
ATOM 6348 C C . THR B 1 278 ? -22.516 -22.375 -10.641 1 76.25 278 THR B C 1
ATOM 6350 O O . THR B 1 278 ? -22.047 -22.984 -9.672 1 76.25 278 THR B O 1
ATOM 6353 N N . ASP B 1 279 ? -22.781 -23.031 -11.781 1 85.62 279 ASP B N 1
ATOM 6354 C CA . ASP B 1 279 ? -22.172 -24.312 -12.148 1 85.62 279 ASP B CA 1
ATOM 6355 C C . ASP B 1 279 ? -20.953 -24.094 -13.047 1 85.62 279 ASP B C 1
ATOM 6357 O O . ASP B 1 279 ? -20.391 -25.047 -13.586 1 85.62 279 ASP B O 1
ATOM 6361 N N . ASP B 1 280 ? -20.547 -22.891 -13.156 1 89.81 280 ASP B N 1
ATOM 6362 C CA . ASP B 1 280 ? -19.359 -22.594 -13.961 1 89.81 280 ASP B CA 1
ATOM 6363 C C . ASP B 1 280 ? -18.094 -23.016 -13.234 1 89.81 280 ASP B C 1
ATOM 6365 O O . ASP B 1 280 ? -17.766 -22.484 -12.172 1 89.81 280 ASP B O 1
ATOM 6369 N N . PRO B 1 281 ? -17.359 -23.953 -13.828 1 92.69 281 PRO B N 1
ATOM 6370 C CA . PRO B 1 281 ? -16.172 -24.469 -13.148 1 92.69 281 PRO B CA 1
ATOM 6371 C C . PRO B 1 281 ? -15.141 -23.375 -12.867 1 92.69 281 PRO B C 1
ATOM 6373 O O . PRO B 1 281 ? -14.438 -23.438 -11.852 1 92.69 281 PRO B O 1
ATOM 6376 N N . PHE B 1 282 ? -15.07 -22.453 -13.719 1 92 282 PHE B N 1
ATOM 6377 C CA . PHE B 1 282 ? -14.078 -21.406 -13.539 1 92 282 PHE B CA 1
ATOM 6378 C C . PHE B 1 282 ? -14.422 -20.531 -12.336 1 92 282 PHE B C 1
ATOM 6380 O O . PHE B 1 282 ? -13.539 -20.141 -11.57 1 92 282 PHE B O 1
ATOM 6387 N N . ILE B 1 283 ? -15.688 -20.25 -12.172 1 91.81 283 ILE B N 1
ATOM 6388 C CA . ILE B 1 283 ? -16.125 -19.453 -11.031 1 91.81 283 ILE B CA 1
ATOM 6389 C C . ILE B 1 283 ? -15.945 -20.25 -9.742 1 91.81 283 ILE B C 1
ATOM 6391 O O . ILE B 1 283 ? -15.508 -19.703 -8.727 1 91.81 283 ILE B O 1
ATOM 6395 N N . LEU B 1 284 ? -16.234 -21.531 -9.836 1 93.19 284 LEU B N 1
ATOM 6396 C CA . LEU B 1 284 ? -16.062 -22.391 -8.68 1 93.19 284 LEU B CA 1
ATOM 6397 C C . LEU B 1 284 ? -14.594 -22.5 -8.289 1 93.19 284 LEU B C 1
ATOM 6399 O O . LEU B 1 284 ? -14.25 -22.422 -7.109 1 93.19 284 LEU B O 1
ATOM 6403 N N . GLY B 1 285 ? -13.789 -22.766 -9.305 1 95.12 285 GLY B N 1
ATOM 6404 C CA . GLY B 1 285 ? -12.359 -22.828 -9.062 1 95.12 285 GLY B CA 1
ATOM 6405 C C . GLY B 1 285 ? -11.797 -21.562 -8.438 1 95.12 285 GLY B C 1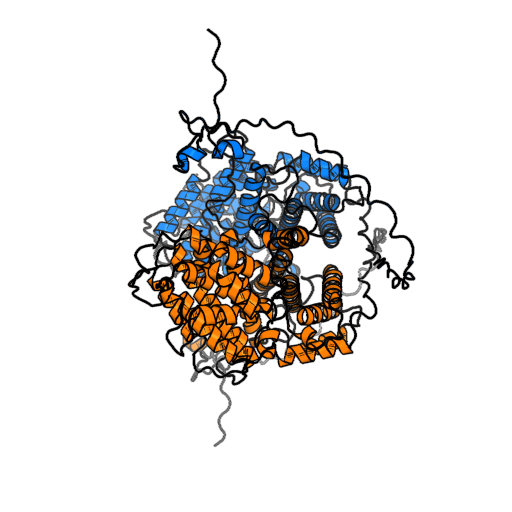
ATOM 6406 O O . GLY B 1 285 ? -11.008 -21.625 -7.492 1 95.12 285 GLY B O 1
ATOM 6407 N N . PHE B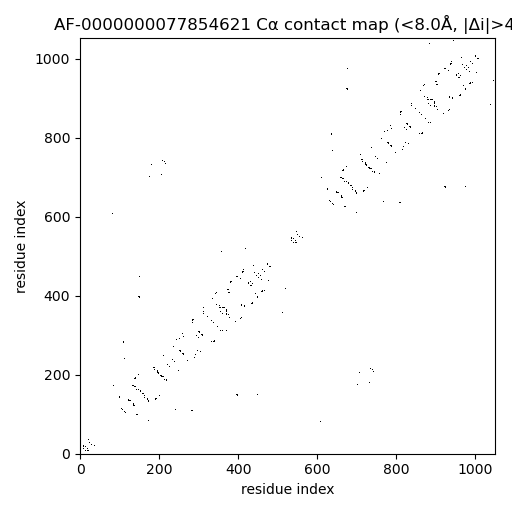 1 286 ? -12.25 -20.406 -8.961 1 95.94 286 PHE B N 1
ATOM 6408 C CA . PHE B 1 286 ? -11.789 -19.125 -8.422 1 95.94 286 PHE B CA 1
ATOM 6409 C C . PHE B 1 286 ? -12.258 -18.953 -6.984 1 95.94 286 PHE B C 1
ATOM 6411 O O . PHE B 1 286 ? -11.547 -18.391 -6.156 1 95.94 286 PHE B O 1
ATOM 6418 N N . GLY B 1 287 ? -13.469 -19.359 -6.742 1 95.19 287 GLY B N 1
ATOM 6419 C CA . GLY B 1 287 ? -13.977 -19.328 -5.379 1 95.19 287 GLY B CA 1
ATOM 6420 C C . GLY B 1 287 ? -13.117 -20.125 -4.406 1 95.19 287 GLY B C 1
ATOM 6421 O O . GLY B 1 287 ? -12.852 -19.672 -3.295 1 95.19 287 GLY B O 1
ATOM 6422 N N . CYS B 1 288 ? -12.648 -21.297 -4.812 1 96.31 288 CYS B N 1
ATOM 6423 C CA . CYS B 1 288 ? -11.773 -22.125 -3.99 1 96.31 288 CYS B CA 1
ATOM 6424 C C . CYS B 1 288 ? -10.438 -21.438 -3.75 1 96.31 288 CYS B C 1
ATOM 6426 O O . CYS B 1 288 ? -9.898 -21.484 -2.645 1 96.31 288 CYS B O 1
ATOM 6428 N N . LEU B 1 289 ? -9.977 -20.812 -4.805 1 97.25 289 LEU B N 1
ATOM 6429 C CA . LEU B 1 289 ? -8.727 -20.078 -4.684 1 97.25 289 LEU B CA 1
ATOM 6430 C C . LEU B 1 289 ? -8.852 -18.938 -3.672 1 97.25 289 LEU B C 1
ATOM 6432 O O . LEU B 1 289 ? -7.945 -18.719 -2.871 1 97.25 289 LEU B O 1
ATOM 6436 N N . ALA B 1 290 ? -9.945 -18.219 -3.76 1 96.5 290 ALA B N 1
ATOM 6437 C CA . ALA B 1 290 ? -10.219 -17.156 -2.803 1 96.5 290 ALA B CA 1
ATOM 6438 C C . ALA B 1 290 ? -10.242 -17.688 -1.374 1 96.5 290 ALA B C 1
ATOM 6440 O O . ALA B 1 290 ? -9.68 -17.078 -0.465 1 96.5 290 ALA B O 1
ATOM 6441 N N . GLU B 1 291 ? -10.828 -18.828 -1.195 1 96.5 291 GLU B N 1
ATOM 6442 C CA . GLU B 1 291 ? -10.922 -19.422 0.134 1 96.5 291 GLU B CA 1
ATOM 6443 C C . GLU B 1 291 ? -9.555 -19.844 0.647 1 96.5 291 GLU B C 1
ATOM 6445 O O . GLU B 1 291 ? -9.281 -19.766 1.849 1 96.5 291 GLU B O 1
ATOM 6450 N N . LEU B 1 292 ? -8.711 -20.25 -0.248 1 98.12 292 LEU B N 1
ATOM 6451 C CA . LEU B 1 292 ? -7.359 -20.656 0.136 1 98.12 292 LEU B CA 1
ATOM 6452 C C . LEU B 1 292 ? -6.598 -19.469 0.743 1 98.12 292 LEU B C 1
ATOM 6454 O O . LEU B 1 292 ? -5.883 -19.641 1.732 1 98.12 292 LEU B O 1
ATOM 6458 N N . TYR B 1 293 ? -6.773 -18.297 0.207 1 98.06 293 TYR B N 1
ATOM 6459 C CA . TYR B 1 293 ? -5.93 -17.172 0.585 1 98.06 293 TYR B CA 1
ATOM 6460 C C . TYR B 1 293 ? -6.633 -16.297 1.611 1 98.06 293 TYR B C 1
ATOM 6462 O O . TYR B 1 293 ? -5.996 -15.445 2.248 1 98.06 293 TYR B O 1
ATOM 6470 N N . ARG B 1 294 ? -7.879 -16.484 1.855 1 96 294 ARG B N 1
ATOM 6471 C CA . ARG B 1 294 ? -8.719 -15.688 2.736 1 96 294 ARG B CA 1
ATOM 6472 C C . ARG B 1 294 ? -8.109 -15.57 4.129 1 96 294 ARG B C 1
ATOM 6474 O O . ARG B 1 294 ? -8.047 -14.477 4.695 1 96 294 ARG B O 1
ATOM 6481 N N . PRO B 1 295 ? -7.547 -16.594 4.68 1 95.75 295 PRO B N 1
ATOM 6482 C CA . PRO B 1 295 ? -7.121 -16.516 6.078 1 95.75 295 PRO B CA 1
ATOM 6483 C C . PRO B 1 295 ? -5.766 -15.828 6.242 1 95.75 295 PRO B C 1
ATOM 6485 O O . PRO B 1 295 ? -5.355 -15.523 7.367 1 95.75 295 PRO B O 1
ATOM 6488 N N . PHE B 1 296 ? -5.066 -15.641 5.199 1 96.25 296 PHE B N 1
ATOM 6489 C CA . PHE B 1 296 ? -3.725 -15.078 5.297 1 96.25 296 PHE B CA 1
ATOM 6490 C C . PHE B 1 296 ? -3.779 -13.555 5.348 1 96.25 296 PHE B C 1
ATOM 6492 O O . PHE B 1 296 ? -3.309 -12.883 4.43 1 96.25 296 PHE B O 1
ATOM 6499 N N . ASP B 1 297 ? -4.223 -13.055 6.469 1 91 297 ASP B N 1
ATOM 6500 C CA . ASP B 1 297 ? -4.477 -11.641 6.691 1 91 297 ASP B CA 1
ATOM 6501 C C . ASP B 1 297 ? -3.273 -10.961 7.344 1 91 297 ASP B C 1
ATOM 6503 O O . ASP B 1 297 ? -2.17 -11.508 7.34 1 91 297 ASP B O 1
ATOM 6507 N N . GLN B 1 298 ? -3.484 -9.805 7.848 1 87.62 298 GLN B N 1
ATOM 6508 C CA . GLN B 1 298 ? -2.418 -9 8.422 1 87.62 298 GLN B CA 1
ATOM 6509 C C . GLN B 1 298 ? -1.798 -9.688 9.641 1 87.62 298 GLN B C 1
ATOM 6511 O O . GLN B 1 298 ? -0.592 -9.578 9.867 1 87.62 298 GLN B O 1
ATOM 6516 N N . SER B 1 299 ? -2.623 -10.312 10.453 1 86.06 299 SER B N 1
ATOM 6517 C CA . SER B 1 299 ? -2.111 -11.008 11.633 1 86.06 299 SER B CA 1
ATOM 6518 C C . SER B 1 299 ? -1.114 -12.094 11.242 1 86.06 299 SER B C 1
ATOM 6520 O O . SER B 1 299 ? -0.062 -12.234 11.867 1 86.06 299 SER B O 1
ATOM 6522 N N . PHE B 1 300 ? -1.502 -12.867 10.227 1 91.88 300 PHE B N 1
ATOM 6523 C CA . PHE B 1 300 ? -0.588 -13.898 9.742 1 91.88 300 PHE B CA 1
ATOM 6524 C C . PHE B 1 300 ? 0.704 -13.273 9.227 1 91.88 300 PHE B C 1
ATOM 6526 O O . PHE B 1 300 ? 1.797 -13.727 9.57 1 91.88 300 PHE B O 1
ATOM 6533 N N . LEU B 1 301 ? 0.598 -12.242 8.391 1 90.5 301 LEU B N 1
ATOM 6534 C CA . LEU B 1 301 ? 1.761 -11.656 7.738 1 90.5 301 LEU B CA 1
ATOM 6535 C C . LEU B 1 301 ? 2.648 -10.938 8.75 1 90.5 301 LEU B C 1
ATOM 6537 O O . LEU B 1 301 ? 3.871 -10.898 8.594 1 90.5 301 LEU B O 1
ATOM 6541 N N . SER B 1 302 ? 2.057 -10.359 9.789 1 86.5 302 SER B N 1
ATOM 6542 C CA . SER B 1 302 ? 2.865 -9.734 10.836 1 86.5 302 SER B CA 1
ATOM 6543 C C . SER B 1 302 ? 3.736 -10.766 11.547 1 86.5 302 SER B C 1
ATOM 6545 O O . SER B 1 302 ? 4.898 -10.5 11.859 1 86.5 302 SER B O 1
ATOM 6547 N N . GLN B 1 303 ? 3.203 -11.914 11.758 1 87.75 303 GLN B N 1
ATOM 6548 C CA . GLN B 1 303 ? 3.994 -13 12.344 1 87.75 303 GLN B CA 1
ATOM 6549 C C . GLN B 1 303 ? 5.02 -13.531 11.344 1 87.75 303 GLN B C 1
ATOM 6551 O O . GLN B 1 303 ? 6.164 -13.805 11.703 1 87.75 303 GLN B O 1
ATOM 6556 N N . TRP B 1 304 ? 4.516 -13.703 10.141 1 90 304 TRP B N 1
ATOM 6557 C CA . TRP B 1 304 ? 5.352 -14.203 9.055 1 90 304 TRP B CA 1
ATOM 6558 C C . TRP B 1 304 ? 6.57 -13.305 8.852 1 90 304 TRP B C 1
ATOM 6560 O O . TRP B 1 304 ? 7.672 -13.797 8.594 1 90 304 TRP B O 1
ATOM 6570 N N . ASN B 1 305 ? 6.355 -12.023 9.047 1 82.88 305 ASN B N 1
ATOM 6571 C CA . ASN B 1 305 ? 7.422 -11.047 8.828 1 82.88 305 ASN B CA 1
ATOM 6572 C C . ASN B 1 305 ? 8.156 -10.727 10.133 1 82.88 305 ASN B C 1
ATOM 6574 O O . ASN B 1 305 ? 9.078 -9.906 10.141 1 82.88 305 ASN B O 1
ATOM 6578 N N . GLY B 1 306 ? 7.727 -11.32 11.266 1 78.44 306 GLY B N 1
ATOM 6579 C CA . GLY B 1 306 ? 8.438 -11.18 12.523 1 78.44 306 GLY B CA 1
ATOM 6580 C C . GLY B 1 306 ? 8.094 -9.906 13.273 1 78.44 306 GLY B C 1
ATOM 6581 O O . GLY B 1 306 ? 8.852 -9.461 14.133 1 78.44 306 GLY B O 1
ATOM 6582 N N . THR B 1 307 ? 6.984 -9.234 13 1 74.31 307 THR B N 1
ATOM 6583 C CA . THR B 1 307 ? 6.648 -7.965 13.641 1 74.31 307 THR B CA 1
ATOM 6584 C C . THR B 1 307 ? 5.75 -8.188 14.852 1 74.31 307 THR B C 1
ATOM 6586 O O . THR B 1 307 ? 5.699 -7.359 15.758 1 74.31 307 THR B O 1
ATOM 6589 N N . GLN B 1 308 ? 4.949 -9.188 14.82 1 74.12 308 GLN B N 1
ATOM 6590 C CA . GLN B 1 308 ? 4.059 -9.492 15.938 1 74.12 308 GLN B CA 1
ATOM 6591 C C . GLN B 1 308 ? 4.039 -10.992 16.234 1 74.12 308 GLN B C 1
ATOM 6593 O O . GLN B 1 308 ? 4.355 -11.805 15.352 1 74.12 308 GLN B O 1
ATOM 6598 N N . THR B 1 309 ? 3.807 -11.266 17.469 1 67 309 THR B N 1
ATOM 6599 C CA . THR B 1 309 ? 3.598 -12.656 17.828 1 67 309 THR B CA 1
ATOM 6600 C C . THR B 1 309 ? 2.145 -12.898 18.234 1 67 309 THR B C 1
ATOM 6602 O O . THR B 1 309 ? 1.734 -12.539 19.344 1 67 309 THR B O 1
ATOM 6605 N N . ALA B 1 310 ? 1.442 -13.25 17.203 1 67.12 310 ALA B N 1
ATOM 6606 C CA . ALA B 1 310 ? 0.008 -13.305 17.484 1 67.12 310 ALA B CA 1
ATOM 6607 C C . ALA B 1 310 ? -0.511 -14.742 17.406 1 67.12 310 ALA B C 1
ATOM 6609 O O . ALA B 1 310 ? -1.503 -15.086 18.047 1 67.12 310 ALA B O 1
ATOM 6610 N N . TYR B 1 311 ? 0.202 -15.672 16.766 1 79.38 311 TYR B N 1
ATOM 6611 C CA . TYR B 1 311 ? -0.413 -16.953 16.469 1 79.38 311 TYR B CA 1
ATOM 6612 C C . TYR B 1 311 ? -0.079 -17.984 17.547 1 79.38 311 TYR B C 1
ATOM 6614 O O . TYR B 1 311 ? 1.047 -18.016 18.047 1 79.38 311 TYR B O 1
ATOM 6622 N N . SER B 1 312 ? -1.061 -18.656 17.859 1 89.06 312 SER B N 1
ATOM 6623 C CA . SER B 1 312 ? -0.934 -19.812 18.75 1 89.06 312 SER B CA 1
ATOM 6624 C C . SER B 1 312 ? -0.911 -21.125 17.953 1 89.06 312 SER B C 1
ATOM 6626 O O . SER B 1 312 ? -1.176 -21.125 16.75 1 89.06 312 SER B O 1
ATOM 6628 N N . ARG B 1 313 ? -0.576 -22.203 18.656 1 91.88 313 ARG B N 1
ATOM 6629 C CA . ARG B 1 313 ? -0.623 -23.531 18.031 1 91.88 313 ARG B CA 1
ATOM 6630 C C . ARG B 1 313 ? -2.02 -23.844 17.5 1 91.88 313 ARG B C 1
ATOM 6632 O O . ARG B 1 313 ? -2.17 -24.328 16.391 1 91.88 313 ARG B O 1
ATOM 6639 N N . ASP B 1 314 ? -2.959 -23.422 18.281 1 93.62 314 ASP B N 1
ATOM 6640 C CA . ASP B 1 314 ? -4.344 -23.688 17.906 1 93.62 314 ASP B CA 1
ATOM 6641 C C . ASP B 1 314 ? -4.742 -22.906 16.656 1 93.62 314 ASP B C 1
ATOM 6643 O O . ASP B 1 314 ? -5.477 -23.422 15.805 1 93.62 314 ASP B O 1
ATOM 6647 N N . SER B 1 315 ? -4.289 -21.703 16.594 1 92.75 315 SER B N 1
ATOM 6648 C CA . SER B 1 315 ? -4.602 -20.875 15.43 1 92.75 315 SER B CA 1
ATOM 6649 C C . SER B 1 315 ? -4.004 -21.453 14.156 1 92.75 315 SER B C 1
ATOM 6651 O O . SER B 1 315 ? -4.613 -21.391 13.086 1 92.75 315 SER B O 1
ATOM 6653 N N . LEU B 1 316 ? -2.84 -22.047 14.234 1 94.19 316 LEU B N 1
ATOM 6654 C CA . LEU B 1 316 ? -2.191 -22.641 13.07 1 94.19 316 LEU B CA 1
ATOM 6655 C C . LEU B 1 316 ? -2.912 -23.906 12.641 1 94.19 316 LEU B C 1
ATOM 6657 O O . LEU B 1 316 ? -3.035 -24.188 11.445 1 94.19 316 LEU B O 1
ATOM 6661 N N . VAL B 1 317 ? -3.363 -24.672 13.664 1 95.94 317 VAL B N 1
ATOM 6662 C CA . VAL B 1 317 ? -4.125 -25.875 13.367 1 95.94 317 VAL B CA 1
ATOM 6663 C C . VAL B 1 317 ? -5.43 -25.516 12.664 1 95.94 317 VAL B C 1
ATOM 6665 O O . VAL B 1 317 ? -5.836 -26.188 11.711 1 95.94 317 VAL B O 1
ATOM 6668 N N . GLN B 1 318 ? -6.023 -24.453 13.117 1 95.69 318 GLN B N 1
ATOM 6669 C CA . GLN B 1 318 ? -7.25 -23.984 12.477 1 95.69 318 GLN B CA 1
ATOM 6670 C C . GLN B 1 318 ? -6.992 -23.562 11.039 1 95.69 318 GLN B C 1
ATOM 6672 O O . GLN B 1 318 ? -7.824 -23.781 10.156 1 95.69 318 GLN B O 1
ATOM 6677 N N . LEU B 1 319 ? -5.895 -22.891 10.805 1 96.12 319 LEU B N 1
ATOM 6678 C CA . LEU B 1 319 ? -5.508 -22.484 9.461 1 96.12 319 LEU B CA 1
ATOM 6679 C C . LEU B 1 319 ? -5.312 -23.688 8.555 1 96.12 319 LEU B C 1
ATOM 6681 O O . LEU B 1 319 ? -5.75 -23.688 7.402 1 96.12 319 LEU B O 1
ATOM 6685 N N . GLU B 1 320 ? -4.691 -24.719 9.047 1 96.38 320 GLU B N 1
ATOM 6686 C CA . GLU B 1 320 ? -4.477 -25.953 8.312 1 96.38 320 GLU B CA 1
ATOM 6687 C C . GLU B 1 320 ? -5.805 -26.625 7.953 1 96.38 320 GLU B C 1
ATOM 6689 O O . GLU B 1 320 ? -5.988 -27.078 6.824 1 96.38 320 GLU B O 1
ATOM 6694 N N . ASP B 1 321 ? -6.645 -26.656 8.898 1 96.69 321 ASP B N 1
ATOM 6695 C CA . ASP B 1 321 ? -7.953 -27.266 8.664 1 96.69 321 ASP B CA 1
ATOM 6696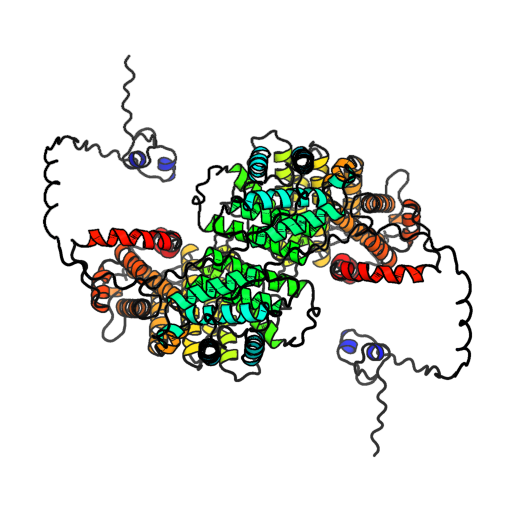 C C . ASP B 1 321 ? -8.727 -26.484 7.59 1 96.69 321 ASP B C 1
ATOM 6698 O O . ASP B 1 321 ? -9.391 -27.094 6.746 1 96.69 321 ASP B O 1
ATOM 6702 N N . HIS B 1 322 ? -8.609 -25.203 7.672 1 97.75 322 HIS B N 1
ATOM 6703 C CA . HIS B 1 322 ? -9.266 -24.375 6.672 1 97.75 322 HIS B CA 1
ATOM 6704 C C . HIS B 1 322 ? -8.742 -24.672 5.273 1 97.75 322 HIS B C 1
ATOM 6706 O O . HIS B 1 322 ? -9.523 -24.781 4.324 1 97.75 322 HIS B O 1
ATOM 6712 N N . LEU B 1 323 ? -7.477 -24.844 5.066 1 97.69 323 LEU B N 1
ATOM 6713 C CA . LEU B 1 323 ? -6.871 -25.109 3.764 1 97.69 323 LEU B CA 1
ATOM 6714 C C . LEU B 1 323 ? -7.34 -26.453 3.207 1 97.69 323 LEU B C 1
ATOM 6716 O O . LEU B 1 323 ? -7.582 -26.578 2.004 1 97.69 323 LEU B O 1
ATOM 6720 N N . GLN B 1 324 ? -7.422 -27.406 4.125 1 95.06 324 GLN B N 1
ATOM 6721 C CA . GLN B 1 324 ? -7.871 -28.719 3.695 1 95.06 324 GLN B CA 1
ATOM 6722 C C . GLN B 1 324 ? -9.312 -28.688 3.207 1 95.06 324 GLN B C 1
ATOM 6724 O O . GLN B 1 324 ? -9.664 -29.359 2.238 1 95.06 324 GLN B O 1
ATOM 6729 N N . HIS B 1 325 ? -10.07 -27.812 3.783 1 95.44 325 HIS B N 1
ATOM 6730 C CA . HIS B 1 325 ? -11.484 -27.734 3.439 1 95.44 325 HIS B CA 1
ATOM 6731 C C . HIS B 1 325 ? -11.711 -26.812 2.244 1 95.44 325 HIS B C 1
ATOM 6733 O O . HIS B 1 325 ? -12.727 -26.922 1.56 1 95.44 325 HIS B O 1
ATOM 6739 N N . ALA B 1 326 ? -10.805 -25.875 2.033 1 96.69 326 ALA B N 1
ATOM 6740 C CA . ALA B 1 326 ? -10.945 -24.922 0.938 1 96.69 326 ALA B CA 1
ATOM 6741 C C . ALA B 1 326 ? -10.906 -25.625 -0.415 1 96.69 326 ALA B C 1
ATOM 6743 O O . ALA B 1 326 ? -11.555 -25.188 -1.369 1 96.69 326 ALA B O 1
ATOM 6744 N N . VAL B 1 327 ? -10.102 -26.688 -0.547 1 96.56 327 VAL B N 1
ATOM 6745 C CA . VAL B 1 327 ? -10.047 -27.531 -1.729 1 96.56 327 VAL B CA 1
ATOM 6746 C C . VAL B 1 327 ? -10.227 -29 -1.321 1 96.56 327 VAL B C 1
ATOM 6748 O O . VAL B 1 327 ? -9.25 -29.734 -1.2 1 96.56 327 VAL B O 1
ATOM 6751 N N . PRO B 1 328 ? -11.422 -29.344 -1.305 1 91.12 328 PRO B N 1
ATOM 6752 C CA . PRO B 1 328 ? -11.695 -30.703 -0.833 1 91.12 328 PRO B CA 1
ATOM 6753 C C . PRO B 1 328 ? -11.094 -31.781 -1.743 1 91.12 328 PRO B C 1
ATOM 6755 O O . PRO B 1 328 ? -10.898 -31.531 -2.938 1 91.12 328 PRO B O 1
ATOM 6758 N N . SER B 1 329 ? -10.852 -32.969 -1.201 1 89.31 329 SER B N 1
ATOM 6759 C CA . SER B 1 329 ? -10.18 -34.062 -1.913 1 89.31 329 SER B CA 1
ATOM 6760 C C . SER B 1 329 ? -11.039 -34.562 -3.07 1 89.31 329 SER B C 1
ATOM 6762 O O . SER B 1 329 ? -10.508 -35.031 -4.074 1 89.31 329 SER B O 1
ATOM 6764 N N . ASP B 1 330 ? -12.32 -34.344 -2.947 1 90 330 ASP B N 1
ATOM 6765 C CA . ASP B 1 330 ? -13.211 -34.906 -3.961 1 90 330 ASP B CA 1
ATOM 6766 C C . ASP B 1 330 ? -13.617 -33.844 -4.973 1 90 330 ASP B C 1
ATOM 6768 O O . ASP B 1 330 ? -14.523 -34.062 -5.785 1 90 330 ASP B O 1
ATOM 6772 N N . LEU B 1 331 ? -13.008 -32.719 -4.883 1 90.69 331 LEU B N 1
ATOM 6773 C CA . LEU B 1 331 ? -13.312 -31.672 -5.84 1 90.69 331 LEU B CA 1
ATOM 6774 C C . LEU B 1 331 ? -12.984 -32.125 -7.262 1 90.69 331 LEU B C 1
ATOM 6776 O O . LEU B 1 331 ? -11.898 -32.625 -7.52 1 90.69 331 LEU B O 1
ATOM 6780 N N . ASP B 1 332 ? -13.945 -31.984 -8.133 1 91.31 332 ASP B N 1
ATOM 6781 C CA . ASP B 1 332 ? -13.766 -32.375 -9.523 1 91.31 332 ASP B CA 1
ATOM 6782 C C . ASP B 1 332 ? -13.93 -31.203 -10.469 1 91.31 332 ASP B C 1
ATOM 6784 O O . ASP B 1 332 ? -15.047 -30.875 -10.883 1 91.31 332 ASP B O 1
ATOM 6788 N N . LEU B 1 333 ? -12.844 -30.578 -10.773 1 94.81 333 LEU B N 1
ATOM 6789 C CA . LEU B 1 333 ? -12.766 -29.469 -11.711 1 94.81 333 LEU B CA 1
ATOM 6790 C C . LEU B 1 333 ? -11.742 -29.75 -12.812 1 94.81 333 LEU B C 1
ATOM 6792 O O . LEU B 1 333 ? -10.977 -30.719 -12.719 1 94.81 333 LEU B O 1
ATOM 6796 N N . PRO B 1 334 ? -11.836 -29.016 -13.953 1 95.56 334 PRO B N 1
ATOM 6797 C CA . PRO B 1 334 ? -10.852 -29.219 -15.016 1 95.56 334 PRO B CA 1
ATOM 6798 C C . PRO B 1 334 ? -9.414 -29.172 -14.508 1 95.56 334 PRO B C 1
ATOM 6800 O O . PRO B 1 334 ? -9.109 -28.406 -13.586 1 95.56 334 PRO B O 1
ATOM 6803 N N . ASP B 1 335 ? -8.523 -29.891 -15.141 1 96.62 335 ASP B N 1
ATOM 6804 C CA . ASP B 1 335 ? -7.137 -30.047 -14.719 1 96.62 335 ASP B CA 1
ATOM 6805 C C . ASP B 1 335 ? -6.449 -28.703 -14.547 1 96.62 335 ASP B C 1
ATOM 6807 O O . ASP B 1 335 ? -5.633 -28.516 -13.648 1 96.62 335 ASP B O 1
ATOM 6811 N N . VAL B 1 336 ? -6.766 -27.844 -15.453 1 96.12 336 VAL B N 1
ATOM 6812 C CA . VAL B 1 336 ? -6.09 -26.547 -15.43 1 96.12 336 VAL B CA 1
ATOM 6813 C C . VAL B 1 336 ? -6.387 -25.828 -14.117 1 96.12 336 VAL B C 1
ATOM 6815 O O . VAL B 1 336 ? -5.508 -25.172 -13.547 1 96.12 336 VAL B O 1
ATOM 6818 N N . LEU B 1 337 ? -7.605 -25.922 -13.586 1 96.81 337 LEU B N 1
ATOM 6819 C CA . LEU B 1 337 ? -7.98 -25.328 -12.312 1 96.81 337 LEU B CA 1
ATOM 6820 C C . LEU B 1 337 ? -7.379 -26.094 -11.148 1 96.81 337 LEU B C 1
ATOM 6822 O O . LEU B 1 337 ? -6.852 -25.5 -10.203 1 96.81 337 LEU B O 1
ATOM 6826 N N . MET B 1 338 ? -7.434 -27.406 -11.328 1 97.25 338 MET B N 1
ATOM 6827 C CA . MET B 1 338 ? -6.941 -28.266 -10.25 1 97.25 338 MET B CA 1
ATOM 6828 C C . MET B 1 338 ? -5.441 -28.078 -10.047 1 97.25 338 MET B C 1
ATOM 6830 O O . MET B 1 338 ? -4.949 -28.156 -8.922 1 97.25 338 MET B O 1
ATOM 6834 N N . ALA B 1 339 ? -4.738 -27.859 -11.117 1 97.12 339 ALA B N 1
ATOM 6835 C CA . ALA B 1 339 ? -3.297 -27.641 -11.031 1 97.12 339 ALA B CA 1
ATOM 6836 C C . ALA B 1 339 ? -2.971 -26.453 -10.125 1 97.12 339 ALA B C 1
ATOM 6838 O O . ALA B 1 339 ? -2.154 -26.578 -9.203 1 97.12 339 ALA B O 1
ATOM 6839 N N . ASP B 1 340 ? -3.613 -25.328 -10.352 1 97 340 ASP B N 1
ATOM 6840 C CA . ASP B 1 340 ? -3.381 -24.141 -9.555 1 97 340 ASP B CA 1
ATOM 6841 C C . ASP B 1 340 ? -3.848 -24.328 -8.109 1 97 340 ASP B C 1
ATOM 6843 O O . ASP B 1 340 ? -3.152 -23.953 -7.172 1 97 340 ASP B O 1
ATOM 6847 N N . LEU B 1 341 ? -4.98 -24.953 -7.922 1 97.94 341 LEU B N 1
ATOM 6848 C CA . LEU B 1 341 ? -5.594 -25.109 -6.605 1 97.94 341 LEU B CA 1
ATOM 6849 C C . LEU B 1 341 ? -4.762 -26.031 -5.73 1 97.94 341 LEU B C 1
ATOM 6851 O O . LEU B 1 341 ? -4.422 -25.688 -4.598 1 97.94 341 LEU B O 1
ATOM 6855 N N . ARG B 1 342 ? -4.391 -27.172 -6.273 1 97.94 342 ARG B N 1
ATOM 6856 C CA . ARG B 1 342 ? -3.688 -28.188 -5.48 1 97.94 342 ARG B CA 1
ATOM 6857 C C . ARG B 1 342 ? -2.268 -27.734 -5.156 1 97.94 342 ARG B C 1
ATOM 6859 O O . ARG B 1 342 ? -1.795 -27.906 -4.031 1 97.94 342 ARG B O 1
ATOM 6866 N N . VAL B 1 343 ? -1.615 -27.141 -6.121 1 97.88 343 VAL B N 1
ATOM 6867 C CA . VAL B 1 343 ? -0.258 -26.656 -5.883 1 97.88 343 VAL B CA 1
ATOM 6868 C C . VAL B 1 343 ? -0.281 -25.531 -4.859 1 97.88 343 VAL B C 1
ATOM 6870 O O . VAL B 1 343 ? 0.532 -25.5 -3.932 1 97.88 343 VAL B O 1
ATOM 6873 N N . SER B 1 344 ? -1.192 -24.562 -5.016 1 98.38 344 SER B N 1
ATOM 6874 C CA . SER B 1 344 ? -1.308 -23.453 -4.066 1 98.38 344 SER B CA 1
ATOM 6875 C C . SER B 1 344 ? -1.645 -23.969 -2.67 1 98.38 344 SER B C 1
ATOM 6877 O O . SER B 1 344 ? -1.11 -23.469 -1.677 1 98.38 344 SER B O 1
ATOM 6879 N N . GLN B 1 345 ? -2.537 -24.953 -2.605 1 98.56 345 GLN B N 1
ATOM 6880 C CA . GLN B 1 345 ? -2.932 -25.516 -1.319 1 98.56 345 GLN B CA 1
ATOM 6881 C C . GLN B 1 345 ? -1.729 -26.094 -0.582 1 98.56 345 GLN B C 1
ATOM 6883 O O . GLN B 1 345 ? -1.503 -25.781 0.589 1 98.56 345 GLN B O 1
ATOM 6888 N N . GLN B 1 346 ? -0.946 -26.906 -1.275 1 98.25 346 GLN B N 1
ATOM 6889 C CA . GLN B 1 346 ? 0.206 -27.547 -0.64 1 98.25 346 GLN B CA 1
ATOM 6890 C C . GLN B 1 346 ? 1.286 -26.516 -0.315 1 98.25 346 GLN B C 1
ATOM 6892 O O . GLN B 1 346 ? 1.971 -26.625 0.704 1 98.25 346 GLN B O 1
ATOM 6897 N N . TRP B 1 347 ? 1.415 -25.578 -1.203 1 98.44 347 TRP B N 1
ATOM 6898 C CA . TRP B 1 347 ? 2.373 -24.5 -0.942 1 98.44 347 TRP B CA 1
ATOM 6899 C C . TRP B 1 347 ? 2.012 -23.75 0.333 1 98.44 347 TRP B C 1
ATOM 6901 O O . TRP B 1 347 ? 2.871 -23.5 1.184 1 98.44 347 TRP B O 1
ATOM 6911 N N . LEU B 1 348 ? 0.774 -23.359 0.493 1 98.5 348 LEU B N 1
ATOM 6912 C CA . LEU B 1 348 ? 0.329 -22.625 1.67 1 98.5 348 LEU B CA 1
ATOM 6913 C C . LEU B 1 348 ? 0.496 -23.469 2.932 1 98.5 348 LEU B C 1
ATOM 6915 O O . LEU B 1 348 ? 0.868 -22.938 3.986 1 98.5 348 LEU B O 1
ATOM 6919 N N . ARG B 1 349 ? 0.235 -24.75 2.812 1 97.94 349 ARG B N 1
ATOM 6920 C CA . ARG B 1 349 ? 0.473 -25.641 3.941 1 97.94 349 ARG B CA 1
ATOM 6921 C C . ARG B 1 349 ? 1.944 -25.641 4.34 1 97.94 349 ARG B C 1
ATOM 6923 O O . ARG B 1 349 ? 2.271 -25.688 5.531 1 97.94 349 ARG B O 1
ATOM 6930 N N . THR B 1 350 ? 2.762 -25.625 3.373 1 97.69 350 THR B N 1
ATOM 6931 C CA . THR B 1 350 ? 4.195 -25.562 3.627 1 97.69 350 THR B CA 1
ATOM 6932 C C . THR B 1 350 ? 4.547 -24.266 4.359 1 97.69 350 THR B C 1
ATOM 6934 O O . THR B 1 350 ? 5.371 -24.266 5.277 1 97.69 350 THR B O 1
ATOM 6937 N N . MET B 1 351 ? 3.973 -23.141 3.967 1 96.62 351 MET B N 1
ATOM 6938 C CA . MET B 1 351 ? 4.227 -21.859 4.613 1 96.62 351 MET B CA 1
ATOM 6939 C C . MET B 1 351 ? 3.783 -21.891 6.07 1 96.62 351 MET B C 1
ATOM 6941 O O . MET B 1 351 ? 4.469 -21.344 6.941 1 96.62 351 MET B O 1
ATOM 6945 N N . ILE B 1 352 ? 2.629 -22.5 6.348 1 96.44 352 ILE B N 1
ATOM 6946 C CA . ILE B 1 352 ? 2.135 -22.609 7.715 1 96.44 352 ILE B CA 1
ATOM 6947 C C . ILE B 1 352 ? 3.121 -23.422 8.555 1 96.44 352 ILE B C 1
ATOM 6949 O O . ILE B 1 352 ? 3.432 -23.047 9.688 1 96.44 352 ILE B O 1
ATOM 6953 N N . TRP B 1 353 ? 3.594 -24.469 7.98 1 96.44 353 TRP B N 1
ATOM 6954 C CA . TRP B 1 353 ? 4.555 -25.312 8.688 1 96.44 353 TRP B CA 1
ATOM 6955 C C . TRP B 1 353 ? 5.836 -24.531 8.984 1 96.44 353 TRP B C 1
ATOM 6957 O O . TRP B 1 353 ? 6.402 -24.656 10.07 1 96.44 353 TRP B O 1
ATOM 6967 N N . GLN B 1 354 ? 6.277 -23.812 8.023 1 94.12 354 GLN B N 1
ATOM 6968 C CA . GLN B 1 354 ? 7.469 -22.984 8.227 1 94.12 354 GLN B CA 1
ATOM 6969 C C . GLN B 1 354 ? 7.254 -21.969 9.344 1 94.12 354 GLN B C 1
ATOM 6971 O O . GLN B 1 354 ? 8.164 -21.719 10.141 1 94.12 354 GLN B O 1
ATOM 6976 N N . LEU B 1 355 ? 6.105 -21.422 9.336 1 93.5 355 LEU B N 1
ATOM 6977 C CA . LEU B 1 355 ? 5.789 -20.484 10.414 1 93.5 355 LEU B CA 1
ATOM 6978 C C . LEU B 1 355 ? 5.812 -21.188 11.766 1 93.5 355 LEU B C 1
ATOM 6980 O O . LEU B 1 355 ? 6.332 -20.641 12.742 1 93.5 355 LEU B O 1
ATOM 6984 N N . ALA B 1 356 ? 5.219 -22.375 11.836 1 93.19 356 ALA B N 1
ATOM 6985 C CA . ALA B 1 356 ? 5.207 -23.156 13.062 1 93.19 356 ALA B CA 1
ATOM 6986 C C . ALA B 1 356 ? 6.629 -23.484 13.516 1 93.19 356 ALA B C 1
ATOM 6988 O O . ALA B 1 356 ? 6.922 -23.484 14.711 1 93.19 356 ALA B O 1
ATOM 6989 N N . THR B 1 357 ? 7.449 -23.812 12.578 1 90.81 357 THR B N 1
ATOM 6990 C CA . THR B 1 357 ? 8.852 -24.109 12.859 1 90.81 357 THR B CA 1
ATOM 6991 C C . THR B 1 357 ? 9.539 -22.891 13.477 1 90.81 357 THR B C 1
ATOM 6993 O O . THR B 1 357 ? 10.234 -23.016 14.492 1 90.81 357 THR B O 1
ATOM 6996 N N . GLY B 1 358 ? 9.344 -21.734 12.867 1 86.5 358 GLY B N 1
ATOM 6997 C CA . GLY B 1 358 ? 9.953 -20.516 13.367 1 86.5 358 GLY B CA 1
ATOM 6998 C C . GLY B 1 358 ? 9.453 -20.125 14.75 1 86.5 358 GLY B C 1
ATOM 6999 O O . GLY B 1 358 ? 10.195 -19.531 15.539 1 86.5 358 GLY B O 1
ATOM 7000 N N . ALA B 1 359 ? 8.227 -20.5 15.023 1 87.12 359 ALA B N 1
ATOM 7001 C CA . ALA B 1 359 ? 7.609 -20.141 16.297 1 87.12 359 ALA B CA 1
ATOM 7002 C C . ALA B 1 359 ? 7.91 -21.188 17.375 1 87.12 359 ALA B C 1
ATOM 7004 O O . ALA B 1 359 ? 7.52 -21.031 18.531 1 87.12 359 ALA B O 1
ATOM 7005 N N . GLY B 1 360 ? 8.539 -22.297 17.016 1 88 360 GLY B N 1
ATOM 7006 C CA . GLY B 1 360 ? 8.891 -23.344 17.953 1 88 360 GLY B CA 1
ATOM 7007 C C . GLY B 1 360 ? 7.699 -24.188 18.375 1 88 360 GLY B C 1
ATOM 7008 O O . GLY B 1 360 ? 7.656 -24.703 19.5 1 88 360 GLY B O 1
ATOM 7009 N N . PHE B 1 361 ? 6.785 -24.281 17.469 1 91.62 361 PHE B N 1
ATOM 7010 C CA . PHE B 1 361 ? 5.551 -24.984 17.828 1 91.62 361 PHE B CA 1
ATOM 7011 C C . PHE B 1 361 ? 5.641 -26.453 17.484 1 91.62 361 PHE B C 1
ATOM 7013 O O . PHE B 1 361 ? 4.777 -27.25 17.875 1 91.62 361 PHE B O 1
ATOM 7020 N N . LEU B 1 362 ? 6.621 -26.938 16.781 1 91.56 362 LEU B N 1
ATOM 7021 C CA . LEU B 1 362 ? 6.719 -28.312 16.312 1 91.56 362 LEU B CA 1
ATOM 7022 C C . LEU B 1 362 ? 7.074 -29.266 17.469 1 91.56 362 LEU B C 1
ATOM 7024 O O . LEU B 1 362 ? 7.672 -28.844 18.453 1 91.56 362 LEU B O 1
ATOM 7028 N N . SER B 1 363 ? 6.562 -30.422 17.297 1 89.44 363 SER B N 1
ATOM 7029 C CA . SER B 1 363 ? 6.809 -31.422 18.312 1 89.44 363 SER B CA 1
ATOM 7030 C C . SER B 1 363 ? 6.93 -32.812 17.703 1 89.44 363 SER B C 1
ATOM 7032 O O . SER B 1 363 ? 6.41 -33.062 16.609 1 89.44 363 SER B O 1
ATOM 7034 N N . SER B 1 364 ? 7.637 -33.75 18.359 1 82.19 364 SER B N 1
ATOM 7035 C CA . SER B 1 364 ? 7.727 -35.125 17.938 1 82.19 364 SER B CA 1
ATOM 7036 C C . SER B 1 364 ? 6.465 -35.906 18.312 1 82.19 364 SER B C 1
ATOM 7038 O O . SER B 1 364 ? 6.203 -36.969 17.766 1 82.19 364 SER B O 1
ATOM 7040 N N . THR B 1 365 ? 5.824 -35.375 19.281 1 88.69 365 THR B N 1
ATOM 7041 C CA . THR B 1 365 ? 4.516 -35.906 19.641 1 88.69 365 THR B CA 1
ATOM 7042 C C . THR B 1 365 ? 3.432 -34.844 19.469 1 88.69 365 THR B C 1
ATOM 7044 O O . THR B 1 365 ? 2.85 -34.406 20.453 1 88.69 365 THR B O 1
ATOM 7047 N N . PRO B 1 366 ? 3.205 -34.562 18.219 1 89.94 366 PRO B N 1
ATOM 7048 C CA . PRO B 1 366 ? 2.338 -33.438 17.953 1 89.94 366 PRO B CA 1
ATOM 7049 C C . PRO B 1 366 ? 0.867 -33.719 18.25 1 89.94 366 PRO B C 1
ATOM 7051 O O . PRO B 1 366 ? 0.417 -34.844 18.094 1 89.94 366 PRO B O 1
ATOM 7054 N N . THR B 1 367 ? 0.085 -32.719 18.641 1 90.25 367 THR B N 1
ATOM 7055 C CA . THR B 1 367 ? -1.356 -32.812 18.844 1 90.25 367 THR B CA 1
ATOM 7056 C C . THR B 1 367 ? -2.092 -32.875 17.516 1 90.25 367 THR B C 1
ATOM 7058 O O . THR B 1 367 ? -3.219 -33.375 17.438 1 90.25 367 THR B O 1
ATOM 7061 N N . HIS B 1 368 ? -1.427 -32.344 16.562 1 93.81 368 HIS B N 1
ATOM 7062 C CA . HIS B 1 368 ? -1.927 -32.344 15.188 1 93.81 368 HIS B CA 1
ATOM 7063 C C . HIS B 1 368 ? -0.804 -32.594 14.188 1 93.81 368 HIS B C 1
ATOM 7065 O O . HIS B 1 368 ? 0.315 -32.094 14.367 1 93.81 368 HIS B O 1
ATOM 7071 N N . PRO B 1 369 ? -1.11 -33.281 13.117 1 93.69 369 PRO B N 1
ATOM 7072 C CA . PRO B 1 369 ? -0.061 -33.625 12.156 1 93.69 369 PRO B CA 1
ATOM 7073 C C . PRO B 1 369 ? 0.691 -32.406 11.633 1 93.69 369 PRO B C 1
ATOM 7075 O O . PRO B 1 369 ? 1.886 -32.469 11.336 1 93.69 369 PRO B O 1
ATOM 7078 N N . CYS B 1 370 ? 0.047 -31.281 11.547 1 94.69 370 CYS B N 1
ATOM 7079 C CA . CYS B 1 370 ? 0.663 -30.109 10.945 1 94.69 370 CYS B CA 1
ATOM 7080 C C . CYS B 1 370 ? 1.748 -29.531 11.852 1 94.69 370 CYS B C 1
ATOM 7082 O O . CYS B 1 370 ? 2.566 -28.734 11.414 1 94.69 370 CYS B O 1
ATOM 7084 N N . LEU B 1 371 ? 1.799 -30 13.078 1 95.12 371 LEU B N 1
ATOM 7085 C CA . LEU B 1 371 ? 2.816 -29.547 14.016 1 95.12 371 LEU B CA 1
ATOM 7086 C C . LEU B 1 371 ? 3.93 -30.578 14.156 1 95.12 371 LEU B C 1
ATOM 7088 O O . LEU B 1 371 ? 4.773 -30.469 15.055 1 95.12 371 LEU B O 1
ATOM 7092 N N . ASP B 1 372 ? 3.881 -31.516 13.25 1 94.44 372 ASP B N 1
ATOM 7093 C CA . ASP B 1 372 ? 4.922 -32.531 13.211 1 94.44 372 ASP B CA 1
ATOM 7094 C C . ASP B 1 372 ? 6.129 -32.062 12.406 1 94.44 372 ASP B C 1
ATOM 7096 O O . ASP B 1 372 ? 5.977 -31.391 11.383 1 94.44 372 ASP B O 1
ATOM 7100 N N . PHE B 1 373 ? 7.301 -32.469 12.844 1 90.88 373 PHE B N 1
ATOM 7101 C CA . PHE B 1 373 ? 8.531 -32.125 12.148 1 90.88 373 PHE B CA 1
ATOM 7102 C C . PHE B 1 373 ? 8.562 -32.75 10.758 1 90.88 373 PHE B C 1
ATOM 7104 O O . PHE B 1 373 ? 9.188 -32.219 9.844 1 90.88 373 PHE B O 1
ATOM 7111 N N . ARG B 1 374 ? 7.812 -33.781 10.609 1 91.81 374 ARG B N 1
ATOM 7112 C CA . ARG B 1 374 ? 7.855 -34.562 9.367 1 91.81 374 ARG B CA 1
ATOM 7113 C C . ARG B 1 374 ? 6.688 -34.188 8.461 1 91.81 374 ARG B C 1
ATOM 7115 O O . ARG B 1 374 ? 6.512 -34.781 7.395 1 91.81 374 ARG B O 1
ATOM 7122 N N . TYR B 1 375 ? 5.992 -33.188 8.805 1 95.81 375 TYR B N 1
ATOM 7123 C CA . TYR B 1 375 ? 4.77 -32.844 8.078 1 95.81 375 TYR B CA 1
ATOM 7124 C C . TYR B 1 375 ? 5.07 -32.5 6.625 1 95.81 375 TYR B C 1
ATOM 7126 O O . TYR B 1 375 ? 4.277 -32.812 5.73 1 95.81 375 TYR B O 1
ATOM 7134 N N . PRO B 1 376 ? 6.199 -31.891 6.246 1 96.19 376 PRO B N 1
ATOM 7135 C CA . PRO B 1 376 ? 6.523 -31.594 4.848 1 96.19 376 PRO B CA 1
ATOM 7136 C C . PRO B 1 376 ? 6.617 -32.844 3.986 1 96.19 376 PRO B C 1
ATOM 7138 O O . PRO B 1 376 ? 6.422 -32.781 2.77 1 96.19 376 PRO B O 1
ATOM 7141 N N . LEU B 1 377 ? 6.922 -34.031 4.57 1 95.19 377 LEU B N 1
ATOM 7142 C CA . LEU B 1 377 ? 6.906 -35.281 3.83 1 95.19 377 LEU B CA 1
ATOM 7143 C C . LEU B 1 377 ? 5.5 -35.594 3.322 1 95.19 377 LEU B C 1
ATOM 7145 O O . LEU B 1 377 ? 5.332 -36.031 2.184 1 95.19 377 LEU B O 1
ATOM 7149 N N . GLN B 1 378 ? 4.578 -35.344 4.227 1 95.88 378 GLN B N 1
ATOM 7150 C CA . GLN B 1 378 ? 3.184 -35.562 3.844 1 95.88 378 GLN B CA 1
ATOM 7151 C C . GLN B 1 378 ? 2.752 -34.562 2.768 1 95.88 378 GLN B C 1
ATOM 7153 O O . GLN B 1 378 ? 2.021 -34.938 1.843 1 95.88 378 GLN B O 1
ATOM 7158 N N . ILE B 1 379 ? 3.156 -33.312 2.916 1 97.81 379 ILE B N 1
ATOM 7159 C CA . ILE B 1 379 ? 2.828 -32.281 1.938 1 97.81 379 ILE B CA 1
ATOM 7160 C C . ILE B 1 379 ? 3.406 -32.656 0.576 1 97.81 379 ILE B C 1
ATOM 7162 O O . ILE B 1 379 ? 2.723 -32.562 -0.446 1 97.81 379 ILE B O 1
ATOM 7166 N N . ALA B 1 380 ? 4.621 -33.125 0.555 1 97.69 380 ALA B N 1
ATOM 7167 C CA . ALA B 1 380 ? 5.277 -33.531 -0.686 1 97.69 380 ALA B CA 1
ATOM 7168 C C . ALA B 1 380 ? 4.559 -34.719 -1.318 1 97.69 380 ALA B C 1
ATOM 7170 O O . ALA B 1 380 ? 4.414 -34.781 -2.541 1 97.69 380 ALA B O 1
ATOM 7171 N N . ARG B 1 381 ? 4.203 -35.625 -0.491 1 96.31 381 ARG B N 1
ATOM 7172 C CA . ARG B 1 381 ? 3.43 -36.75 -0.977 1 96.31 381 ARG B CA 1
ATOM 7173 C C . ARG B 1 381 ? 2.135 -36.312 -1.638 1 96.31 381 ARG B C 1
ATOM 7175 O O . ARG B 1 381 ? 1.826 -36.719 -2.762 1 96.31 381 ARG B O 1
ATOM 7182 N N . ASP B 1 382 ? 1.403 -35.5 -0.917 1 96.31 382 ASP B N 1
ATOM 7183 C CA . ASP B 1 382 ? 0.124 -35 -1.428 1 96.31 382 ASP B CA 1
ATOM 7184 C C . ASP B 1 382 ? 0.31 -34.25 -2.73 1 96.31 382 ASP B C 1
ATOM 7186 O O . ASP B 1 382 ? -0.48 -34.375 -3.664 1 96.31 382 ASP B O 1
ATOM 7190 N N . LEU B 1 383 ? 1.326 -33.406 -2.781 1 98 383 LEU B N 1
ATOM 7191 C CA . LEU B 1 383 ? 1.599 -32.625 -3.986 1 98 383 LEU B CA 1
ATOM 7192 C C . LEU B 1 383 ? 1.965 -33.531 -5.152 1 98 383 LEU B C 1
ATOM 7194 O O . LEU B 1 383 ? 1.503 -33.344 -6.277 1 98 383 LEU B O 1
ATOM 7198 N N . SER B 1 384 ? 2.814 -34.531 -4.914 1 97.38 384 SER B N 1
ATOM 7199 C CA . SER B 1 384 ? 3.223 -35.5 -5.945 1 97.38 384 SER B CA 1
ATOM 7200 C C . SER B 1 384 ? 2.025 -36.25 -6.5 1 97.38 384 SER B C 1
ATOM 7202 O O . SER B 1 384 ? 1.859 -36.344 -7.719 1 97.38 384 SER B O 1
ATOM 7204 N N . LEU B 1 385 ? 1.229 -36.719 -5.582 1 95.31 385 LEU B N 1
ATOM 7205 C CA . LEU B 1 385 ? 0.056 -37.469 -6 1 95.31 385 LEU B CA 1
ATOM 7206 C C . LEU B 1 385 ? -0.9 -36.594 -6.801 1 95.31 385 LEU B C 1
ATOM 7208 O O . LEU B 1 385 ? -1.478 -37.062 -7.793 1 95.31 385 LEU B O 1
ATOM 7212 N N . ALA B 1 386 ? -1.076 -35.375 -6.383 1 95.44 386 ALA B N 1
ATOM 7213 C CA . ALA B 1 386 ? -1.97 -34.469 -7.074 1 95.44 386 ALA B CA 1
ATOM 7214 C C . ALA B 1 386 ? -1.45 -34.125 -8.469 1 95.44 386 ALA B C 1
ATOM 7216 O O . ALA B 1 386 ? -2.229 -34.062 -9.43 1 95.44 386 ALA B O 1
ATOM 7217 N N . THR B 1 387 ? -0.176 -33.938 -8.664 1 96.19 387 THR B N 1
ATOM 7218 C CA . THR B 1 387 ? 0.388 -33.469 -9.922 1 96.19 387 THR B CA 1
ATOM 7219 C C . THR B 1 387 ? 0.609 -34.656 -10.883 1 96.19 387 THR B C 1
ATOM 7221 O O . THR B 1 387 ? 0.672 -34.469 -12.102 1 96.19 387 THR B O 1
ATOM 7224 N N . TRP B 1 388 ? 0.691 -35.812 -10.344 1 93.75 388 TRP B N 1
ATOM 7225 C CA . TRP B 1 388 ? 0.842 -37 -11.18 1 93.75 388 TRP B CA 1
ATOM 7226 C C . TRP B 1 388 ? -0.386 -37.188 -12.062 1 93.75 388 TRP B C 1
ATOM 7228 O O . TRP B 1 388 ? -0.28 -37.719 -13.172 1 93.75 388 TRP B O 1
ATOM 7238 N N . LYS B 1 389 ? -1.467 -36.75 -11.547 1 91.56 389 LYS B N 1
ATOM 7239 C CA . LYS B 1 389 ? -2.738 -37 -12.227 1 91.56 389 LYS B CA 1
ATOM 7240 C C . LYS B 1 389 ? -3.041 -35.875 -13.211 1 91.56 389 LYS B C 1
ATOM 7242 O O . LYS B 1 389 ? -3.938 -36 -14.055 1 91.56 389 LYS B O 1
ATOM 7247 N N . LEU B 1 390 ? -2.27 -34.875 -13.211 1 94.81 390 LEU B N 1
ATOM 7248 C CA . LEU B 1 390 ? -2.576 -33.719 -14.008 1 94.81 390 LEU B CA 1
ATOM 7249 C C . LEU B 1 390 ? -1.824 -33.75 -15.328 1 94.81 390 LEU B C 1
ATOM 7251 O O . LEU B 1 390 ? -0.726 -34.281 -15.414 1 94.81 390 LEU B O 1
ATOM 7255 N N . SER B 1 391 ? -2.471 -33.188 -16.359 1 93.38 391 SER B N 1
ATOM 7256 C CA . SER B 1 391 ? -1.79 -33.062 -17.656 1 93.38 391 SER B CA 1
ATOM 7257 C C . SER B 1 391 ? -0.667 -32.031 -17.594 1 93.38 391 SER B C 1
ATOM 7259 O O . SER B 1 391 ? -0.753 -31.047 -16.844 1 93.38 391 SER B O 1
ATOM 7261 N N . ARG B 1 392 ? 0.324 -32.25 -18.359 1 90.44 392 ARG B N 1
ATOM 7262 C CA . ARG B 1 392 ? 1.447 -31.328 -18.422 1 90.44 392 ARG B CA 1
ATOM 7263 C C . ARG B 1 392 ? 0.991 -29.938 -18.891 1 90.44 392 ARG B C 1
ATOM 7265 O O . ARG B 1 392 ? 1.446 -28.922 -18.375 1 90.44 392 ARG B O 1
ATOM 7272 N N . ASP B 1 393 ? 0.11 -29.938 -19.812 1 91.56 393 ASP B N 1
ATOM 7273 C CA . ASP B 1 393 ? -0.41 -28.703 -20.375 1 91.56 393 ASP B CA 1
ATOM 7274 C C . ASP B 1 393 ? -1.11 -27.859 -19.297 1 91.56 393 ASP B C 1
ATOM 7276 O O . ASP B 1 393 ? -0.989 -26.641 -19.281 1 91.56 393 ASP B O 1
ATOM 7280 N N . SER B 1 394 ? -1.823 -28.531 -18.453 1 94.38 394 SER B N 1
ATOM 7281 C CA . SER B 1 394 ? -2.555 -27.844 -17.406 1 94.38 394 SER B CA 1
ATOM 7282 C C . SER B 1 394 ? -1.603 -27.172 -16.422 1 94.38 394 SER B C 1
ATOM 7284 O O . SER B 1 394 ? -1.873 -26.078 -15.938 1 94.38 394 SER B O 1
ATOM 7286 N N . MET B 1 395 ? -0.477 -27.781 -16.172 1 94.69 395 MET B N 1
ATOM 7287 C CA . MET B 1 395 ? 0.5 -27.219 -15.242 1 94.69 395 MET B CA 1
ATOM 7288 C C . MET B 1 395 ? 1.307 -26.109 -15.906 1 94.69 395 MET B C 1
ATOM 7290 O O . MET B 1 395 ? 1.568 -25.078 -15.297 1 94.69 395 MET B O 1
ATOM 7294 N N . GLU B 1 396 ? 1.56 -26.297 -17.203 1 92.44 396 GLU B N 1
ATOM 7295 C CA . GLU B 1 396 ? 2.322 -25.297 -17.953 1 92.44 396 GLU B CA 1
ATOM 7296 C C . GLU B 1 396 ? 1.559 -23.984 -18.062 1 92.44 396 GLU B C 1
ATOM 7298 O O . GLU B 1 396 ? 2.166 -22.922 -18.125 1 92.44 396 GLU B O 1
ATOM 7303 N N . THR B 1 397 ? 0.34 -24.047 -18.047 1 93.88 397 THR B N 1
ATOM 7304 C CA . THR B 1 397 ? -0.532 -22.891 -18.203 1 93.88 397 THR B CA 1
ATOM 7305 C C . THR B 1 397 ? -0.29 -21.859 -17.094 1 93.88 397 THR B C 1
ATOM 7307 O O . THR B 1 397 ? -0.425 -20.656 -17.312 1 93.88 397 THR B O 1
ATOM 7310 N N . HIS B 1 398 ? 0.083 -22.297 -15.883 1 93.25 398 HIS B N 1
ATOM 7311 C CA . HIS B 1 398 ? 0.214 -21.406 -14.734 1 93.25 398 HIS B CA 1
ATOM 7312 C C . HIS B 1 398 ? 1.63 -20.859 -14.625 1 93.25 398 HIS B C 1
ATOM 7314 O O . HIS B 1 398 ? 1.909 -20.016 -13.766 1 93.25 398 HIS B O 1
ATOM 7320 N N . GLY B 1 399 ? 2.502 -21.25 -15.469 1 87.62 399 GLY B N 1
ATOM 7321 C CA . GLY B 1 399 ? 3.793 -20.609 -15.703 1 87.62 399 GLY B CA 1
ATOM 7322 C C . GLY B 1 399 ? 4.699 -20.641 -14.484 1 87.62 399 GLY B C 1
ATOM 7323 O O . GLY B 1 399 ? 4.738 -21.641 -13.766 1 87.62 399 GLY B O 1
ATOM 7324 N N . ILE B 1 400 ? 5.398 -19.578 -14.312 1 86.75 400 ILE B N 1
ATOM 7325 C CA . ILE B 1 400 ? 6.488 -19.484 -13.352 1 86.75 400 ILE B CA 1
ATOM 7326 C C . ILE B 1 400 ? 5.922 -19.484 -11.93 1 86.75 400 ILE B C 1
ATOM 7328 O O . ILE B 1 400 ? 6.562 -19.984 -11 1 86.75 400 ILE B O 1
ATOM 7332 N N . GLY B 1 401 ? 4.77 -18.922 -11.773 1 90.19 401 GLY B N 1
ATOM 7333 C CA . GLY B 1 401 ? 4.16 -18.906 -10.453 1 90.19 401 GLY B CA 1
ATOM 7334 C C . GLY B 1 401 ? 3.969 -20.281 -9.867 1 90.19 401 GLY B C 1
ATOM 7335 O O . GLY B 1 401 ? 4.227 -20.5 -8.68 1 90.19 401 GLY B O 1
ATOM 7336 N N . LEU B 1 402 ? 3.568 -21.219 -10.641 1 94.5 402 LEU B N 1
ATOM 7337 C CA . LEU B 1 402 ? 3.369 -22.594 -10.195 1 94.5 402 LEU B CA 1
ATOM 7338 C C . LEU B 1 402 ? 4.703 -23.266 -9.875 1 94.5 402 LEU B C 1
ATOM 7340 O O . LEU B 1 402 ? 4.84 -23.938 -8.852 1 94.5 402 LEU B O 1
ATOM 7344 N N . ILE B 1 403 ? 5.637 -23.047 -10.656 1 93.75 403 ILE B N 1
ATOM 7345 C CA . ILE B 1 403 ? 6.945 -23.672 -10.5 1 93.75 403 ILE B CA 1
ATOM 7346 C C . ILE B 1 403 ? 7.609 -23.188 -9.219 1 93.75 403 ILE B C 1
ATOM 7348 O O . ILE B 1 403 ? 8.273 -23.953 -8.523 1 93.75 403 ILE B O 1
ATOM 7352 N N . GLU B 1 404 ? 7.469 -21.906 -9.031 1 93.62 404 GLU B N 1
ATOM 7353 C CA . GLU B 1 404 ? 8.055 -21.344 -7.82 1 93.62 404 GLU B CA 1
ATOM 7354 C C . GLU B 1 404 ? 7.484 -22 -6.566 1 93.62 404 GLU B C 1
ATOM 7356 O O . GLU B 1 404 ? 8.211 -22.234 -5.594 1 93.62 404 GLU B O 1
ATOM 7361 N N . LYS B 1 405 ? 6.242 -22.25 -6.543 1 96.5 405 LYS B N 1
ATOM 7362 C CA . LYS B 1 405 ? 5.609 -22.922 -5.406 1 96.5 405 LYS B CA 1
ATOM 7363 C C . LYS B 1 405 ? 6.125 -24.344 -5.242 1 96.5 405 LYS B C 1
ATOM 7365 O O . LYS B 1 405 ? 6.43 -24.781 -4.129 1 96.5 405 LYS B O 1
ATOM 7370 N N . VAL B 1 406 ? 6.227 -25.047 -6.367 1 97.5 406 VAL B N 1
ATOM 7371 C CA . VAL B 1 406 ? 6.754 -26.406 -6.34 1 97.5 406 VAL B CA 1
ATOM 7372 C C . VAL B 1 406 ? 8.195 -26.391 -5.836 1 97.5 406 VAL B C 1
ATOM 7374 O O . VAL B 1 406 ? 8.594 -27.234 -5.031 1 97.5 406 VAL B O 1
ATOM 7377 N N . PHE B 1 407 ? 8.914 -25.469 -6.336 1 96.56 407 PHE B N 1
ATOM 7378 C CA . PHE B 1 407 ? 10.297 -25.281 -5.926 1 96.56 407 PHE B CA 1
ATOM 7379 C C . PHE B 1 407 ? 10.398 -25.125 -4.414 1 96.56 407 PHE B C 1
ATOM 7381 O O . PHE B 1 407 ? 11.242 -25.75 -3.773 1 96.56 407 PHE B O 1
ATOM 7388 N N . GLU B 1 408 ? 9.562 -24.281 -3.838 1 95.75 408 GLU B N 1
ATOM 7389 C CA . GLU B 1 408 ? 9.609 -24.016 -2.402 1 95.75 408 GLU B CA 1
ATOM 7390 C C . GLU B 1 408 ? 9.25 -25.266 -1.603 1 95.75 408 GLU B C 1
ATOM 7392 O O . GLU B 1 408 ? 9.844 -25.531 -0.552 1 95.75 408 GLU B O 1
ATOM 7397 N N . VAL B 1 409 ? 8.32 -26 -2.072 1 97.88 409 VAL B N 1
ATOM 7398 C CA . VAL B 1 409 ? 7.961 -27.266 -1.416 1 97.88 409 VAL B CA 1
ATOM 7399 C C . VAL B 1 409 ? 9.133 -28.234 -1.477 1 97.88 409 VAL B C 1
ATOM 7401 O O . VAL B 1 409 ? 9.453 -28.891 -0.485 1 97.88 409 VAL B O 1
ATOM 7404 N N . ALA B 1 410 ? 9.742 -28.266 -2.623 1 97.62 410 ALA B N 1
ATOM 7405 C CA . ALA B 1 410 ? 10.898 -29.156 -2.795 1 97.62 410 ALA B CA 1
ATOM 7406 C C . ALA B 1 410 ? 12.039 -28.75 -1.864 1 97.62 410 ALA B C 1
ATOM 7408 O O . ALA B 1 410 ? 12.703 -29.609 -1.28 1 97.62 410 ALA B O 1
ATOM 7409 N N . CYS B 1 411 ? 12.266 -27.469 -1.735 1 95.69 411 CYS B N 1
ATOM 7410 C CA . CYS B 1 411 ? 13.312 -26.984 -0.842 1 95.69 411 CYS B CA 1
ATOM 7411 C C . CYS B 1 411 ? 13.023 -27.375 0.603 1 95.69 411 CYS B C 1
ATOM 7413 O O . CYS B 1 411 ? 13.922 -27.797 1.325 1 95.69 411 CYS B O 1
ATOM 7415 N N . THR B 1 412 ? 11.805 -27.203 0.993 1 95.75 412 THR B N 1
ATOM 7416 C CA . THR B 1 412 ? 11.422 -27.547 2.355 1 95.75 412 THR B CA 1
ATOM 7417 C C . THR B 1 412 ? 11.539 -29.047 2.588 1 95.75 412 THR B C 1
ATOM 7419 O O . THR B 1 412 ? 11.984 -29.484 3.65 1 95.75 412 THR B O 1
ATOM 7422 N N . LEU B 1 413 ? 11.133 -29.828 1.583 1 96.62 413 LEU B N 1
ATOM 7423 C CA . LEU B 1 413 ? 11.281 -31.281 1.657 1 96.62 413 LEU B CA 1
ATOM 7424 C C . LEU B 1 413 ? 12.75 -31.672 1.832 1 96.62 413 LEU B C 1
ATOM 7426 O O . LEU B 1 413 ? 13.078 -32.531 2.637 1 96.62 413 LEU B O 1
ATOM 7430 N N . THR B 1 414 ? 13.617 -30.984 1.109 1 95.19 414 THR B N 1
ATOM 7431 C CA . THR B 1 414 ? 15.055 -31.234 1.193 1 95.19 414 THR B CA 1
ATOM 7432 C C . THR B 1 414 ? 15.562 -31 2.613 1 95.19 414 THR B C 1
ATOM 7434 O O . THR B 1 414 ? 16.328 -31.812 3.141 1 95.19 414 THR B O 1
ATOM 7437 N N . ASP B 1 415 ? 15.102 -29.969 3.229 1 92.12 415 ASP B N 1
ATOM 7438 C CA . ASP B 1 415 ? 15.516 -29.641 4.59 1 92.12 415 ASP B CA 1
ATOM 7439 C C . ASP B 1 415 ? 15.086 -30.734 5.574 1 92.12 415 ASP B C 1
ATOM 7441 O O . ASP B 1 415 ? 15.852 -31.109 6.457 1 92.12 415 ASP B O 1
ATOM 7445 N N . VAL B 1 416 ? 13.875 -31.188 5.41 1 93.06 416 VAL B N 1
ATOM 7446 C CA . VAL B 1 416 ? 13.336 -32.156 6.344 1 93.06 416 VAL B CA 1
ATOM 7447 C C . VAL B 1 416 ? 14.023 -33.531 6.117 1 93.06 416 VAL B C 1
ATOM 7449 O O . VAL B 1 416 ? 14.328 -34.25 7.07 1 93.06 416 VAL B O 1
ATOM 7452 N N . MET B 1 417 ? 14.289 -33.844 4.879 1 93.25 417 MET B N 1
ATOM 7453 C CA . MET B 1 417 ? 14.938 -35.094 4.547 1 93.25 417 MET B CA 1
ATOM 7454 C C . MET B 1 417 ? 16.344 -35.156 5.121 1 93.25 417 MET B C 1
ATOM 7456 O O . MET B 1 417 ? 16.844 -36.25 5.465 1 93.25 417 MET B O 1
ATOM 7460 N N . ALA B 1 418 ? 16.984 -34 5.219 1 90 418 ALA B N 1
ATOM 7461 C CA . ALA B 1 418 ? 18.328 -33.938 5.762 1 90 418 ALA B CA 1
ATOM 7462 C C . ALA B 1 418 ? 18.359 -34.375 7.23 1 90 418 ALA B C 1
ATOM 7464 O O . ALA B 1 418 ? 19.391 -34.781 7.746 1 90 418 ALA B O 1
ATOM 7465 N N . CYS B 1 419 ? 17.219 -34.25 7.832 1 86.56 419 CYS B N 1
ATOM 7466 C CA . CYS B 1 419 ? 17.125 -34.594 9.25 1 86.56 419 CYS B CA 1
ATOM 7467 C C . CYS B 1 419 ? 16.672 -36.031 9.461 1 86.56 419 CYS B C 1
ATOM 7469 O O . CYS B 1 419 ? 16.625 -36.5 10.594 1 86.56 419 CYS B O 1
ATOM 7471 N N . LEU B 1 420 ? 16.391 -36.719 8.406 1 85.19 420 LEU B N 1
ATOM 7472 C CA . LEU B 1 420 ? 15.898 -38.094 8.516 1 85.19 420 LEU B CA 1
ATOM 7473 C C . LEU B 1 420 ? 17.047 -39.094 8.469 1 85.19 420 LEU B C 1
ATOM 7475 O O . LEU B 1 420 ? 18.109 -38.812 7.887 1 85.19 420 LEU B O 1
ATOM 7479 N N . SER B 1 421 ? 16.844 -40.219 9.172 1 78.75 421 SER B N 1
ATOM 7480 C CA . SER B 1 421 ? 17.797 -41.312 9.078 1 78.75 421 SER B CA 1
ATOM 7481 C C . SER B 1 421 ? 17.75 -41.969 7.695 1 78.75 421 SER B C 1
ATOM 7483 O O . SER B 1 421 ? 16.812 -41.719 6.926 1 78.75 421 SER B O 1
ATOM 7485 N N . SER B 1 422 ? 18.766 -42.75 7.391 1 74.19 422 SER B N 1
ATOM 7486 C CA . SER B 1 422 ? 18.844 -43.438 6.109 1 74.19 422 SER B CA 1
ATOM 7487 C C . SER B 1 422 ? 17.625 -44.344 5.895 1 74.19 422 SER B C 1
ATOM 7489 O O . SER B 1 422 ? 17.125 -44.469 4.777 1 74.19 422 SER B O 1
ATOM 7491 N N . THR B 1 423 ? 17.172 -44.906 6.922 1 71.38 423 THR B N 1
ATOM 7492 C CA . THR B 1 423 ? 16 -45.75 6.848 1 71.38 423 THR B CA 1
ATOM 7493 C C . THR B 1 423 ? 14.734 -44.938 6.578 1 71.38 423 THR B C 1
ATOM 7495 O O . THR B 1 423 ? 13.844 -45.406 5.863 1 71.38 423 THR B O 1
ATOM 7498 N N . GLY B 1 424 ? 14.727 -43.781 7.047 1 75.69 424 GLY B N 1
ATOM 7499 C CA . GLY B 1 424 ? 13.578 -42.906 6.883 1 75.69 424 GLY B CA 1
ATOM 7500 C C . GLY B 1 424 ? 13.477 -42.312 5.492 1 75.69 424 GLY B C 1
ATOM 7501 O O . GLY B 1 424 ? 12.406 -41.875 5.082 1 75.69 424 GLY B O 1
ATOM 7502 N N . LEU B 1 425 ? 14.609 -42.344 4.859 1 74.06 425 LEU B N 1
ATOM 7503 C CA . LEU B 1 425 ? 14.656 -41.781 3.52 1 74.06 425 LEU B CA 1
ATOM 7504 C C . LEU B 1 425 ? 14.188 -42.781 2.479 1 74.06 425 LEU B C 1
ATOM 7506 O O . LEU B 1 425 ? 13.734 -42.406 1.396 1 74.06 425 LEU B O 1
ATOM 7510 N N . ARG B 1 426 ? 14.422 -44.094 2.838 1 69.5 426 ARG B N 1
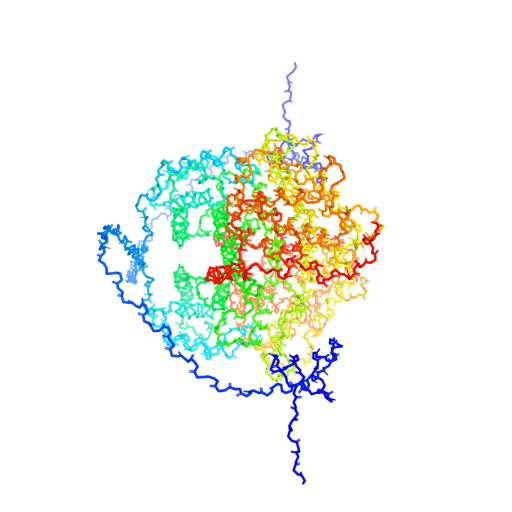ATOM 7511 C CA . ARG B 1 426 ? 14.156 -45.125 1.846 1 69.5 426 ARG B CA 1
ATOM 7512 C C . ARG B 1 426 ? 12.703 -45.594 1.914 1 69.5 426 ARG B C 1
ATOM 7514 O O . ARG B 1 426 ? 12.07 -45.531 2.967 1 69.5 426 ARG B O 1
ATOM 7521 N N . SER B 1 427 ? 12.141 -45.812 0.713 1 68.88 427 SER B N 1
ATOM 7522 C CA . SER B 1 427 ? 10.797 -46.344 0.568 1 68.88 427 SER B CA 1
ATOM 7523 C C . SER B 1 427 ? 10.703 -47.781 1.103 1 68.88 427 SER B C 1
ATOM 7525 O O . SER B 1 427 ? 11.703 -48.5 1.142 1 68.88 427 SER B O 1
ATOM 7527 N N . SER B 1 428 ? 9.602 -47.938 1.847 1 63.38 428 SER B N 1
ATOM 7528 C CA . SER B 1 428 ? 9.344 -49.312 2.25 1 63.38 428 SER B CA 1
ATOM 7529 C C . SER B 1 428 ? 8.656 -50.094 1.136 1 63.38 428 SER B C 1
ATOM 7531 O O . SER B 1 428 ? 7.492 -49.844 0.814 1 63.38 428 SER B O 1
ATOM 7533 N N . GLY B 1 429 ? 9.383 -51 0.448 1 62.97 429 GLY B N 1
ATOM 7534 C CA . GLY B 1 429 ? 8.781 -51.875 -0.545 1 62.97 429 GLY B CA 1
ATOM 7535 C C . GLY B 1 429 ? 8.391 -51.156 -1.819 1 62.97 429 GLY B C 1
ATOM 7536 O O . GLY B 1 429 ? 9.211 -50.469 -2.436 1 62.97 429 GLY B O 1
ATOM 7537 N N . PHE B 1 430 ? 7.051 -51.281 -2.146 1 73.06 430 PHE B N 1
ATOM 7538 C CA . PHE B 1 430 ? 6.516 -50.781 -3.402 1 73.06 430 PHE B CA 1
ATOM 7539 C C . PHE B 1 430 ? 5.867 -49.406 -3.199 1 73.06 430 PHE B C 1
ATOM 7541 O O . PHE B 1 430 ? 5.324 -48.844 -4.141 1 73.06 430 PHE B O 1
ATOM 7548 N N . GLU B 1 431 ? 6.023 -48.938 -2.025 1 84 431 GLU B N 1
ATOM 7549 C CA . GLU B 1 431 ? 5.41 -47.625 -1.763 1 84 431 GLU B CA 1
ATOM 7550 C C . GLU B 1 431 ? 6.391 -46.5 -2.043 1 84 431 GLU B C 1
ATOM 7552 O O . GLU B 1 431 ? 7.602 -46.656 -1.898 1 84 431 GLU B O 1
ATOM 7557 N N . MET B 1 432 ? 5.867 -45.406 -2.494 1 88.06 432 MET B N 1
ATOM 7558 C CA . MET B 1 432 ? 6.707 -44.25 -2.752 1 88.06 432 MET B CA 1
ATOM 7559 C C . MET B 1 432 ? 7.203 -43.625 -1.447 1 88.06 432 MET B C 1
ATOM 7561 O O . MET B 1 432 ? 6.488 -43.625 -0.444 1 88.06 432 MET B O 1
ATOM 7565 N N . GLY B 1 433 ? 8.414 -43.188 -1.446 1 90.06 433 GLY B N 1
ATOM 7566 C CA . GLY B 1 433 ? 9.023 -42.562 -0.287 1 90.06 433 GLY B CA 1
ATOM 7567 C C . GLY B 1 433 ? 9.508 -41.156 -0.565 1 90.06 433 GLY B C 1
ATOM 7568 O O . GLY B 1 433 ? 9.266 -40.594 -1.647 1 90.06 433 GLY B O 1
ATOM 7569 N N . PRO B 1 434 ? 10.141 -40.531 0.412 1 93 434 PRO B N 1
ATOM 7570 C CA . PRO B 1 434 ? 10.594 -39.125 0.304 1 93 434 PRO B CA 1
ATOM 7571 C C . PRO B 1 434 ? 11.516 -38.906 -0.888 1 93 434 PRO B C 1
ATOM 7573 O O . PRO B 1 434 ? 11.445 -37.875 -1.542 1 93 434 PRO B O 1
ATOM 7576 N N . GLN B 1 435 ? 12.367 -39.844 -1.254 1 93 435 GLN B N 1
ATOM 7577 C CA . GLN B 1 435 ? 13.281 -39.719 -2.381 1 93 435 GLN B CA 1
ATOM 7578 C C . GLN B 1 435 ? 12.523 -39.656 -3.703 1 93 435 GLN B C 1
ATOM 7580 O O . GLN B 1 435 ? 12.898 -38.906 -4.605 1 93 435 GLN B O 1
ATOM 7585 N N . ASP B 1 436 ? 11.492 -40.469 -3.736 1 93.62 436 ASP B N 1
ATOM 7586 C CA . ASP B 1 436 ? 10.68 -40.469 -4.945 1 93.62 436 ASP B CA 1
ATOM 7587 C C . ASP B 1 436 ? 9.938 -39.156 -5.125 1 93.62 436 ASP B C 1
ATOM 7589 O O . ASP B 1 436 ? 9.828 -38.625 -6.242 1 93.62 436 ASP B O 1
ATOM 7593 N N . TYR B 1 437 ? 9.391 -38.719 -4.016 1 95.94 437 TYR B N 1
ATOM 7594 C CA . TYR B 1 437 ? 8.695 -37.438 -4.078 1 95.94 437 TYR B CA 1
ATOM 7595 C C . TYR B 1 437 ? 9.641 -36.312 -4.523 1 95.94 437 TYR B C 1
ATOM 7597 O O . TYR B 1 437 ? 9.289 -35.5 -5.367 1 95.94 437 TYR B O 1
ATOM 7605 N N . LEU B 1 438 ? 10.828 -36.25 -3.955 1 96.44 438 LEU B N 1
ATOM 7606 C CA . LEU B 1 438 ? 11.805 -35.219 -4.309 1 96.44 438 LEU B CA 1
ATOM 7607 C C . LEU B 1 438 ? 12.172 -35.312 -5.789 1 96.44 438 LEU B C 1
ATOM 7609 O O . LEU B 1 438 ? 12.234 -34.281 -6.477 1 96.44 438 LEU B O 1
ATOM 7613 N N . LYS B 1 439 ? 12.391 -36.531 -6.289 1 95.38 439 LYS B N 1
ATOM 7614 C CA . LYS B 1 439 ? 12.703 -36.719 -7.703 1 95.38 439 LYS B CA 1
ATOM 7615 C C . LYS B 1 439 ? 11.586 -36.188 -8.594 1 95.38 439 LYS B C 1
ATOM 7617 O O . LYS B 1 439 ? 11.844 -35.562 -9.617 1 95.38 439 LYS B O 1
ATOM 7622 N N . HIS B 1 440 ? 10.398 -36.5 -8.156 1 96.38 440 HIS B N 1
ATOM 7623 C CA . HIS B 1 440 ? 9.25 -36.062 -8.93 1 96.38 440 HIS B CA 1
ATOM 7624 C C . HIS B 1 440 ? 9.172 -34.531 -8.961 1 96.38 440 HIS B C 1
ATOM 7626 O O . HIS B 1 440 ? 8.969 -33.938 -10.023 1 96.38 440 HIS B O 1
ATOM 7632 N N . LEU B 1 441 ? 9.297 -33.906 -7.809 1 97.38 441 LEU B N 1
ATOM 7633 C CA . LEU B 1 441 ? 9.195 -32.469 -7.727 1 97.38 441 LEU B CA 1
ATOM 7634 C C . LEU B 1 441 ? 10.328 -31.781 -8.5 1 97.38 441 LEU B C 1
ATOM 7636 O O . LEU B 1 441 ? 10.109 -30.781 -9.188 1 97.38 441 LEU B O 1
ATOM 7640 N N . VAL B 1 442 ? 11.5 -32.344 -8.422 1 97.06 442 VAL B N 1
ATOM 7641 C CA . VAL B 1 442 ? 12.633 -31.812 -9.172 1 97.06 442 VAL B CA 1
ATOM 7642 C C . VAL B 1 442 ? 12.375 -31.953 -10.664 1 97.06 442 VAL B C 1
ATOM 7644 O O . VAL B 1 442 ? 12.734 -31.078 -11.445 1 97.06 442 VAL B O 1
ATOM 7647 N N . THR B 1 443 ? 11.773 -33 -11.039 1 96.38 443 THR B N 1
ATOM 7648 C CA . THR B 1 443 ? 11.422 -33.219 -12.438 1 96.38 443 THR B CA 1
ATOM 7649 C C . THR B 1 443 ? 10.43 -32.156 -12.914 1 96.38 443 THR B C 1
ATOM 7651 O O . THR B 1 443 ? 10.516 -31.688 -14.047 1 96.38 443 THR B O 1
ATOM 7654 N N . LEU B 1 444 ? 9.477 -31.891 -12.094 1 96 444 LEU B N 1
ATOM 7655 C CA . LEU B 1 444 ? 8.523 -30.844 -12.438 1 96 444 LEU B CA 1
ATOM 7656 C C . LEU B 1 444 ? 9.234 -29.5 -12.641 1 96 444 LEU B C 1
ATOM 7658 O O . LEU B 1 444 ? 8.969 -28.797 -13.617 1 96 444 LEU B O 1
ATOM 7662 N N . VAL B 1 445 ? 10.156 -29.141 -11.758 1 95.81 445 VAL B N 1
ATOM 7663 C CA . VAL B 1 445 ? 10.914 -27.891 -11.859 1 95.81 445 VAL B CA 1
ATOM 7664 C C . VAL B 1 445 ? 11.742 -27.906 -13.141 1 95.81 445 VAL B C 1
ATOM 7666 O O . VAL B 1 445 ? 11.852 -26.891 -13.828 1 95.81 445 VAL B O 1
ATOM 7669 N N . TYR B 1 446 ? 12.234 -29.031 -13.484 1 93.75 446 TYR B N 1
ATOM 7670 C CA . TYR B 1 446 ? 13.078 -29.188 -14.664 1 93.75 446 TYR B CA 1
ATOM 7671 C C . TYR B 1 446 ? 12.258 -29.062 -15.945 1 93.75 446 TYR B C 1
ATOM 7673 O O . TYR B 1 446 ? 12.688 -28.438 -16.906 1 93.75 446 TYR B O 1
ATOM 7681 N N . SER B 1 447 ? 11.102 -29.641 -15.953 1 91.5 447 SER B N 1
ATOM 7682 C CA . SER B 1 447 ? 10.367 -29.875 -17.188 1 91.5 447 SER B CA 1
ATOM 7683 C C . SER B 1 447 ? 9.453 -28.688 -17.516 1 91.5 447 SER B C 1
ATOM 7685 O O . SER B 1 447 ? 9.141 -28.438 -18.672 1 91.5 447 SER B O 1
ATOM 7687 N N . LEU B 1 448 ? 8.984 -27.953 -16.578 1 90.5 448 LEU B N 1
ATOM 7688 C CA . LEU B 1 448 ? 8.023 -26.891 -16.812 1 90.5 448 LEU B CA 1
ATOM 7689 C C . LEU B 1 448 ? 8.742 -25.594 -17.203 1 90.5 448 LEU B C 1
ATOM 7691 O O . LEU B 1 448 ? 9.883 -25.359 -16.797 1 90.5 448 LEU B O 1
ATOM 7695 N N . PRO B 1 449 ? 8.039 -24.812 -18 1 83.62 449 PRO B N 1
ATOM 7696 C CA . PRO B 1 449 ? 8.688 -23.609 -18.531 1 83.62 449 PRO B CA 1
ATOM 7697 C C . PRO B 1 449 ? 9.156 -22.641 -17.438 1 83.62 449 PRO B C 1
ATOM 7699 O O . PRO B 1 449 ? 8.398 -22.359 -16.5 1 83.62 449 PRO B O 1
ATOM 7702 N N . GLY B 1 450 ? 10.422 -22.188 -17.578 1 80.25 450 GLY B N 1
ATOM 7703 C CA . GLY B 1 450 ? 11 -21.234 -16.625 1 80.25 450 GLY B CA 1
ATOM 7704 C C . GLY B 1 450 ? 11.727 -21.906 -15.484 1 80.25 450 GLY B C 1
ATOM 7705 O O . GLY B 1 450 ? 12.547 -21.281 -14.812 1 80.25 450 GLY B O 1
ATOM 7706 N N . GLY B 1 451 ? 11.477 -23.188 -15.258 1 86.81 451 GLY B N 1
ATOM 7707 C CA . GLY B 1 451 ? 12.039 -23.891 -14.117 1 86.81 451 GLY B CA 1
ATOM 7708 C C . GLY B 1 451 ? 13.508 -24.234 -14.289 1 86.81 451 GLY B C 1
ATOM 7709 O O . GLY B 1 451 ? 14.305 -24.062 -13.375 1 86.81 451 GLY B O 1
ATOM 7710 N N . ARG B 1 452 ? 13.836 -24.594 -15.438 1 84.81 452 ARG B N 1
ATOM 7711 C CA . ARG B 1 452 ? 15.188 -25.094 -15.695 1 84.81 452 ARG B CA 1
ATOM 7712 C C . ARG B 1 452 ? 16.219 -23.969 -15.531 1 84.81 452 ARG B C 1
ATOM 7714 O O . ARG B 1 452 ? 17.281 -24.188 -14.945 1 84.81 452 ARG B O 1
ATOM 7721 N N . ARG B 1 453 ? 15.828 -22.859 -15.906 1 82.62 453 ARG B N 1
ATOM 7722 C CA . ARG B 1 453 ? 16.797 -21.781 -15.898 1 82.62 453 ARG B CA 1
ATOM 7723 C C . ARG B 1 453 ? 16.781 -21.031 -14.57 1 82.62 453 ARG B C 1
ATOM 7725 O O . ARG B 1 453 ? 17.844 -20.688 -14.039 1 82.62 453 ARG B O 1
ATOM 7732 N N . ARG B 1 454 ? 15.711 -20.938 -14.016 1 86.88 454 ARG B N 1
ATOM 7733 C CA . ARG B 1 454 ? 15.594 -20.016 -12.891 1 86.88 454 ARG B CA 1
ATOM 7734 C C . ARG B 1 454 ? 15.641 -20.766 -11.562 1 86.88 454 ARG B C 1
ATOM 7736 O O . ARG B 1 454 ? 16.219 -20.281 -10.586 1 86.88 454 ARG B O 1
ATOM 7743 N N . PHE B 1 455 ? 15.062 -21.984 -11.523 1 91.44 455 PHE B N 1
ATOM 7744 C CA . PHE B 1 455 ? 14.859 -22.562 -10.195 1 91.44 455 PHE B CA 1
ATOM 7745 C C . PHE B 1 455 ? 15.68 -23.828 -10.031 1 91.44 455 PHE B C 1
ATOM 7747 O O . PHE B 1 455 ? 16.094 -24.172 -8.914 1 91.44 455 PHE B O 1
ATOM 7754 N N . LEU B 1 456 ? 15.953 -24.5 -11.086 1 92.69 456 LEU B N 1
ATOM 7755 C CA . LEU B 1 456 ? 16.656 -25.766 -10.977 1 92.69 456 LEU B CA 1
ATOM 7756 C C . LEU B 1 456 ? 18.062 -25.562 -10.414 1 92.69 456 LEU B C 1
ATOM 7758 O O . LEU B 1 456 ? 18.484 -26.266 -9.5 1 92.69 456 LEU B O 1
ATOM 7762 N N . PRO B 1 457 ? 18.812 -24.562 -10.922 1 89.69 457 PRO B N 1
ATOM 7763 C CA . PRO B 1 457 ? 20.141 -24.344 -10.344 1 89.69 457 PRO B CA 1
ATOM 7764 C C . PRO B 1 457 ? 20.094 -24.047 -8.852 1 89.69 457 PRO B C 1
ATOM 7766 O O . PRO B 1 457 ? 20.953 -24.531 -8.094 1 89.69 457 PRO B O 1
ATOM 7769 N N . LEU B 1 458 ? 19.109 -23.328 -8.477 1 90.25 458 LEU B N 1
ATOM 7770 C CA . LEU B 1 458 ? 18.953 -23 -7.066 1 90.25 458 LEU B CA 1
ATOM 7771 C C . LEU B 1 458 ? 18.641 -24.25 -6.246 1 90.25 458 LEU B C 1
ATOM 7773 O O . LEU B 1 458 ? 19.156 -24.422 -5.145 1 90.25 458 LEU B O 1
ATOM 7777 N N . LEU B 1 459 ? 17.797 -25.062 -6.812 1 93.44 459 LEU B N 1
ATOM 7778 C CA . LEU B 1 459 ? 17.391 -26.281 -6.129 1 93.44 459 LEU B CA 1
ATOM 7779 C C . LEU B 1 459 ? 18.578 -27.25 -6.008 1 93.44 459 LEU B C 1
ATOM 7781 O O . LEU B 1 459 ? 18.766 -27.859 -4.957 1 93.44 459 LEU B O 1
ATOM 7785 N N . LEU B 1 460 ? 19.344 -27.328 -7.016 1 91.38 460 LEU B N 1
ATOM 7786 C CA . LEU B 1 460 ? 20.516 -28.203 -6.996 1 91.38 460 LEU B CA 1
ATOM 7787 C C . LEU B 1 460 ? 21.562 -27.688 -6.02 1 91.38 460 LEU B C 1
ATOM 7789 O O . LEU B 1 460 ? 22.234 -28.484 -5.348 1 91.38 460 LEU B O 1
ATOM 7793 N N . THR B 1 461 ? 21.719 -26.391 -5.957 1 88.5 461 THR B N 1
ATOM 7794 C CA . THR B 1 461 ? 22.625 -25.797 -4.984 1 88.5 461 THR B CA 1
ATOM 7795 C C . THR B 1 461 ? 22.188 -26.109 -3.559 1 88.5 461 THR B C 1
ATOM 7797 O O . THR B 1 461 ? 23 -26.469 -2.713 1 88.5 461 THR B O 1
ATOM 7800 N N . LYS B 1 462 ? 20.938 -26.016 -3.354 1 91.38 462 LYS B N 1
ATOM 7801 C CA . LYS B 1 462 ? 20.391 -26.344 -2.043 1 91.38 462 LYS B CA 1
ATOM 7802 C C . LYS B 1 462 ? 20.609 -27.812 -1.699 1 91.38 462 LYS B C 1
ATOM 7804 O O . LYS B 1 462 ? 20.984 -28.141 -0.572 1 91.38 462 LYS B O 1
ATOM 7809 N N . LEU B 1 463 ? 20.391 -28.625 -2.631 1 91.44 463 LEU B N 1
ATOM 7810 C CA . LEU B 1 463 ? 20.594 -30.047 -2.443 1 91.44 463 LEU B CA 1
ATOM 7811 C C . LEU B 1 463 ? 22.062 -30.344 -2.125 1 91.44 463 LEU B C 1
ATOM 7813 O O . LEU B 1 463 ? 22.359 -31.125 -1.225 1 91.44 463 LEU B O 1
ATOM 7817 N N . GLY B 1 464 ? 22.922 -29.703 -2.785 1 89.19 464 GLY B N 1
ATOM 7818 C CA . GLY B 1 464 ? 24.344 -29.891 -2.557 1 89.19 464 GLY B CA 1
ATOM 7819 C C . GLY B 1 464 ? 24.797 -29.484 -1.162 1 89.19 464 GLY B C 1
ATOM 7820 O O . GLY B 1 464 ? 25.672 -30.125 -0.573 1 89.19 464 GLY B O 1
ATOM 7821 N N . GLN B 1 465 ? 24.109 -28.516 -0.62 1 88.69 465 GLN B N 1
ATOM 7822 C CA . GLN B 1 465 ? 24.5 -27.984 0.68 1 88.69 465 GLN B CA 1
ATOM 7823 C C . GLN B 1 465 ? 23.812 -28.75 1.815 1 88.69 465 GLN B C 1
ATOM 7825 O O . GLN B 1 465 ? 24.422 -28.969 2.869 1 88.69 465 GLN B O 1
ATOM 7830 N N . THR B 1 466 ? 22.609 -29.172 1.579 1 90.62 466 THR B N 1
ATOM 7831 C CA . THR B 1 466 ? 21.797 -29.656 2.686 1 90.62 466 THR B CA 1
ATOM 7832 C C . THR B 1 466 ? 21.672 -31.172 2.637 1 90.62 466 THR B C 1
ATOM 7834 O O . THR B 1 466 ? 21.562 -31.828 3.678 1 90.62 466 THR B O 1
ATOM 7837 N N . LEU B 1 467 ? 21.641 -31.797 1.401 1 91.75 467 LEU B N 1
ATOM 7838 C CA . LEU B 1 467 ? 21.422 -33.219 1.193 1 91.75 467 LEU B CA 1
ATOM 7839 C C . LEU B 1 467 ? 22.266 -33.719 0.023 1 91.75 467 LEU B C 1
ATOM 7841 O O . LEU B 1 467 ? 21.719 -34.281 -0.938 1 91.75 467 LEU B O 1
ATOM 7845 N N . PRO B 1 468 ? 23.547 -33.656 0.241 1 90.81 468 PRO B N 1
ATOM 7846 C CA . PRO B 1 468 ? 24.438 -33.969 -0.867 1 90.81 468 PRO B CA 1
ATOM 7847 C C . PRO B 1 468 ? 24.266 -35.406 -1.383 1 90.81 468 PRO B C 1
ATOM 7849 O O . PRO B 1 468 ? 24.531 -35.688 -2.557 1 90.81 468 PRO B O 1
ATOM 7852 N N . SER B 1 469 ? 23.828 -36.312 -0.565 1 88.94 469 SER B N 1
ATOM 7853 C CA . SER B 1 469 ? 23.672 -37.719 -0.952 1 88.94 469 SER B CA 1
ATOM 7854 C C . SER B 1 469 ? 22.656 -37.875 -2.076 1 88.94 469 SER B C 1
ATOM 7856 O O . SER B 1 469 ? 22.641 -38.875 -2.789 1 88.94 469 SER B O 1
ATOM 7858 N N . MET B 1 470 ? 21.812 -36.875 -2.223 1 91.44 470 MET B N 1
ATOM 7859 C CA . MET B 1 470 ? 20.734 -36.969 -3.219 1 91.44 470 MET B CA 1
ATOM 7860 C C . MET B 1 470 ? 21.156 -36.281 -4.512 1 91.44 470 MET B C 1
ATOM 7862 O O . MET B 1 470 ? 20.484 -36.406 -5.539 1 91.44 470 MET B O 1
ATOM 7866 N N . LEU B 1 471 ? 22.188 -35.562 -4.57 1 91.5 471 LEU B N 1
ATOM 7867 C CA . LEU B 1 471 ? 22.594 -34.781 -5.734 1 91.5 471 LEU B CA 1
ATOM 7868 C C . LEU B 1 471 ? 22.875 -35.688 -6.926 1 91.5 471 LEU B C 1
ATOM 7870 O O . LEU B 1 471 ? 22.406 -35.406 -8.039 1 91.5 471 LEU B O 1
ATOM 7874 N N . GLN B 1 472 ? 23.625 -36.719 -6.648 1 89.5 472 GLN B N 1
ATOM 7875 C CA . GLN B 1 472 ? 23.984 -37.625 -7.734 1 89.5 472 GLN B CA 1
ATOM 7876 C C . GLN B 1 472 ? 22.766 -38.406 -8.242 1 89.5 472 GLN B C 1
ATOM 7878 O O . GLN B 1 472 ? 22.516 -38.469 -9.445 1 89.5 472 GLN B O 1
ATOM 7883 N N . PRO B 1 473 ? 22 -38.969 -7.379 1 90.25 473 PRO B N 1
ATOM 7884 C CA . PRO B 1 473 ? 20.781 -39.656 -7.84 1 90.25 473 PRO B CA 1
ATOM 7885 C C . PRO B 1 473 ? 19.875 -38.719 -8.641 1 90.25 473 PRO B C 1
ATOM 7887 O O . PRO B 1 473 ? 19.281 -39.156 -9.641 1 90.25 473 PRO B O 1
ATOM 7890 N N . ILE B 1 474 ? 19.688 -37.531 -8.258 1 93.81 474 ILE B N 1
ATOM 7891 C CA . ILE B 1 474 ? 18.812 -36.562 -8.93 1 93.81 474 ILE B CA 1
ATOM 7892 C C . ILE B 1 474 ? 19.422 -36.188 -10.281 1 93.81 474 ILE B C 1
ATOM 7894 O O . ILE B 1 474 ? 18.703 -36.094 -11.281 1 93.81 474 ILE B O 1
ATOM 7898 N N . SER B 1 475 ? 20.688 -35.969 -10.328 1 91.38 475 SER B N 1
ATOM 7899 C CA . SER B 1 475 ? 21.359 -35.656 -11.578 1 91.38 475 SER B CA 1
ATOM 7900 C C . SER B 1 475 ? 21.203 -36.781 -12.602 1 91.38 475 SER B C 1
ATOM 7902 O O . SER B 1 475 ? 20.984 -36.531 -13.781 1 91.38 475 SER B O 1
ATOM 7904 N N . ARG B 1 476 ? 21.359 -37.938 -12.117 1 91.75 476 ARG B N 1
ATOM 7905 C CA . ARG B 1 476 ? 21.172 -39.094 -12.984 1 91.75 476 ARG B CA 1
ATOM 7906 C C . ARG B 1 476 ? 19.734 -39.219 -13.461 1 91.75 476 ARG B C 1
ATOM 7908 O O . ARG B 1 476 ? 19.484 -39.531 -14.625 1 91.75 476 ARG B O 1
ATOM 7915 N N . HIS B 1 477 ? 18.875 -38.969 -12.508 1 91.5 477 HIS B N 1
ATOM 7916 C CA . HIS B 1 477 ? 17.453 -39.031 -12.805 1 91.5 477 HIS B CA 1
ATOM 7917 C C . HIS B 1 477 ? 17.062 -38 -13.883 1 91.5 477 HIS B C 1
ATOM 7919 O O . HIS B 1 477 ? 16.219 -38.312 -14.734 1 91.5 477 HIS B O 1
ATOM 7925 N N . LEU B 1 478 ? 17.656 -36.875 -13.891 1 92.38 478 LEU B N 1
ATOM 7926 C CA . LEU B 1 478 ? 17.328 -35.812 -14.836 1 92.38 478 LEU B CA 1
ATOM 7927 C C . LEU B 1 478 ? 18.219 -35.906 -16.078 1 92.38 478 LEU B C 1
ATOM 7929 O O . LEU B 1 478 ? 18.062 -35.094 -17.016 1 92.38 478 LEU B O 1
ATOM 7933 N N . ASN B 1 479 ? 19.188 -36.938 -16.094 1 89 479 ASN B N 1
ATOM 7934 C CA . ASN B 1 479 ? 20.156 -37.094 -17.188 1 89 479 ASN B CA 1
ATOM 7935 C C . ASN B 1 479 ? 20.953 -35.812 -17.406 1 89 479 ASN B C 1
ATOM 7937 O O . ASN B 1 479 ? 21.109 -35.344 -18.547 1 89 479 ASN B O 1
ATOM 7941 N N . LEU B 1 480 ? 21.359 -35.188 -16.312 1 85.12 480 LEU B N 1
ATOM 7942 C CA . LEU B 1 480 ? 22.219 -34 -16.406 1 85.12 480 LEU B CA 1
ATOM 7943 C C . LEU B 1 480 ? 23.672 -34.406 -16.641 1 85.12 480 LEU B C 1
ATOM 7945 O O . LEU B 1 480 ? 24.109 -35.438 -16.141 1 85.12 480 LEU B O 1
ATOM 7949 N N . PRO B 1 481 ? 24.469 -33.844 -17.625 1 68.38 481 PRO B N 1
ATOM 7950 C CA . PRO B 1 481 ? 25.859 -34.219 -17.859 1 68.38 481 PRO B CA 1
ATOM 7951 C C . PRO B 1 481 ? 26.703 -34.219 -16.594 1 68.38 481 PRO B C 1
ATOM 7953 O O . PRO B 1 481 ? 26.469 -33.375 -15.695 1 68.38 481 PRO B O 1
ATOM 7956 N N . GLY B 1 482 ? 27.172 -35.25 -16.188 1 55.31 482 GLY B N 1
ATOM 7957 C CA . GLY B 1 482 ? 27.984 -35.469 -14.992 1 55.31 482 GLY B CA 1
ATOM 7958 C C . GLY B 1 482 ? 29 -34.375 -14.75 1 55.31 482 GLY B C 1
ATOM 7959 O O . GLY B 1 482 ? 29.688 -33.938 -15.68 1 55.31 482 GLY B O 1
ATOM 7960 N N . ARG B 1 483 ? 28.797 -33.438 -13.805 1 46.66 483 ARG B N 1
ATOM 7961 C CA . ARG B 1 483 ? 29.891 -32.562 -13.398 1 46.66 483 ARG B CA 1
ATOM 7962 C C . ARG B 1 483 ? 31.156 -33.375 -13.086 1 46.66 483 ARG B C 1
ATOM 7964 O O . ARG B 1 483 ? 31.203 -34.094 -12.102 1 46.66 483 ARG B O 1
ATOM 7971 N N . SER B 1 484 ? 31.891 -33.938 -13.977 1 37.44 484 SER B N 1
ATOM 7972 C CA . SER B 1 484 ? 33.25 -34.312 -13.562 1 37.44 484 SER B CA 1
ATOM 7973 C C . SER B 1 484 ? 33.906 -33.188 -12.766 1 37.44 484 SER B C 1
ATOM 7975 O O . SER B 1 484 ? 33.531 -32 -12.922 1 37.44 484 SER B O 1
ATOM 7977 N N . GLU B 1 485 ? 34.719 -33.406 -11.648 1 38.03 485 GLU B N 1
ATOM 7978 C CA . GLU B 1 485 ? 35.5 -32.531 -10.773 1 38.03 485 GLU B CA 1
ATOM 7979 C C . GLU B 1 485 ? 36.062 -31.344 -11.539 1 38.03 485 GLU B C 1
ATOM 7981 O O . GLU B 1 485 ? 36.344 -30.297 -10.945 1 38.03 485 GLU B O 1
ATOM 7986 N N . ASP B 1 486 ? 36.531 -31.406 -12.82 1 36.47 486 ASP B N 1
ATOM 7987 C CA . ASP B 1 486 ? 37.344 -30.422 -13.539 1 36.47 486 ASP B CA 1
ATOM 7988 C C . ASP B 1 486 ? 36.469 -29.297 -14.078 1 36.47 486 ASP B C 1
ATOM 7990 O O . ASP B 1 486 ? 37 -28.266 -14.516 1 36.47 486 ASP B O 1
ATOM 7994 N N . THR B 1 487 ? 35.281 -29.422 -14.594 1 36.72 487 THR B N 1
ATOM 7995 C CA . THR B 1 487 ? 34.594 -28.344 -15.281 1 36.72 487 THR B CA 1
ATOM 7996 C C . THR B 1 487 ? 33.844 -27.469 -14.281 1 36.72 487 THR B C 1
ATOM 7998 O O . THR B 1 487 ? 33.031 -26.625 -14.672 1 36.72 487 THR B O 1
ATOM 8001 N N . MET B 1 488 ? 33.844 -27.594 -13.109 1 37.25 488 MET B N 1
ATOM 8002 C CA . MET B 1 488 ? 33.312 -26.641 -12.148 1 37.25 488 MET B CA 1
ATOM 8003 C C . MET B 1 488 ? 33.906 -25.25 -12.383 1 37.25 488 MET B C 1
ATOM 8005 O O . MET B 1 488 ? 33.469 -24.281 -11.75 1 37.25 488 MET B O 1
ATOM 8009 N N . GLU B 1 489 ? 35.031 -25.125 -13.102 1 36.59 489 GLU B N 1
ATOM 8010 C CA . GLU B 1 489 ? 35.719 -23.844 -13.312 1 36.59 489 GLU B CA 1
ATOM 8011 C C . GLU B 1 489 ? 34.969 -22.984 -14.32 1 36.59 489 GLU B C 1
ATOM 8013 O O . GLU B 1 489 ? 35 -21.75 -14.25 1 36.59 489 GLU B O 1
ATOM 8018 N N . GLU B 1 490 ? 34.469 -23.531 -15.43 1 37 490 GLU B N 1
ATOM 8019 C CA . GLU B 1 490 ? 33.938 -22.672 -16.469 1 37 490 GLU B CA 1
ATOM 8020 C C . GLU B 1 490 ? 32.562 -22.125 -16.094 1 37 490 GLU B C 1
ATOM 8022 O O . GLU B 1 490 ? 32.125 -21.094 -16.609 1 37 490 GLU B O 1
ATOM 8027 N N . GLU B 1 491 ? 31.703 -22.766 -15.469 1 38.19 491 GLU B N 1
ATOM 8028 C CA . GLU B 1 491 ? 30.375 -22.266 -15.133 1 38.19 491 GLU B CA 1
ATOM 8029 C C . GLU B 1 491 ? 30.438 -21.219 -14.023 1 38.19 491 GLU B C 1
ATOM 8031 O O . GLU B 1 491 ? 29.406 -20.781 -13.523 1 38.19 491 GLU B O 1
ATOM 8036 N N . GLU B 1 492 ? 31.547 -20.922 -13.539 1 36.72 492 GLU B N 1
ATOM 8037 C CA . GLU B 1 492 ? 31.703 -19.766 -12.648 1 36.72 492 GLU B CA 1
ATOM 8038 C C . GLU B 1 492 ? 31.25 -18.484 -13.328 1 36.72 492 GLU B C 1
ATOM 8040 O O . GLU B 1 492 ? 30.922 -17.5 -12.664 1 36.72 492 GLU B O 1
ATOM 8045 N N . LYS B 1 493 ? 31.391 -18.453 -14.602 1 40.03 493 LYS B N 1
ATOM 8046 C CA . LYS B 1 493 ? 31.047 -17.203 -15.266 1 40.03 493 LYS B CA 1
ATOM 8047 C C . LYS B 1 493 ? 29.531 -17.016 -15.336 1 40.03 493 LYS B C 1
ATOM 8049 O O . LYS B 1 493 ? 29.031 -15.891 -15.461 1 40.03 493 LYS B O 1
ATOM 8054 N N . ASP B 1 494 ? 28.812 -18 -15.633 1 34.94 494 ASP B N 1
ATOM 8055 C CA . ASP B 1 494 ? 27.359 -17.844 -15.57 1 34.94 494 ASP B CA 1
ATOM 8056 C C . ASP B 1 494 ? 26.906 -17.625 -14.133 1 34.94 494 ASP B C 1
ATOM 8058 O O . ASP B 1 494 ? 25.703 -17.469 -13.875 1 34.94 494 ASP B O 1
ATOM 8062 N N . GLU B 1 495 ? 27.578 -17.812 -13.164 1 36.72 495 GLU B N 1
ATOM 8063 C CA . GLU B 1 495 ? 27.391 -17.484 -11.75 1 36.72 495 GLU B CA 1
ATOM 8064 C C . GLU B 1 495 ? 27.109 -15.992 -11.57 1 36.72 495 GLU B C 1
ATOM 8066 O O . GLU B 1 495 ? 26.531 -15.586 -10.555 1 36.72 495 GLU B O 1
ATOM 8071 N N . THR B 1 496 ? 27.609 -15.195 -12.469 1 39.53 496 THR B N 1
ATOM 8072 C CA . THR B 1 496 ? 27.312 -13.773 -12.328 1 39.53 496 THR B CA 1
ATOM 8073 C C . THR B 1 496 ? 25.828 -13.516 -12.531 1 39.53 496 THR B C 1
ATOM 8075 O O . THR B 1 496 ? 25.25 -12.648 -11.867 1 39.53 496 THR B O 1
ATOM 8078 N N . VAL B 1 497 ? 25.266 -14.141 -13.555 1 37.97 497 VAL B N 1
ATOM 8079 C CA . VAL B 1 497 ? 23.828 -13.969 -13.758 1 37.97 497 VAL B CA 1
ATOM 8080 C C . VAL B 1 497 ? 23.062 -14.625 -12.609 1 37.97 497 VAL B C 1
ATOM 8082 O O . VAL B 1 497 ? 22.062 -14.078 -12.125 1 37.97 497 VAL B O 1
ATOM 8085 N N . LEU B 1 498 ? 23.516 -15.773 -12.125 1 37.69 498 LEU B N 1
ATOM 8086 C CA . LEU B 1 498 ? 22.922 -16.438 -10.961 1 37.69 498 LEU B CA 1
ATOM 8087 C C . LEU B 1 498 ? 23.094 -15.586 -9.711 1 37.69 498 LEU B C 1
ATOM 8089 O O . LEU B 1 498 ? 22.203 -15.539 -8.859 1 37.69 498 LEU B O 1
ATOM 8093 N N . THR B 1 499 ? 24.172 -14.906 -9.625 1 39.03 499 THR B N 1
ATOM 8094 C CA . THR B 1 499 ? 24.391 -14.039 -8.469 1 39.03 499 THR B CA 1
ATOM 8095 C C . THR B 1 499 ? 23.359 -12.922 -8.43 1 39.03 499 THR B C 1
ATOM 8097 O O . THR B 1 499 ? 22.891 -12.539 -7.352 1 39.03 499 THR B O 1
ATOM 8100 N N . GLU B 1 500 ? 23.078 -12.438 -9.562 1 40.44 500 GLU B N 1
ATOM 8101 C CA . GLU B 1 500 ? 22.078 -11.367 -9.555 1 40.44 500 GLU B CA 1
ATOM 8102 C C . GLU B 1 500 ? 20.688 -11.914 -9.211 1 40.44 500 GLU B C 1
ATOM 8104 O O . GLU B 1 500 ? 19.938 -11.281 -8.477 1 40.44 500 GLU B O 1
ATOM 8109 N N . TYR B 1 501 ? 20.312 -13.078 -9.859 1 39.84 501 TYR B N 1
ATOM 8110 C CA . TYR B 1 501 ? 19.047 -13.703 -9.508 1 39.84 501 TYR B CA 1
ATOM 8111 C C . TYR B 1 501 ? 19.062 -14.18 -8.062 1 39.84 501 TYR B C 1
ATOM 8113 O O . TYR B 1 501 ? 18.047 -14.102 -7.371 1 39.84 501 TYR B O 1
ATOM 8121 N N . VAL B 1 502 ? 20.219 -14.766 -7.66 1 38.31 502 VAL B N 1
ATOM 8122 C CA . VAL B 1 502 ? 20.375 -15.227 -6.289 1 38.31 502 VAL B CA 1
ATOM 8123 C C . VAL B 1 502 ? 20.281 -14.047 -5.328 1 38.31 502 VAL B C 1
ATOM 8125 O O . VAL B 1 502 ? 19.75 -14.172 -4.223 1 38.31 502 VAL B O 1
ATOM 8128 N N . ARG B 1 503 ? 20.734 -13.031 -5.773 1 41.16 503 ARG B N 1
ATOM 8129 C CA . ARG B 1 503 ? 20.703 -11.867 -4.891 1 41.16 503 ARG B CA 1
ATOM 8130 C C . ARG B 1 503 ? 19.266 -11.531 -4.48 1 41.16 503 ARG B C 1
ATOM 8132 O O . ARG B 1 503 ? 19.016 -11.133 -3.344 1 41.16 503 ARG B O 1
ATOM 8139 N N . ASP B 1 504 ? 18.484 -11.609 -5.477 1 41.31 504 ASP B N 1
ATOM 8140 C CA . ASP B 1 504 ? 17.125 -11.211 -5.148 1 41.31 504 ASP B CA 1
ATOM 8141 C C . ASP B 1 504 ? 16.391 -12.328 -4.41 1 41.31 504 ASP B C 1
ATOM 8143 O O . ASP B 1 504 ? 15.258 -12.133 -3.953 1 41.31 504 ASP B O 1
ATOM 8147 N N . PHE B 1 505 ? 16.906 -13.562 -4.637 1 39.62 505 PHE B N 1
ATOM 8148 C CA . PHE B 1 505 ? 16.328 -14.664 -3.863 1 39.62 505 PHE B CA 1
ATOM 8149 C C . PHE B 1 505 ? 16.969 -14.742 -2.484 1 39.62 505 PHE B C 1
ATOM 8151 O O . PHE B 1 505 ? 18.172 -14.984 -2.369 1 39.62 505 PHE B O 1
ATOM 8158 N N . ASN B 1 506 ? 16.625 -13.93 -1.617 1 36.97 506 ASN B N 1
ATOM 8159 C CA . ASN B 1 506 ? 17.141 -14.109 -0.265 1 36.97 506 ASN B CA 1
ATOM 8160 C C . ASN B 1 506 ? 17.125 -15.57 0.157 1 36.97 506 ASN B C 1
ATOM 8162 O O . ASN B 1 506 ? 16.141 -16.047 0.717 1 36.97 506 ASN B O 1
ATOM 8166 N N . TRP B 1 507 ? 18.031 -16.312 -0.315 1 36.44 507 TRP B N 1
ATOM 8167 C CA . TRP B 1 507 ? 18.25 -17.719 0.018 1 36.44 507 TRP B CA 1
ATOM 8168 C C . TRP B 1 507 ? 18.203 -17.938 1.527 1 36.44 507 TRP B C 1
ATOM 8170 O O . TRP B 1 507 ? 17.656 -18.938 2.004 1 36.44 507 TRP B O 1
ATOM 8180 N N . ALA B 1 508 ? 19.047 -17.125 2.117 1 34.75 508 ALA B N 1
ATOM 8181 C CA . ALA B 1 508 ? 19.219 -17.328 3.555 1 34.75 508 ALA B CA 1
ATOM 8182 C C . ALA B 1 508 ? 17.875 -17.328 4.273 1 34.75 508 ALA B C 1
ATOM 8184 O O . ALA B 1 508 ? 17.688 -18.078 5.234 1 34.75 508 ALA B O 1
ATOM 8185 N N . GLU B 1 509 ? 17.031 -16.453 3.773 1 35.12 509 GLU B N 1
ATOM 8186 C CA . GLU B 1 509 ? 15.758 -16.375 4.484 1 35.12 509 GLU B CA 1
ATOM 8187 C C . GLU B 1 509 ? 14.836 -17.531 4.105 1 35.12 509 GLU B C 1
ATOM 8189 O O . GLU B 1 509 ? 13.992 -17.938 4.902 1 35.12 509 GLU B O 1
ATOM 8194 N N . MET B 1 510 ? 14.898 -18 2.947 1 34.38 510 MET B N 1
ATOM 8195 C CA . MET B 1 510 ? 14.023 -19.125 2.605 1 34.38 510 MET B CA 1
ATOM 8196 C C . MET B 1 510 ? 14.383 -20.359 3.418 1 34.38 510 MET B C 1
ATOM 8198 O O . MET B 1 510 ? 13.5 -21.125 3.822 1 34.38 510 MET B O 1
ATOM 8202 N N . SER B 1 511 ? 15.656 -20.812 3.395 1 34.59 511 SER B N 1
ATOM 8203 C CA . SER B 1 511 ? 16.031 -22.031 4.098 1 34.59 511 SER B CA 1
ATOM 8204 C C . SER B 1 511 ? 16.234 -21.766 5.586 1 34.59 511 SER B C 1
ATOM 8206 O O . SER B 1 511 ? 17.031 -22.453 6.238 1 34.59 511 SER B O 1
ATOM 8208 N N . ARG B 1 512 ? 15.797 -20.797 6.074 1 31.89 512 ARG B N 1
ATOM 8209 C CA . ARG B 1 512 ? 16.094 -20.625 7.492 1 31.89 512 ARG B CA 1
ATOM 8210 C C . ARG B 1 512 ? 15.625 -21.828 8.297 1 31.89 512 ARG B C 1
ATOM 8212 O O . ARG B 1 512 ? 15.594 -21.781 9.531 1 31.89 512 ARG B O 1
ATOM 8219 N N . ILE B 1 513 ? 15.055 -22.719 7.699 1 31.94 513 ILE B N 1
ATOM 8220 C CA . ILE B 1 513 ? 14.695 -23.859 8.547 1 31.94 513 ILE B CA 1
ATOM 8221 C C . ILE B 1 513 ? 15.953 -24.406 9.219 1 31.94 513 ILE B C 1
ATOM 8223 O O . ILE B 1 513 ? 15.922 -24.781 10.391 1 31.94 513 ILE B O 1
ATOM 8227 N N . GLY B 1 514 ? 17.078 -24.578 8.539 1 31.14 514 GLY B N 1
ATOM 8228 C CA . GLY B 1 514 ? 18.219 -25.234 9.148 1 31.14 514 GLY B CA 1
ATOM 8229 C C . GLY B 1 514 ? 18.781 -24.484 10.344 1 31.14 514 GLY B C 1
ATOM 8230 O O . GLY B 1 514 ? 19.375 -25.078 11.242 1 31.14 514 GLY B O 1
ATOM 8231 N N . ALA B 1 515 ? 18.938 -23.234 10.242 1 31.92 515 ALA B N 1
ATOM 8232 C CA . ALA B 1 515 ? 19.672 -22.578 11.32 1 31.92 515 ALA B CA 1
ATOM 8233 C C . ALA B 1 515 ? 18.859 -22.594 12.617 1 31.92 515 ALA B C 1
ATOM 8235 O O . ALA B 1 515 ? 19.438 -22.547 13.711 1 31.92 515 ALA B O 1
ATOM 8236 N N . LYS B 1 516 ? 17.609 -22.375 12.391 1 31.86 516 LYS B N 1
ATOM 8237 C CA . LYS B 1 516 ? 16.906 -22.312 13.672 1 31.86 516 LYS B CA 1
ATOM 8238 C C . LYS B 1 516 ? 16.422 -23.688 14.102 1 31.86 516 LYS B C 1
ATOM 8240 O O . LYS B 1 516 ? 15.648 -23.812 15.055 1 31.86 516 LYS B O 1
ATOM 8245 N N . THR B 1 517 ? 16.469 -24.672 13.219 1 27.8 517 THR B N 1
ATOM 8246 C CA . THR B 1 517 ? 16.078 -25.984 13.734 1 27.8 517 THR B CA 1
ATOM 8247 C C . THR B 1 517 ? 16.969 -26.406 14.891 1 27.8 517 THR B C 1
ATOM 8249 O O . THR B 1 517 ? 18.188 -26.5 14.727 1 27.8 517 THR B O 1
ATOM 8252 N N . PRO B 1 518 ? 16.5 -26.359 16 1 31.28 518 PRO B N 1
ATOM 8253 C CA . PRO B 1 518 ? 17.344 -26.969 17.031 1 31.28 518 PRO B CA 1
ATOM 8254 C C . PRO B 1 518 ? 17.906 -28.328 16.625 1 31.28 518 PRO B C 1
ATOM 8256 O O . PRO B 1 518 ? 17.328 -29 15.758 1 31.28 518 PRO B O 1
ATOM 8259 N N . GLU B 1 519 ? 19.156 -28.594 16.844 1 29.83 519 GLU B N 1
ATOM 8260 C CA . GLU B 1 519 ? 19.812 -29.891 16.703 1 29.83 519 GLU B CA 1
ATOM 8261 C C . GLU B 1 519 ? 18.891 -31.016 17.141 1 29.83 519 GLU B C 1
ATOM 8263 O O . GLU B 1 519 ? 18.578 -31.156 18.328 1 29.83 519 GLU B O 1
ATOM 8268 N N . VAL B 1 520 ? 17.938 -31.344 16.469 1 32.56 520 VAL B N 1
ATOM 8269 C CA . VAL B 1 520 ? 17.094 -32.5 16.719 1 32.56 520 VAL B CA 1
ATOM 8270 C C . VAL B 1 520 ? 17.906 -33.781 16.547 1 32.56 520 VAL B C 1
ATOM 8272 O O . VAL B 1 520 ? 18.047 -34.312 15.438 1 32.56 520 VAL B O 1
ATOM 8275 N N . ASP B 1 521 ? 19.047 -34.062 16.891 1 30.45 521 ASP B N 1
ATOM 8276 C CA . ASP B 1 521 ? 19.75 -35.344 16.812 1 30.45 521 ASP B CA 1
ATOM 8277 C C . ASP B 1 521 ? 18.875 -36.469 17.312 1 30.45 521 ASP B C 1
ATOM 8279 O O . ASP B 1 521 ? 18.844 -37.562 16.719 1 30.45 521 ASP B O 1
ATOM 8283 N N . GLU B 1 522 ? 18.297 -36.344 18.531 1 32.19 522 GLU B N 1
ATOM 8284 C CA . GLU B 1 522 ? 17.828 -37.562 19.172 1 32.19 522 GLU B CA 1
ATOM 8285 C C . GLU B 1 522 ? 16.484 -38 18.594 1 32.19 522 GLU B C 1
ATOM 8287 O O . GLU B 1 522 ? 16.094 -39.156 18.734 1 32.19 522 GLU B O 1
ATOM 8292 N N . ALA B 1 523 ? 15.68 -37.094 18.109 1 32.44 523 ALA B N 1
ATOM 8293 C CA . ALA B 1 523 ? 14.281 -37.5 17.922 1 32.44 523 ALA B CA 1
ATOM 8294 C C . ALA B 1 523 ? 14.109 -38.312 16.641 1 32.44 523 ALA B C 1
ATOM 8296 O O . ALA B 1 523 ? 13.047 -38.875 16.391 1 32.44 523 ALA B O 1
ATOM 8297 N N . PHE B 1 524 ? 14.805 -38.094 15.617 1 32.53 524 PHE B N 1
ATOM 8298 C CA . PHE B 1 524 ? 14.539 -38.844 14.398 1 32.53 524 PHE B CA 1
ATOM 8299 C C . PHE B 1 524 ? 15.125 -40.25 14.492 1 32.53 524 PHE B C 1
ATOM 8301 O O . PHE B 1 524 ? 15.172 -40.969 13.492 1 32.53 524 PHE B O 1
ATOM 8308 N N . ARG B 1 525 ? 15.844 -40.688 15.586 1 28.31 525 ARG B N 1
ATOM 8309 C CA . ARG B 1 525 ? 16.312 -42.031 15.758 1 28.31 525 ARG B CA 1
ATOM 8310 C C . ARG B 1 525 ? 15.156 -43 15.961 1 28.31 525 ARG B C 1
ATOM 8312 O O . ARG B 1 525 ? 15.359 -44.156 16.328 1 28.31 525 ARG B O 1
ATOM 8319 N N . LEU B 1 526 ? 13.891 -42.688 15.703 1 23.73 526 LEU B N 1
ATOM 8320 C CA . LEU B 1 526 ? 13.141 -43.906 15.867 1 23.73 526 LEU B CA 1
ATOM 8321 C C . LEU B 1 526 ? 13.359 -44.844 14.68 1 23.73 526 LEU B C 1
ATOM 8323 O O . LEU B 1 526 ? 13.43 -44.375 13.531 1 23.73 526 LEU B O 1
#

Nearest PDB structures (foldseek):
  7qo6-assembly1_R  TM=2.665E-01  e=1.558E+00  Saccharomyces cerevisiae
  4d10-assembly1_I  TM=1.899E-01  e=7.555E+00  Homo sapiens
  7qo6-assembly1_R  TM=2.729E-01  e=1.079E+00  Saccharomyces cerevisiae
  6fvv-assembly1_R  TM=2.901E-01  e=4.617E+00  Saccharomyces cerevisiae S288C
  4d10-assembly1_I  TM=1.892E-01  e=4.802E+00  Homo sapiens

Foldseek 3Di:
DPPDPDQDAFPVCVVVVDRAHQVRGPVVCVVVVPNRDRPPPPVPPDDPDDPPPDPDPPPDDPDDDPPDPPPPPPPPVCVVVCVADDADPPLDDPVLLVLLLVLCQVFPCLQQVQDDSVNLVVLVVCLPPSVCLLSVLLSLLSSLLSLQFFLSCVVVVPDDNCSSVVSLVRSVRSVVSDDCPVDDLSSLLSSLQSNLNNCVSVLNLVSNVVSLVVSVVSVVVCVVPDPCPVPDDCVPLQSQQSSLLSSQLVQLLSCLQQVDAHDDDDDPPGRDNPPVPDPDLSSLLNQLSSQLRNVSDRVNSCLSNPNDDDDDPVNLVVNLVSLCVSQDPPDDGALLSLLVSLLSSLLVLLSSLVSLLVVVQADCDDPDLSSHLCNLFVSLVSSLVSVVPGDLNSNRGRPPSSLVSLLLSLLSLLQSLLLADPVQQDDDDPDDHSLNSSLSSLVNLCPHPPSVPQRNVVSLVSCCVRPVVSNVVSCVSNVPPDPDPPPVPPCVVVVVVVCVSVVSVVPCVSVVSVVSVPPPNPSNPD/DPPPPDQDAFPVCVVVVDRAGQVRGPPVCVVVVPNSDRPPPPVDPDDPDDPPDDDPPPPDDDDDDPPDPPPPPPPVPCVVVCVADDADPPLDDPVLLVLLLVLCVVFCCLQQVQDDSVNLVVLVVCLPPSVCLLSVLLSLLSSLLSLQFFLSCVVVVVDDNCSSVVSLVRSVRSVVSDDCPVDDLSSLLSSLQSNLNNCVSVLNLVSNVVSLVVSVVSVVVCVVPDPCPPPDDCVPLQSQQSSLLSSQLVQLLSCLQQVDAHDDDDDPPGRDNPPVPDPDLSSLLNQLSSQLRVVSDRVNSCLSNPNDDDDDPVNLVVNLVSLCVSQDPPDDGALLSLLVSLLSSLLVLLSSLVSLLVVVQADCDDPDLSSHLCNLFVSLVSSLVSVVPGDLNSNRGRPPSSLVSLLLSLLSLLQSLLLADPVQQDDDDPDDHSLNSSLSSLVNLCPHPPSVPQRNVVSLVSCCVRPVVSNVVSCVSNVPPDPDPPPVPPCVVVVVVVCVSVVSVVPCVSVVSPPSVPPPVPSNPD

Radius of gyration: 34.35 Å; Cα contacts (8 Å, |Δi|>4): 1162; chains: 2; bounding box: 125×104×80 Å

Organism: Aspergillus terreus (NCBI:txid33178)

Secondary structure (DSSP, 8-state):
-------PPPHHHHHHT----SSS--HHHHHTT-------------------GGGS-TTS-------------------------PPPTTTS-HHHHHHHHHHHHHHSTTT-TT--HHHHHHHHHHTT-TT-HHHHHHHHHHHHHHHHHSSHHHH-TTS-HHHHHHHHHHHHHHHTT--TTTS-HHHHHHHHHHHHHHHHHHT-HHHHHHHHHHHHHHHHHHHHH-TT---SS---HHHHHHHHHHHHHHHHHHHHHHT--------TTSPP---TT---HHHHHHHHHHHHHTT--HHHHHHHTTS-----HHHHHHHHHHHHHHS-TT----HHHHHHHHHHHHHHHHHHHHHHHHHT--BSS-SSGGGBTTHHHHHHHHHHHHHHTS-HHHHHTTHHHHHHHHHHHHHHHHHHHHTS-HHHHS--TTS--HHHHHHHHHHHHHHSTTHHHHTHHHHHHHHHHH-GGGHHHHHHHTT-----TTGGGGGGSTHHHHHHHHHHS-HHHHTHHHHHS----SGGG-/-------PPPHHHHHHT----SSS--HHHHHTT---------------------TTGGGS-------------------------PPPTTTS-HHHHHHHHHHHHHHSTTT-TT--HHHHHHHHHHTT-TT-HHHHHHHHHHHHHHHHHSSHHHH-TTS-HHHHHHHHHHHHHHHTT--TTTS-HHHHHHHHHHHHHHHHHHT-HHHHHHHHHHHHHHHHHHHHH-TT----S---HHHHHHHHHHHHHHHHHHHHHHT--------TTSPP---TT---HHHHHHHHHHHHHTT--HHHHHHHTTS-----HHHHHHHHHHHHHHS-TT----HHHHHHHHHHHHHHHHHHHHHHHHTT--BSS-SSGGGBTTHHHHHHHHHHHHHHTS-HHHHHTTHHHHHHHHHHHHHHHHHHHTTS-HHHHS--TTS--HHHHHHHHHHHHHHSTTHHHHTHHHHHHHHHHH-GGGHHHHHHHTT-----TTGGGGGGSTHHHHHHHHHHS-HHHHTHHHHHS----SGGG-

pLDDT: mean 77.17, std 25.0, range [17.5, 98.56]

Solvent-accessible surface area (backbone atoms only — not comparable to full-atom values): 60172 Å² total; per-residue (Å²): 132,86,78,84,68,85,77,65,43,16,64,69,32,53,74,68,75,42,84,18,32,74,92,55,60,30,68,67,42,55,73,64,69,50,81,64,53,61,79,70,76,69,69,74,78,67,84,81,81,79,89,70,71,80,77,70,66,94,72,71,70,97,79,72,90,69,74,76,75,70,79,65,74,78,72,77,68,73,67,68,72,66,76,63,83,77,79,68,83,81,70,84,40,68,68,57,52,50,52,42,48,56,56,42,70,72,61,37,47,31,74,57,60,76,68,52,72,68,63,48,50,53,27,63,73,35,32,81,39,84,89,30,57,65,26,32,27,42,52,31,26,48,47,13,21,42,48,40,33,28,35,49,48,77,77,36,74,82,58,60,79,63,50,32,55,53,28,40,51,49,20,56,59,46,48,54,74,54,57,71,79,79,52,59,56,66,60,43,29,51,44,25,42,32,46,16,44,28,24,52,49,72,64,37,56,63,60,15,52,47,22,45,49,49,20,54,45,48,49,52,47,42,60,70,65,39,80,70,60,70,68,67,80,80,78,37,59,62,52,51,9,40,43,52,45,46,52,46,43,52,46,41,55,48,16,67,76,64,68,46,72,65,61,84,72,91,45,94,82,54,62,55,71,79,44,87,85,52,89,49,60,37,53,47,44,32,47,31,48,46,52,54,46,61,75,61,40,67,69,50,49,30,37,73,65,67,66,41,90,72,81,47,71,65,54,52,52,50,52,51,53,48,44,53,62,34,60,44,91,80,65,85,61,60,49,46,52,43,42,55,48,50,51,51,47,40,34,51,51,49,52,52,37,52,48,33,52,75,70,65,57,50,32,95,79,44,96,43,68,73,30,28,74,62,33,52,58,55,41,41,46,52,44,46,59,56,53,69,74,42,52,67,68,30,48,27,43,50,17,49,67,51,39,53,39,51,49,52,48,44,50,50,35,45,57,48,55,53,61,43,41,75,71,67,42,48,46,69,83,91,44,85,27,58,57,53,37,48,49,50,47,50,46,49,26,48,70,36,66,64,16,49,78,67,44,36,58,55,51,51,52,49,30,54,73,59,33,48,84,48,42,60,60,47,33,58,72,69,66,50,82,75,82,55,89,77,60,67,66,67,61,55,64,63,40,55,62,45,45,56,56,44,55,71,44,58,54,70,67,69,56,41,57,68,79,67,45,67,87,66,69,75,73,47,70,117,132,85,78,84,71,81,76,64,43,16,62,70,32,54,75,69,74,42,85,17,29,75,92,54,60,31,68,68,43,56,73,64,70,51,80,64,53,64,80,72,78,68,73,74,79,69,85,79,80,78,88,74,74,68,94,68,67,91,72,68,67,98,79,70,87,69,75,77,76,70,80,66,73,79,72,77,68,73,68,69,73,68,77,65,83,78,80,68,84,82,70,85,39,68,67,58,52,51,52,43,48,56,54,42,69,74,61,36,48,32,73,59,60,75,70,52,71,68,63,49,50,52,27,62,72,34,32,81,38,84,88,31,58,64,26,34,28,43,51,31,25,48,46,13,23,43,47,41,33,27,34,49,47,77,77,35,74,82,57,60,78,63,49,32,55,53,27,40,52,50,19,54,58,45,48,56,74,55,58,67,79,80,54,59,54,64,60,44,27,52,46,26,43,31,46,16,44,28,25,52,50,72,65,38,58,62,59,15,51,49,24,44,50,47,20,54,45,50,48,53,48,42,62,71,66,40,81,71,61,71,68,68,77,80,77,38,59,61,52,52,10,40,45,53,46,47,53,46,44,53,45,42,55,48,15,69,76,65,68,46,71,64,62,84,72,89,45,95,82,53,62,58,69,80,43,88,85,52,89,48,60,37,52,47,43,32,49,31,49,46,51,55,46,60,76,59,40,68,68,51,49,30,37,73,66,67,64,42,91,72,80,47,70,66,54,52,51,51,51,52,52,48,44,53,60,34,58,46,91,80,64,84,62,61,50,47,50,44,42,55,47,50,50,51,47,40,34,51,51,49,52,52,37,50,49,35,53,75,69,65,57,49,33,96,79,44,95,43,68,71,31,28,74,61,34,51,56,55,42,42,46,53,44,45,59,57,55,69,74,41,55,67,67,30,48,27,43,49,17,47,68,51,38,52,40,49,48,52,48,43,52,51,35,44,58,48,53,50,60,43,42,76,71,67,42,48,45,71,82,92,45,86,27,58,57,52,36,49,49,52,47,51,45,50,28,49,70,36,66,64,14,48,77,66,44,36,60,55,50,51,52,47,29,53,73,59,34,48,85,49,43,60,59,46,33,58,71,70,67,50,82,74,80,56,91,76,61,69,66,68,60,55,64,61,40,56,61,46,45,56,58,45,54,72,44,57,55,71,68,71,56,42,58,67,79,68,44,69,87,64,68,74,73,50,68,113

InterPro domains:
  IPR001138 Zn(2)Cys(6) fungal-type DNA-binding domain [PF00172] (8-44)
  IPR001138 Zn(2)Cys(6) fungal-type DNA-binding domain [PS00463] (9-36)
  IPR001138 Zn(2)Cys(6) fungal-type DNA-binding domain [PS50048] (9-38)
  IPR001138 Zn(2)Cys(6) fungal-type DNA-binding domain [SM00066] (4-47)
  IPR001138 Zn(2)Cys(6) fungal-type DNA-binding domain [cd00067] (6-37)
  IPR036864 Zn(2)-C6 fungal-type DNA-binding domain superfamily [G3DSA:4.10.240.10] (3-65)
  IPR036864 Zn(2)-C6 fungal-type DNA-binding domain superfamily [SSF57701] (4-46)
  IPR050797 Carbohydrate Metabolism and Transport Regulator [PTHR31668] (3-479)

Sequence (1052 aa):
MPRETIKQACDACRRRKVKCTTQRPCEPCQSANLVCRTSAIRLKKGRQGSTANVLTELRQHSSEYAPSPSPSPPAVRQDRGLHGFRRTPGLLHTSLVQSCADYFFARMMGTVPILLPDTFQKHVRRMDDDACLYSYCMVAAFCAFVLTQTGYLSWHGEISPGLARALLDEAMAVRRHLDLFAGSTRQGIIISFLLYGCHIGFGNQRHAYYFLREATTLYTAGMLDQPGADGDEEHDPSFQGRLFWLLLISERAHAIRRHRPITLQITPDIPALDTAQTDDPFILGFGCLAELYRPFDQSFLSQWNGTQTAYSRDSLVQLEDHLQHAVPSDLDLPDVLMADLRVSQQWLRTMIWQLATGAGFLSSTPTHPCLDFRYPLQIARDLSLATWKLSRDSMETHGIGLIEKVFEVACTLTDVMACLSSTGLRSSGFEMGPQDYLKHLVTLVYSLPGGRRRFLPLLLTKLGQTLPSMLQPISRHLNLPGRSEDTMEEEEKDETVLTEYVRDFNWAEMSRIGAKTPEVDEAFRLMPRETIKQACDACRRRKVKCTTQRPCEPCQSANLVCRTSAIRLKKGRQGSTANVLTELRQHSSEYAPSPSPSPPAVRQDRGLHGFRRTPGLLHTSLVQSCADYFFARMMGTVPILLPDTFQKHVRRMDDDACLYSYCMVAAFCAFVLTQTGYLSWHGEISPGLARALLDEAMAVRRHLDLFAGSTRQGIIISFLLYGCHIGFGNQRHAYYFLREATTLYTAGMLDQPGADGDEEHDPSFQGRLFWLLLISERAHAIRRHRPITLQITPDIPALDTAQTDDPFILGFGCLAELYRPFDQSFLSQWNGTQTAYSRDSLVQLEDHLQHAVPSDLDLPDVLMADLRVSQQWLRTMIWQLATGAGFLSSTPTHPCLDFRYPLQIARDLSLATWKLSRDSMETHGIGLIEKVFEVACTLTDVMACLSSTGLRSSGFEMGPQDYLKHLVTLVYSLPGGRRRFLPLLLTKLGQTLPSMLQPISRHLNLPGRSEDTMEEEEKDETVLTEYVRDFNWAEMSRIGAKTPEVDEAFRL